Protein AF-0000000066223557 (afdb_homodimer)

Solvent-accessible surface area (backbone atoms only — not comparable to full-atom values): 48244 Å² total; per-residue (Å²): 91,35,34,58,18,50,54,79,67,40,76,38,76,69,71,50,90,43,94,45,40,39,38,33,37,37,67,49,53,67,22,56,49,81,56,30,49,59,57,51,38,38,51,46,48,52,32,31,51,49,30,43,44,36,41,48,43,33,46,68,47,36,38,32,39,35,40,54,70,50,71,64,30,47,52,43,10,62,75,68,74,47,53,43,63,59,44,18,51,53,27,42,52,51,44,53,52,53,42,49,62,59,63,44,76,64,54,34,40,39,33,46,80,73,38,51,69,58,38,53,52,52,52,50,51,30,36,75,71,64,38,29,49,79,43,92,42,17,30,32,38,43,55,87,69,40,86,68,68,36,55,57,57,69,50,54,77,91,65,46,53,82,65,80,77,75,51,88,66,53,93,48,76,53,39,47,55,46,29,38,43,58,52,94,93,53,81,64,44,86,49,99,58,41,49,14,42,74,20,78,41,45,47,58,42,40,55,44,35,72,77,53,40,68,62,31,31,35,39,34,36,47,52,74,38,42,60,60,43,50,39,46,25,50,44,56,47,26,65,68,68,72,44,82,39,60,75,31,37,40,53,25,41,58,44,22,47,89,86,31,72,61,32,76,92,73,64,60,64,52,45,32,68,58,50,38,71,72,62,31,41,41,35,48,46,49,49,54,41,56,36,30,47,72,44,64,45,77,58,47,71,67,57,52,51,50,35,39,52,53,52,48,52,51,52,50,35,50,54,54,34,53,60,34,45,70,74,45,90,36,42,73,74,54,72,71,50,53,53,50,34,52,52,43,53,50,31,45,40,46,24,51,54,28,40,32,52,48,48,23,37,30,62,20,49,52,27,52,51,49,48,36,48,46,35,72,73,41,40,68,74,67,50,46,28,44,43,32,51,54,46,49,50,40,52,50,58,49,32,61,32,61,60,58,50,61,73,81,65,42,65,56,42,56,42,43,43,44,37,48,49,40,50,44,50,48,34,48,50,31,46,73,67,64,37,49,68,62,33,48,50,50,45,49,42,30,40,75,48,33,30,38,71,46,79,50,100,90,44,70,44,76,43,76,103,92,35,36,58,17,49,55,79,68,41,77,38,76,70,71,51,90,43,92,43,42,38,38,33,39,35,68,50,54,67,23,54,50,81,57,29,47,58,55,50,39,39,51,46,48,52,32,30,50,50,32,41,43,37,43,49,44,33,47,70,47,36,38,34,39,34,41,54,70,52,70,64,28,48,54,44,10,61,75,68,73,48,52,42,64,59,44,17,50,53,26,42,52,51,42,53,52,53,42,49,62,59,63,45,77,64,56,33,40,39,33,44,82,73,38,51,68,58,39,53,52,51,52,51,50,31,37,74,71,65,38,28,48,79,43,94,43,20,28,31,37,43,57,87,69,38,86,68,66,35,55,56,57,70,51,56,77,90,64,46,53,84,57,78,78,68,50,89,68,52,93,46,70,52,40,46,55,45,29,38,42,57,52,93,94,55,81,65,42,86,51,102,59,40,48,13,40,73,21,78,42,46,48,58,42,40,55,44,34,71,77,53,40,70,62,30,31,37,38,35,37,46,52,72,39,42,60,60,45,50,41,46,22,50,45,56,46,26,66,67,68,72,44,81,38,59,75,33,36,41,53,24,41,58,47,23,48,88,88,31,71,62,33,76,90,72,64,59,64,52,45,32,70,58,50,39,72,72,60,32,41,41,34,48,46,49,48,53,40,55,36,29,48,72,45,64,44,75,59,48,72,67,58,53,51,50,33,40,52,54,52,48,51,51,52,51,36,50,55,54,32,53,61,34,45,69,73,46,88,35,42,73,76,54,73,70,51,52,53,50,35,52,53,43,53,49,32,46,38,47,25,49,54,27,39,33,51,48,48,23,37,29,62,19,49,51,28,52,52,49,46,36,50,46,36,70,73,41,40,68,75,67,49,43,28,44,43,31,52,54,46,48,51,40,53,50,56,48,31,61,30,62,59,57,51,61,74,80,65,43,68,52,43,55,43,44,44,46,38,46,49,42,50,44,50,52,35,50,50,32,45,72,68,64,36,51,68,61,31,48,50,50,47,50,38,30,41,75,42,35,31,39,73,45,80,50,100,89,44,71,44,74,44,76,104

Secondary structure (DSSP, 8-state):
-EEEETTTTEEEE---SBTTEEEEEE---BTTS--BHHHHHHHHHHHHHHHHHHHTT-EEEEEE-BB--SHHHHHHHHHHTS-HHHHHHHHHHHHHHHHHHTT---SB--BSGGGHHHHHHHHHHHHHTTSEEEETTEEEE-GGG-TTTTTTTT--GGG----S---TT-SSTT-EEEEEE--TTS--B--TT-SEEE-HHHHHHHHHHHHH-S-EEEEEEEGGGIIIIIHHHHHHHHHHHSS--EEEEEEEPPEEETTEE--TTTT---BHHHHHHHH-HHHHHHHHTSS-TTS-EEE-HHHHHHHHHHHHHHHHHHHHHHHHHTT---S---HHHHHHHHHHHHHHHHHHHHHHBT--HHHHHHHHHHHHHHIIIIIHHH--HHHHHHHHHHHHHHHHHH---HHHH-SHHHHHHHHHHHHHHHHHHHHHTT-HHHHHHHHHHHHHTTEEEEEETTEEEEEE-/-EEEETTTTEEEE---SBTTEEEEEE---B-SS--BHHHHHHHHHHHHHHHHHHHTT-EEEEEE-BB--SHHHHHHHHHHTS-HHHHHHHHHHHHHHHHHHTT---SB--BGGGGHHHHHHHHHHHHHTTSEEEETTEEEE-GGG-TTTTTTTT--GGG----S---TT-SSTT-EEEEEE--TTS--B--TT-SEEE-HHHHHHHHHHHHH-S-EEEEEEEGGGIIIIIHHHHHHHHHHHSS--EEEEEEEPPEEETTEE--TTTT---BHHHHHHHH-HHHHHHHHTTS-TTS-EEE-HHHHHHHHHHHHHHHHHHHHHHHHHTT---S---HHHHHHHHHHHHHHHHHHHHHHBT--HHHHHHHHHHHHHHIIIIIHHH--HHHHHHHHHHHHHHHHHH---HHHH-SHHHHHHHHHHHHHHHHHHHHHTT-HHHHHHHHHHHHHTTEEEEEETTEEEEEE-

Organism: Metallosphaera sedula (strain ATCC 51363 / DSM 5348 / JCM 9185 / NBRC 15509 / TH2) (NCBI:txid399549)

Foldseek 3Di:
DWAQFLQVRDIDAADAPDRAEAEEEEEADAQQDFAFLQNVLFLLQVQLLQLVSVVVRHHYAYEYEYEQDDPSLLVSCVVVVHDSNVNSVVSVVNVVVLVVQLVRDHDYYHYQVVCQVLLLVLQVLCVVLPQWDAFPLWIWGNLVVQPCQCSSVVDDPVPLQPDDPPPVGDPDNNIGTQWAADDPPGDWDQHPSGTTGGDDQSRSLRVSCVVPNQAHEEYEEAPVCSPPRVSVSQRSSCSSVVDGRYNGYDHFYAEDEPNHGDDVVVVPTGRSVNVCVVQNSLLSLQQSLLFQRNDYHYDDPVSSVVSVVLVVLLLVLLVLLVVLLVVDDDDDDDPVRVVLLVLLVVLLVVLVVCCSRNHGSNVSVVSLVVLSVSSVPPCSVRSPNSSSVSNNVSVVSVCSSSVNPVCSPPPCVVVVVVVVVVLQVVLQVCVVVVVVVVSVVSQVVCVVVQKHWDQDPVGIDIDGD/DWAQFLQVRDIDAACAPDRAEAEEEEEADAQQDFAFLQNVLFLLQVQLLQLVSVVVRHHYAYEYEYEQDDPSLLVSCVVVVHDSNVNSVVSVVNVVVLVVQLVRDHDYYHYQVVCQVLLLVLQVLCVVLPQWDAFPLWIWGNLVVFPCQCSSVVDDPVPLQPDDCPPVGDPDNNIGTQWAADDPPGDWDQHPSGTTGGDDQSRSLRVSCVVPNQAHEEYEEAPVCSPPRVSVSQRSSCSSVVDGRYNGYDHFYAEDEPNHGDDVVVVPTGRSVVVCVVQNSLLSLQQSLLFQRNDYHYDDPVSSVVSSVLVVLLLVLLVLLVVLLVVDDDDDDDPVRVVLLVLLVVLLVVLVVCCSRNHGSNVSVVSLVVLSVSSVPPCSVRSPNSSSVSNNVSVVSVCSSSVNPVCSPPPCCVVVVVVVVVLQVVLQVCVVVVVVVVSVVSQVVCVVVQKHWDQDPVGIDIDGD

Structure (mmCIF, N/CA/C/O backbone):
data_AF-0000000066223557-model_v1
#
loop_
_entity.id
_entity.type
_entity.pdbx_description
1 polymer 'Cysteine--tRNA ligase'
#
loop_
_atom_site.group_PDB
_atom_site.id
_atom_site.type_symbol
_atom_site.label_atom_id
_atom_site.label_alt_id
_atom_site.label_comp_id
_atom_site.label_asym_id
_atom_site.label_entity_id
_atom_site.label_seq_id
_atom_site.pdbx_PDB_ins_code
_atom_site.Cartn_x
_atom_site.Cartn_y
_atom_site.Cartn_z
_atom_site.occupancy
_atom_site.B_iso_or_equiv
_atom_site.auth_seq_id
_atom_site.auth_comp_id
_atom_site.auth_asym_id
_atom_site.auth_atom_id
_atom_site.pdbx_PDB_model_num
ATOM 1 N N . MET A 1 1 ? 2.645 -3.646 15.719 1 94.81 1 MET A N 1
ATOM 2 C CA . MET A 1 1 ? 3.363 -2.379 15.617 1 94.81 1 MET A CA 1
ATOM 3 C C . MET A 1 1 ? 3.396 -1.662 16.969 1 94.81 1 MET A C 1
ATOM 5 O O . MET A 1 1 ? 2.426 -1.713 17.719 1 94.81 1 MET A O 1
ATOM 9 N N . GLN A 1 2 ? 4.559 -1.045 17.266 1 98.06 2 GLN A N 1
ATOM 10 C CA . GLN A 1 2 ? 4.734 -0.273 18.484 1 98.06 2 GLN A CA 1
ATOM 11 C C . GLN A 1 2 ? 5.203 1.146 18.188 1 98.06 2 GLN A C 1
ATOM 13 O O . GLN A 1 2 ? 5.941 1.367 17.219 1 98.06 2 GLN A O 1
ATOM 18 N N . VAL A 1 3 ? 4.738 2.086 18.984 1 98.44 3 VAL A N 1
ATOM 19 C CA . VAL A 1 3 ? 5.148 3.477 18.828 1 98.44 3 VAL A CA 1
ATOM 20 C C . VAL A 1 3 ? 5.488 4.078 20.188 1 98.44 3 VAL A C 1
ATOM 22 O O . VAL A 1 3 ? 4.855 3.748 21.188 1 98.44 3 VAL A O 1
ATOM 25 N N . PHE A 1 4 ? 6.492 4.859 20.203 1 98.69 4 PHE A N 1
ATOM 26 C CA . PHE A 1 4 ? 6.84 5.582 21.422 1 98.69 4 PHE A CA 1
ATOM 27 C C . PHE A 1 4 ? 5.875 6.734 21.672 1 98.69 4 PHE A C 1
ATOM 29 O O . PHE A 1 4 ? 5.695 7.594 20.797 1 98.69 4 PHE A O 1
ATOM 36 N N . ASN A 1 5 ? 5.234 6.715 22.781 1 98.5 5 ASN A N 1
ATOM 37 C CA . ASN A 1 5 ? 4.32 7.773 23.203 1 98.5 5 ASN A CA 1
ATOM 38 C C . ASN A 1 5 ? 4.992 8.75 24.156 1 98.5 5 ASN A C 1
ATOM 40 O O . ASN A 1 5 ? 5.383 8.367 25.266 1 98.5 5 ASN A O 1
ATOM 44 N N . THR A 1 6 ? 5.113 9.953 23.625 1 98.31 6 THR A N 1
ATOM 45 C CA . THR A 1 6 ? 5.727 10.961 24.484 1 98.31 6 THR A CA 1
ATOM 46 C C . THR A 1 6 ? 5.008 11.023 25.828 1 98.31 6 THR A C 1
ATOM 48 O O . THR A 1 6 ? 5.645 11.227 26.875 1 98.31 6 THR A O 1
ATOM 51 N N . LEU A 1 7 ? 3.65 10.906 25.734 1 97.56 7 LEU A N 1
ATOM 52 C CA . LEU A 1 7 ? 2.881 10.82 26.969 1 97.56 7 LEU A CA 1
ATOM 53 C C . LEU A 1 7 ? 3.152 9.5 27.688 1 97.56 7 LEU A C 1
ATOM 55 O O . LEU A 1 7 ? 2.875 8.422 27.141 1 97.56 7 LEU A O 1
ATOM 59 N N . GLY A 1 8 ? 3.762 9.477 28.797 1 95.19 8 GLY A N 1
ATOM 60 C CA . GLY A 1 8 ? 4.125 8.266 29.516 1 95.19 8 GLY A CA 1
ATOM 61 C C . GLY A 1 8 ? 5.527 7.777 29.203 1 95.19 8 GLY A C 1
ATOM 62 O O . GLY A 1 8 ? 6.074 6.941 29.922 1 95.19 8 GLY A O 1
ATOM 63 N N . LYS A 1 9 ? 6.129 8.258 28.141 1 96.19 9 LYS A N 1
ATOM 64 C CA . LYS A 1 9 ? 7.508 7.973 27.75 1 96.19 9 LYS A CA 1
ATOM 65 C C . LYS A 1 9 ? 7.758 6.473 27.672 1 96.19 9 LYS A C 1
ATOM 67 O O . LYS A 1 9 ? 8.688 5.953 28.281 1 96.19 9 LYS A O 1
ATOM 72 N N . ARG A 1 10 ? 6.945 5.816 26.859 1 96.81 10 ARG A N 1
ATOM 73 C CA . ARG A 1 10 ? 7.082 4.367 26.719 1 96.81 10 ARG A CA 1
ATOM 74 C C . ARG A 1 10 ? 6.586 3.912 25.344 1 96.81 10 ARG A C 1
ATOM 76 O O . ARG A 1 10 ? 5.809 4.609 24.703 1 96.81 10 ARG A O 1
ATOM 83 N N . LEU A 1 11 ? 7.098 2.768 24.953 1 97.81 11 LEU A N 1
ATOM 84 C CA . LEU A 1 11 ? 6.582 2.115 23.75 1 97.81 11 LEU A CA 1
ATOM 85 C C . LEU A 1 11 ? 5.219 1.489 24.016 1 97.81 11 LEU A C 1
ATOM 87 O O . LEU A 1 11 ? 5.008 0.86 25.047 1 97.81 11 LEU A O 1
ATOM 91 N N . GLN A 1 12 ? 4.273 1.713 23.125 1 98.19 12 GLN A N 1
ATOM 92 C CA . GLN A 1 12 ? 2.922 1.172 23.234 1 98.19 12 GLN A CA 1
ATOM 93 C C . GLN A 1 12 ? 2.48 0.528 21.922 1 98.19 12 GLN A C 1
ATOM 95 O O . GLN A 1 12 ? 2.943 0.915 20.859 1 98.19 12 GLN A O 1
ATOM 100 N N . SER A 1 13 ? 1.594 -0.449 22.078 1 97.69 13 SER A N 1
ATOM 101 C CA . SER A 1 13 ? 0.982 -1.021 20.891 1 97.69 13 SER A CA 1
ATOM 102 C C . SER A 1 13 ? 0.153 0.018 20.141 1 97.69 13 SER A C 1
ATOM 104 O O . SER A 1 13 ? -0.575 0.799 20.75 1 97.69 13 SER A O 1
ATOM 106 N N . PHE A 1 14 ? 0.258 0.071 18.906 1 97.94 14 PHE A N 1
ATOM 107 C CA . PHE A 1 14 ? -0.474 1.022 18.078 1 97.94 14 PHE A CA 1
ATOM 108 C C . PHE A 1 14 ? -1.852 0.48 17.719 1 97.94 14 PHE A C 1
ATOM 110 O O . PHE A 1 14 ? -1.969 -0.455 16.922 1 97.94 14 PHE A O 1
ATOM 117 N N . GLU A 1 15 ? -2.848 1.028 18.266 1 96.56 15 GLU A N 1
ATOM 118 C CA . GLU A 1 15 ? -4.246 0.671 18.047 1 96.56 15 GLU A CA 1
ATOM 119 C C . GLU A 1 15 ? -5.109 1.913 17.844 1 96.56 15 GLU A C 1
ATOM 121 O O . GLU A 1 15 ? -5.609 2.49 18.812 1 96.56 15 GLU A O 1
ATOM 126 N N . PRO A 1 16 ? -5.344 2.279 16.578 1 96.62 16 PRO A N 1
ATOM 127 C CA . PRO A 1 16 ? -6.16 3.473 16.328 1 96.62 16 PRO A CA 1
ATOM 128 C C . PRO A 1 16 ? -7.566 3.352 16.906 1 96.62 16 PRO A C 1
ATOM 130 O O . PRO A 1 16 ? -8.008 2.252 17.25 1 96.62 16 PRO A O 1
ATOM 133 N N . HIS A 1 17 ? -8.227 4.469 17.078 1 95.81 17 HIS A N 1
ATOM 134 C CA . HIS A 1 17 ? -9.594 4.488 17.594 1 95.81 17 HIS A CA 1
ATOM 135 C C . HIS A 1 17 ? -10.531 3.719 16.672 1 95.81 17 HIS A C 1
ATOM 137 O O . HIS A 1 17 ? -11.391 2.965 17.141 1 95.81 17 HIS A O 1
ATOM 143 N N . GLU A 1 18 ? -10.328 3.934 15.391 1 92.62 18 GLU A N 1
ATOM 144 C CA . GLU A 1 18 ? -11.062 3.207 14.359 1 92.62 18 GLU A CA 1
ATOM 145 C C . GLU A 1 18 ? -10.164 2.195 13.648 1 92.62 18 GLU A C 1
ATOM 147 O O . GLU A 1 18 ? -9.008 2.492 13.344 1 92.62 18 GLU A O 1
ATOM 152 N N . PRO A 1 19 ? -10.562 1.002 13.453 1 88.69 19 PRO A N 1
ATOM 153 C CA . PRO A 1 19 ? -9.711 -0.094 12.984 1 88.69 19 PRO A CA 1
ATOM 154 C C . PRO A 1 19 ? -8.961 0.254 11.703 1 88.69 19 PRO A C 1
ATOM 156 O O . PRO A 1 19 ? -7.781 -0.086 11.57 1 88.69 19 PRO A O 1
ATOM 159 N N . ASN A 1 20 ? -9.492 0.932 10.734 1 93.31 20 ASN A N 1
ATOM 160 C CA . ASN A 1 20 ? -8.844 1.092 9.438 1 93.31 20 ASN A CA 1
ATOM 161 C C . ASN A 1 20 ? -8.547 2.559 9.141 1 93.31 20 ASN A C 1
ATOM 163 O O . ASN A 1 20 ? -8.148 2.898 8.023 1 93.31 20 ASN A O 1
ATOM 167 N N . THR A 1 21 ? -8.68 3.41 10.133 1 96.62 21 THR A N 1
ATOM 168 C CA . THR A 1 21 ? -8.477 4.84 9.914 1 96.62 21 THR A CA 1
ATOM 169 C C . THR A 1 21 ? -7.527 5.418 10.961 1 96.62 21 THR A C 1
ATOM 171 O O . THR A 1 21 ? -7.637 5.105 12.148 1 96.62 21 THR A O 1
ATOM 174 N N . VAL A 1 22 ? -6.594 6.152 10.547 1 98.38 22 VAL A N 1
ATOM 175 C CA . VAL A 1 22 ? -5.684 6.867 11.438 1 98.38 22 VAL A CA 1
ATOM 176 C C . VAL A 1 22 ? -5.836 8.375 11.234 1 98.38 22 VAL A C 1
ATOM 178 O O . VAL A 1 22 ? -5.617 8.883 10.133 1 98.38 22 VAL A O 1
ATOM 181 N N . LYS A 1 23 ? -6.277 9.062 12.234 1 98.44 23 LYS A N 1
ATOM 182 C CA . LYS A 1 23 ? -6.355 10.516 12.234 1 98.44 23 LYS A CA 1
ATOM 183 C C . LYS A 1 23 ? -5.086 11.133 12.812 1 98.44 23 LYS A C 1
ATOM 185 O O . LYS A 1 23 ? -4.727 10.875 13.969 1 98.44 23 LYS A O 1
ATOM 190 N N . MET A 1 24 ? -4.422 11.945 12.008 1 98.75 24 MET A N 1
ATOM 191 C CA . MET A 1 24 ? -3.115 12.477 12.375 1 98.75 24 MET A CA 1
ATOM 192 C C . MET A 1 24 ? -3.09 14 12.25 1 98.75 24 MET A C 1
ATOM 194 O O . MET A 1 24 ? -3.471 14.547 11.211 1 98.75 24 MET A O 1
ATOM 198 N N . TYR A 1 25 ? -2.693 14.664 13.305 1 98.81 25 TYR A N 1
ATOM 199 C CA . TYR A 1 25 ? -2.469 16.094 13.289 1 98.81 25 TYR A CA 1
ATOM 200 C C . TYR A 1 25 ? -1.008 16.422 13.578 1 98.81 25 TYR A C 1
ATOM 202 O O . TYR A 1 25 ? -0.452 15.984 14.586 1 98.81 25 TYR A O 1
ATOM 210 N N . VAL A 1 26 ? -0.403 17.141 12.703 1 98.75 26 VAL A N 1
ATOM 211 C CA . VAL A 1 26 ? 0.967 17.609 12.867 1 98.75 26 VAL A CA 1
ATOM 212 C C . VAL A 1 26 ? 0.999 19.141 12.805 1 98.75 26 VAL A C 1
ATOM 214 O O . VAL A 1 26 ? 0.438 19.734 11.883 1 98.75 26 VAL A O 1
ATOM 217 N N . CYS A 1 27 ? 1.592 19.75 13.82 1 98.44 27 CYS A N 1
ATOM 218 C CA . CYS A 1 27 ? 1.622 21.203 13.852 1 98.44 27 CYS A CA 1
ATOM 219 C C . CYS A 1 27 ? 2.508 21.766 12.742 1 98.44 27 CYS A C 1
ATOM 221 O O . CYS A 1 27 ? 3.654 21.344 12.586 1 98.44 27 CYS A O 1
ATOM 223 N N . GLY A 1 28 ? 1.978 22.672 11.969 1 97.62 28 GLY A N 1
ATOM 224 C CA . GLY A 1 28 ? 2.709 23.328 10.891 1 97.62 28 GLY A CA 1
ATOM 225 C C . GLY A 1 28 ? 3.453 24.578 11.352 1 97.62 28 GLY A C 1
ATOM 226 O O . GLY A 1 28 ? 3.611 24.797 12.547 1 97.62 28 GLY A O 1
ATOM 227 N N . PRO A 1 29 ? 3.932 25.328 10.422 1 97.56 29 PRO A N 1
ATOM 228 C CA . PRO A 1 29 ? 4.805 26.453 10.766 1 97.56 29 PRO A CA 1
ATOM 229 C C . PRO A 1 29 ? 4.035 27.75 11 1 97.56 29 PRO A C 1
ATOM 231 O O . PRO A 1 29 ? 2.916 27.906 10.508 1 97.56 29 PRO A O 1
ATOM 234 N N . THR A 1 30 ? 4.645 28.609 11.844 1 97.75 30 THR A N 1
ATOM 235 C CA . THR A 1 30 ? 4.309 30.016 11.781 1 97.75 30 THR A CA 1
ATOM 236 C C . THR A 1 30 ? 5.012 30.688 10.602 1 97.75 30 THR A C 1
ATOM 238 O O . THR A 1 30 ? 6.242 30.703 10.539 1 97.75 30 THR A O 1
ATOM 241 N N . VAL A 1 31 ? 4.289 31.25 9.688 1 98 31 VAL A N 1
ATOM 242 C CA . VAL A 1 31 ? 4.84 31.641 8.398 1 98 31 VAL A CA 1
ATOM 243 C C . VAL A 1 31 ? 5.27 33.094 8.438 1 98 31 VAL A C 1
ATOM 245 O O . VAL A 1 31 ? 4.707 33.938 7.727 1 98 31 VAL A O 1
ATOM 248 N N . TYR A 1 32 ? 6.359 33.375 9.172 1 97.31 32 TYR A N 1
ATOM 249 C CA . TYR A 1 32 ? 6.938 34.719 9.266 1 97.31 32 TYR A CA 1
ATOM 250 C C . TYR A 1 32 ? 8.312 34.75 8.602 1 97.31 32 TYR A C 1
ATOM 252 O O . TYR A 1 32 ? 8.891 35.844 8.445 1 97.31 32 TYR A O 1
ATOM 260 N N . ASP A 1 33 ? 8.812 33.594 8.234 1 95.44 33 ASP A N 1
ATOM 261 C CA . ASP A 1 33 ? 10.109 33.438 7.586 1 95.44 33 ASP A CA 1
ATOM 262 C C . ASP A 1 33 ? 10.164 32.125 6.789 1 95.44 33 ASP A C 1
ATOM 264 O O . ASP A 1 33 ? 9.234 31.312 6.852 1 95.44 33 ASP A O 1
ATOM 268 N N . GLU A 1 34 ? 11.258 31.969 6.074 1 96 34 GLU A N 1
ATOM 269 C CA . GLU A 1 34 ? 11.477 30.719 5.355 1 96 34 GLU A CA 1
ATOM 270 C C . GLU A 1 34 ? 11.586 29.531 6.324 1 96 34 GLU A C 1
ATOM 272 O O . GLU A 1 34 ? 12.203 29.656 7.383 1 96 34 GLU A O 1
ATOM 277 N N . VAL A 1 35 ? 10.914 28.469 5.914 1 96.5 35 VAL A N 1
ATOM 278 C CA . VAL A 1 35 ? 11.117 27.25 6.684 1 96.5 35 VAL A CA 1
ATOM 279 C C . VAL A 1 35 ? 12.555 26.75 6.5 1 96.5 35 VAL A C 1
ATOM 281 O O . VAL A 1 35 ? 13.164 26.984 5.449 1 96.5 35 VAL A O 1
ATOM 284 N N . HIS A 1 36 ? 13.133 26.156 7.465 1 96.25 36 HIS A N 1
ATOM 285 C CA . HIS A 1 36 ? 14.5 25.656 7.422 1 96.25 36 HIS A CA 1
ATOM 286 C C . HIS A 1 36 ? 14.539 24.141 7.41 1 96.25 36 HIS A C 1
ATOM 288 O O . HIS A 1 36 ? 13.492 23.484 7.484 1 96.25 36 HIS A O 1
ATOM 294 N N . ILE A 1 37 ? 15.688 23.5 7.391 1 96.88 37 ILE A N 1
ATOM 295 C CA . ILE A 1 37 ? 15.844 22.062 7.211 1 96.88 37 ILE A CA 1
ATOM 296 C C . ILE A 1 37 ? 15.328 21.328 8.438 1 96.88 37 ILE A C 1
ATOM 298 O O . ILE A 1 37 ? 14.914 20.172 8.352 1 96.88 37 ILE A O 1
ATOM 302 N N . GLY A 1 38 ? 15.312 22.031 9.609 1 96.12 38 GLY A N 1
ATOM 303 C CA . GLY A 1 38 ? 14.688 21.422 10.781 1 96.12 38 GLY A CA 1
ATOM 304 C C . GLY A 1 38 ? 13.211 21.156 10.594 1 96.12 38 GLY A C 1
ATOM 305 O O . GLY A 1 38 ? 12.719 20.094 10.977 1 96.12 38 GLY A O 1
ATOM 306 N N . HIS A 1 39 ? 12.477 22.109 10.016 1 96.75 39 HIS A N 1
ATOM 307 C CA . HIS A 1 39 ? 11.078 21.891 9.656 1 96.75 39 HIS A CA 1
ATOM 308 C C . HIS A 1 39 ? 10.938 20.75 8.664 1 96.75 39 HIS A C 1
ATOM 310 O O . HIS A 1 39 ? 10.07 19.891 8.828 1 96.75 39 HIS A O 1
ATOM 316 N N . GLY A 1 40 ? 11.828 20.797 7.664 1 97.69 40 GLY A N 1
ATOM 317 C CA . GLY A 1 40 ? 11.82 19.734 6.668 1 97.69 40 GLY A CA 1
ATOM 318 C C . GLY A 1 40 ? 11.922 18.359 7.27 1 97.69 40 GLY A C 1
ATOM 319 O O . GLY A 1 40 ? 11.18 17.453 6.891 1 97.69 40 GLY A O 1
ATOM 320 N N . ARG A 1 41 ? 12.805 18.234 8.219 1 97.88 41 ARG A N 1
ATOM 321 C CA . ARG A 1 41 ? 13.008 16.938 8.875 1 97.88 41 ARG A CA 1
ATOM 322 C C . ARG A 1 41 ? 11.727 16.484 9.562 1 97.88 41 ARG A C 1
ATOM 324 O O . ARG A 1 41 ? 11.328 15.32 9.422 1 97.88 41 ARG A O 1
ATOM 331 N N . THR A 1 42 ? 11.078 17.359 10.289 1 98.44 42 THR A N 1
ATOM 332 C CA . THR A 1 42 ? 9.859 17.016 11.016 1 98.44 42 THR A CA 1
ATOM 333 C C . THR A 1 42 ? 8.758 16.594 10.055 1 98.44 42 THR A C 1
ATOM 335 O O . THR A 1 42 ? 8.125 15.555 10.25 1 98.44 42 THR A O 1
ATOM 338 N N . PHE A 1 43 ? 8.586 17.375 9.016 1 98.56 43 PHE A N 1
ATOM 339 C CA . PHE A 1 43 ? 7.488 17.109 8.086 1 98.56 43 PHE A CA 1
ATOM 340 C C . PHE A 1 43 ? 7.723 15.82 7.316 1 98.56 43 PHE A C 1
ATOM 342 O O . PHE A 1 43 ? 6.797 15.039 7.113 1 98.56 43 PHE A O 1
ATOM 349 N N . VAL A 1 44 ? 8.938 15.555 6.934 1 98.69 44 VAL A N 1
ATOM 350 C CA . VAL A 1 44 ? 9.266 14.344 6.188 1 98.69 44 VAL A CA 1
ATOM 351 C C . VAL A 1 44 ? 9.141 13.125 7.102 1 98.69 44 VAL A C 1
ATOM 353 O O . VAL A 1 44 ? 8.688 12.062 6.676 1 98.69 44 VAL A O 1
ATOM 356 N N . ALA A 1 45 ? 9.578 13.258 8.328 1 98.75 45 ALA A N 1
ATOM 357 C CA . ALA A 1 45 ? 9.445 12.156 9.273 1 98.75 45 ALA A CA 1
ATOM 358 C C . ALA A 1 45 ? 7.988 11.727 9.414 1 98.75 45 ALA A C 1
ATOM 360 O O . ALA A 1 45 ? 7.668 10.539 9.297 1 98.75 45 ALA A O 1
ATOM 361 N N . PHE A 1 46 ? 7.113 12.648 9.602 1 98.88 46 PHE A N 1
ATOM 362 C CA . PHE A 1 46 ? 5.703 12.312 9.758 1 98.88 46 PHE A CA 1
ATOM 363 C C . PHE A 1 46 ? 5.113 11.812 8.445 1 98.88 46 PHE A C 1
ATOM 365 O O . PHE A 1 46 ? 4.203 10.984 8.445 1 98.88 46 PHE A O 1
ATOM 372 N N . ASP A 1 47 ? 5.652 12.344 7.324 1 98.75 47 ASP A N 1
ATOM 373 C CA . ASP A 1 47 ? 5.215 11.812 6.039 1 98.75 47 ASP A CA 1
ATOM 374 C C . ASP A 1 47 ? 5.586 10.336 5.902 1 98.75 47 ASP A C 1
ATOM 376 O O . ASP A 1 47 ? 4.773 9.523 5.457 1 98.75 47 ASP A O 1
ATOM 380 N N . ALA A 1 48 ? 6.797 10.008 6.266 1 98.75 48 ALA A N 1
ATOM 381 C CA . ALA A 1 48 ? 7.23 8.609 6.215 1 98.75 48 ALA A CA 1
ATOM 382 C C . ALA A 1 48 ? 6.359 7.734 7.109 1 98.75 48 ALA A C 1
ATOM 384 O O . ALA A 1 48 ? 6 6.617 6.734 1 98.75 48 ALA A O 1
ATOM 385 N N . MET A 1 49 ? 6.012 8.273 8.305 1 98.75 49 MET A N 1
ATOM 386 C CA . MET A 1 49 ? 5.137 7.539 9.211 1 98.75 49 MET A CA 1
ATOM 387 C C . MET A 1 49 ? 3.766 7.316 8.578 1 98.75 49 MET A C 1
ATOM 389 O O . MET A 1 49 ? 3.246 6.199 8.594 1 98.75 49 MET A O 1
ATOM 393 N N . SER A 1 50 ? 3.225 8.391 8.039 1 98.5 50 SER A N 1
ATOM 394 C CA . SER A 1 50 ? 1.914 8.297 7.406 1 98.5 50 SER A CA 1
ATOM 395 C C . SER A 1 50 ? 1.942 7.332 6.223 1 98.5 50 SER A C 1
ATOM 397 O O . SER A 1 50 ? 1 6.562 6.02 1 98.5 50 SER A O 1
ATOM 399 N N . ARG A 1 51 ? 2.984 7.371 5.441 1 98.31 51 ARG A N 1
ATOM 400 C CA . ARG A 1 51 ? 3.135 6.488 4.289 1 98.31 51 ARG A CA 1
ATOM 401 C C . ARG A 1 51 ? 3.229 5.031 4.73 1 98.31 51 ARG A C 1
ATOM 403 O O . ARG A 1 51 ? 2.627 4.148 4.109 1 98.31 51 ARG A O 1
ATOM 410 N N . TYR A 1 52 ? 4.008 4.777 5.762 1 98.62 52 TYR A N 1
ATOM 411 C CA . TYR A 1 52 ? 4.113 3.396 6.219 1 98.62 52 TYR A CA 1
ATOM 412 C C . TYR A 1 52 ? 2.781 2.898 6.766 1 98.62 52 TYR A C 1
ATOM 414 O O . TYR A 1 52 ? 2.428 1.732 6.582 1 98.62 52 TYR A O 1
ATOM 422 N N . LEU A 1 53 ? 2.068 3.756 7.496 1 98.5 53 LEU A N 1
ATOM 423 C CA . LEU A 1 53 ? 0.742 3.379 7.965 1 98.5 53 LEU A CA 1
ATOM 424 C C . LEU A 1 53 ? -0.17 3.021 6.797 1 98.5 53 LEU A C 1
ATOM 426 O O . LEU A 1 53 ? -0.95 2.07 6.879 1 98.5 53 LEU A O 1
ATOM 430 N N . ARG A 1 54 ? -0.037 3.736 5.715 1 97.38 54 ARG A N 1
ATOM 431 C CA . ARG A 1 54 ? -0.796 3.395 4.516 1 97.38 54 ARG A CA 1
ATOM 432 C C . ARG A 1 54 ? -0.335 2.062 3.936 1 97.38 54 ARG A C 1
ATOM 434 O O . ARG A 1 54 ? -1.15 1.272 3.455 1 97.38 54 ARG A O 1
ATOM 441 N N . VAL A 1 55 ? 1.003 1.862 3.98 1 96.75 55 VAL A N 1
ATOM 442 C CA . VAL A 1 55 ? 1.553 0.588 3.531 1 96.75 55 VAL A CA 1
ATOM 443 C C . VAL A 1 55 ? 0.95 -0.552 4.348 1 96.75 55 VAL A C 1
ATOM 445 O O . VAL A 1 55 ? 0.76 -1.658 3.838 1 96.75 55 VAL A O 1
ATOM 448 N N . LYS A 1 56 ? 0.608 -0.271 5.551 1 96.56 56 LYS A N 1
ATOM 449 C CA . LYS A 1 56 ? 0.027 -1.279 6.434 1 96.56 56 LYS A CA 1
ATOM 450 C C . LYS A 1 56 ? -1.491 -1.33 6.285 1 96.56 56 LYS A C 1
ATOM 452 O O . LYS A 1 56 ? -2.174 -1.996 7.066 1 96.56 56 LYS A O 1
ATOM 457 N N . GLY A 1 57 ? -1.979 -0.523 5.352 1 94.44 57 GLY A N 1
ATOM 458 C CA . GLY A 1 57 ? -3.375 -0.654 4.969 1 94.44 57 GLY A CA 1
ATOM 459 C C . GLY A 1 57 ? -4.277 0.367 5.637 1 94.44 57 GLY A C 1
ATOM 460 O O . GLY A 1 57 ? -5.488 0.378 5.406 1 94.44 57 GLY A O 1
ATOM 461 N N . TYR A 1 58 ? -3.809 1.272 6.418 1 96.94 58 TYR A N 1
ATOM 462 C CA . TYR A 1 58 ? -4.621 2.291 7.07 1 96.94 58 TYR A CA 1
ATOM 463 C C . TYR A 1 58 ? -4.98 3.41 6.098 1 96.94 58 TYR A C 1
ATOM 465 O O . TYR A 1 58 ? -4.184 3.764 5.23 1 96.94 58 TYR A O 1
ATOM 473 N N . ASN A 1 59 ? -6.133 3.896 6.305 1 96.06 59 ASN A N 1
ATOM 474 C CA . ASN A 1 59 ? -6.504 5.188 5.73 1 96.06 59 ASN A CA 1
ATOM 475 C C . ASN A 1 59 ? -6.059 6.344 6.617 1 96.06 59 ASN A C 1
ATOM 477 O O . ASN A 1 59 ? -6.637 6.574 7.684 1 96.06 59 ASN A O 1
ATOM 481 N N . VAL A 1 60 ? -5.098 7.074 6.199 1 97.75 60 VAL A N 1
ATOM 482 C CA . VAL A 1 60 ? -4.551 8.133 7.047 1 97.75 60 VAL A CA 1
ATOM 483 C C . VAL A 1 60 ? -5.125 9.484 6.621 1 97.75 60 VAL A C 1
ATOM 485 O O . VAL A 1 60 ? -5.043 9.859 5.449 1 97.75 60 VAL A O 1
ATOM 488 N N . VAL A 1 61 ? -5.758 10.148 7.492 1 97.38 61 VAL A N 1
ATOM 489 C CA . VAL A 1 61 ? -6.172 11.539 7.309 1 97.38 61 VAL A CA 1
ATOM 490 C C . VAL A 1 61 ? -5.215 12.469 8.055 1 97.38 61 VAL A C 1
ATOM 492 O O . VAL A 1 61 ? -5.164 12.461 9.289 1 97.38 61 VAL A O 1
ATOM 495 N N . ARG A 1 62 ? -4.516 13.234 7.293 1 97.56 62 ARG A N 1
ATOM 496 C CA . ARG A 1 62 ? -3.477 14.07 7.883 1 97.56 62 ARG A CA 1
ATOM 497 C C . ARG A 1 62 ? -3.811 15.547 7.723 1 97.56 62 ARG A C 1
ATOM 499 O O . ARG A 1 62 ? -3.994 16.031 6.605 1 97.56 62 ARG A O 1
ATOM 506 N N . VAL A 1 63 ? -3.895 16.219 8.852 1 98.12 63 VAL A N 1
ATOM 507 C CA . VAL A 1 63 ? -4.129 17.656 8.906 1 98.12 63 VAL A CA 1
ATOM 508 C C . VAL A 1 63 ? -2.896 18.359 9.469 1 98.12 63 VAL A C 1
ATOM 510 O O . VAL A 1 63 ? -2.289 17.875 10.43 1 98.12 63 VAL A O 1
ATOM 513 N N . GLN A 1 64 ? -2.482 19.391 8.844 1 98.31 64 GLN A N 1
ATOM 514 C CA . GLN A 1 64 ? -1.358 20.203 9.281 1 98.31 64 GLN A CA 1
ATOM 515 C C . GLN A 1 64 ? -1.639 21.688 9.055 1 98.31 64 GLN A C 1
ATOM 517 O O . GLN A 1 64 ? -1.843 22.125 7.914 1 98.31 64 GLN A O 1
ATOM 522 N N . ASN A 1 65 ? -1.585 22.5 10.078 1 98.19 65 ASN A N 1
ATOM 523 C CA . ASN A 1 65 ? -2.037 23.891 10 1 98.19 65 ASN A CA 1
ATOM 524 C C . ASN A 1 65 ? -0.945 24.797 9.461 1 98.19 65 ASN A C 1
ATOM 526 O O . ASN A 1 65 ? 0.208 24.391 9.328 1 98.19 65 ASN A O 1
ATOM 530 N N . ILE A 1 66 ? -1.379 25.969 9.117 1 98 66 ILE A N 1
ATOM 531 C CA . ILE A 1 66 ? -0.523 27.125 8.867 1 98 66 ILE A CA 1
ATOM 532 C C . ILE A 1 66 ? -0.88 28.25 9.836 1 98 66 ILE A C 1
ATOM 534 O O . ILE A 1 66 ? -2.008 28.75 9.82 1 98 66 ILE A O 1
ATOM 538 N N . THR A 1 67 ? 0.027 28.562 10.719 1 98.44 67 THR A N 1
ATOM 539 C CA . THR A 1 67 ? -0.159 29.734 11.57 1 98.44 67 THR A CA 1
ATOM 540 C C . THR A 1 67 ? 0.156 31.016 10.812 1 98.44 67 THR A C 1
ATOM 542 O O . THR A 1 67 ? 1.32 31.406 10.688 1 98.44 67 THR A O 1
ATOM 545 N N . ASP A 1 68 ? -0.892 31.703 10.391 1 98.06 68 ASP A N 1
ATOM 546 C CA . ASP A 1 68 ? -0.712 32.844 9.5 1 98.06 68 ASP A CA 1
ATOM 547 C C . ASP A 1 68 ? -1.022 34.156 10.227 1 98.06 68 ASP A C 1
ATOM 549 O O . ASP A 1 68 ? -1.221 35.188 9.594 1 98.06 68 ASP A O 1
ATOM 553 N N . ILE A 1 69 ? -1.142 34.125 11.547 1 97.56 69 ILE A N 1
ATOM 554 C CA . ILE A 1 69 ? -1.223 35.281 12.406 1 97.56 69 ILE A CA 1
ATOM 555 C C . ILE A 1 69 ? -0.565 35 13.75 1 97.56 69 ILE A C 1
ATOM 557 O O . ILE A 1 69 ? -0.907 34.031 14.414 1 97.56 69 ILE A O 1
ATOM 561 N N . ASP A 1 70 ? 0.326 35.812 14.117 1 95.12 70 ASP A N 1
ATOM 562 C CA . ASP A 1 70 ? 1.105 35.688 15.344 1 95.12 70 ASP A CA 1
ATOM 563 C C . ASP A 1 70 ? 1.963 36.906 15.578 1 95.12 70 ASP A C 1
ATOM 565 O O . ASP A 1 70 ? 2.098 37.781 14.695 1 95.12 70 ASP A O 1
ATOM 569 N N . ASP A 1 71 ? 2.521 37.062 16.766 1 94.88 71 ASP A N 1
ATOM 570 C CA . ASP A 1 71 ? 3.412 38.156 17.094 1 94.88 71 ASP A CA 1
ATOM 571 C C . ASP A 1 71 ? 4.598 38.219 16.141 1 94.88 71 ASP A C 1
ATOM 573 O O . ASP A 1 71 ? 5.004 39.312 15.711 1 94.88 71 ASP A O 1
ATOM 577 N N . LYS A 1 72 ? 5.098 37.094 15.812 1 95.81 72 LYS A N 1
ATOM 578 C CA . LYS A 1 72 ? 6.266 37.031 14.945 1 95.81 72 LYS A CA 1
ATOM 579 C C . LYS A 1 72 ? 5.949 37.594 13.555 1 95.81 72 LYS A C 1
ATOM 581 O O . LYS A 1 72 ? 6.785 38.25 12.93 1 95.81 72 LYS A O 1
ATOM 586 N N . ILE A 1 73 ? 4.836 37.312 13.086 1 97.5 73 ILE A N 1
ATOM 587 C CA . ILE A 1 73 ? 4.406 37.781 11.773 1 97.5 73 ILE A CA 1
ATOM 588 C C . ILE A 1 73 ? 4.215 39.312 11.797 1 97.5 73 ILE A C 1
ATOM 590 O O . ILE A 1 73 ? 4.664 40 10.891 1 97.5 73 ILE A O 1
ATOM 594 N N . ILE A 1 74 ? 3.605 39.812 12.852 1 96.81 74 ILE A N 1
ATOM 595 C CA . ILE A 1 74 ? 3.355 41.25 13.008 1 96.81 74 ILE A CA 1
ATOM 596 C C . ILE A 1 74 ? 4.684 42 13.07 1 96.81 74 ILE A C 1
ATOM 598 O O . ILE A 1 74 ? 4.855 43.031 12.414 1 96.81 74 ILE A O 1
ATOM 602 N N . ASN A 1 75 ? 5.578 41.5 13.883 1 96.31 75 ASN A N 1
ATOM 603 C CA . ASN A 1 75 ? 6.895 42.094 14.008 1 96.31 75 ASN A CA 1
ATOM 604 C C . ASN A 1 75 ? 7.645 42.094 12.68 1 96.31 75 ASN A C 1
ATOM 606 O O . ASN A 1 75 ? 8.266 43.094 12.305 1 96.31 75 ASN A O 1
ATOM 610 N N . LYS A 1 76 ? 7.566 41.031 11.953 1 96.88 76 LYS A N 1
ATOM 611 C CA . LYS A 1 76 ? 8.203 40.906 10.648 1 96.88 76 LYS A CA 1
ATOM 612 C C . LYS A 1 76 ? 7.586 41.906 9.656 1 96.88 76 LYS A C 1
ATOM 614 O O . LYS A 1 76 ? 8.297 42.5 8.852 1 96.88 76 LYS A O 1
ATOM 619 N N . ALA A 1 77 ? 6.332 42 9.719 1 96.94 77 ALA A N 1
ATOM 620 C CA . ALA A 1 77 ? 5.617 42.938 8.867 1 96.94 77 ALA A CA 1
ATOM 621 C C . ALA A 1 77 ? 6.102 44.375 9.102 1 96.94 77 ALA A C 1
ATOM 623 O O . ALA A 1 77 ? 6.332 45.125 8.148 1 96.94 77 ALA A O 1
ATOM 624 N N . ARG A 1 78 ? 6.285 44.75 10.305 1 96.12 78 ARG A N 1
ATOM 625 C CA . ARG A 1 78 ? 6.789 46.062 10.664 1 96.12 78 ARG A CA 1
ATOM 626 C C . ARG A 1 78 ? 8.211 46.281 10.156 1 96.12 78 ARG A C 1
ATOM 628 O O . ARG A 1 78 ? 8.531 47.344 9.602 1 96.12 78 ARG A O 1
ATOM 635 N N . GLU A 1 79 ? 8.977 45.25 10.352 1 96.5 79 GLU A N 1
ATOM 636 C CA . GLU A 1 79 ? 10.367 45.312 9.906 1 96.5 79 GLU A CA 1
ATOM 637 C C . GLU A 1 79 ? 10.461 45.5 8.398 1 96.5 79 GLU A C 1
ATOM 639 O O . GLU A 1 79 ? 11.312 46.25 7.918 1 96.5 79 GLU A O 1
ATOM 644 N N . LEU A 1 80 ? 9.547 44.938 7.68 1 96.69 80 LEU A N 1
ATOM 645 C CA . LEU A 1 80 ? 9.609 44.938 6.223 1 96.69 80 LEU A CA 1
ATOM 646 C C . LEU A 1 80 ? 8.781 46.062 5.645 1 96.69 80 LEU A C 1
ATOM 648 O O . LEU A 1 80 ? 8.852 46.344 4.445 1 96.69 80 LEU A O 1
ATOM 652 N N . GLY A 1 81 ? 8.039 46.719 6.457 1 96.06 81 GLY A N 1
ATOM 653 C CA . GLY A 1 81 ? 7.137 47.75 5.969 1 96.06 81 GLY A CA 1
ATOM 654 C C . GLY A 1 81 ? 6.016 47.219 5.105 1 96.06 81 GLY A C 1
ATOM 655 O O . GLY A 1 81 ? 5.637 47.844 4.109 1 96.06 81 GLY A O 1
ATOM 656 N N . LYS A 1 82 ? 5.621 46 5.371 1 97.12 82 LYS A N 1
ATOM 657 C CA . LYS A 1 82 ? 4.527 45.344 4.664 1 97.12 82 LYS A CA 1
ATOM 658 C C . LYS A 1 82 ? 3.385 45 5.613 1 97.12 82 LYS A C 1
ATOM 660 O O . LYS A 1 82 ? 3.523 45.125 6.832 1 97.12 82 LYS A O 1
ATOM 665 N N . SER A 1 83 ? 2.264 44.688 5.031 1 96.88 83 SER A N 1
ATOM 666 C CA . SER A 1 83 ? 1.157 44.219 5.867 1 96.88 83 SER A CA 1
ATOM 667 C C . SER A 1 83 ? 1.391 42.812 6.375 1 96.88 83 SER A C 1
ATOM 669 O O . SER A 1 83 ? 2.109 42.031 5.746 1 96.88 83 SER A O 1
ATOM 671 N N . TRP A 1 84 ? 0.813 42.5 7.527 1 96.81 84 TRP A N 1
ATOM 672 C CA . TRP A 1 84 ? 0.972 41.156 8.109 1 96.81 84 TRP A CA 1
ATOM 673 C C . TRP A 1 84 ? 0.465 40.094 7.164 1 96.81 84 TRP A C 1
ATOM 675 O O . TRP A 1 84 ? 1.05 39 7.074 1 96.81 84 TRP A O 1
ATOM 685 N N . ASN A 1 85 ? -0.604 40.375 6.465 1 96.88 85 ASN A N 1
ATOM 686 C CA . ASN A 1 85 ? -1.193 39.406 5.539 1 96.88 85 ASN A CA 1
ATOM 687 C C . ASN A 1 85 ? -0.279 39.125 4.348 1 96.88 85 ASN A C 1
ATOM 689 O O . ASN A 1 85 ? -0.181 38 3.871 1 96.88 85 ASN A O 1
ATOM 693 N N . GLU A 1 86 ? 0.363 40.125 3.834 1 97.25 86 GLU A N 1
ATOM 694 C CA . GLU A 1 86 ? 1.319 39.969 2.744 1 97.25 86 GLU A CA 1
ATOM 695 C C . GLU A 1 86 ? 2.488 39.062 3.164 1 97.25 86 GLU A C 1
ATOM 697 O O . GLU A 1 86 ? 2.934 38.219 2.396 1 97.25 86 GLU A O 1
ATOM 702 N N . VAL A 1 87 ? 2.926 39.312 4.379 1 97.81 87 VAL A N 1
ATOM 703 C CA . VAL A 1 87 ? 4.047 38.562 4.91 1 97.81 87 VAL A CA 1
ATOM 704 C C . VAL A 1 87 ? 3.639 37.094 5.055 1 97.81 87 VAL A C 1
ATOM 706 O O . VAL A 1 87 ? 4.332 36.188 4.566 1 97.81 87 VAL A O 1
ATOM 709 N N . SER A 1 88 ? 2.541 36.812 5.688 1 97.88 88 SER A N 1
ATOM 710 C CA . SER A 1 88 ? 2.105 35.438 5.941 1 97.88 88 SER A CA 1
ATOM 711 C C . SER A 1 88 ? 1.782 34.719 4.641 1 97.88 88 SER A C 1
ATOM 713 O O . SER A 1 88 ? 2.062 33.531 4.504 1 97.88 88 SER A O 1
ATOM 715 N N . GLU A 1 89 ? 1.226 35.406 3.678 1 97 89 GLU A N 1
ATOM 716 C CA . GLU A 1 89 ? 0.897 34.781 2.395 1 97 89 GLU A CA 1
ATOM 717 C C . GLU A 1 89 ? 2.16 34.406 1.632 1 97 89 GLU A C 1
ATOM 719 O O . GLU A 1 89 ? 2.219 33.312 1.03 1 97 89 GLU A O 1
ATOM 724 N N . TYR A 1 90 ? 3.088 35.312 1.627 1 97 90 TYR A N 1
ATOM 725 C CA . TYR A 1 90 ? 4.34 35.031 0.921 1 97 90 TYR A CA 1
ATOM 726 C C . TYR A 1 90 ? 5.023 33.781 1.467 1 97 90 TYR A C 1
ATOM 728 O O . TYR A 1 90 ? 5.387 32.906 0.705 1 97 90 TYR A O 1
ATOM 736 N N . TYR A 1 91 ? 5.137 33.75 2.734 1 97.69 91 TYR A N 1
ATOM 737 C CA . TYR A 1 91 ? 5.879 32.625 3.334 1 97.69 91 TYR A CA 1
ATOM 738 C C . TYR A 1 91 ? 5.039 31.359 3.359 1 97.69 91 TYR A C 1
ATOM 740 O O . TYR A 1 91 ? 5.578 30.25 3.375 1 97.69 91 TYR A O 1
ATOM 748 N N . SER A 1 92 ? 3.68 31.5 3.395 1 97.38 92 SER A N 1
ATOM 749 C CA . SER A 1 92 ? 2.824 30.328 3.229 1 97.38 92 SER A CA 1
ATOM 750 C C . SER A 1 92 ? 3.053 29.656 1.874 1 97.38 92 SER A C 1
ATOM 752 O O . SER A 1 92 ? 3.158 28.438 1.787 1 97.38 92 SER A O 1
ATOM 754 N N . LYS A 1 93 ? 3.145 30.453 0.86 1 95.62 93 LYS A N 1
ATOM 755 C CA . LYS A 1 93 ? 3.369 29.938 -0.489 1 95.62 93 LYS A CA 1
ATOM 756 C C . LYS A 1 93 ? 4.719 29.25 -0.593 1 95.62 93 LYS A C 1
ATOM 758 O O . LYS A 1 93 ? 4.82 28.172 -1.185 1 95.62 93 LYS A O 1
ATOM 763 N N . SER A 1 94 ? 5.691 29.906 -0.029 1 96 94 SER A N 1
ATOM 764 C CA . SER A 1 94 ? 7.031 29.312 -0.019 1 96 94 SER A CA 1
ATOM 765 C C . SER A 1 94 ? 7.043 27.984 0.709 1 96 94 SER A C 1
ATOM 767 O O . SER A 1 94 ? 7.602 27 0.211 1 96 94 SER A O 1
ATOM 769 N N . TYR A 1 95 ? 6.391 27.938 1.83 1 97.31 95 TYR A N 1
ATOM 770 C CA . TYR A 1 95 ? 6.27 26.719 2.623 1 97.31 95 TYR A CA 1
ATOM 771 C C . TYR A 1 95 ? 5.609 25.609 1.816 1 97.31 95 TYR A C 1
ATOM 773 O O . TYR A 1 95 ? 6.141 24.5 1.729 1 97.31 95 TYR A O 1
ATOM 781 N N . LEU A 1 96 ? 4.543 25.906 1.224 1 95.31 96 LEU A N 1
ATOM 782 C CA . LEU A 1 96 ? 3.773 24.906 0.484 1 95.31 96 LEU A CA 1
ATOM 783 C C . LEU A 1 96 ? 4.562 24.391 -0.713 1 95.31 96 LEU A C 1
ATOM 785 O O . LEU A 1 96 ? 4.516 23.203 -1.024 1 95.31 96 LEU A O 1
ATOM 789 N N . GLU A 1 97 ? 5.305 25.25 -1.326 1 92.31 97 GLU A N 1
ATOM 790 C CA . GLU A 1 97 ? 6.141 24.844 -2.455 1 92.31 97 GLU A CA 1
ATOM 791 C C . GLU A 1 97 ? 7.227 23.859 -2.021 1 92.31 97 GLU A C 1
ATOM 793 O O . GLU A 1 97 ? 7.434 22.844 -2.67 1 92.31 97 GLU A O 1
ATOM 798 N N . HIS A 1 98 ? 7.816 24.156 -0.938 1 94.94 98 HIS A N 1
ATOM 799 C CA . HIS A 1 98 ? 8.969 23.359 -0.52 1 94.94 98 HIS A CA 1
ATOM 800 C C . HIS A 1 98 ? 8.539 22.031 0.077 1 94.94 98 HIS A C 1
ATOM 802 O O . HIS A 1 98 ? 9.203 21.016 -0.127 1 94.94 98 HIS A O 1
ATOM 808 N N . ILE A 1 99 ? 7.426 22 0.832 1 95.69 99 ILE A N 1
ATOM 809 C CA . ILE A 1 99 ? 6.973 20.719 1.356 1 95.69 99 ILE A CA 1
ATOM 810 C C . ILE A 1 99 ? 6.438 19.859 0.217 1 95.69 99 ILE A C 1
ATOM 812 O O . ILE A 1 99 ? 6.547 18.641 0.255 1 95.69 99 ILE A O 1
ATOM 816 N N . GLY A 1 100 ? 5.895 20.547 -0.816 1 93.38 100 GLY A N 1
ATOM 817 C CA . GLY A 1 100 ? 5.523 19.844 -2.029 1 93.38 100 GLY A CA 1
ATOM 818 C C . GLY A 1 100 ? 6.703 19.203 -2.732 1 93.38 100 GLY A C 1
ATOM 819 O O . GLY A 1 100 ? 6.613 18.062 -3.189 1 93.38 100 GLY A O 1
ATOM 820 N N . ALA A 1 101 ? 7.781 19.938 -2.809 1 92.12 101 ALA A N 1
ATOM 821 C CA . ALA A 1 101 ? 9 19.406 -3.418 1 92.12 101 ALA A CA 1
ATOM 822 C C . ALA A 1 101 ? 9.492 18.172 -2.676 1 92.12 101 ALA A C 1
ATOM 824 O O . ALA A 1 101 ? 10.008 17.234 -3.291 1 92.12 101 ALA A O 1
ATOM 825 N N . LEU A 1 102 ? 9.289 18.172 -1.375 1 97 102 LEU A N 1
ATOM 826 C CA . LEU A 1 102 ? 9.703 17.047 -0.542 1 97 102 LEU A CA 1
ATOM 827 C C . LEU A 1 102 ? 8.664 15.938 -0.571 1 97 102 LEU A C 1
ATOM 829 O O . LEU A 1 102 ? 8.812 14.922 0.117 1 97 102 LEU A O 1
ATOM 833 N N . LYS A 1 103 ? 7.578 16.141 -1.271 1 94.44 103 LYS A N 1
ATOM 834 C CA . LYS A 1 103 ? 6.527 15.156 -1.495 1 94.44 103 LYS A CA 1
ATOM 835 C C . LYS A 1 103 ? 5.777 14.852 -0.202 1 94.44 103 LYS A C 1
ATOM 837 O O . LYS A 1 103 ? 5.332 13.719 0.009 1 94.44 103 LYS A O 1
ATOM 842 N N . VAL A 1 104 ? 5.742 15.805 0.648 1 97.38 104 VAL A N 1
ATOM 843 C CA . VAL A 1 104 ? 4.973 15.633 1.878 1 97.38 104 VAL A CA 1
ATOM 844 C C . VAL A 1 104 ? 3.48 15.719 1.573 1 97.38 104 VAL A C 1
ATOM 846 O O . VAL A 1 104 ? 3.004 16.734 1.049 1 97.38 104 VAL A O 1
ATOM 849 N N . LYS A 1 105 ? 2.807 14.664 1.869 1 93.88 105 LYS A N 1
ATOM 850 C CA . LYS A 1 105 ? 1.372 14.633 1.599 1 93.88 105 LYS A CA 1
ATOM 851 C C . LYS A 1 105 ? 0.572 15.07 2.822 1 93.88 105 LYS A C 1
ATOM 853 O O . LYS A 1 105 ? 0.686 14.469 3.893 1 93.88 105 LYS A O 1
ATOM 858 N N . ILE A 1 106 ? -0.216 16.062 2.684 1 95 106 ILE A N 1
ATOM 859 C CA . ILE A 1 106 ? -1.134 16.594 3.689 1 95 106 ILE A CA 1
ATOM 860 C C . ILE A 1 106 ? -2.518 16.781 3.072 1 95 106 ILE A C 1
ATOM 862 O O . ILE A 1 106 ? -2.645 17.344 1.982 1 95 106 ILE A O 1
ATOM 866 N N . ASP A 1 107 ? -3.52 16.359 3.756 1 93 107 ASP A N 1
ATOM 867 C CA . ASP A 1 107 ? -4.867 16.391 3.191 1 93 107 ASP A CA 1
ATOM 868 C C . ASP A 1 107 ? -5.516 17.766 3.391 1 93 107 ASP A C 1
ATOM 870 O O . ASP A 1 107 ? -6.312 18.203 2.562 1 93 107 ASP A O 1
ATOM 874 N N . MET A 1 108 ? -5.148 18.344 4.512 1 94.56 108 MET A N 1
ATOM 875 C CA . MET A 1 108 ? -5.746 19.641 4.84 1 94.56 108 MET A CA 1
ATOM 876 C C . MET A 1 108 ? -4.73 20.547 5.523 1 94.56 108 MET A C 1
ATOM 878 O O . MET A 1 108 ? -4.004 20.109 6.418 1 94.56 108 MET A O 1
ATOM 882 N N . HIS A 1 109 ? -4.688 21.828 4.996 1 95.56 109 HIS A N 1
ATOM 883 C CA . HIS A 1 109 ? -3.846 22.875 5.574 1 95.56 109 HIS A CA 1
ATOM 884 C C . HIS A 1 109 ? -4.684 24.016 6.125 1 95.56 109 HIS A C 1
ATOM 886 O O . HIS A 1 109 ? -4.672 25.125 5.57 1 95.56 109 HIS A O 1
ATOM 892 N N . PRO A 1 110 ? -5.289 23.828 7.254 1 98.06 110 PRO A N 1
ATOM 893 C CA . PRO A 1 110 ? -6.09 24.938 7.773 1 98.06 110 PRO A CA 1
ATOM 894 C C . PRO A 1 110 ? -5.238 26.141 8.203 1 98.06 110 PRO A C 1
ATOM 896 O O . PRO A 1 110 ? -4.137 25.953 8.734 1 98.06 110 PRO A O 1
ATOM 899 N N . LYS A 1 111 ? -5.773 27.312 7.949 1 98.06 111 LYS A N 1
ATOM 900 C CA . LYS A 1 111 ? -5.145 28.547 8.398 1 98.06 111 LYS A CA 1
ATOM 901 C C . LYS A 1 111 ? -5.863 29.125 9.617 1 98.06 111 LYS A C 1
ATOM 903 O O . LYS A 1 111 ? -7.082 28.984 9.75 1 98.06 111 LYS A O 1
ATOM 908 N N . VAL A 1 112 ? -5.176 29.797 10.43 1 98.38 112 VAL A N 1
ATOM 909 C CA . VAL A 1 112 ? -5.746 30.359 11.648 1 98.38 112 VAL A CA 1
ATOM 910 C C . VAL A 1 112 ? -6.773 31.438 11.297 1 98.38 112 VAL A C 1
ATOM 912 O O . VAL A 1 112 ? -7.891 31.422 11.812 1 98.38 112 VAL A O 1
ATOM 915 N N . THR A 1 113 ? -6.469 32.281 10.375 1 97.88 113 THR A N 1
ATOM 916 C CA . THR A 1 113 ? -7.289 33.438 10.055 1 97.88 113 THR A CA 1
ATOM 917 C C . THR A 1 113 ? -8.617 33.031 9.445 1 97.88 113 THR A C 1
ATOM 919 O O . THR A 1 113 ? -9.594 33.781 9.461 1 97.88 113 THR A O 1
ATOM 922 N N . THR A 1 114 ? -8.641 31.812 8.898 1 97.25 114 THR A N 1
ATOM 923 C CA . THR A 1 114 ? -9.875 31.328 8.305 1 97.25 114 THR A CA 1
ATOM 924 C C . THR A 1 114 ? -10.727 30.609 9.352 1 97.25 114 THR A C 1
ATOM 926 O O . THR A 1 114 ? -11.844 30.172 9.062 1 97.25 114 THR A O 1
ATOM 929 N N . HIS A 1 115 ? -10.273 30.531 10.641 1 98.31 115 HIS A N 1
ATOM 930 C CA . HIS A 1 115 ? -10.977 29.75 11.656 1 98.31 115 HIS A CA 1
ATOM 931 C C . HIS A 1 115 ? -11.219 30.594 12.914 1 98.31 115 HIS A C 1
ATOM 933 O O . HIS A 1 115 ? -11.25 30.047 14.023 1 98.31 115 HIS A O 1
ATOM 939 N N . ILE A 1 116 ? -11.305 31.891 12.766 1 98.44 116 ILE A N 1
ATOM 940 C CA . ILE A 1 116 ? -11.438 32.781 13.906 1 98.44 116 ILE A CA 1
ATOM 941 C C . ILE A 1 116 ? -12.75 32.531 14.633 1 98.44 116 ILE A C 1
ATOM 943 O O . ILE A 1 116 ? -12.789 32.469 15.859 1 98.44 116 ILE A O 1
ATOM 947 N N . LYS A 1 117 ? -13.836 32.312 13.883 1 98.06 117 LYS A N 1
ATOM 948 C CA . LYS A 1 117 ? -15.133 32.031 14.492 1 98.06 117 LYS A CA 1
ATOM 949 C C . LYS A 1 117 ? -15.086 30.766 15.352 1 98.06 117 LYS A C 1
ATOM 951 O O . LYS A 1 117 ? -15.602 30.766 16.469 1 98.06 117 LYS A O 1
ATOM 956 N N . GLU A 1 118 ? -14.492 29.703 14.805 1 98.12 118 GLU A N 1
ATOM 957 C CA . GLU A 1 118 ? -14.367 28.438 15.523 1 98.12 118 GLU A CA 1
ATOM 958 C C . GLU A 1 118 ? -13.516 28.609 16.781 1 98.12 118 GLU A C 1
ATOM 960 O O . GLU A 1 118 ? -13.789 27.984 17.812 1 98.12 118 GLU A O 1
ATOM 965 N N . ILE A 1 119 ? -12.516 29.438 16.719 1 98.75 119 ILE A N 1
ATOM 966 C CA . ILE A 1 119 ? -11.633 29.688 17.844 1 98.75 119 ILE A CA 1
ATOM 967 C C . ILE A 1 119 ? -12.398 30.422 18.953 1 98.75 119 ILE A C 1
ATOM 969 O O . ILE A 1 119 ? -12.344 30.047 20.109 1 98.75 119 ILE A O 1
ATOM 973 N N . ILE A 1 120 ? -13.133 31.469 18.531 1 98.69 120 ILE A N 1
ATOM 974 C CA . ILE A 1 120 ? -13.922 32.219 19.484 1 98.69 120 ILE A CA 1
ATOM 975 C C . ILE A 1 120 ? -14.922 31.312 20.188 1 98.69 120 ILE A C 1
ATOM 977 O O . ILE A 1 120 ? -15.078 31.391 21.406 1 98.69 120 ILE A O 1
ATOM 981 N N . ASP A 1 121 ? -15.531 30.438 19.438 1 98.56 121 ASP A N 1
ATOM 982 C CA . ASP A 1 121 ? -16.484 29.484 20 1 98.56 121 ASP A CA 1
ATOM 983 C C . ASP A 1 121 ? -15.805 28.547 21 1 98.56 121 ASP A C 1
ATOM 985 O O . ASP A 1 121 ? -16.359 28.266 22.062 1 98.56 121 ASP A O 1
ATOM 989 N N . PHE A 1 122 ? -14.664 28.047 20.672 1 98.62 122 PHE A N 1
ATOM 990 C CA . PHE A 1 122 ? -13.898 27.172 21.562 1 98.62 122 PHE A CA 1
ATOM 991 C C . PHE A 1 122 ? -13.562 27.891 22.859 1 98.62 122 PHE A C 1
ATOM 993 O O . PHE A 1 122 ? -13.75 27.328 23.953 1 98.62 122 PHE A O 1
ATOM 1000 N N . VAL A 1 123 ? -13.109 29.109 22.75 1 98.69 123 VAL A N 1
ATOM 1001 C CA . VAL A 1 123 ? -12.734 29.906 23.906 1 98.69 123 VAL A CA 1
ATOM 1002 C C . VAL A 1 123 ? -13.953 30.156 24.781 1 98.69 123 VAL A C 1
ATOM 1004 O O . VAL A 1 123 ? -13.883 30.016 26.016 1 98.69 123 VAL A O 1
ATOM 1007 N N . GLN A 1 124 ? -15.047 30.516 24.172 1 98.69 124 GLN A N 1
ATOM 1008 C CA . GLN A 1 124 ? -16.266 30.75 24.938 1 98.69 124 GLN A CA 1
ATOM 1009 C C . GLN A 1 124 ? -16.688 29.5 25.719 1 98.69 124 GLN A C 1
ATOM 1011 O O . GLN A 1 124 ? -17.094 29.609 26.875 1 98.69 124 GLN A O 1
ATOM 1016 N N . ARG A 1 125 ? -16.562 28.359 25.141 1 98.56 125 ARG A N 1
ATOM 1017 C CA . ARG A 1 125 ? -16.922 27.109 25.797 1 98.56 125 ARG A CA 1
ATOM 1018 C C . ARG A 1 125 ? -16.016 26.828 26.984 1 98.56 125 ARG A C 1
ATOM 1020 O O . ARG A 1 125 ? -16.453 26.281 28 1 98.56 125 ARG A O 1
ATOM 1027 N N . LEU A 1 126 ? -14.773 27.156 26.828 1 98.69 126 LEU A N 1
ATOM 1028 C CA . LEU A 1 126 ? -13.852 27 27.938 1 98.69 126 LEU A CA 1
ATOM 1029 C C . LEU A 1 126 ? -14.227 27.938 29.094 1 98.69 126 LEU A C 1
ATOM 1031 O O . LEU A 1 126 ? -14.125 27.562 30.266 1 98.69 126 LEU A O 1
ATOM 1035 N N . ILE A 1 127 ? -14.664 29.172 28.75 1 98.56 127 ILE A N 1
ATOM 1036 C CA . ILE A 1 127 ? -15.133 30.109 29.766 1 98.56 127 ILE A CA 1
ATOM 1037 C C . ILE A 1 127 ? -16.375 29.547 30.453 1 98.56 127 ILE A C 1
ATOM 1039 O O . ILE A 1 127 ? -16.438 29.5 31.688 1 98.56 127 ILE A O 1
ATOM 1043 N N . ASP A 1 128 ? -17.266 29.062 29.656 1 98.44 128 ASP A N 1
ATOM 1044 C CA . ASP A 1 128 ? -18.547 28.562 30.172 1 98.44 128 ASP A CA 1
ATOM 1045 C C . ASP A 1 128 ? -18.328 27.344 31.078 1 98.44 128 ASP A C 1
ATOM 1047 O O . ASP A 1 128 ? -19.094 27.125 32.031 1 98.44 128 ASP A O 1
ATOM 1051 N N . SER A 1 129 ? -17.344 26.594 30.812 1 97.88 129 SER A N 1
ATOM 1052 C CA . SER A 1 129 ? -17.094 25.375 31.562 1 97.88 129 SER A CA 1
ATOM 1053 C C . SER A 1 129 ? -16.188 25.641 32.75 1 97.88 129 SER A C 1
ATOM 1055 O O . SER A 1 129 ? -15.82 24.703 33.469 1 97.88 129 SER A O 1
ATOM 1057 N N . GLY A 1 130 ? -15.695 26.859 32.906 1 98 130 GLY A N 1
ATOM 1058 C CA . GLY A 1 130 ? -14.969 27.25 34.094 1 98 130 GLY A CA 1
ATOM 1059 C C . GLY A 1 130 ? -13.469 27.062 33.969 1 98 130 GLY A C 1
ATOM 1060 O O . GLY A 1 130 ? -12.742 27.109 34.969 1 98 130 GLY A O 1
ATOM 1061 N N . HIS A 1 131 ? -12.984 26.891 32.75 1 98.62 131 HIS A N 1
ATOM 1062 C CA . HIS A 1 131 ? -11.562 26.609 32.594 1 98.62 131 HIS A CA 1
ATOM 1063 C C . HIS A 1 131 ? -10.82 27.828 32.062 1 98.62 131 HIS A C 1
ATOM 1065 O O . HIS A 1 131 ? -9.602 27.781 31.875 1 98.62 131 HIS A O 1
ATOM 1071 N N . ALA A 1 132 ? -11.5 28.922 31.75 1 98.56 132 ALA A N 1
ATOM 1072 C CA . ALA A 1 132 ? -10.906 30.156 31.25 1 98.56 132 ALA A CA 1
ATOM 1073 C C . ALA A 1 132 ? -11.586 31.375 31.859 1 98.56 132 ALA A C 1
ATOM 1075 O O . ALA A 1 132 ? -12.688 31.281 32.406 1 98.56 132 ALA A O 1
ATOM 1076 N N . TYR A 1 133 ? -10.875 32.5 31.844 1 98.19 133 TYR A N 1
ATOM 1077 C CA . TYR A 1 133 ? -11.438 33.719 32.406 1 98.19 133 TYR A CA 1
ATOM 1078 C C . TYR A 1 133 ? -11 34.938 31.578 1 98.19 133 TYR A C 1
ATOM 1080 O O . TYR A 1 133 ? -9.945 34.938 30.953 1 98.19 133 TYR A O 1
ATOM 1088 N N . VAL A 1 134 ? -11.852 35.969 31.609 1 97.69 134 VAL A N 1
ATOM 1089 C CA . VAL A 1 134 ? -11.602 37.219 30.891 1 97.69 134 VAL A CA 1
ATOM 1090 C C . VAL A 1 134 ? -10.836 38.188 31.797 1 97.69 134 VAL A C 1
ATOM 1092 O O . VAL A 1 134 ? -11.148 38.312 33 1 97.69 134 VAL A O 1
ATOM 1095 N N . ALA A 1 135 ? -9.805 38.812 31.297 1 95.31 135 ALA A N 1
ATOM 1096 C CA . ALA A 1 135 ? -9.055 39.844 32 1 95.31 135 ALA A CA 1
ATOM 1097 C C . ALA A 1 135 ? -8.586 40.938 31.031 1 95.31 135 ALA A C 1
ATOM 1099 O O . ALA A 1 135 ? -7.746 40.688 30.172 1 95.31 135 ALA A O 1
ATOM 1100 N N . ASN A 1 136 ? -9.117 42.219 31.141 1 92.62 136 ASN A N 1
ATOM 1101 C CA . ASN A 1 136 ? -8.711 43.406 30.375 1 92.62 136 ASN A CA 1
ATOM 1102 C C . ASN A 1 136 ? -8.82 43.156 28.875 1 92.62 136 ASN A C 1
ATOM 1104 O O . ASN A 1 136 ? -7.871 43.406 28.125 1 92.62 136 ASN A O 1
ATOM 1108 N N . GLY A 1 137 ? -9.852 42.406 28.469 1 93.44 137 GLY A N 1
ATOM 1109 C CA . GLY A 1 137 ? -10.109 42.188 27.062 1 93.44 137 GLY A CA 1
ATOM 1110 C C . GLY A 1 137 ? -9.453 40.938 26.516 1 93.44 137 GLY A C 1
ATOM 1111 O O . GLY A 1 137 ? -9.742 40.5 25.391 1 93.44 137 GLY A O 1
ATOM 1112 N N . SER A 1 138 ? -8.57 40.406 27.281 1 96.44 138 SER A N 1
ATOM 1113 C CA . SER A 1 138 ? -7.953 39.125 26.953 1 96.44 138 SER A CA 1
ATOM 1114 C C . SER A 1 138 ? -8.656 37.969 27.656 1 96.44 138 SER A C 1
ATOM 1116 O O . SER A 1 138 ? -9.477 38.188 28.547 1 96.44 138 SER A O 1
ATOM 1118 N N . VAL A 1 139 ? -8.438 36.781 27.141 1 98.06 139 VAL A N 1
ATOM 1119 C CA . VAL A 1 139 ? -8.922 35.562 27.781 1 98.06 139 VAL A CA 1
ATOM 1120 C C . VAL A 1 139 ? -7.746 34.625 28.078 1 98.06 139 VAL A C 1
ATOM 1122 O O . VAL A 1 139 ? -6.898 34.406 27.219 1 98.06 139 VAL A O 1
ATOM 1125 N N . TYR A 1 140 ? -7.676 34.156 29.281 1 97.31 140 TYR A N 1
ATOM 1126 C CA . TYR A 1 140 ? -6.594 33.281 29.703 1 97.31 140 TYR A CA 1
ATOM 1127 C C . TYR A 1 140 ? -7.137 31.906 30.125 1 97.31 140 TYR A C 1
ATOM 1129 O O . TYR A 1 140 ? -8.227 31.828 30.703 1 97.31 140 TYR A O 1
ATOM 1137 N N . PHE A 1 141 ? -6.438 30.828 29.828 1 98 141 PHE A N 1
ATOM 1138 C CA . PHE A 1 141 ? -6.723 29.5 30.375 1 98 141 PHE A CA 1
ATOM 1139 C C . PHE A 1 141 ? -6.266 29.406 31.828 1 98 141 PHE A C 1
ATOM 1141 O O . PHE A 1 141 ? -5.148 29.797 32.156 1 98 141 PHE A O 1
ATOM 1148 N N . ASP A 1 142 ? -7.125 28.922 32.656 1 97.31 142 ASP A N 1
ATOM 1149 C CA . ASP A 1 142 ? -6.793 28.703 34.062 1 97.31 142 ASP A CA 1
ATOM 1150 C C . ASP A 1 142 ? -6.176 27.328 34.25 1 97.31 142 ASP A C 1
ATOM 1152 O O . ASP A 1 142 ? -6.895 26.344 34.438 1 97.31 142 ASP A O 1
ATOM 1156 N N . VAL A 1 143 ? -4.879 27.234 34.344 1 97.12 143 VAL A N 1
ATOM 1157 C CA . VAL A 1 143 ? -4.129 25.984 34.312 1 97.12 143 VAL A CA 1
ATOM 1158 C C . VAL A 1 143 ? -4.504 25.125 35.5 1 97.12 143 VAL A C 1
ATOM 1160 O O . VAL A 1 143 ? -4.559 23.891 35.406 1 97.12 143 VAL A O 1
ATOM 1163 N N . ASP A 1 144 ? -4.832 25.719 36.594 1 95.88 144 ASP A N 1
ATOM 1164 C CA . ASP A 1 144 ? -5.105 24.984 37.844 1 95.88 144 ASP A CA 1
ATOM 1165 C C . ASP A 1 144 ? -6.41 24.203 37.75 1 95.88 144 ASP A C 1
ATOM 1167 O O . ASP A 1 144 ? -6.684 23.328 38.562 1 95.88 144 ASP A O 1
ATOM 1171 N N . THR A 1 145 ? -7.117 24.484 36.75 1 97.31 145 THR A N 1
ATOM 1172 C CA . THR A 1 145 ? -8.391 23.781 36.594 1 97.31 145 THR A CA 1
ATOM 1173 C C . THR A 1 145 ? -8.188 22.453 35.844 1 97.31 145 THR A C 1
ATOM 1175 O O . THR A 1 145 ? -9.102 21.641 35.781 1 97.31 145 THR A O 1
ATOM 1178 N N . TYR A 1 146 ? -7.066 22.188 35.312 1 97.19 146 TYR A N 1
ATOM 1179 C CA . TYR A 1 146 ? -6.738 20.953 34.594 1 97.19 146 TYR A CA 1
ATOM 1180 C C . TYR A 1 146 ? -5.707 20.141 35.375 1 97.19 146 TYR A C 1
ATOM 1182 O O . TYR A 1 146 ? -4.504 20.391 35.281 1 97.19 146 TYR A O 1
ATOM 1190 N N . PRO A 1 147 ? -6.148 19.094 36.062 1 95.25 147 PRO A N 1
ATOM 1191 C CA . PRO A 1 147 ? -5.262 18.359 36.969 1 95.25 147 PRO A CA 1
ATOM 1192 C C . PRO A 1 147 ? -4.141 17.641 36.219 1 95.25 147 PRO A C 1
ATOM 1194 O O . PRO A 1 147 ? -3.088 17.359 36.812 1 95.25 147 PRO A O 1
ATOM 1197 N N . GLY A 1 148 ? -4.254 17.359 35 1 95.31 148 GLY A N 1
ATOM 1198 C CA . GLY A 1 148 ? -3.273 16.578 34.25 1 95.31 148 GLY A CA 1
ATOM 1199 C C . GLY A 1 148 ? -2.18 17.422 33.625 1 95.31 148 GLY A C 1
ATOM 1200 O O . GLY A 1 148 ? -1.349 16.906 32.875 1 95.31 148 GLY A O 1
ATOM 1201 N N . TYR A 1 149 ? -2.107 18.719 33.938 1 96.94 149 TYR A N 1
ATOM 1202 C CA . TYR A 1 149 ? -1.126 19.609 33.312 1 96.94 149 TYR A CA 1
ATOM 1203 C C . TYR A 1 149 ? 0.292 19.203 33.719 1 96.94 149 TYR A C 1
ATOM 1205 O O . TYR A 1 149 ? 0.572 18.922 34.875 1 96.94 149 TYR A O 1
ATOM 1213 N N . GLY A 1 150 ? 1.192 19.125 32.719 1 96.25 150 GLY A N 1
ATOM 1214 C CA . GLY A 1 150 ? 2.58 18.75 32.938 1 96.25 150 GLY A CA 1
ATOM 1215 C C . GLY A 1 150 ? 2.855 17.297 32.656 1 96.25 150 GLY A C 1
ATOM 1216 O O . GLY A 1 150 ? 4.012 16.875 32.562 1 96.25 150 GLY A O 1
ATOM 1217 N N . GLU A 1 151 ? 1.826 16.484 32.5 1 96.19 151 GLU A N 1
ATOM 1218 C CA . GLU A 1 151 ? 1.999 15.055 32.312 1 96.19 151 GLU A CA 1
ATOM 1219 C C . GLU A 1 151 ? 2.691 14.75 30.984 1 96.19 151 GLU A C 1
ATOM 1221 O O . GLU A 1 151 ? 3.484 13.805 30.891 1 96.19 151 GLU A O 1
ATOM 1226 N N . LEU A 1 152 ? 2.359 15.477 29.938 1 97.38 152 LEU A N 1
ATOM 1227 C CA . LEU A 1 152 ? 2.965 15.234 28.641 1 97.38 152 LEU A CA 1
ATOM 1228 C C . LEU A 1 152 ? 4.445 15.594 28.656 1 97.38 152 LEU A C 1
ATOM 1230 O O . LEU A 1 152 ? 5.285 14.812 28.203 1 97.38 152 LEU A O 1
ATOM 1234 N N . SER A 1 153 ? 4.762 16.75 29.219 1 94.75 153 SER A N 1
ATOM 1235 C CA . SER A 1 153 ? 6.113 17.297 29.188 1 94.75 153 SER A CA 1
ATOM 1236 C C . SER A 1 153 ? 6.945 16.781 30.359 1 94.75 153 SER A C 1
ATOM 1238 O O . SER A 1 153 ? 8.172 16.906 30.359 1 94.75 153 SER A O 1
ATOM 1240 N N . ASN A 1 154 ? 6.309 16.297 31.344 1 93.31 154 ASN A N 1
ATOM 1241 C CA . ASN A 1 154 ? 6.973 15.859 32.562 1 93.31 154 ASN A CA 1
ATOM 1242 C C . ASN A 1 154 ? 7.688 17.016 33.25 1 93.31 154 ASN A C 1
ATOM 1244 O O . ASN A 1 154 ? 8.812 16.859 33.75 1 93.31 154 ASN A O 1
ATOM 1248 N N . VAL A 1 155 ? 7.078 18.172 33.094 1 90.69 155 VAL A N 1
ATOM 1249 C CA . VAL A 1 155 ? 7.594 19.359 33.781 1 90.69 155 VAL A CA 1
ATOM 1250 C C . VAL A 1 155 ? 6.809 19.578 35.062 1 90.69 155 VAL A C 1
ATOM 1252 O O . VAL A 1 155 ? 5.598 19.344 35.125 1 90.69 155 VAL A O 1
ATOM 1255 N N . LYS A 1 156 ? 7.523 20.062 36.156 1 87.69 156 LYS A N 1
ATOM 1256 C CA . LYS A 1 156 ? 6.91 20.297 37.438 1 87.69 156 LYS A CA 1
ATOM 1257 C C . LYS A 1 156 ? 6.309 21.703 37.531 1 87.69 156 LYS A C 1
ATOM 1259 O O . LYS A 1 156 ? 6.648 22.578 36.719 1 87.69 156 LYS A O 1
ATOM 1264 N N . LYS A 1 157 ? 5.469 21.891 38.344 1 87.5 157 LYS A N 1
ATOM 1265 C CA . LYS A 1 157 ? 4.719 23.141 38.5 1 87.5 157 LYS A CA 1
ATOM 1266 C C . LYS A 1 157 ? 5.66 24.328 38.594 1 87.5 157 LYS A C 1
ATOM 1268 O O . LYS A 1 157 ? 5.375 25.391 38.031 1 87.5 157 LYS A O 1
ATOM 1273 N N . GLU A 1 158 ? 6.734 24.219 39.219 1 83.88 158 GLU A N 1
ATOM 1274 C CA . GLU A 1 158 ? 7.699 25.312 39.406 1 83.88 158 GLU A CA 1
ATOM 1275 C C . GLU A 1 158 ? 8.25 25.766 38.062 1 83.88 158 GLU A C 1
ATOM 1277 O O . GLU A 1 158 ? 8.727 26.906 37.906 1 83.88 158 GLU A O 1
ATOM 1282 N N . GLU A 1 159 ? 8.156 24.906 37.062 1 86.38 159 GLU A N 1
ATOM 1283 C CA . GLU A 1 159 ? 8.719 25.172 35.75 1 86.38 159 GLU A CA 1
ATOM 1284 C C . GLU A 1 159 ? 7.637 25.578 34.75 1 86.38 159 GLU A C 1
ATOM 1286 O O . GLU A 1 159 ? 7.91 25.75 33.562 1 86.38 159 GLU A O 1
ATOM 1291 N N . TRP A 1 160 ? 6.516 25.75 35.281 1 85.19 160 TRP A N 1
ATOM 1292 C CA . TRP A 1 160 ? 5.387 26 34.375 1 85.19 160 TRP A CA 1
ATOM 1293 C C . TRP A 1 160 ? 5.406 27.438 33.844 1 85.19 160 TRP A C 1
ATOM 1295 O O . TRP A 1 160 ? 4.766 27.75 32.844 1 85.19 160 TRP A O 1
ATOM 1305 N N . ASP A 1 161 ? 6.148 28.172 34.594 1 76.94 161 ASP A N 1
ATOM 1306 C CA . ASP A 1 161 ? 6.156 29.578 34.219 1 76.94 161 ASP A CA 1
ATOM 1307 C C . ASP A 1 161 ? 6.773 29.781 32.844 1 76.94 161 ASP A C 1
ATOM 1309 O O . ASP A 1 161 ? 7.906 29.359 32.594 1 76.94 161 ASP A O 1
ATOM 1313 N N . GLN A 1 162 ? 6.164 30.094 31.828 1 64.62 162 GLN A N 1
ATOM 1314 C CA . GLN A 1 162 ? 6.574 30.156 30.422 1 64.62 162 GLN A CA 1
ATOM 1315 C C . GLN A 1 162 ? 7.09 31.562 30.078 1 64.62 162 GLN A C 1
ATOM 1317 O O . GLN A 1 162 ? 7.309 31.875 28.906 1 64.62 162 GLN A O 1
ATOM 1322 N N . GLY A 1 163 ? 7.715 32.219 30.938 1 56.28 163 GLY A N 1
ATOM 1323 C CA . GLY A 1 163 ? 8.422 33.469 30.656 1 56.28 163 GLY A CA 1
ATOM 1324 C C . GLY A 1 163 ? 7.809 34.656 31.344 1 56.28 163 GLY A C 1
ATOM 1325 O O . GLY A 1 163 ? 6.805 34.531 32.031 1 56.28 163 GLY A O 1
ATOM 1326 N N . GLU A 1 164 ? 8.383 35.844 30.797 1 51.22 164 GLU A N 1
ATOM 1327 C CA . GLU A 1 164 ? 8.734 37.125 31.406 1 51.22 164 GLU A CA 1
ATOM 1328 C C . GLU A 1 164 ? 7.492 37.844 31.938 1 51.22 164 GLU A C 1
ATOM 1330 O O . GLU A 1 164 ? 7.555 38.531 32.938 1 51.22 164 GLU A O 1
ATOM 1335 N N . GLU A 1 165 ? 6.598 38.281 30.953 1 47.47 165 GLU A N 1
ATOM 1336 C CA . GLU A 1 165 ? 5.793 39.438 31.297 1 47.47 165 GLU A CA 1
ATOM 1337 C C . GLU A 1 165 ? 4.715 39.094 32.312 1 47.47 165 GLU A C 1
ATOM 1339 O O . GLU A 1 165 ? 3.799 38.312 32 1 47.47 165 GLU A O 1
ATOM 1344 N N . ILE A 1 166 ? 5.246 38.938 33.469 1 52.81 166 ILE A N 1
ATOM 1345 C CA . ILE A 1 166 ? 4.27 38.969 34.562 1 52.81 166 ILE A CA 1
ATOM 1346 C C . ILE A 1 166 ? 3.154 39.969 34.219 1 52.81 166 ILE A C 1
ATOM 1348 O O . ILE A 1 166 ? 3.367 41.156 34.25 1 52.81 166 ILE A O 1
ATOM 1352 N N . VAL A 1 167 ? 2.273 39.469 33.344 1 60.94 167 VAL A N 1
ATOM 1353 C CA . VAL A 1 167 ? 1.141 40.312 33.031 1 60.94 167 VAL A CA 1
ATOM 1354 C C . VAL A 1 167 ? 0.222 40.406 34.25 1 60.94 167 VAL A C 1
ATOM 1356 O O . VAL A 1 167 ? -0.312 39.406 34.719 1 60.94 167 VAL A O 1
ATOM 1359 N N . LYS A 1 168 ? 0.328 41.375 34.969 1 71.62 168 LYS A N 1
ATOM 1360 C CA . LYS A 1 168 ? -0.483 41.719 36.156 1 71.62 168 LYS A CA 1
ATOM 1361 C C . LYS A 1 168 ? -1.936 41.312 35.938 1 71.62 168 LYS A C 1
ATOM 1363 O O . LYS A 1 168 ? -2.678 41.125 36.906 1 71.62 168 LYS A O 1
ATOM 1368 N N . GLU A 1 169 ? -2.195 40.75 34.688 1 84.06 169 GLU A N 1
ATOM 1369 C CA . GLU A 1 169 ? -3.602 40.469 34.438 1 84.06 169 GLU A CA 1
ATOM 1370 C C . GLU A 1 169 ? -3.924 39 34.656 1 84.06 169 GLU A C 1
ATOM 1372 O O . GLU A 1 169 ? -5.09 38.625 34.812 1 84.06 169 GLU A O 1
ATOM 1377 N N . LYS A 1 170 ? -2.904 38.094 34.844 1 89.88 170 LYS A N 1
ATOM 1378 C CA . LYS A 1 170 ? -3.146 36.688 35 1 89.88 170 LYS A CA 1
ATOM 1379 C C . LYS A 1 170 ? -3.408 36.312 36.469 1 89.88 170 LYS A C 1
ATOM 1381 O O . LYS A 1 170 ? -2.838 36.938 37.375 1 89.88 170 LYS A O 1
ATOM 1386 N N . ARG A 1 171 ? -4.207 35.406 36.656 1 91.62 171 ARG A N 1
ATOM 1387 C CA . ARG A 1 171 ? -4.414 34.875 38 1 91.62 171 ARG A CA 1
ATOM 1388 C C . ARG A 1 171 ? -3.178 34.125 38.5 1 91.62 171 ARG A C 1
ATOM 1390 O O . ARG A 1 171 ? -2.811 34.25 39.656 1 91.62 171 ARG A O 1
ATOM 1397 N N . HIS A 1 172 ? -2.611 33.312 37.656 1 91.81 172 HIS A N 1
ATOM 1398 C CA . HIS A 1 172 ? -1.373 32.594 37.938 1 91.81 172 HIS A CA 1
ATOM 1399 C C . HIS A 1 172 ? -0.343 32.844 36.844 1 91.81 172 HIS A C 1
ATOM 1401 O O . HIS A 1 172 ? -0.702 33.031 35.656 1 91.81 172 HIS A O 1
ATOM 1407 N N . PRO A 1 173 ? 0.908 32.812 37.156 1 90.31 173 PRO A N 1
ATOM 1408 C CA . PRO A 1 173 ? 1.954 33.125 36.188 1 90.31 173 PRO A CA 1
ATOM 1409 C C . PRO A 1 173 ? 2.006 32.125 35.031 1 90.31 173 PRO A C 1
ATOM 1411 O O . PRO A 1 173 ? 2.473 32.469 33.938 1 90.31 173 PRO A O 1
ATOM 1414 N N . TYR A 1 174 ? 1.505 30.906 35.281 1 92.75 174 TYR A N 1
ATOM 1415 C CA . TYR A 1 174 ? 1.595 29.859 34.281 1 92.75 174 TYR A CA 1
ATOM 1416 C C . TYR A 1 174 ? 0.317 29.781 33.438 1 92.75 174 TYR A C 1
ATOM 1418 O O . TYR A 1 174 ? 0.195 28.938 32.562 1 92.75 174 TYR A O 1
ATOM 1426 N N . ASP A 1 175 ? -0.632 30.688 33.75 1 95.62 175 ASP A N 1
ATOM 1427 C CA . ASP A 1 175 ? -1.786 30.797 32.875 1 95.62 175 ASP A CA 1
ATOM 1428 C C . ASP A 1 175 ? -1.379 31.328 31.484 1 95.62 175 ASP A C 1
ATOM 1430 O O . ASP A 1 175 ? -0.422 32.094 31.375 1 95.62 175 ASP A O 1
ATOM 1434 N N . PHE A 1 176 ? -2.037 30.859 30.453 1 95.69 176 PHE A N 1
ATOM 1435 C CA . PHE A 1 176 ? -1.622 31.266 29.109 1 95.69 176 PHE A CA 1
ATOM 1436 C C . PHE A 1 176 ? -2.803 31.812 28.328 1 95.69 176 PHE A C 1
ATOM 1438 O O . PHE A 1 176 ? -3.957 31.484 28.609 1 95.69 176 PHE A O 1
ATOM 1445 N N . ALA A 1 177 ? -2.514 32.688 27.359 1 96.06 177 ALA A N 1
ATOM 1446 C CA . ALA A 1 177 ? -3.529 33.438 26.625 1 96.06 177 ALA A CA 1
ATOM 1447 C C . ALA A 1 177 ? -4.234 32.531 25.609 1 96.06 177 ALA A C 1
ATOM 1449 O O . ALA A 1 177 ? -3.584 31.812 24.859 1 96.06 177 ALA A O 1
ATOM 1450 N N . LEU A 1 178 ? -5.535 32.531 25.656 1 98.12 178 LEU A N 1
ATOM 1451 C CA . LEU A 1 178 ? -6.383 31.953 24.625 1 98.12 178 LEU A CA 1
ATOM 1452 C C . LEU A 1 178 ? -6.762 33 23.578 1 98.12 178 LEU A C 1
ATOM 1454 O O . LEU A 1 178 ? -6.922 32.656 22.406 1 98.12 178 LEU A O 1
ATOM 1458 N N . TRP A 1 179 ? -6.941 34.156 24 1 97.94 179 TRP A N 1
ATOM 1459 C CA . TRP A 1 179 ? -7.289 35.344 23.219 1 97.94 179 TRP A CA 1
ATOM 1460 C C . TRP A 1 179 ? -6.52 36.562 23.703 1 97.94 179 TRP A C 1
ATOM 1462 O O . TRP A 1 179 ? -6.488 36.844 24.891 1 97.94 179 TRP A O 1
ATOM 1472 N N . LYS A 1 180 ? -5.887 37.281 22.812 1 96.75 180 LYS A N 1
ATOM 1473 C CA . LYS A 1 180 ? -5.082 38.469 23.141 1 96.75 180 LYS A CA 1
ATOM 1474 C C . LYS A 1 180 ? -5.793 39.75 22.75 1 96.75 180 LYS A C 1
ATOM 1476 O O . LYS A 1 180 ? -6.129 39.938 21.578 1 96.75 180 LYS A O 1
ATOM 1481 N N . ALA A 1 181 ? -5.906 40.625 23.641 1 96.25 181 ALA A N 1
ATOM 1482 C CA . ALA A 1 181 ? -6.555 41.906 23.406 1 96.25 181 ALA A CA 1
ATOM 1483 C C . ALA A 1 181 ? -5.789 42.719 22.359 1 96.25 181 ALA A C 1
ATOM 1485 O O . ALA A 1 181 ? -4.559 42.656 22.297 1 96.25 181 ALA A O 1
ATOM 1486 N N . TYR A 1 182 ? -6.516 43.469 21.641 1 95.19 182 TYR A N 1
ATOM 1487 C CA . TYR A 1 182 ? -6 44.312 20.562 1 95.19 182 TYR A CA 1
ATOM 1488 C C . TYR A 1 182 ? -5.031 45.344 21.078 1 95.19 182 TYR A C 1
ATOM 1490 O O . TYR A 1 182 ? -5.27 45.969 22.125 1 95.19 182 TYR A O 1
ATOM 1498 N N . LYS A 1 183 ? -3.916 45.531 20.438 1 92.44 183 LYS A N 1
ATOM 1499 C CA . LYS A 1 183 ? -2.998 46.625 20.609 1 92.44 183 LYS A CA 1
ATOM 1500 C C . LYS A 1 183 ? -2.975 47.531 19.359 1 92.44 183 LYS A C 1
ATOM 1502 O O . LYS A 1 183 ? -3.113 47.031 18.25 1 92.44 183 LYS A O 1
ATOM 1507 N N . PRO A 1 184 ? -2.727 48.812 19.594 1 91.94 184 PRO A N 1
ATOM 1508 C CA . PRO A 1 184 ? -2.734 49.719 18.438 1 91.94 184 PRO A CA 1
ATOM 1509 C C . PRO A 1 184 ? -1.762 49.281 17.344 1 91.94 184 PRO A C 1
ATOM 1511 O O . PRO A 1 184 ? -0.606 48.969 17.625 1 91.94 184 PRO A O 1
ATOM 1514 N N . GLY A 1 185 ? -2.264 49.25 16.125 1 89.81 185 GLY A N 1
ATOM 1515 C CA . GLY A 1 185 ? -1.427 48.938 14.984 1 89.81 185 GLY A CA 1
ATOM 1516 C C . GLY A 1 185 ? -1.426 47.469 14.641 1 89.81 185 GLY A C 1
ATOM 1517 O O . GLY A 1 185 ? -0.855 47.031 13.625 1 89.81 185 GLY A O 1
ATOM 1518 N N . GLU A 1 186 ? -2.074 46.688 15.445 1 94.19 186 GLU A N 1
ATOM 1519 C CA . GLU A 1 186 ? -2.119 45.25 15.195 1 94.19 186 GLU A CA 1
ATOM 1520 C C . GLU A 1 186 ? -3.443 44.844 14.555 1 94.19 186 GLU A C 1
ATOM 1522 O O . GLU A 1 186 ? -4.441 45.531 14.672 1 94.19 186 GLU A O 1
ATOM 1527 N N . PRO A 1 187 ? -3.361 43.75 13.797 1 95.88 187 PRO A N 1
ATOM 1528 C CA . PRO A 1 187 ? -4.641 43.219 13.312 1 95.88 187 PRO A CA 1
ATOM 1529 C C . PRO A 1 187 ? -5.523 42.688 14.438 1 95.88 187 PRO A C 1
ATOM 1531 O O . PRO A 1 187 ? -5.012 42.281 15.492 1 95.88 187 PRO A O 1
ATOM 1534 N N . TYR A 1 188 ? -6.859 42.719 14.211 1 97.12 188 TYR A N 1
ATOM 1535 C CA . TYR A 1 188 ? -7.773 42.188 15.227 1 97.12 188 TYR A CA 1
ATOM 1536 C C . TYR A 1 188 ? -9.062 41.688 14.594 1 97.12 188 TYR A C 1
ATOM 1538 O O . TYR A 1 188 ? -9.336 41.938 13.422 1 97.12 188 TYR A O 1
ATOM 1546 N N . TRP A 1 189 ? -9.781 40.875 15.328 1 98 189 TRP A N 1
ATOM 1547 C CA . TRP A 1 189 ? -11.141 40.438 15.055 1 98 189 TRP A CA 1
ATOM 1548 C C . TRP A 1 189 ? -12.07 40.781 16.219 1 98 189 TRP A C 1
ATOM 1550 O O . TRP A 1 189 ? -11.625 40.969 17.344 1 98 189 TRP A O 1
ATOM 1560 N N . GLU A 1 190 ? -13.328 40.906 15.867 1 97.81 190 GLU A N 1
ATOM 1561 C CA . GLU A 1 190 ? -14.32 41.156 16.922 1 97.81 190 GLU A CA 1
ATOM 1562 C C . GLU A 1 190 ? -14.617 39.844 17.688 1 97.81 190 GLU A C 1
ATOM 1564 O O . GLU A 1 190 ? -14.656 38.781 17.094 1 97.81 190 GLU A O 1
ATOM 1569 N N . SER A 1 191 ? -14.781 40 19.031 1 97.81 191 SER A N 1
ATOM 1570 C CA . SER A 1 191 ? -15.133 38.875 19.891 1 97.81 191 SER A CA 1
ATOM 1571 C C . SER A 1 191 ? -16.047 39.312 21.031 1 97.81 191 SER A C 1
ATOM 1573 O O . SER A 1 191 ? -16.234 40.5 21.25 1 97.81 191 SER A O 1
ATOM 1575 N N . PRO A 1 192 ? -16.688 38.375 21.734 1 97.88 192 PRO A N 1
ATOM 1576 C CA . PRO A 1 192 ? -17.516 38.75 22.891 1 97.88 192 PRO A CA 1
ATOM 1577 C C . PRO A 1 192 ? -16.734 39.469 23.969 1 97.88 192 PRO A C 1
ATOM 1579 O O . PRO A 1 192 ? -17.344 40.125 24.828 1 97.88 192 PRO A O 1
ATOM 1582 N N . TRP A 1 193 ? -15.461 39.438 23.969 1 97.5 193 TRP A N 1
ATOM 1583 C CA . TRP A 1 193 ? -14.641 40 25.047 1 97.5 193 TRP A CA 1
ATOM 1584 C C . TRP A 1 193 ? -13.914 41.25 24.578 1 97.5 193 TRP A C 1
ATOM 1586 O O . TRP A 1 193 ? -13.086 41.812 25.312 1 97.5 193 TRP A O 1
ATOM 1596 N N . GLY A 1 194 ? -14.211 41.656 23.297 1 96.44 194 GLY A N 1
ATOM 1597 C CA . GLY A 1 194 ? -13.555 42.812 22.703 1 96.44 194 GLY A CA 1
ATOM 1598 C C . GLY A 1 194 ? -12.703 42.469 21.5 1 96.44 194 GLY A C 1
ATOM 1599 O O . GLY A 1 194 ? -12.609 41.281 21.125 1 96.44 194 GLY A O 1
ATOM 1600 N N . LYS A 1 195 ? -12.078 43.5 20.922 1 97.69 195 LYS A N 1
ATOM 1601 C CA . LYS A 1 195 ? -11.18 43.312 19.797 1 97.69 195 LYS A CA 1
ATOM 1602 C C . LYS A 1 195 ? -9.914 42.562 20.219 1 97.69 195 LYS A C 1
ATOM 1604 O O . LYS A 1 195 ? -9.367 42.812 21.297 1 97.69 195 LYS A O 1
ATOM 1609 N N . GLY A 1 196 ? -9.539 41.625 19.406 1 97.88 196 GLY A N 1
ATOM 1610 C CA . GLY A 1 196 ? -8.32 40.875 19.703 1 97.88 196 GLY A CA 1
ATOM 1611 C C . GLY A 1 196 ? -7.98 39.844 18.672 1 97.88 196 GLY A C 1
ATOM 1612 O O . GLY A 1 196 ? -8.43 39.938 17.516 1 97.88 196 GLY A O 1
ATOM 1613 N N . ARG A 1 197 ? -7.125 38.906 19.016 1 97.88 197 ARG A N 1
ATOM 1614 C CA . ARG A 1 197 ? -6.676 37.812 18.156 1 97.88 197 ARG A CA 1
ATOM 1615 C C . ARG A 1 197 ? -6.355 36.562 18.969 1 97.88 197 ARG A C 1
ATOM 1617 O O . ARG A 1 197 ? -6.156 36.656 20.188 1 97.88 197 ARG A O 1
ATOM 1624 N N . PRO A 1 198 ? -6.297 35.469 18.328 1 97.75 198 PRO A N 1
ATOM 1625 C CA . PRO A 1 198 ? -6.078 34.219 19.062 1 97.75 198 PRO A CA 1
ATOM 1626 C C . PRO A 1 198 ? -4.68 34.125 19.672 1 97.75 198 PRO A C 1
ATOM 1628 O O . PRO A 1 198 ? -3.713 34.625 19.078 1 97.75 198 PRO A O 1
ATOM 1631 N N . GLY A 1 199 ? -4.652 33.5 20.844 1 96.5 199 GLY A N 1
ATOM 1632 C CA . GLY A 1 199 ? -3.365 33 21.328 1 96.5 199 GLY A CA 1
ATOM 1633 C C . GLY A 1 199 ? -2.852 31.812 20.531 1 96.5 199 GLY A C 1
ATOM 1634 O O . GLY A 1 199 ? -3.635 31.094 19.906 1 96.5 199 GLY A O 1
ATOM 1635 N N . TRP A 1 200 ? -1.648 31.516 20.594 1 94.62 200 TRP A N 1
ATOM 1636 C CA . TRP A 1 200 ? -0.971 30.562 19.719 1 94.62 200 TRP A CA 1
ATOM 1637 C C . TRP A 1 200 ? -1.502 29.156 19.922 1 94.62 200 TRP A C 1
ATOM 1639 O O . TRP A 1 200 ? -1.796 28.438 18.953 1 94.62 200 TRP A O 1
ATOM 1649 N N . HIS A 1 201 ? -1.76 28.656 21.125 1 96.56 201 HIS A N 1
ATOM 1650 C CA . HIS A 1 201 ? -2.035 27.25 21.453 1 96.56 201 HIS A CA 1
ATOM 1651 C C . HIS A 1 201 ? -3.463 26.875 21.078 1 96.56 201 HIS A C 1
ATOM 1653 O O . HIS A 1 201 ? -3.734 25.719 20.734 1 96.56 201 HIS A O 1
ATOM 1659 N N . ILE A 1 202 ? -4.414 27.797 21.109 1 98.38 202 ILE A N 1
ATOM 1660 C CA . ILE A 1 202 ? -5.832 27.5 20.922 1 98.38 202 ILE A CA 1
ATOM 1661 C C . ILE A 1 202 ? -6.102 27.156 19.469 1 98.38 202 ILE A C 1
ATOM 1663 O O . ILE A 1 202 ? -7.078 26.484 19.141 1 98.38 202 ILE A O 1
ATOM 1667 N N . GLU A 1 203 ? -5.215 27.641 18.609 1 98.25 203 GLU A N 1
ATOM 1668 C CA . GLU A 1 203 ? -5.379 27.469 17.172 1 98.25 203 GLU A CA 1
ATOM 1669 C C . GLU A 1 203 ? -5.41 26 16.781 1 98.25 203 GLU A C 1
ATOM 1671 O O . GLU A 1 203 ? -6.367 25.531 16.156 1 98.25 203 GLU A O 1
ATOM 1676 N N . CYS A 1 204 ? -4.406 25.234 17.172 1 98.19 204 CYS A N 1
ATOM 1677 C CA . CYS A 1 204 ? -4.273 23.828 16.812 1 98.19 204 CYS A CA 1
ATOM 1678 C C . CYS A 1 204 ? -5.348 23 17.5 1 98.19 204 CYS A C 1
ATOM 1680 O O . CYS A 1 204 ? -5.848 22.031 16.922 1 98.19 204 CYS A O 1
ATOM 1682 N N . SER A 1 205 ? -5.711 23.359 18.766 1 98.56 205 SER A N 1
ATOM 1683 C CA . SER A 1 205 ? -6.809 22.656 19.438 1 98.56 205 SER A CA 1
ATOM 1684 C C . SER A 1 205 ? -8.094 22.75 18.609 1 98.56 205 SER A C 1
ATOM 1686 O O . SER A 1 205 ? -8.773 21.734 18.422 1 98.56 205 SER A O 1
ATOM 1688 N N . THR A 1 206 ? -8.359 23.953 18.125 1 98.56 206 THR A N 1
ATOM 1689 C CA . THR A 1 206 ? -9.594 24.219 17.391 1 98.56 206 THR A CA 1
ATOM 1690 C C . THR A 1 206 ? -9.578 23.531 16.031 1 98.56 206 THR A C 1
ATOM 1692 O O . THR A 1 206 ? -10.516 22.797 15.695 1 98.56 206 THR A O 1
ATOM 1695 N N . MET A 1 207 ? -8.516 23.688 15.305 1 98.31 207 MET A N 1
ATOM 1696 C CA . MET A 1 207 ? -8.453 23.188 13.93 1 98.31 207 MET A CA 1
ATOM 1697 C C . MET A 1 207 ? -8.344 21.672 13.906 1 98.31 207 MET A C 1
ATOM 1699 O O . MET A 1 207 ? -8.945 21.016 13.055 1 98.31 207 MET A O 1
ATOM 1703 N N . SER A 1 208 ? -7.582 21.062 14.852 1 98.12 208 SER A N 1
ATOM 1704 C CA . SER A 1 208 ? -7.484 19.609 14.914 1 98.12 208 SER A CA 1
ATOM 1705 C C . SER A 1 208 ? -8.828 18.984 15.242 1 98.12 208 SER A C 1
ATOM 1707 O O . SER A 1 208 ? -9.25 18.031 14.586 1 98.12 208 SER A O 1
ATOM 1709 N N . THR A 1 209 ? -9.562 19.531 16.219 1 97.88 209 THR A N 1
ATOM 1710 C CA . THR A 1 209 ? -10.844 18.953 16.641 1 97.88 209 THR A CA 1
ATOM 1711 C C . THR A 1 209 ? -11.898 19.156 15.555 1 97.88 209 THR A C 1
ATOM 1713 O O . THR A 1 209 ? -12.789 18.312 15.383 1 97.88 209 THR A O 1
ATOM 1716 N N . ARG A 1 210 ? -11.805 20.25 14.867 1 97.06 210 ARG A N 1
ATOM 1717 C CA . ARG A 1 210 ? -12.781 20.531 13.82 1 97.06 210 ARG A CA 1
ATOM 1718 C C . ARG A 1 210 ? -12.727 19.484 12.711 1 97.06 210 ARG A C 1
ATOM 1720 O O . ARG A 1 210 ? -13.758 19.016 12.242 1 97.06 210 ARG A O 1
ATOM 1727 N N . TYR A 1 211 ? -11.547 19.078 12.328 1 96.94 211 TYR A N 1
ATOM 1728 C CA . TYR A 1 211 ? -11.398 18.281 11.117 1 96.94 211 TYR A CA 1
ATOM 1729 C C . TYR A 1 211 ? -11.203 16.812 11.461 1 96.94 211 TYR A C 1
ATOM 1731 O O . TYR A 1 211 ? -11.484 15.93 10.641 1 96.94 211 TYR A O 1
ATOM 1739 N N . LEU A 1 212 ? -10.703 16.516 12.703 1 97.31 212 LEU A N 1
ATOM 1740 C CA . LEU A 1 212 ? -10.367 15.141 13.031 1 97.31 212 LEU A CA 1
ATOM 1741 C C . LEU A 1 212 ? -11.227 14.633 14.18 1 97.31 212 LEU A C 1
ATOM 1743 O O . LEU A 1 212 ? -11.156 13.453 14.539 1 97.31 212 LEU A O 1
ATOM 1747 N N . GLY A 1 213 ? -12.008 15.508 14.805 1 95.31 213 GLY A N 1
ATOM 1748 C CA . GLY A 1 213 ? -12.828 15.109 15.938 1 95.31 213 GLY A CA 1
ATOM 1749 C C . GLY A 1 213 ? -12.109 15.219 17.266 1 95.31 213 GLY A C 1
ATOM 1750 O O . GLY A 1 213 ? -11.016 15.773 17.344 1 95.31 213 GLY A O 1
ATOM 1751 N N . THR A 1 214 ? -12.75 14.695 18.297 1 96.12 214 THR A N 1
ATOM 1752 C CA . THR A 1 214 ? -12.234 14.859 19.656 1 96.12 214 THR A CA 1
ATOM 1753 C C . THR A 1 214 ? -11.438 13.641 20.078 1 96.12 214 THR A C 1
ATOM 1755 O O . THR A 1 214 ? -10.984 13.562 21.219 1 96.12 214 THR A O 1
ATOM 1758 N N . LYS A 1 215 ? -11.344 12.68 19.25 1 96.06 215 LYS A N 1
ATOM 1759 C CA . LYS A 1 215 ? -10.492 11.508 19.453 1 96.06 215 LYS A CA 1
ATOM 1760 C C . LYS A 1 215 ? -9.539 11.32 18.266 1 96.06 215 LYS A C 1
ATOM 1762 O O . LYS A 1 215 ? -9.93 10.797 17.234 1 96.06 215 LYS A O 1
ATOM 1767 N N . ILE A 1 216 ? -8.336 11.703 18.484 1 97.25 216 ILE A N 1
ATOM 1768 C CA . ILE A 1 216 ? -7.309 11.688 17.453 1 97.25 216 ILE A CA 1
ATOM 1769 C C . ILE A 1 216 ? -6.273 10.609 17.781 1 97.25 216 ILE A C 1
ATOM 1771 O O . ILE A 1 216 ? -5.992 10.344 18.953 1 97.25 216 ILE A O 1
ATOM 1775 N N . ASP A 1 217 ? -5.738 9.992 16.797 1 98.62 217 ASP A N 1
ATOM 1776 C CA . ASP A 1 217 ? -4.789 8.898 17.016 1 98.62 217 ASP A CA 1
ATOM 1777 C C . ASP A 1 217 ? -3.381 9.438 17.25 1 98.62 217 ASP A C 1
ATOM 1779 O O . ASP A 1 217 ? -2.766 9.141 18.281 1 98.62 217 ASP A O 1
ATOM 1783 N N . ILE A 1 218 ? -2.898 10.281 16.344 1 98.81 218 ILE A N 1
ATOM 1784 C CA . ILE A 1 218 ? -1.527 10.766 16.438 1 98.81 218 ILE A CA 1
ATOM 1785 C C . ILE A 1 218 ? -1.519 12.297 16.391 1 98.81 218 ILE A C 1
ATOM 1787 O O . ILE A 1 218 ? -2.145 12.906 15.531 1 98.81 218 ILE A O 1
ATOM 1791 N N . HIS A 1 219 ? -0.966 12.922 17.312 1 98.81 219 HIS A N 1
ATOM 1792 C CA . HIS A 1 219 ? -0.622 14.336 17.328 1 98.81 219 HIS A CA 1
ATOM 1793 C C . HIS A 1 219 ? 0.882 14.539 17.469 1 98.81 219 HIS A C 1
ATOM 1795 O O . HIS A 1 219 ? 1.506 13.945 18.359 1 98.81 219 HIS A O 1
ATOM 1801 N N . GLY A 1 220 ? 1.456 15.297 16.562 1 98.25 220 GLY A N 1
ATOM 1802 C CA . GLY A 1 220 ? 2.906 15.359 16.656 1 98.25 220 GLY A CA 1
ATOM 1803 C C . GLY A 1 220 ? 3.482 16.656 16.109 1 98.25 220 GLY A C 1
ATOM 1804 O O . GLY A 1 220 ? 2.738 17.578 15.781 1 98.25 220 GLY A O 1
ATOM 1805 N N . GLY A 1 221 ? 4.809 16.844 16.219 1 98.38 221 GLY A N 1
ATOM 1806 C CA . GLY A 1 221 ? 5.637 17.953 15.805 1 98.38 221 GLY A CA 1
ATOM 1807 C C . GLY A 1 221 ? 7.082 17.828 16.25 1 98.38 221 GLY A C 1
ATOM 1808 O O . GLY A 1 221 ? 7.551 16.719 16.531 1 98.38 221 GLY A O 1
ATOM 1809 N N . GLY A 1 222 ? 7.77 18.938 16.156 1 97.44 222 GLY A N 1
ATOM 1810 C CA . GLY A 1 222 ? 9.125 18.953 16.688 1 97.44 222 GLY A CA 1
ATOM 1811 C C . GLY A 1 222 ? 9.172 18.844 18.203 1 97.44 222 GLY A C 1
ATOM 1812 O O . GLY A 1 222 ? 8.203 19.188 18.875 1 97.44 222 GLY A O 1
ATOM 1813 N N . MET A 1 223 ? 10.289 18.469 18.641 1 95.94 223 MET A N 1
ATOM 1814 C CA . MET A 1 223 ? 10.477 18.234 20.078 1 95.94 223 MET A CA 1
ATOM 1815 C C . MET A 1 223 ? 10.266 19.531 20.859 1 95.94 223 MET A C 1
ATOM 1817 O O . MET A 1 223 ? 9.875 19.484 22.031 1 95.94 223 MET A O 1
ATOM 1821 N N . ASP A 1 224 ? 10.508 20.625 20.312 1 93.69 224 ASP A N 1
ATOM 1822 C CA . ASP A 1 224 ? 10.367 21.922 20.969 1 93.69 224 ASP A CA 1
ATOM 1823 C C . ASP A 1 224 ? 8.898 22.234 21.266 1 93.69 224 ASP A C 1
ATOM 1825 O O . ASP A 1 224 ? 8.602 23.109 22.078 1 93.69 224 ASP A O 1
ATOM 1829 N N . LEU A 1 225 ? 7.996 21.469 20.672 1 97.5 225 LEU A N 1
ATOM 1830 C CA . LEU A 1 225 ? 6.578 21.766 20.812 1 97.5 225 LEU A CA 1
ATOM 1831 C C . LEU A 1 225 ? 5.98 21.016 22 1 97.5 225 LEU A C 1
ATOM 1833 O O . LEU A 1 225 ? 4.848 21.281 22.391 1 97.5 225 LEU A O 1
ATOM 1837 N N . VAL A 1 226 ? 6.727 20.125 22.562 1 97.69 226 VAL A N 1
ATOM 1838 C CA . VAL A 1 226 ? 6.203 19.344 23.672 1 97.69 226 VAL A CA 1
ATOM 1839 C C . VAL A 1 226 ? 5.711 20.281 24.781 1 97.69 226 VAL A C 1
ATOM 1841 O O . VAL A 1 226 ? 4.582 20.141 25.266 1 97.69 226 VAL A O 1
ATOM 1844 N N . PHE A 1 227 ? 6.586 21.25 25.125 1 96.31 227 PHE A N 1
ATOM 1845 C CA . PHE A 1 227 ? 6.238 22.266 26.125 1 96.31 227 PHE A CA 1
ATOM 1846 C C . PHE A 1 227 ? 6.629 23.656 25.656 1 96.31 227 PHE A C 1
ATOM 1848 O O . PHE A 1 227 ? 7.758 23.875 25.203 1 96.31 227 PHE A O 1
ATOM 1855 N N . PRO A 1 228 ? 5.73 24.469 25.688 1 96.25 228 PRO A N 1
ATOM 1856 C CA . PRO A 1 228 ? 4.418 24.391 26.344 1 96.25 228 PRO A CA 1
ATOM 1857 C C . PRO A 1 228 ? 3.289 24.094 25.359 1 96.25 228 PRO A C 1
ATOM 1859 O O . PRO A 1 228 ? 2.16 23.812 25.766 1 96.25 228 PRO A O 1
ATOM 1862 N N . HIS A 1 229 ? 3.588 24.109 24.094 1 97.38 229 HIS A N 1
ATOM 1863 C CA . HIS A 1 229 ? 2.543 24.188 23.078 1 97.38 229 HIS A CA 1
ATOM 1864 C C . HIS A 1 229 ? 1.62 22.969 23.141 1 97.38 229 HIS A C 1
ATOM 1866 O O . HIS A 1 229 ? 0.415 23.109 23.359 1 97.38 229 HIS A O 1
ATOM 1872 N N . HIS A 1 230 ? 2.146 21.734 23.062 1 98.5 230 HIS A N 1
ATOM 1873 C CA . HIS A 1 230 ? 1.319 20.531 23.031 1 98.5 230 HIS A CA 1
ATOM 1874 C C . HIS A 1 230 ? 0.719 20.25 24.406 1 98.5 230 HIS A C 1
ATOM 1876 O O . HIS A 1 230 ? -0.397 19.75 24.5 1 98.5 230 HIS A O 1
ATOM 1882 N N . GLU A 1 231 ? 1.438 20.641 25.453 1 97.81 231 GLU A N 1
ATOM 1883 C CA . GLU A 1 231 ? 0.87 20.578 26.797 1 97.81 231 GLU A CA 1
ATOM 1884 C C . GLU A 1 231 ? -0.383 21.438 26.922 1 97.81 231 GLU A C 1
ATOM 1886 O O . GLU A 1 231 ? -1.397 21 27.469 1 97.81 231 GLU A O 1
ATOM 1891 N N . ASN A 1 232 ? -0.266 22.625 26.406 1 97.94 232 ASN A N 1
ATOM 1892 C CA . ASN A 1 232 ? -1.374 23.578 26.453 1 97.94 232 ASN A CA 1
ATOM 1893 C C . ASN A 1 232 ? -2.547 23.109 25.594 1 97.94 232 ASN A C 1
ATOM 1895 O O . ASN A 1 232 ? -3.705 23.281 25.984 1 97.94 232 ASN A O 1
ATOM 1899 N N . GLU A 1 233 ? -2.262 22.547 24.438 1 98.56 233 GLU A N 1
ATOM 1900 C CA . GLU A 1 233 ? -3.324 22.016 23.578 1 98.56 233 GLU A CA 1
ATOM 1901 C C . GLU A 1 233 ? -4.09 20.906 24.281 1 98.56 233 GLU A C 1
ATOM 1903 O O . GLU A 1 233 ? -5.32 20.844 24.219 1 98.56 233 GLU A O 1
ATOM 1908 N N . ARG A 1 234 ? -3.32 20 24.875 1 98.31 234 ARG A N 1
ATOM 1909 C CA . ARG A 1 234 ? -3.922 18.891 25.609 1 98.31 234 ARG A CA 1
ATOM 1910 C C . ARG A 1 234 ? -4.824 19.406 26.734 1 98.31 234 ARG A C 1
ATOM 1912 O O . ARG A 1 234 ? -5.961 18.953 26.875 1 98.31 234 ARG A O 1
ATOM 1919 N N . ALA A 1 235 ? -4.348 20.406 27.484 1 98.19 235 ALA A N 1
ATOM 1920 C CA . ALA A 1 235 ? -5.109 20.984 28.578 1 98.19 235 ALA A CA 1
ATOM 1921 C C . ALA A 1 235 ? -6.41 21.609 28.078 1 98.19 235 ALA A C 1
ATOM 1923 O O . ALA A 1 235 ? -7.48 21.375 28.641 1 98.19 235 ALA A O 1
ATOM 1924 N N . GLN A 1 236 ? -6.281 22.391 27.047 1 98.56 236 GLN A N 1
ATOM 1925 C CA . GLN A 1 236 ? -7.441 23.062 26.484 1 98.56 236 GLN A CA 1
ATOM 1926 C C . GLN A 1 236 ? -8.508 22.062 26.047 1 98.56 236 GLN A C 1
ATOM 1928 O O . GLN A 1 236 ? -9.664 22.172 26.438 1 98.56 236 GLN A O 1
ATOM 1933 N N . THR A 1 237 ? -8.125 21.109 25.25 1 98.62 237 THR A N 1
ATOM 1934 C CA . THR A 1 237 ? -9.062 20.219 24.578 1 98.62 237 THR A CA 1
ATOM 1935 C C . THR A 1 237 ? -9.656 19.219 25.547 1 98.62 237 THR A C 1
ATOM 1937 O O . THR A 1 237 ? -10.867 18.969 25.547 1 98.62 237 THR A O 1
ATOM 1940 N N . GLU A 1 238 ? -8.852 18.625 26.406 1 98.38 238 GLU A N 1
ATOM 1941 C CA . GLU A 1 238 ? -9.352 17.625 27.344 1 98.38 238 GLU A CA 1
ATOM 1942 C C . GLU A 1 238 ? -10.219 18.25 28.422 1 98.38 238 GLU A C 1
ATOM 1944 O O . GLU A 1 238 ? -11.141 17.609 28.938 1 98.38 238 GLU A O 1
ATOM 1949 N N . SER A 1 239 ? -9.93 19.531 28.766 1 98.12 239 SER A N 1
ATOM 1950 C CA . SER A 1 239 ? -10.812 20.234 29.688 1 98.12 239 SER A CA 1
ATOM 1951 C C . SER A 1 239 ? -12.203 20.406 29.094 1 98.12 239 SER A C 1
ATOM 1953 O O . SER A 1 239 ? -13.211 20.312 29.797 1 98.12 239 SER A O 1
ATOM 1955 N N . LEU A 1 240 ? -12.172 20.688 27.875 1 96.56 240 LEU A N 1
ATOM 1956 C CA . LEU A 1 240 ? -13.445 20.938 27.203 1 96.56 240 LEU A CA 1
ATOM 1957 C C . LEU A 1 240 ? -14.203 19.641 26.969 1 96.56 240 LEU A C 1
ATOM 1959 O O . LEU A 1 240 ? -15.422 19.594 27.141 1 96.56 240 LEU A O 1
ATOM 1963 N N . THR A 1 241 ? -13.531 18.562 26.578 1 95.38 241 THR A N 1
ATOM 1964 C CA . THR A 1 241 ? -14.188 17.328 26.156 1 95.38 241 THR A CA 1
ATOM 1965 C C . THR A 1 241 ? -14.391 16.391 27.328 1 95.38 241 THR A C 1
ATOM 1967 O O . THR A 1 241 ? -15.266 15.516 27.297 1 95.38 241 THR A O 1
ATOM 1970 N N . GLY A 1 242 ? -13.57 16.438 28.328 1 95.06 242 GLY A N 1
ATOM 1971 C CA . GLY A 1 242 ? -13.664 15.578 29.5 1 95.06 242 GLY A CA 1
ATOM 1972 C C . GLY A 1 242 ? -13.125 14.18 29.25 1 95.06 242 GLY A C 1
ATOM 1973 O O . GLY A 1 242 ? -13.438 13.25 30 1 95.06 242 GLY A O 1
ATOM 1974 N N . SER A 1 243 ? -12.422 14.008 28.188 1 94.94 243 SER A N 1
ATOM 1975 C CA . SER A 1 243 ? -11.883 12.695 27.828 1 94.94 243 SER A CA 1
ATOM 1976 C C . SER A 1 243 ? -10.523 12.828 27.141 1 94.94 243 SER A C 1
ATOM 1978 O O . SER A 1 243 ? -10.109 13.93 26.781 1 94.94 243 SER A O 1
ATOM 1980 N N . THR A 1 244 ? -9.836 11.641 27.078 1 95.88 244 THR A N 1
ATOM 1981 C CA . THR A 1 244 ? -8.555 11.625 26.375 1 95.88 244 THR A CA 1
ATOM 1982 C C . THR A 1 244 ? -8.727 12.062 24.922 1 95.88 244 THR A C 1
ATOM 1984 O O . THR A 1 244 ? -9.586 11.539 24.203 1 95.88 244 THR A O 1
ATOM 1987 N N . TRP A 1 245 ? -7.895 13 24.531 1 97.75 245 TRP A N 1
ATOM 1988 C CA . TRP A 1 245 ? -7.988 13.633 23.219 1 97.75 245 TRP A CA 1
ATOM 1989 C C . TRP A 1 245 ? -7.105 12.922 22.203 1 97.75 245 TRP A C 1
ATOM 1991 O O . TRP A 1 245 ? -7.59 12.461 21.172 1 97.75 245 TRP A O 1
ATOM 2001 N N . VAL A 1 246 ? -5.879 12.711 22.516 1 98.44 246 VAL A N 1
ATOM 2002 C CA . VAL A 1 246 ? -4.879 12.141 21.609 1 98.44 246 VAL A CA 1
ATOM 2003 C C . VAL A 1 246 ? -4.34 10.836 22.203 1 98.44 246 VAL A C 1
ATOM 2005 O O . VAL A 1 246 ? -3.961 10.797 23.375 1 98.44 246 VAL A O 1
ATOM 2008 N N . LYS A 1 247 ? -4.312 9.828 21.469 1 97.56 247 LYS A N 1
ATOM 2009 C CA . LYS A 1 247 ? -3.83 8.539 21.938 1 97.56 247 LYS A CA 1
ATOM 2010 C C . LYS A 1 247 ? -2.305 8.492 21.953 1 97.56 247 LYS A C 1
ATOM 2012 O O . LYS A 1 247 ? -1.7 8.008 22.906 1 97.56 247 LYS A O 1
ATOM 2017 N N . TYR A 1 248 ? -1.632 8.984 20.828 1 98.75 248 TYR A N 1
ATOM 2018 C CA . TYR A 1 248 ? -0.18 8.906 20.719 1 98.75 248 TYR A CA 1
ATOM 2019 C C . TYR A 1 248 ? 0.418 10.266 20.406 1 98.75 248 TYR A C 1
ATOM 2021 O O . TYR A 1 248 ? 0.209 10.805 19.312 1 98.75 248 TYR A O 1
ATOM 2029 N N . TRP A 1 249 ? 1.139 10.805 21.344 1 98.81 249 TRP A N 1
ATOM 2030 C CA . TRP A 1 249 ? 1.941 12.008 21.125 1 98.81 249 TRP A CA 1
ATOM 2031 C C . TRP A 1 249 ? 3.336 11.641 20.625 1 98.81 249 TRP A C 1
ATOM 2033 O O . TRP A 1 249 ? 4.059 10.891 21.281 1 98.81 249 TRP A O 1
ATOM 2043 N N . MET A 1 250 ? 3.682 12.133 19.469 1 98.81 250 MET A N 1
ATOM 2044 C CA . MET A 1 250 ? 4.969 11.797 18.875 1 98.81 250 MET A CA 1
ATOM 2045 C C . MET A 1 250 ? 5.738 13.055 18.484 1 98.81 250 MET A C 1
ATOM 2047 O O . MET A 1 250 ? 5.156 14.023 18 1 98.81 250 MET A O 1
ATOM 2051 N N . HIS A 1 251 ? 7.078 13.047 18.688 1 98.81 251 HIS A N 1
ATOM 2052 C CA . HIS A 1 251 ? 7.879 14.25 18.469 1 98.81 251 HIS A CA 1
ATOM 2053 C C . HIS A 1 251 ? 9.211 13.906 17.812 1 98.81 251 HIS A C 1
ATOM 2055 O O . HIS A 1 251 ? 9.852 12.914 18.188 1 98.81 251 HIS A O 1
ATOM 2061 N N . VAL A 1 252 ? 9.656 14.672 16.875 1 98.56 252 VAL A N 1
ATOM 2062 C CA . VAL A 1 252 ? 10.875 14.469 16.109 1 98.56 252 VAL A CA 1
ATOM 2063 C C . VAL A 1 252 ? 12.031 15.234 16.75 1 98.56 252 VAL A C 1
ATOM 2065 O O . VAL A 1 252 ? 11.883 16.406 17.125 1 98.56 252 VAL A O 1
ATOM 2068 N N . ALA A 1 253 ? 13.156 14.617 16.891 1 97.5 253 ALA A N 1
ATOM 2069 C CA . ALA A 1 253 ? 14.344 15.203 17.516 1 97.5 253 ALA A CA 1
ATOM 2070 C C . ALA A 1 253 ? 14.938 16.297 16.625 1 97.5 253 ALA A C 1
ATOM 2072 O O . ALA A 1 253 ? 14.633 16.375 15.43 1 97.5 253 ALA A O 1
ATOM 2073 N N . PHE A 1 254 ? 15.82 17.031 17.172 1 93.25 254 PHE A N 1
ATOM 2074 C CA . PHE A 1 254 ? 16.406 18.203 16.516 1 93.25 254 PHE A CA 1
ATOM 2075 C C . PHE A 1 254 ? 17.453 17.797 15.5 1 93.25 254 PHE A C 1
ATOM 2077 O O . PHE A 1 254 ? 18.031 16.703 15.602 1 93.25 254 PHE A O 1
ATOM 2084 N N . LEU A 1 255 ? 17.578 18.672 14.555 1 94.31 255 LEU A N 1
ATOM 2085 C CA . LEU A 1 255 ? 18.719 18.641 13.648 1 94.31 255 LEU A CA 1
ATOM 2086 C C . LEU A 1 255 ? 19.859 19.5 14.188 1 94.31 255 LEU A C 1
ATOM 2088 O O . LEU A 1 255 ? 19.625 20.578 14.734 1 94.31 255 LEU A O 1
ATOM 2092 N N . THR A 1 256 ? 21.156 19 14.039 1 92.31 256 THR A N 1
ATOM 2093 C CA . THR A 1 256 ? 22.297 19.734 14.547 1 92.31 256 THR A CA 1
ATOM 2094 C C . THR A 1 256 ? 23.25 20.125 13.406 1 92.31 256 THR A C 1
ATOM 2096 O O . THR A 1 256 ? 23.281 19.453 12.375 1 92.31 256 THR A O 1
ATOM 2099 N N . ILE A 1 257 ? 23.859 21.203 13.555 1 90.75 257 ILE A N 1
ATOM 2100 C CA . ILE A 1 257 ? 24.922 21.672 12.688 1 90.75 257 ILE A CA 1
ATOM 2101 C C . ILE A 1 257 ? 26.188 21.938 13.508 1 90.75 257 ILE A C 1
ATOM 2103 O O . ILE A 1 257 ? 26.156 22.734 14.445 1 90.75 257 ILE A O 1
ATOM 2107 N N . ARG A 1 258 ? 27.25 21.25 13.18 1 88.5 258 ARG A N 1
ATOM 2108 C CA . ARG A 1 258 ? 28.484 21.328 13.969 1 88.5 258 ARG A CA 1
ATOM 2109 C C . ARG A 1 258 ? 28.219 21.031 15.438 1 88.5 258 ARG A C 1
ATOM 2111 O O . ARG A 1 258 ? 28.625 21.781 16.312 1 88.5 258 ARG A O 1
ATOM 2118 N N . LYS A 1 259 ? 27.312 20.094 15.586 1 83.5 259 LYS A N 1
ATOM 2119 C CA . LYS A 1 259 ? 27 19.516 16.891 1 83.5 259 LYS A CA 1
ATOM 2120 C C . LYS A 1 259 ? 26.219 20.5 17.75 1 83.5 259 LYS A C 1
ATOM 2122 O O . LYS A 1 259 ? 26.141 20.344 18.969 1 83.5 259 LYS A O 1
ATOM 2127 N N . GLU A 1 260 ? 25.656 21.516 17.125 1 86.69 260 GLU A N 1
ATOM 2128 C CA . GLU A 1 260 ? 24.797 22.484 17.812 1 86.69 260 GLU A CA 1
ATOM 2129 C C . GLU A 1 260 ? 23.422 22.547 17.172 1 86.69 260 GLU A C 1
ATOM 2131 O O . GLU A 1 260 ? 23.297 22.422 15.953 1 86.69 260 GLU A O 1
ATOM 2136 N N . LYS A 1 261 ? 22.531 22.812 18.047 1 84.94 261 LYS A N 1
ATOM 2137 C CA . LYS A 1 261 ? 21.172 23.016 17.531 1 84.94 261 LYS A CA 1
ATOM 2138 C C . LYS A 1 261 ? 21.109 24.266 16.641 1 84.94 261 LYS A C 1
ATOM 2140 O O . LYS A 1 261 ? 21.797 25.25 16.906 1 84.94 261 LYS A O 1
ATOM 2145 N N . MET A 1 262 ? 20.297 24.25 15.68 1 80.44 262 MET A N 1
ATOM 2146 C CA . MET A 1 262 ? 20.094 25.406 14.812 1 80.44 262 MET A CA 1
ATOM 2147 C C . MET A 1 262 ? 19.312 26.5 15.531 1 80.44 262 MET A C 1
ATOM 2149 O O . MET A 1 262 ? 18.375 26.219 16.266 1 80.44 262 MET A O 1
ATOM 2153 N N . SER A 1 263 ? 19.844 27.766 15.422 1 76.94 263 SER A N 1
ATOM 2154 C CA . SER A 1 263 ? 19.125 28.891 15.977 1 76.94 263 SER A CA 1
ATOM 2155 C C . SER A 1 263 ? 19.391 30.172 15.195 1 76.94 263 SER A C 1
ATOM 2157 O O . SER A 1 263 ? 20.453 30.328 14.594 1 76.94 263 SER A O 1
ATOM 2159 N N . LYS A 1 264 ? 18.375 30.891 15.164 1 74.44 264 LYS A N 1
ATOM 2160 C CA . LYS A 1 264 ? 18.531 32.188 14.5 1 74.44 264 LYS A CA 1
ATOM 2161 C C . LYS A 1 264 ? 19.625 33 15.156 1 74.44 264 LYS A C 1
ATOM 2163 O O . LYS A 1 264 ? 20.406 33.688 14.469 1 74.44 264 LYS A O 1
ATOM 2168 N N . SER A 1 265 ? 19.656 32.938 16.5 1 70.38 265 SER A N 1
ATOM 2169 C CA . SER A 1 265 ? 20.625 33.719 17.266 1 70.38 265 SER A CA 1
ATOM 2170 C C . SER A 1 265 ? 22.047 33.312 16.906 1 70.38 265 SER A C 1
ATOM 2172 O O . SER A 1 265 ? 22.953 34.156 16.875 1 70.38 265 SER A O 1
ATOM 2174 N N . LYS A 1 266 ? 22.234 32.125 16.547 1 80.88 266 LYS A N 1
ATOM 2175 C CA . LYS A 1 266 ? 23.562 31.625 16.219 1 80.88 266 LYS A CA 1
ATOM 2176 C C . LYS A 1 266 ? 23.891 31.828 14.734 1 80.88 266 LYS A C 1
ATOM 2178 O O . LYS A 1 266 ? 25.031 31.656 14.305 1 80.88 266 LYS A O 1
ATOM 2183 N N . GLY A 1 267 ? 22.922 32.125 14.039 1 79.44 267 GLY A N 1
ATOM 2184 C CA . GLY A 1 267 ? 23.094 32.375 12.617 1 79.44 267 GLY A CA 1
ATOM 2185 C C . GLY A 1 267 ? 23.391 31.141 11.805 1 79.44 267 GLY A C 1
ATOM 2186 O O . GLY A 1 267 ? 23.969 31.219 10.719 1 79.44 267 GLY A O 1
ATOM 2187 N N . ASN A 1 268 ? 23.109 30 12.305 1 84.31 268 ASN A N 1
ATOM 2188 C CA . ASN A 1 268 ? 23.453 28.766 11.625 1 84.31 268 ASN A CA 1
ATOM 2189 C C . ASN A 1 268 ? 22.219 28.078 11.039 1 84.31 268 ASN A C 1
ATOM 2191 O O . ASN A 1 268 ? 22.172 26.859 10.945 1 84.31 268 ASN A O 1
ATOM 2195 N N . ILE A 1 269 ? 21.312 28.875 10.68 1 90.06 269 ILE A N 1
ATOM 2196 C CA . ILE A 1 269 ? 20.078 28.328 10.117 1 90.06 269 ILE A CA 1
ATOM 2197 C C . ILE A 1 269 ? 20.25 28.094 8.625 1 90.06 269 ILE A C 1
ATOM 2199 O O . ILE A 1 269 ? 20.766 28.953 7.898 1 90.06 269 ILE A O 1
ATOM 2203 N N . VAL A 1 270 ? 19.938 26.922 8.156 1 94.06 270 VAL A N 1
ATOM 2204 C CA . VAL A 1 270 ? 19.953 26.578 6.738 1 94.06 270 VAL A CA 1
ATOM 2205 C C . VAL A 1 270 ? 18.531 26.547 6.191 1 94.06 270 VAL A C 1
ATOM 2207 O O . VAL A 1 270 ? 17.75 25.641 6.504 1 94.06 270 VAL A O 1
ATOM 2210 N N . PRO A 1 271 ? 18.188 27.516 5.375 1 96.06 271 PRO A N 1
ATOM 2211 C CA . PRO A 1 271 ? 16.844 27.5 4.781 1 96.06 271 PRO A CA 1
ATOM 2212 C C . PRO A 1 271 ? 16.609 26.266 3.914 1 96.06 271 PRO A C 1
ATOM 2214 O O . PRO A 1 271 ? 17.5 25.812 3.207 1 96.06 271 PRO A O 1
ATOM 2217 N N . LEU A 1 272 ? 15.461 25.766 3.979 1 97.31 272 LEU A N 1
ATOM 2218 C CA . LEU A 1 272 ? 15.102 24.578 3.23 1 97.31 272 LEU A CA 1
ATOM 2219 C C . LEU A 1 272 ? 15.234 24.812 1.729 1 97.31 272 LEU A C 1
ATOM 2221 O O . LEU A 1 272 ? 15.703 23.938 0.999 1 97.31 272 LEU A O 1
ATOM 2225 N N . LYS A 1 273 ? 14.828 26 1.293 1 96 273 LYS A N 1
ATOM 2226 C CA . LYS A 1 273 ? 14.922 26.391 -0.113 1 96 273 LYS A CA 1
ATOM 2227 C C . LYS A 1 273 ? 16.344 26.219 -0.637 1 96 273 LYS A C 1
ATOM 2229 O O . LYS A 1 273 ? 16.547 25.719 -1.74 1 96 273 LYS A O 1
ATOM 2234 N N . GLU A 1 274 ? 17.312 26.578 0.119 1 95 274 GLU A N 1
ATOM 2235 C CA . GLU A 1 274 ? 18.719 26.5 -0.269 1 95 274 GLU A CA 1
ATOM 2236 C C . GLU A 1 274 ? 19.172 25.047 -0.332 1 95 274 GLU A C 1
ATOM 2238 O O . GLU A 1 274 ? 19.875 24.641 -1.271 1 95 274 GLU A O 1
ATOM 2243 N N . ALA A 1 275 ? 18.797 24.328 0.694 1 96.81 275 ALA A N 1
ATOM 2244 C CA . ALA A 1 275 ? 19.172 22.906 0.723 1 96.81 275 ALA A CA 1
ATOM 2245 C C . ALA A 1 275 ? 18.547 22.156 -0.443 1 96.81 275 ALA A C 1
ATOM 2247 O O . ALA A 1 275 ? 19.203 21.312 -1.066 1 96.81 275 ALA A O 1
ATOM 2248 N N . LEU A 1 276 ? 17.297 22.453 -0.745 1 96.12 276 LEU A N 1
ATOM 2249 C CA . LEU A 1 276 ? 16.594 21.828 -1.86 1 96.12 276 LEU A CA 1
ATOM 2250 C C . LEU A 1 276 ? 17.297 22.125 -3.182 1 96.12 276 LEU A C 1
ATOM 2252 O O . LEU A 1 276 ? 17.453 21.234 -4.023 1 96.12 276 LEU A O 1
ATOM 2256 N N . SER A 1 277 ? 17.688 23.328 -3.361 1 92.44 277 SER A N 1
ATOM 2257 C CA . SER A 1 277 ? 18.375 23.75 -4.582 1 92.44 277 SER A CA 1
ATOM 2258 C C . SER A 1 277 ? 19.719 23.062 -4.73 1 92.44 277 SER A C 1
ATOM 2260 O O . SER A 1 277 ? 20.109 22.672 -5.832 1 92.44 277 SER A O 1
ATOM 2262 N N . LYS A 1 278 ? 20.344 22.906 -3.643 1 93.31 278 LYS A N 1
ATOM 2263 C CA . LYS A 1 278 ? 21.719 22.406 -3.674 1 93.31 278 LYS A CA 1
ATOM 2264 C C . LYS A 1 278 ? 21.734 20.891 -3.803 1 93.31 278 LYS A C 1
ATOM 2266 O O . LYS A 1 278 ? 22.531 20.328 -4.566 1 93.31 278 LYS A O 1
ATOM 2271 N N . TYR A 1 279 ? 20.875 20.172 -3.055 1 95.31 279 TYR A N 1
ATOM 2272 C CA . TYR A 1 279 ? 21.031 18.734 -2.936 1 95.31 279 TYR A CA 1
ATOM 2273 C C . TYR A 1 279 ? 19.875 18 -3.604 1 95.31 279 TYR A C 1
ATOM 2275 O O . TYR A 1 279 ? 19.969 16.797 -3.887 1 95.31 279 TYR A O 1
ATOM 2283 N N . GLY A 1 280 ? 18.766 18.672 -3.852 1 94.12 280 GLY A N 1
ATOM 2284 C CA . GLY A 1 280 ? 17.578 18.047 -4.414 1 94.12 280 GLY A CA 1
ATOM 2285 C C . GLY A 1 280 ? 16.688 17.391 -3.369 1 94.12 280 GLY A C 1
ATOM 2286 O O . GLY A 1 280 ? 17.156 17.078 -2.271 1 94.12 280 GLY A O 1
ATOM 2287 N N . PRO A 1 281 ? 15.453 17.234 -3.656 1 96.31 281 PRO A N 1
ATOM 2288 C CA . PRO A 1 281 ? 14.469 16.734 -2.684 1 96.31 281 PRO A CA 1
ATOM 2289 C C . PRO A 1 281 ? 14.727 15.281 -2.279 1 96.31 281 PRO A C 1
ATOM 2291 O O . PRO A 1 281 ? 14.578 14.938 -1.104 1 96.31 281 PRO A O 1
ATOM 2294 N N . SER A 1 282 ? 15.141 14.383 -3.236 1 95.88 282 SER A N 1
ATOM 2295 C CA . SER A 1 282 ? 15.312 12.961 -2.941 1 95.88 282 SER A CA 1
ATOM 2296 C C . SER A 1 282 ? 16.484 12.734 -1.984 1 95.88 282 SER A C 1
ATOM 2298 O O . SER A 1 282 ? 16.359 11.953 -1.033 1 95.88 282 SER A O 1
ATOM 2300 N N . THR A 1 283 ? 17.562 13.422 -2.266 1 97.06 283 THR A N 1
ATOM 2301 C CA . THR A 1 283 ? 18.719 13.297 -1.386 1 97.06 283 THR A CA 1
ATOM 2302 C C . THR A 1 283 ? 18.391 13.797 0.018 1 97.06 283 THR A C 1
ATOM 2304 O O . THR A 1 283 ? 18.75 13.156 1.01 1 97.06 283 THR A O 1
ATOM 2307 N N . LEU A 1 284 ? 17.688 14.922 0.119 1 98 284 LEU A N 1
ATOM 2308 C CA . LEU A 1 284 ? 17.312 15.477 1.418 1 98 284 LEU A CA 1
ATOM 2309 C C . LEU A 1 284 ? 16.391 14.523 2.166 1 98 284 LEU A C 1
ATOM 2311 O O . LEU A 1 284 ? 16.578 14.266 3.357 1 98 284 LEU A O 1
ATOM 2315 N N . ARG A 1 285 ? 15.406 14.055 1.471 1 98.19 285 ARG A N 1
ATOM 2316 C CA . ARG A 1 285 ? 14.469 13.125 2.086 1 98.19 285 ARG A CA 1
ATOM 2317 C C . ARG A 1 285 ? 15.188 11.875 2.596 1 98.19 285 ARG A C 1
ATOM 2319 O O . ARG A 1 285 ? 14.938 11.43 3.715 1 98.19 285 ARG A O 1
ATOM 2326 N N . TYR A 1 286 ? 16.062 11.312 1.724 1 98.62 286 TYR A N 1
ATOM 2327 C CA . TYR A 1 286 ? 16.844 10.156 2.127 1 98.62 286 TYR A CA 1
ATOM 2328 C C . TYR A 1 286 ? 17.641 10.453 3.396 1 98.62 286 TYR A C 1
ATOM 2330 O O . TYR A 1 286 ? 17.625 9.672 4.344 1 98.62 286 TYR A O 1
ATOM 2338 N N . TRP A 1 287 ? 18.266 11.594 3.412 1 98.62 287 TRP A N 1
ATOM 2339 C CA . TRP A 1 287 ? 19.094 12 4.551 1 98.62 287 TRP A CA 1
ATOM 2340 C C . TRP A 1 287 ? 18.234 12.195 5.797 1 98.62 287 TRP A C 1
ATOM 2342 O O . TRP A 1 287 ? 18.562 11.68 6.871 1 98.62 287 TRP A O 1
ATOM 2352 N N . PHE A 1 288 ? 17.078 12.875 5.707 1 98.62 288 PHE A N 1
ATOM 2353 C CA . PHE A 1 288 ? 16.188 13.086 6.836 1 98.62 288 PHE A CA 1
ATOM 2354 C C . PHE A 1 288 ? 15.789 11.766 7.477 1 98.62 288 PHE A C 1
ATOM 2356 O O . PHE A 1 288 ? 15.633 11.68 8.695 1 98.62 288 PHE A O 1
ATOM 2363 N N . LEU A 1 289 ? 15.656 10.742 6.645 1 98.69 289 LEU A N 1
ATOM 2364 C CA . LEU A 1 289 ? 15.102 9.469 7.105 1 98.69 289 LEU A CA 1
ATOM 2365 C C . LEU A 1 289 ? 16.219 8.469 7.402 1 98.69 289 LEU A C 1
ATOM 2367 O O . LEU A 1 289 ? 15.953 7.324 7.77 1 98.69 289 LEU A O 1
ATOM 2371 N N . SER A 1 290 ? 17.469 8.883 7.227 1 98.31 290 SER A N 1
ATOM 2372 C CA . SER A 1 290 ? 18.594 7.992 7.5 1 98.31 290 SER A CA 1
ATOM 2373 C C . SER A 1 290 ? 18.797 7.816 9 1 98.31 290 SER A C 1
ATOM 2375 O O . SER A 1 290 ? 19.516 6.914 9.43 1 98.31 290 SER A O 1
ATOM 2377 N N . SER A 1 291 ? 18.125 8.617 9.781 1 97.81 291 SER A N 1
ATOM 2378 C CA . SER A 1 291 ? 18.094 8.484 11.234 1 97.81 291 SER A CA 1
ATOM 2379 C C . SER A 1 291 ? 16.656 8.305 11.734 1 97.81 291 SER A C 1
ATOM 2381 O O . SER A 1 291 ? 15.719 8.844 11.156 1 97.81 291 SER A O 1
ATOM 2383 N N . GLN A 1 292 ? 16.562 7.48 12.781 1 97.88 292 GLN A N 1
ATOM 2384 C CA . GLN A 1 292 ? 15.234 7.359 13.383 1 97.88 292 GLN A CA 1
ATOM 2385 C C . GLN A 1 292 ? 14.758 8.695 13.938 1 97.88 292 GLN A C 1
ATOM 2387 O O . GLN A 1 292 ? 15.555 9.477 14.461 1 97.88 292 GLN A O 1
ATOM 2392 N N . TYR A 1 293 ? 13.453 8.961 13.906 1 98.56 293 TYR A N 1
ATOM 2393 C CA . TYR A 1 293 ? 12.891 10.289 14.094 1 98.56 293 TYR A CA 1
ATOM 2394 C C . TYR A 1 293 ? 13.188 10.812 15.5 1 98.56 293 TYR A C 1
ATOM 2396 O O . TYR A 1 293 ? 13.234 12.023 15.727 1 98.56 293 TYR A O 1
ATOM 2404 N N . ARG A 1 294 ? 13.398 9.938 16.484 1 98.19 294 ARG A N 1
ATOM 2405 C CA . ARG A 1 294 ? 13.617 10.367 17.859 1 98.19 294 ARG A CA 1
ATOM 2406 C C . ARG A 1 294 ? 15.102 10.625 18.125 1 98.19 294 ARG A C 1
ATOM 2408 O O . ARG A 1 294 ? 15.477 11.086 19.203 1 98.19 294 ARG A O 1
ATOM 2415 N N . ASN A 1 295 ? 15.938 10.352 17.188 1 97.44 295 ASN A N 1
ATOM 2416 C CA . ASN A 1 295 ? 17.375 10.609 17.281 1 97.44 295 ASN A CA 1
ATOM 2417 C C . ASN A 1 295 ? 17.766 11.859 16.5 1 97.44 295 ASN A C 1
ATOM 2419 O O . ASN A 1 295 ? 17.234 12.109 15.406 1 97.44 295 ASN A O 1
ATOM 2423 N N . PRO A 1 296 ? 18.703 12.594 17.062 1 95.69 296 PRO A N 1
ATOM 2424 C CA . PRO A 1 296 ? 19.172 13.758 16.312 1 95.69 296 PRO A CA 1
ATOM 2425 C C . PRO A 1 296 ? 19.906 13.375 15.023 1 95.69 296 PRO A C 1
ATOM 2427 O O . PRO A 1 296 ? 20.391 12.242 14.898 1 95.69 296 PRO A O 1
ATOM 2430 N N . ILE A 1 297 ? 19.938 14.289 14.102 1 95.62 297 ILE A N 1
ATOM 2431 C CA . ILE A 1 297 ? 20.672 14.078 12.867 1 95.62 297 ILE A CA 1
ATOM 2432 C C . ILE A 1 297 ? 21.594 15.273 12.609 1 95.62 297 ILE A C 1
ATOM 2434 O O . ILE A 1 297 ? 21.25 16.406 12.945 1 95.62 297 ILE A O 1
ATOM 2438 N N . GLU A 1 298 ? 22.766 15.008 12.078 1 95.19 298 GLU A N 1
ATOM 2439 C CA . GLU A 1 298 ? 23.781 16.031 11.836 1 95.19 298 GLU A CA 1
ATOM 2440 C C . GLU A 1 298 ? 23.75 16.484 10.375 1 95.19 298 GLU A C 1
ATOM 2442 O O . GLU A 1 298 ? 23.625 15.672 9.469 1 95.19 298 GLU A O 1
ATOM 2447 N N . TYR A 1 299 ? 23.859 17.781 10.195 1 95.75 299 TYR A N 1
ATOM 2448 C CA . TYR A 1 299 ? 23.984 18.344 8.859 1 95.75 299 TYR A CA 1
ATOM 2449 C C . TYR A 1 299 ? 25.453 18.656 8.539 1 95.75 299 TYR A C 1
ATOM 2451 O O . TYR A 1 299 ? 26.125 19.359 9.289 1 95.75 299 TYR A O 1
ATOM 2459 N N . SER A 1 300 ? 25.922 18.156 7.434 1 95 300 SER A N 1
ATOM 2460 C CA . SER A 1 300 ? 27.188 18.516 6.816 1 95 300 SER A CA 1
ATOM 2461 C C . SER A 1 300 ? 27.188 18.188 5.328 1 95 300 SER A C 1
ATOM 2463 O O . SER A 1 300 ? 26.422 17.344 4.871 1 95 300 SER A O 1
ATOM 2465 N N . GLU A 1 301 ? 28 18.891 4.66 1 94.19 301 GLU A N 1
ATOM 2466 C CA . GLU A 1 301 ? 28.125 18.625 3.23 1 94.19 301 GLU A CA 1
ATOM 2467 C C . GLU A 1 301 ? 28.578 17.203 2.961 1 94.19 301 GLU A C 1
ATOM 2469 O O . GLU A 1 301 ? 28.078 16.547 2.031 1 94.19 301 GLU A O 1
ATOM 2474 N N . GLU A 1 302 ? 29.438 16.75 3.736 1 96.25 302 GLU A N 1
ATOM 2475 C CA . GLU A 1 302 ? 29.969 15.391 3.588 1 96.25 302 GLU A CA 1
ATOM 2476 C C . GLU A 1 302 ? 28.859 14.352 3.764 1 96.25 302 GLU A C 1
ATOM 2478 O O . GLU A 1 302 ? 28.781 13.391 2.994 1 96.25 302 GLU A O 1
ATOM 2483 N N . ILE A 1 303 ? 28.047 14.539 4.754 1 97.06 303 ILE A N 1
ATOM 2484 C CA . ILE A 1 303 ? 26.969 13.609 5.062 1 97.06 303 ILE A CA 1
ATOM 2485 C C . ILE A 1 303 ? 25.953 13.594 3.918 1 97.06 303 ILE A C 1
ATOM 2487 O O . ILE A 1 303 ? 25.484 12.531 3.512 1 97.06 303 ILE A O 1
ATOM 2491 N N . LEU A 1 304 ? 25.625 14.711 3.398 1 97.38 304 LEU A N 1
ATOM 2492 C CA . LEU A 1 304 ? 24.656 14.812 2.309 1 97.38 304 LEU A CA 1
ATOM 2493 C C . LEU A 1 304 ? 25.219 14.195 1.029 1 97.38 304 LEU A C 1
ATOM 2495 O O . LEU A 1 304 ? 24.484 13.57 0.264 1 97.38 304 LEU A O 1
ATOM 2499 N N . GLU A 1 305 ? 26.5 14.383 0.78 1 95.5 305 GLU A N 1
ATOM 2500 C CA . GLU A 1 305 ? 27.141 13.75 -0.369 1 95.5 305 GLU A CA 1
ATOM 2501 C C . GLU A 1 305 ? 27.094 12.227 -0.245 1 95.5 305 GLU A C 1
ATOM 2503 O O . GLU A 1 305 ? 26.828 11.523 -1.223 1 95.5 305 GLU A O 1
ATOM 2508 N N . GLN A 1 306 ? 27.391 11.797 0.898 1 97.38 306 GLN A N 1
ATOM 2509 C CA . GLN A 1 306 ? 27.328 10.359 1.151 1 97.38 306 GLN A CA 1
ATOM 2510 C C . GLN A 1 306 ? 25.906 9.836 0.943 1 97.38 306 GLN A C 1
ATOM 2512 O O . GLN A 1 306 ? 25.719 8.75 0.398 1 97.38 306 GLN A O 1
ATOM 2517 N N . SER A 1 307 ? 24.906 10.57 1.421 1 97.88 307 SER A N 1
ATOM 2518 C CA . SER A 1 307 ? 23.516 10.211 1.229 1 97.88 307 SER A CA 1
ATOM 2519 C C . SER A 1 307 ? 23.172 10.102 -0.254 1 97.88 307 SER A C 1
ATOM 2521 O O . SER A 1 307 ? 22.469 9.172 -0.668 1 97.88 307 SER A O 1
ATOM 2523 N N . SER A 1 308 ? 23.641 11.07 -0.981 1 95.94 308 SER A N 1
ATOM 2524 C CA . SER A 1 308 ? 23.422 11.062 -2.422 1 95.94 308 SER A CA 1
ATOM 2525 C C . SER A 1 308 ? 24 9.812 -3.072 1 95.94 308 SER A C 1
ATOM 2527 O O . SER A 1 308 ? 23.359 9.18 -3.906 1 95.94 308 SER A O 1
ATOM 2529 N N . ARG A 1 309 ? 25.172 9.453 -2.711 1 95.31 309 ARG A N 1
ATOM 2530 C CA . ARG A 1 309 ? 25.844 8.273 -3.254 1 95.31 309 ARG A CA 1
ATOM 2531 C C . ARG A 1 309 ? 25.094 7 -2.861 1 95.31 309 ARG A C 1
ATOM 2533 O O . ARG A 1 309 ? 24.938 6.098 -3.68 1 95.31 309 ARG A O 1
ATOM 2540 N N . SER A 1 310 ? 24.719 6.969 -1.609 1 97.75 310 SER A N 1
ATOM 2541 C CA . SER A 1 310 ? 23.969 5.809 -1.121 1 97.75 310 SER A CA 1
ATOM 2542 C C . SER A 1 310 ? 22.656 5.637 -1.875 1 97.75 310 SER A C 1
ATOM 2544 O O . SER A 1 310 ? 22.281 4.516 -2.236 1 97.75 310 SER A O 1
ATOM 2546 N N . LEU A 1 311 ? 21.969 6.703 -2.064 1 97.1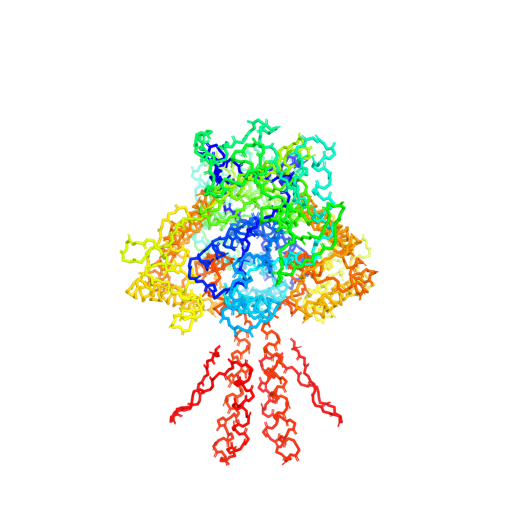9 311 LEU A N 1
ATOM 2547 C CA . LEU A 1 311 ? 20.719 6.668 -2.818 1 97.19 311 LEU A CA 1
ATOM 2548 C C . LEU A 1 311 ? 20.969 6.215 -4.254 1 97.19 311 LEU A C 1
ATOM 2550 O O . LEU A 1 311 ? 20.203 5.41 -4.797 1 97.19 311 LEU A O 1
ATOM 2554 N N . GLN A 1 312 ? 22.016 6.699 -4.84 1 93.12 312 GLN A N 1
ATOM 2555 C CA . GLN A 1 312 ? 22.344 6.309 -6.207 1 93.12 312 GLN A CA 1
ATOM 2556 C C . GLN A 1 312 ? 22.594 4.809 -6.305 1 93.12 312 GLN A C 1
ATOM 2558 O O . GLN A 1 312 ? 22.203 4.172 -7.285 1 93.12 312 GLN A O 1
ATOM 2563 N N . ARG A 1 313 ? 23.234 4.258 -5.375 1 94.94 313 ARG A N 1
ATOM 2564 C CA . ARG A 1 313 ? 23.484 2.82 -5.355 1 94.94 313 ARG A CA 1
ATOM 2565 C C . ARG A 1 313 ? 22.188 2.031 -5.375 1 94.94 313 ARG A C 1
ATOM 2567 O O . ARG A 1 313 ? 22.078 1.019 -6.07 1 94.94 313 ARG A O 1
ATOM 2574 N N . LEU A 1 314 ? 21.219 2.453 -4.59 1 97.69 314 LEU A N 1
ATOM 2575 C CA . LEU A 1 314 ? 19.906 1.804 -4.59 1 97.69 314 LEU A CA 1
ATOM 2576 C C . LEU A 1 314 ? 19.25 1.9 -5.965 1 97.69 314 LEU A C 1
ATOM 2578 O O . LEU A 1 314 ? 18.688 0.924 -6.453 1 97.69 314 LEU A O 1
ATOM 2582 N N . LYS A 1 315 ? 19.375 3.102 -6.574 1 91.88 315 LYS A N 1
ATOM 2583 C CA . LYS A 1 315 ? 18.828 3.297 -7.914 1 91.88 315 LYS A CA 1
ATOM 2584 C C . LYS A 1 315 ? 19.516 2.375 -8.922 1 91.88 315 LYS A C 1
ATOM 2586 O O . LYS A 1 315 ? 18.844 1.792 -9.781 1 91.88 315 LYS A O 1
ATOM 2591 N N . ASP A 1 316 ? 20.781 2.244 -8.797 1 92.12 316 ASP A N 1
ATOM 2592 C CA . ASP A 1 316 ? 21.531 1.349 -9.664 1 92.12 316 ASP A CA 1
ATOM 2593 C C . ASP A 1 316 ? 21.078 -0.099 -9.492 1 92.12 316 ASP A C 1
ATOM 2595 O O . ASP A 1 316 ? 21.016 -0.855 -10.469 1 92.12 316 ASP A O 1
ATOM 2599 N N . ALA A 1 317 ? 20.781 -0.511 -8.289 1 96.31 317 ALA A N 1
ATOM 2600 C CA . ALA A 1 317 ? 20.281 -1.86 -8.031 1 96.31 317 ALA A CA 1
ATOM 2601 C C . ALA A 1 317 ? 18.984 -2.115 -8.781 1 96.31 317 ALA A C 1
ATOM 2603 O O . ALA A 1 317 ? 18.797 -3.182 -9.367 1 96.31 317 ALA A O 1
ATOM 2604 N N . ILE A 1 318 ? 18.109 -1.145 -8.758 1 93.62 318 ILE A N 1
ATOM 2605 C CA . ILE A 1 318 ? 16.844 -1.274 -9.453 1 93.62 318 ILE A CA 1
ATOM 2606 C C . ILE A 1 318 ? 17.078 -1.452 -10.953 1 93.62 318 ILE A C 1
ATOM 2608 O O . ILE A 1 318 ? 16.422 -2.264 -11.602 1 93.62 318 ILE A O 1
ATOM 2612 N N . SER A 1 319 ? 18.031 -0.706 -11.461 1 86.94 319 SER A N 1
ATOM 2613 C CA . SER A 1 319 ? 18.375 -0.826 -12.875 1 86.94 319 SER A CA 1
ATOM 2614 C C . SER A 1 319 ? 18.828 -2.244 -13.219 1 86.94 319 SER A C 1
ATOM 2616 O O . SER A 1 319 ? 18.422 -2.799 -14.242 1 86.94 319 SER A O 1
ATOM 2618 N N . VAL A 1 320 ? 19.594 -2.816 -12.375 1 91.38 320 VAL A N 1
ATOM 2619 C CA . VAL A 1 320 ? 20.047 -4.191 -12.562 1 91.38 320 VAL A CA 1
ATOM 2620 C C . VAL A 1 320 ? 18.844 -5.137 -12.562 1 91.38 320 VAL A C 1
ATOM 2622 O O . VAL A 1 320 ? 18.734 -6 -13.43 1 91.38 320 VAL A O 1
ATOM 2625 N N . LEU A 1 321 ? 18 -4.969 -11.617 1 93.56 321 LEU A N 1
ATOM 2626 C CA . LEU A 1 321 ? 16.828 -5.828 -11.484 1 93.56 321 LEU A CA 1
ATOM 2627 C C . LEU A 1 321 ? 15.945 -5.746 -12.727 1 93.56 321 LEU A C 1
ATOM 2629 O O . LEU A 1 321 ? 15.461 -6.77 -13.227 1 93.56 321 LEU A O 1
ATOM 2633 N N . ARG A 1 322 ? 15.742 -4.543 -13.203 1 86.19 322 ARG A N 1
ATOM 2634 C CA . ARG A 1 322 ? 14.898 -4.344 -14.383 1 86.19 322 ARG A CA 1
ATOM 2635 C C . ARG A 1 322 ? 15.469 -5.07 -15.594 1 86.19 322 ARG A C 1
ATOM 2637 O O . ARG A 1 322 ? 14.727 -5.648 -16.391 1 86.19 322 ARG A O 1
ATOM 2644 N N . LYS A 1 323 ? 16.734 -5.039 -15.742 1 83.31 323 LYS A N 1
ATOM 2645 C CA . LYS A 1 323 ? 17.391 -5.754 -16.828 1 83.31 323 LYS A CA 1
ATOM 2646 C C . LYS A 1 323 ? 17.156 -7.258 -16.719 1 83.31 323 LYS A C 1
ATOM 2648 O O . LYS A 1 323 ? 16.875 -7.918 -17.719 1 83.31 323 LYS A O 1
ATOM 2653 N N . ILE A 1 324 ? 17.203 -7.797 -15.531 1 90.56 324 ILE A N 1
ATOM 2654 C CA . ILE A 1 324 ? 17 -9.227 -15.305 1 90.56 324 ILE A CA 1
ATOM 2655 C C . ILE A 1 324 ? 15.555 -9.594 -15.625 1 90.56 324 ILE A C 1
ATOM 2657 O O . ILE A 1 324 ? 15.305 -10.594 -16.297 1 90.56 324 ILE A O 1
ATOM 2661 N N . ILE A 1 325 ? 14.641 -8.82 -15.195 1 88.56 325 ILE A N 1
ATOM 2662 C CA . ILE A 1 325 ? 13.219 -9.109 -15.297 1 88.56 325 ILE A CA 1
ATOM 2663 C C . ILE A 1 325 ? 12.781 -9.086 -16.766 1 88.56 325 ILE A C 1
ATOM 2665 O O . ILE A 1 325 ? 11.883 -9.82 -17.172 1 88.56 325 ILE A O 1
ATOM 2669 N N . GLN A 1 326 ? 13.469 -8.344 -17.609 1 78.56 326 GLN A N 1
ATOM 2670 C CA . GLN A 1 326 ? 13.148 -8.234 -19.031 1 78.56 326 GLN A CA 1
ATOM 2671 C C . GLN A 1 326 ? 13.336 -9.57 -19.734 1 78.56 326 GLN A C 1
ATOM 2673 O O . GLN A 1 326 ? 12.82 -9.773 -20.828 1 78.56 326 GLN A O 1
ATOM 2678 N N . LYS A 1 327 ? 13.977 -10.477 -19.094 1 82.19 327 LYS A N 1
ATOM 2679 C CA . LYS A 1 327 ? 14.227 -11.789 -19.703 1 82.19 327 LYS A CA 1
ATOM 2680 C C . LYS A 1 327 ? 12.953 -12.625 -19.734 1 82.19 327 LYS A C 1
ATOM 2682 O O . LYS A 1 327 ? 12.883 -13.625 -20.453 1 82.19 327 LYS A O 1
ATOM 2687 N N . GLY A 1 328 ? 11.969 -12.242 -19 1 79.94 328 GLY A N 1
ATOM 2688 C CA . GLY A 1 328 ? 10.695 -12.938 -19.031 1 79.94 328 GLY A CA 1
ATOM 2689 C C . GLY A 1 328 ? 10.492 -13.883 -17.859 1 79.94 328 GLY A C 1
ATOM 2690 O O . GLY A 1 328 ? 11.352 -13.977 -16.984 1 79.94 328 GLY A O 1
ATOM 2691 N N . PRO A 1 329 ? 9.367 -14.578 -17.938 1 79.69 329 PRO A N 1
ATOM 2692 C CA . PRO A 1 329 ? 9.008 -15.398 -16.781 1 79.69 329 PRO A CA 1
ATOM 2693 C C . PRO A 1 329 ? 9.969 -16.562 -16.547 1 79.69 329 PRO A C 1
ATOM 2695 O O . PRO A 1 329 ? 10.484 -17.141 -17.516 1 79.69 329 PRO A O 1
ATOM 2698 N N . ALA A 1 330 ? 10.156 -16.859 -15.258 1 83.12 330 ALA A N 1
ATOM 2699 C CA . ALA A 1 330 ? 11.031 -17.953 -14.859 1 83.12 330 ALA A CA 1
ATOM 2700 C C . ALA A 1 330 ? 10.242 -19.25 -14.711 1 83.12 330 ALA A C 1
ATOM 2702 O O . ALA A 1 330 ? 9.102 -19.25 -14.234 1 83.12 330 ALA A O 1
ATOM 2703 N N . HIS A 1 331 ? 10.914 -20.281 -15.156 1 93.06 331 HIS A N 1
ATOM 2704 C CA . HIS A 1 331 ? 10.234 -21.562 -15.062 1 93.06 331 HIS A CA 1
ATOM 2705 C C . HIS A 1 331 ? 11.031 -22.547 -14.211 1 93.06 331 HIS A C 1
ATOM 2707 O O . HIS A 1 331 ? 10.609 -23.688 -14.016 1 93.06 331 HIS A O 1
ATOM 2713 N N . TYR A 1 332 ? 12.141 -22.062 -13.734 1 94.44 332 TYR A N 1
ATOM 2714 C CA . TYR A 1 332 ? 12.992 -22.875 -12.875 1 94.44 332 TYR A CA 1
ATOM 2715 C C . TYR A 1 332 ? 14.023 -22 -12.164 1 94.44 332 TYR A C 1
ATOM 2717 O O . TYR A 1 332 ? 14.5 -21.016 -12.711 1 94.44 332 TYR A O 1
ATOM 2725 N N . ALA A 1 333 ? 14.352 -22.359 -10.922 1 94.19 333 ALA A N 1
ATOM 2726 C CA . ALA A 1 333 ? 15.422 -21.719 -10.164 1 94.19 333 ALA A CA 1
ATOM 2727 C C . ALA A 1 333 ? 16.375 -22.75 -9.57 1 94.19 333 ALA A C 1
ATOM 2729 O O . ALA A 1 333 ? 15.93 -23.766 -9.016 1 94.19 333 ALA A O 1
ATOM 2730 N N . LYS A 1 334 ? 17.656 -22.516 -9.719 1 95.12 334 LYS A N 1
ATOM 2731 C CA . LYS A 1 334 ? 18.641 -23.391 -9.094 1 95.12 334 LYS A CA 1
ATOM 2732 C C . LYS A 1 334 ? 18.578 -23.297 -7.574 1 95.12 334 LYS A C 1
ATOM 2734 O O . LYS A 1 334 ? 18.031 -22.344 -7.023 1 95.12 334 LYS A O 1
ATOM 2739 N N . GLU A 1 335 ? 19.094 -24.328 -6.984 1 94.44 335 GLU A N 1
ATOM 2740 C CA . GLU A 1 335 ? 19.047 -24.406 -5.527 1 94.44 335 GLU A CA 1
ATOM 2741 C C . GLU A 1 335 ? 19.656 -23.156 -4.891 1 94.44 335 GLU A C 1
ATOM 2743 O O . GLU A 1 335 ? 19.094 -22.625 -3.934 1 94.44 335 GLU A O 1
ATOM 2748 N N . GLU A 1 336 ? 20.781 -22.734 -5.375 1 96.06 336 GLU A N 1
ATOM 2749 C CA . GLU A 1 336 ? 21.438 -21.547 -4.848 1 96.06 336 GLU A CA 1
ATOM 2750 C C . GLU A 1 336 ? 20.547 -20.312 -5 1 96.06 336 GLU A C 1
ATOM 2752 O O . GLU A 1 336 ? 20.531 -19.438 -4.129 1 96.06 336 GLU A O 1
ATOM 2757 N N . ASP A 1 337 ? 19.828 -20.266 -6.117 1 96.25 337 ASP A N 1
ATOM 2758 C CA . ASP A 1 337 ? 18.938 -19.141 -6.375 1 96.25 337 ASP A CA 1
ATOM 2759 C C . ASP A 1 337 ? 17.766 -19.125 -5.379 1 96.25 337 ASP A C 1
ATOM 2761 O O . ASP A 1 337 ? 17.375 -18.062 -4.898 1 96.25 337 ASP A O 1
ATOM 2765 N N . VAL A 1 338 ? 17.234 -20.266 -5.082 1 95.88 338 VAL A N 1
ATOM 2766 C CA . VAL A 1 338 ? 16.141 -20.391 -4.125 1 95.88 338 VAL A CA 1
ATOM 2767 C C . VAL A 1 338 ? 16.578 -19.859 -2.762 1 95.88 338 VAL A C 1
ATOM 2769 O O . VAL A 1 338 ? 15.836 -19.156 -2.088 1 95.88 338 VAL A O 1
ATOM 2772 N N . LYS A 1 339 ? 17.797 -20.188 -2.381 1 96.69 339 LYS A N 1
ATOM 2773 C CA . LYS A 1 339 ? 18.344 -19.703 -1.116 1 96.69 339 LYS A CA 1
ATOM 2774 C C . LYS A 1 339 ? 18.453 -18.188 -1.107 1 96.69 339 LYS A C 1
ATOM 2776 O O . LYS A 1 339 ? 18.172 -17.547 -0.1 1 96.69 339 LYS A O 1
ATOM 2781 N N . VAL A 1 340 ? 18.953 -17.672 -2.232 1 97.88 340 VAL A N 1
ATOM 2782 C CA . VAL A 1 340 ? 19.094 -16.234 -2.369 1 97.88 340 VAL A CA 1
ATOM 2783 C C . VAL A 1 340 ? 17.719 -15.562 -2.273 1 97.88 340 VAL A C 1
ATOM 2785 O O . VAL A 1 340 ? 17.562 -14.523 -1.637 1 97.88 340 VAL A O 1
ATOM 2788 N N . GLN A 1 341 ? 16.688 -16.156 -2.91 1 96.56 341 GLN A N 1
ATOM 2789 C CA . GLN A 1 341 ? 15.312 -15.656 -2.836 1 96.56 341 GLN A CA 1
ATOM 2790 C C . GLN A 1 341 ? 14.836 -15.578 -1.39 1 96.56 341 GLN A C 1
ATOM 2792 O O . GLN A 1 341 ? 14.258 -14.57 -0.977 1 96.56 341 GLN A O 1
ATOM 2797 N N . GLU A 1 342 ? 15.141 -16.562 -0.625 1 95.75 342 GLU A N 1
ATOM 2798 C CA . GLU A 1 342 ? 14.766 -16.594 0.786 1 95.75 342 GLU A CA 1
ATOM 2799 C C . GLU A 1 342 ? 15.453 -15.477 1.566 1 95.75 342 GLU A C 1
ATOM 2801 O O . GLU A 1 342 ? 14.859 -14.883 2.465 1 95.75 342 GLU A O 1
ATOM 2806 N N . GLU A 1 343 ? 16.734 -15.281 1.229 1 97.62 343 GLU A N 1
ATOM 2807 C CA . GLU A 1 343 ? 17.484 -14.211 1.872 1 97.62 343 GLU A CA 1
ATOM 2808 C C . GLU A 1 343 ? 16.844 -12.852 1.604 1 97.62 343 GLU A C 1
ATOM 2810 O O . GLU A 1 343 ? 16.75 -12.016 2.504 1 97.62 343 GLU A O 1
ATOM 2815 N N . ILE A 1 344 ? 16.406 -12.648 0.387 1 98.19 344 ILE A N 1
ATOM 2816 C CA . ILE A 1 344 ? 15.789 -11.391 0.003 1 98.19 344 ILE A CA 1
ATOM 2817 C C . ILE A 1 344 ? 14.469 -11.219 0.748 1 98.19 344 ILE A C 1
ATOM 2819 O O . ILE A 1 344 ? 14.188 -10.148 1.295 1 98.19 344 ILE A O 1
ATOM 2823 N N . VAL A 1 345 ? 13.672 -12.266 0.847 1 96.56 345 VAL A N 1
ATOM 2824 C CA . VAL A 1 345 ? 12.398 -12.234 1.552 1 96.56 345 VAL A CA 1
ATOM 2825 C C . VAL A 1 345 ? 12.625 -11.867 3.018 1 96.56 345 VAL A C 1
ATOM 2827 O O . VAL A 1 345 ? 11.883 -11.055 3.582 1 96.56 345 VAL A O 1
ATOM 2830 N N . ARG A 1 346 ? 13.648 -12.398 3.609 1 96.88 346 ARG A N 1
ATOM 2831 C CA . ARG A 1 346 ? 13.961 -12.117 5.004 1 96.88 346 ARG A CA 1
ATOM 2832 C C . ARG A 1 346 ? 14.359 -10.656 5.191 1 96.88 346 ARG A C 1
ATOM 2834 O O . ARG A 1 346 ? 13.984 -10.031 6.188 1 96.88 346 ARG A O 1
ATOM 2841 N N . ALA A 1 347 ? 15.133 -10.172 4.285 1 98.12 347 ALA A N 1
ATOM 2842 C CA . ALA A 1 347 ? 15.547 -8.773 4.359 1 98.12 347 ALA A CA 1
ATOM 2843 C C . ALA A 1 347 ? 14.336 -7.844 4.27 1 98.12 347 ALA A C 1
ATOM 2845 O O . ALA A 1 347 ? 14.258 -6.848 4.992 1 98.12 347 ALA A O 1
ATOM 2846 N N . ILE A 1 348 ? 13.398 -8.156 3.379 1 98.12 348 ILE A N 1
ATOM 2847 C CA . ILE A 1 348 ? 12.18 -7.363 3.246 1 98.12 348 ILE A CA 1
ATOM 2848 C C . ILE A 1 348 ? 11.383 -7.422 4.547 1 98.12 348 ILE A C 1
ATOM 2850 O O . ILE A 1 348 ? 10.867 -6.406 5.016 1 98.12 348 ILE A O 1
ATOM 2854 N N . SER A 1 349 ? 11.312 -8.57 5.148 1 97.31 349 SER A N 1
ATOM 2855 C CA . SER A 1 349 ? 10.609 -8.742 6.418 1 97.31 349 SER A CA 1
ATOM 2856 C C . SER A 1 349 ? 11.25 -7.91 7.52 1 97.31 349 SER A C 1
ATOM 2858 O O . SER A 1 349 ? 10.547 -7.348 8.367 1 97.31 349 SER A O 1
ATOM 2860 N N . ARG A 1 350 ? 12.516 -7.875 7.504 1 98 350 ARG A N 1
ATOM 2861 C CA . ARG A 1 350 ? 13.227 -7.09 8.508 1 98 350 ARG A CA 1
ATOM 2862 C C . ARG A 1 350 ? 12.938 -5.602 8.352 1 98 350 ARG A C 1
ATOM 2864 O O . ARG A 1 350 ? 12.859 -4.871 9.336 1 98 350 ARG A O 1
ATOM 2871 N N . PHE A 1 351 ? 12.844 -5.141 7.094 1 98.44 351 PHE A N 1
ATOM 2872 C CA . PHE A 1 351 ? 12.414 -3.77 6.863 1 98.44 351 PHE A CA 1
ATOM 2873 C C . PHE A 1 351 ? 11.125 -3.475 7.633 1 98.44 351 PHE A C 1
ATOM 2875 O O . PHE A 1 351 ? 11.047 -2.479 8.352 1 98.44 351 PHE A O 1
ATOM 2882 N N . ASP A 1 352 ? 10.148 -4.355 7.539 1 98.06 352 ASP A N 1
ATOM 2883 C CA . ASP A 1 352 ? 8.859 -4.18 8.203 1 98.06 352 ASP A CA 1
ATOM 2884 C C . ASP A 1 352 ? 9.008 -4.254 9.719 1 98.06 352 ASP A C 1
ATOM 2886 O O . ASP A 1 352 ? 8.391 -3.477 10.453 1 98.06 352 ASP A O 1
ATOM 2890 N N . GLU A 1 353 ? 9.82 -5.199 10.156 1 97.81 353 GLU A N 1
ATOM 2891 C CA . GLU A 1 353 ? 10.039 -5.348 11.586 1 97.81 353 GLU A CA 1
ATOM 2892 C C . GLU A 1 353 ? 10.586 -4.059 12.203 1 97.81 353 GLU A C 1
ATOM 2894 O O . GLU A 1 353 ? 10.141 -3.637 13.273 1 97.81 353 GLU A O 1
ATOM 2899 N N . HIS A 1 354 ? 11.469 -3.477 11.492 1 98.5 354 HIS A N 1
ATOM 2900 C CA . HIS A 1 354 ? 12.062 -2.232 11.977 1 98.5 354 HIS A CA 1
ATOM 2901 C C . HIS A 1 354 ? 11.055 -1.09 11.93 1 98.5 354 HIS A C 1
ATOM 2903 O O . HIS A 1 354 ? 10.914 -0.34 12.898 1 98.5 354 HIS A O 1
ATOM 2909 N N . MET A 1 355 ? 10.328 -0.972 10.852 1 98.62 355 MET A N 1
ATOM 2910 C CA . MET A 1 355 ? 9.336 0.095 10.75 1 98.62 355 MET A CA 1
ATOM 2911 C C . MET A 1 355 ? 8.234 -0.078 11.789 1 98.62 355 MET A C 1
ATOM 2913 O O . MET A 1 355 ? 7.723 0.906 12.328 1 98.62 355 MET A O 1
ATOM 2917 N N . GLU A 1 356 ? 7.898 -1.343 12.109 1 98.06 356 GLU A N 1
ATOM 2918 C CA . GLU A 1 356 ? 6.848 -1.63 13.086 1 98.06 356 GLU A CA 1
ATOM 2919 C C . GLU A 1 356 ? 7.332 -1.36 14.508 1 98.06 356 GLU A C 1
ATOM 2921 O O . GLU A 1 356 ? 6.523 -1.292 15.438 1 98.06 356 GLU A O 1
ATOM 2926 N N . ASN A 1 357 ? 8.641 -1.291 14.609 1 98.25 357 ASN A N 1
ATOM 2927 C CA . ASN A 1 357 ? 9.234 -0.924 15.891 1 98.25 357 ASN A CA 1
ATOM 2928 C C . ASN A 1 357 ? 9.531 0.57 15.961 1 98.25 357 ASN A C 1
ATOM 2930 O O . ASN A 1 357 ? 10.688 0.98 15.883 1 98.25 357 ASN A O 1
ATOM 2934 N N . ASP A 1 358 ? 8.539 1.334 16.109 1 98.69 358 ASP A N 1
ATOM 2935 C CA . ASP A 1 358 ? 8.617 2.773 16.344 1 98.69 358 ASP A CA 1
ATOM 2936 C C . ASP A 1 358 ? 9.195 3.494 15.133 1 98.69 358 ASP A C 1
ATOM 2938 O O . ASP A 1 358 ? 10.039 4.383 15.273 1 98.69 358 ASP A O 1
ATOM 2942 N N . PHE A 1 359 ? 8.828 3.068 13.961 1 98.69 359 PHE A N 1
ATOM 2943 C CA . PHE A 1 359 ? 9.219 3.715 12.719 1 98.69 359 PHE A CA 1
ATOM 2944 C C . PHE A 1 359 ? 10.734 3.898 12.656 1 98.69 359 PHE A C 1
ATOM 2946 O O . PHE A 1 359 ? 11.219 4.996 12.383 1 98.69 359 PHE A O 1
ATOM 2953 N N . ASP A 1 360 ? 11.461 2.877 12.906 1 98.62 360 ASP A N 1
ATOM 2954 C CA . ASP A 1 360 ? 12.914 2.889 12.875 1 98.62 360 ASP A CA 1
ATOM 2955 C C . ASP A 1 360 ? 13.438 2.9 11.438 1 98.62 360 ASP A C 1
ATOM 2957 O O . ASP A 1 360 ? 13.938 1.888 10.945 1 98.62 360 ASP A O 1
ATOM 2961 N N . THR A 1 361 ? 13.453 4.059 10.836 1 98.75 361 THR A N 1
ATOM 2962 C CA . THR A 1 361 ? 13.82 4.215 9.43 1 98.75 361 THR A CA 1
ATOM 2963 C C . THR A 1 361 ? 15.297 3.887 9.219 1 98.75 361 THR A C 1
ATOM 2965 O O . THR A 1 361 ? 15.68 3.404 8.156 1 98.75 361 THR A O 1
ATOM 2968 N N . SER A 1 362 ? 16.141 4.156 10.188 1 98.38 362 SER A N 1
ATOM 2969 C CA . SER A 1 362 ? 17.578 3.91 10.07 1 98.38 362 SER A CA 1
ATOM 2970 C C . SER A 1 362 ? 17.875 2.43 9.852 1 98.38 362 SER A C 1
ATOM 2972 O O . SER A 1 362 ? 18.516 2.061 8.867 1 98.38 362 SER A O 1
ATOM 2974 N N . ASN A 1 363 ? 17.328 1.616 10.711 1 98.5 363 ASN A N 1
ATOM 2975 C CA . ASN A 1 363 ? 17.562 0.181 10.578 1 98.5 363 ASN A CA 1
ATOM 2976 C C . ASN A 1 363 ? 16.797 -0.396 9.391 1 98.5 363 ASN A C 1
ATOM 2978 O O . ASN A 1 363 ? 17.266 -1.336 8.742 1 98.5 363 ASN A O 1
ATOM 2982 N N . ALA A 1 364 ? 15.617 0.115 9.133 1 98.75 364 ALA A N 1
ATOM 2983 C CA . ALA A 1 364 ? 14.898 -0.286 7.926 1 98.75 364 ALA A CA 1
ATOM 2984 C C . ALA A 1 364 ? 15.75 -0.057 6.68 1 98.75 364 ALA A C 1
ATOM 2986 O O . ALA A 1 364 ? 15.805 -0.912 5.793 1 98.75 364 ALA A O 1
ATOM 2987 N N . LEU A 1 365 ? 16.391 1.089 6.648 1 98.5 365 LEU A N 1
ATOM 2988 C CA . LEU A 1 365 ? 17.266 1.433 5.527 1 98.5 365 LEU A CA 1
ATOM 2989 C C . LEU A 1 365 ? 18.406 0.43 5.398 1 98.5 365 LEU A C 1
ATOM 2991 O O . LEU A 1 365 ? 18.797 0.068 4.285 1 98.5 365 LEU A O 1
ATOM 2995 N N . THR A 1 366 ? 18.938 -0.036 6.484 1 98.38 366 THR A N 1
ATOM 2996 C CA . THR A 1 366 ? 19.984 -1.044 6.484 1 98.38 366 THR A CA 1
ATOM 2997 C C . THR A 1 366 ? 19.516 -2.314 5.781 1 98.38 366 THR A C 1
ATOM 2999 O O . THR A 1 366 ? 20.266 -2.91 5.004 1 98.38 366 THR A O 1
ATOM 3002 N N . SER A 1 367 ? 18.297 -2.75 6.082 1 98.44 367 SER A N 1
ATOM 3003 C CA . SER A 1 367 ? 17.734 -3.928 5.434 1 98.44 367 SER A CA 1
ATOM 3004 C C . SER A 1 367 ? 17.641 -3.738 3.924 1 98.44 367 SER A C 1
ATOM 3006 O O . SER A 1 367 ? 17.891 -4.676 3.158 1 98.44 367 SER A O 1
ATOM 3008 N N . ILE A 1 368 ? 17.344 -2.537 3.451 1 98.75 368 ILE A N 1
ATOM 3009 C CA . ILE A 1 368 ? 17.203 -2.232 2.031 1 98.75 368 ILE A CA 1
ATOM 3010 C C . ILE A 1 368 ? 18.578 -2.27 1.366 1 98.75 368 ILE A C 1
ATOM 3012 O O . ILE A 1 368 ? 18.734 -2.791 0.258 1 98.75 368 ILE A O 1
ATOM 3016 N N . HIS A 1 369 ? 19.578 -1.753 2.031 1 98.69 369 HIS A N 1
ATOM 3017 C CA . HIS A 1 369 ? 20.922 -1.804 1.492 1 98.69 369 HIS A CA 1
ATOM 3018 C C . HIS A 1 369 ? 21.438 -3.238 1.427 1 98.69 369 HIS A C 1
ATOM 3020 O O . HIS A 1 369 ? 22.25 -3.572 0.562 1 98.69 369 HIS A O 1
ATOM 3026 N N . GLU A 1 370 ? 20.969 -4.066 2.35 1 98.75 370 GLU A N 1
ATOM 3027 C CA . GLU A 1 370 ? 21.281 -5.488 2.262 1 98.75 370 GLU A CA 1
ATOM 3028 C C . GLU A 1 370 ? 20.734 -6.094 0.971 1 98.75 370 GLU A C 1
ATOM 3030 O O . GLU A 1 370 ? 21.422 -6.875 0.309 1 98.75 370 GLU A O 1
ATOM 3035 N N . ILE A 1 371 ? 19.516 -5.777 0.616 1 98.81 371 ILE A N 1
ATOM 3036 C CA . ILE A 1 371 ? 18.953 -6.25 -0.639 1 98.81 371 ILE A CA 1
ATOM 3037 C C . ILE A 1 371 ? 19.812 -5.789 -1.81 1 98.81 371 ILE A C 1
ATOM 3039 O O . ILE A 1 371 ? 20.125 -6.578 -2.709 1 98.81 371 ILE A O 1
ATOM 3043 N N . ALA A 1 372 ? 20.234 -4.484 -1.787 1 98.62 372 ALA A N 1
ATOM 3044 C CA . ALA A 1 372 ? 21.094 -3.969 -2.844 1 98.62 372 ALA A CA 1
ATOM 3045 C C . ALA A 1 372 ? 22.391 -4.773 -2.938 1 98.62 372 ALA A C 1
ATOM 3047 O O . ALA A 1 372 ? 22.859 -5.09 -4.035 1 98.62 372 ALA A O 1
ATOM 3048 N N . SER A 1 373 ? 22.922 -5.086 -1.826 1 98.75 373 SER A N 1
ATOM 3049 C CA . SER A 1 373 ? 24.141 -5.887 -1.803 1 98.75 373 SER A CA 1
ATOM 3050 C C . SER A 1 373 ? 23.922 -7.246 -2.457 1 98.75 373 SER A C 1
ATOM 3052 O O . SER A 1 373 ? 24.766 -7.719 -3.215 1 98.75 373 SER A O 1
ATOM 3054 N N . ILE A 1 374 ? 22.781 -7.91 -2.148 1 98.69 374 ILE A N 1
ATOM 3055 C CA . ILE A 1 374 ? 22.438 -9.195 -2.742 1 98.69 374 ILE A CA 1
ATOM 3056 C C . ILE A 1 374 ? 22.297 -9.047 -4.254 1 98.69 374 ILE A C 1
ATOM 3058 O O . ILE A 1 374 ? 22.75 -9.906 -5.016 1 98.69 374 ILE A O 1
ATOM 3062 N N . VAL A 1 375 ? 21.719 -7.934 -4.723 1 98.31 375 VAL A N 1
ATOM 3063 C CA . VAL A 1 375 ? 21.547 -7.668 -6.145 1 98.31 375 VAL A CA 1
ATOM 3064 C C . VAL A 1 375 ? 22.891 -7.629 -6.84 1 98.31 375 VAL A C 1
ATOM 3066 O O . VAL A 1 375 ? 23.109 -8.328 -7.836 1 98.31 375 VAL A O 1
ATOM 3069 N N . PHE A 1 376 ? 23.859 -6.887 -6.273 1 97.12 376 PHE A N 1
ATOM 3070 C CA . PHE A 1 376 ? 25.141 -6.652 -6.93 1 97.12 376 PHE A CA 1
ATOM 3071 C C . PHE A 1 376 ? 26.047 -7.867 -6.797 1 97.12 376 PHE A C 1
ATOM 3073 O O . PHE A 1 376 ? 26.844 -8.156 -7.695 1 97.12 376 PHE A O 1
ATOM 3080 N N . SER A 1 377 ? 25.906 -8.641 -5.773 1 98.19 377 SER A N 1
ATOM 3081 C CA . SER A 1 377 ? 26.844 -9.719 -5.52 1 98.19 377 SER A CA 1
ATOM 3082 C C . SER A 1 377 ? 26.312 -11.047 -6.055 1 98.19 377 SER A C 1
ATOM 3084 O O . SER A 1 377 ? 27.094 -11.969 -6.312 1 98.19 377 SER A O 1
ATOM 3086 N N . LYS A 1 378 ? 25.016 -11.203 -6.207 1 98.06 378 LYS A N 1
ATOM 3087 C CA . LYS A 1 378 ? 24.469 -12.508 -6.555 1 98.06 378 LYS A CA 1
ATOM 3088 C C . LYS A 1 378 ? 23.547 -12.414 -7.77 1 98.06 378 LYS A C 1
ATOM 3090 O O . LYS A 1 378 ? 23.859 -12.945 -8.836 1 98.06 378 LYS A O 1
ATOM 3095 N N . LEU A 1 379 ? 22.484 -11.617 -7.703 1 97.44 379 LEU A N 1
ATOM 3096 C CA . LEU A 1 379 ? 21.453 -11.594 -8.727 1 97.44 379 LEU A CA 1
ATOM 3097 C C . LEU A 1 379 ? 22.016 -11.125 -10.062 1 97.44 379 LEU A C 1
ATOM 3099 O O . LEU A 1 379 ? 21.609 -11.609 -11.125 1 97.44 379 LEU A O 1
ATOM 3103 N N . GLN A 1 380 ? 22.938 -10.133 -9.953 1 94 380 GLN A N 1
ATOM 3104 C CA . GLN A 1 380 ? 23.531 -9.602 -11.172 1 94 380 GLN A CA 1
ATOM 3105 C C . GLN A 1 380 ? 24.219 -10.711 -11.977 1 94 380 GLN A C 1
ATOM 3107 O O . GLN A 1 380 ? 24.266 -10.656 -13.203 1 94 380 GLN A O 1
ATOM 3112 N N . TYR A 1 381 ? 24.656 -11.711 -11.328 1 95.38 381 TYR A N 1
ATOM 3113 C CA . TYR A 1 381 ? 25.391 -12.781 -11.977 1 95.38 381 TYR A CA 1
ATOM 3114 C C . TYR A 1 381 ? 24.484 -13.969 -12.273 1 95.38 381 TYR A C 1
ATOM 3116 O O . TYR A 1 381 ? 24.562 -14.555 -13.359 1 95.38 381 TYR A O 1
ATOM 3124 N N . SER A 1 382 ? 23.609 -14.32 -11.359 1 95.62 382 SER A N 1
ATOM 3125 C CA . SER A 1 382 ? 22.719 -15.461 -11.562 1 95.62 382 SER A CA 1
ATOM 3126 C C . SER A 1 382 ? 21.594 -15.133 -12.539 1 95.62 382 SER A C 1
ATOM 3128 O O . SER A 1 382 ? 21.016 -16.031 -13.148 1 95.62 382 SER A O 1
ATOM 3130 N N . GLU A 1 383 ? 21.219 -13.898 -12.547 1 94.69 383 GLU A N 1
ATOM 3131 C CA . GLU A 1 383 ? 20.141 -13.398 -13.375 1 94.69 383 GLU A CA 1
ATOM 3132 C C . GLU A 1 383 ? 18.828 -14.148 -13.094 1 94.69 383 GLU A C 1
ATOM 3134 O O . GLU A 1 383 ? 18.062 -14.438 -14.016 1 94.69 383 GLU A O 1
ATOM 3139 N N . ASP A 1 384 ? 18.672 -14.531 -11.883 1 95.75 384 ASP A N 1
ATOM 3140 C CA . ASP A 1 384 ? 17.453 -15.188 -11.422 1 95.75 384 ASP A CA 1
ATOM 3141 C C . ASP A 1 384 ? 16.266 -14.227 -11.438 1 95.75 384 ASP A C 1
ATOM 3143 O O . ASP A 1 384 ? 16.141 -13.367 -10.562 1 95.75 384 ASP A O 1
ATOM 3147 N N . VAL A 1 385 ? 15.336 -14.445 -12.328 1 93.06 385 VAL A N 1
ATOM 3148 C CA . VAL A 1 385 ? 14.211 -13.547 -12.555 1 93.06 385 VAL A CA 1
ATOM 3149 C C . VAL A 1 385 ? 13.297 -13.547 -11.328 1 93.06 385 VAL A C 1
ATOM 3151 O O . VAL A 1 385 ? 12.789 -12.5 -10.93 1 93.06 385 VAL A O 1
ATOM 3154 N N . PHE A 1 386 ? 13.117 -14.703 -10.734 1 94.06 386 PHE A N 1
ATOM 3155 C CA . PHE A 1 386 ? 12.25 -14.812 -9.562 1 94.06 386 PHE A CA 1
ATOM 3156 C C . PHE A 1 386 ? 12.812 -14 -8.406 1 94.06 386 PHE A C 1
ATOM 3158 O O . PHE A 1 386 ? 12.102 -13.188 -7.801 1 94.06 386 PHE A O 1
ATOM 3165 N N . GLY A 1 387 ? 14.07 -14.156 -8.172 1 96.31 387 GLY A N 1
ATOM 3166 C CA . GLY A 1 387 ? 14.734 -13.359 -7.148 1 96.31 387 GLY A CA 1
ATOM 3167 C C . GLY A 1 387 ? 14.688 -11.867 -7.43 1 96.31 387 GLY A C 1
ATOM 3168 O O . GLY A 1 387 ? 14.492 -11.07 -6.516 1 96.31 387 GLY A O 1
ATOM 3169 N N . ALA A 1 388 ? 14.836 -11.523 -8.688 1 95.94 388 ALA A N 1
ATOM 3170 C CA . ALA A 1 388 ? 14.797 -10.125 -9.094 1 95.94 388 ALA A CA 1
ATOM 3171 C C . ALA A 1 388 ? 13.422 -9.516 -8.836 1 95.94 388 ALA A C 1
ATOM 3173 O O . ALA A 1 388 ? 13.312 -8.367 -8.391 1 95.94 388 ALA A O 1
ATOM 3174 N N . LEU A 1 389 ? 12.406 -10.297 -9.117 1 93.94 389 LEU A N 1
ATOM 3175 C CA . LEU A 1 389 ? 11.047 -9.82 -8.906 1 93.94 389 LEU A CA 1
ATOM 3176 C C . LEU A 1 389 ? 10.773 -9.594 -7.422 1 93.94 389 LEU A C 1
ATOM 3178 O O . LEU A 1 389 ? 10.188 -8.578 -7.043 1 93.94 389 LEU A O 1
ATOM 3182 N N . ILE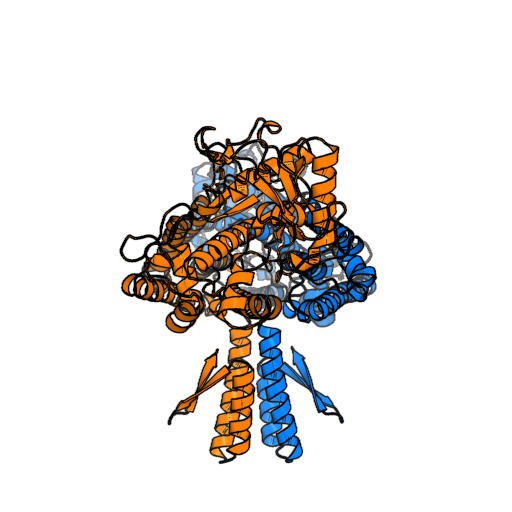 A 1 390 ? 11.211 -10.477 -6.555 1 95.38 390 ILE A N 1
ATOM 3183 C CA . ILE A 1 390 ? 11.031 -10.336 -5.113 1 95.38 390 ILE A CA 1
ATOM 3184 C C . ILE A 1 390 ? 11.789 -9.102 -4.617 1 95.38 390 ILE A C 1
ATOM 3186 O O . ILE A 1 390 ? 11.258 -8.312 -3.84 1 95.38 390 ILE A O 1
ATOM 3190 N N . ALA A 1 391 ? 13.008 -8.984 -5.098 1 97.62 391 ALA A N 1
ATOM 3191 C CA . ALA A 1 391 ? 13.828 -7.852 -4.691 1 97.62 391 ALA A CA 1
ATOM 3192 C C . ALA A 1 391 ? 13.18 -6.531 -5.098 1 97.62 391 ALA A C 1
ATOM 3194 O O . ALA A 1 391 ? 13.164 -5.574 -4.324 1 97.62 391 ALA A O 1
ATOM 3195 N N . LEU A 1 392 ? 12.68 -6.492 -6.336 1 95.38 392 LEU A N 1
ATOM 3196 C CA . LEU A 1 392 ? 12.023 -5.281 -6.824 1 95.38 392 LEU A CA 1
ATOM 3197 C C . LEU A 1 392 ? 10.828 -4.914 -5.949 1 95.38 392 LEU A C 1
ATOM 3199 O O . LEU A 1 392 ? 10.594 -3.736 -5.68 1 95.38 392 LEU A O 1
ATOM 3203 N N . ASP A 1 393 ? 10.102 -5.879 -5.5 1 94.06 393 ASP A N 1
ATOM 3204 C CA . ASP A 1 393 ? 8.984 -5.637 -4.602 1 94.06 393 ASP A CA 1
ATOM 3205 C C . ASP A 1 393 ? 9.453 -5.027 -3.283 1 94.06 393 ASP A C 1
ATOM 3207 O O . ASP A 1 393 ? 8.766 -4.18 -2.703 1 94.06 393 ASP A O 1
ATOM 3211 N N . GLY A 1 394 ? 10.586 -5.52 -2.824 1 97.12 394 GLY A N 1
ATOM 3212 C CA . GLY A 1 394 ? 11.172 -4.922 -1.634 1 97.12 394 GLY A CA 1
ATOM 3213 C C . GLY A 1 394 ? 11.5 -3.451 -1.805 1 97.12 394 GLY A C 1
ATOM 3214 O O . GLY A 1 394 ? 11.18 -2.633 -0.941 1 97.12 394 GLY A O 1
ATOM 3215 N N . PHE A 1 395 ? 12.086 -3.123 -2.953 1 97.5 395 PHE A N 1
ATOM 3216 C CA . PHE A 1 395 ? 12.422 -1.733 -3.24 1 97.5 395 PHE A CA 1
ATOM 3217 C C . PHE A 1 395 ? 11.156 -0.899 -3.424 1 97.5 395 PHE A C 1
ATOM 3219 O O . PHE A 1 395 ? 11.133 0.281 -3.07 1 97.5 395 PHE A O 1
ATOM 3226 N N . ARG A 1 396 ? 10.156 -1.503 -4.027 1 94.94 396 ARG A N 1
ATOM 3227 C CA . ARG A 1 396 ? 8.883 -0.801 -4.176 1 94.94 396 ARG A CA 1
ATOM 3228 C C . ARG A 1 396 ? 8.297 -0.434 -2.818 1 94.94 396 ARG A C 1
ATOM 3230 O O . ARG A 1 396 ? 7.855 0.7 -2.611 1 94.94 396 ARG A O 1
ATOM 3237 N N . LYS A 1 397 ? 8.273 -1.358 -1.892 1 96.44 397 LYS A N 1
ATOM 3238 C CA . LYS A 1 397 ? 7.773 -1.114 -0.541 1 96.44 397 LYS A CA 1
ATOM 3239 C C . LYS A 1 397 ? 8.586 -0.022 0.154 1 96.44 397 LYS A C 1
ATOM 3241 O O . LYS A 1 397 ? 8.016 0.862 0.799 1 96.44 397 LYS A O 1
ATOM 3246 N N . PHE A 1 398 ? 9.898 -0.154 -0.04 1 98.31 398 PHE A N 1
ATOM 3247 C CA . PHE A 1 398 ? 10.789 0.877 0.481 1 98.31 398 PHE A CA 1
ATOM 3248 C C . PHE A 1 398 ? 10.398 2.248 -0.06 1 98.31 398 PHE A C 1
ATOM 3250 O O . PHE A 1 398 ? 10.266 3.207 0.703 1 98.31 398 PHE A O 1
ATOM 3257 N N . ASN A 1 399 ? 10.148 2.363 -1.314 1 97.56 399 ASN A N 1
ATOM 3258 C CA . ASN A 1 399 ? 9.891 3.654 -1.942 1 97.56 399 ASN A CA 1
ATOM 3259 C C . ASN A 1 399 ? 8.516 4.195 -1.562 1 97.56 399 ASN A C 1
ATOM 3261 O O . ASN A 1 399 ? 8.305 5.41 -1.541 1 97.56 399 ASN A O 1
ATOM 3265 N N . GLU A 1 400 ? 7.59 3.344 -1.294 1 96.38 400 GLU A N 1
ATOM 3266 C CA . GLU A 1 400 ? 6.281 3.797 -0.826 1 96.38 400 GLU A CA 1
ATOM 3267 C C . GLU A 1 400 ? 6.406 4.602 0.465 1 96.38 400 GLU A C 1
ATOM 3269 O O . GLU A 1 400 ? 5.602 5.496 0.724 1 96.38 400 GLU A O 1
ATOM 3274 N N . VAL A 1 401 ? 7.469 4.312 1.209 1 98.38 401 VAL A N 1
ATOM 3275 C CA . VAL A 1 401 ? 7.641 4.941 2.514 1 98.38 401 VAL A CA 1
ATOM 3276 C C . VAL A 1 401 ? 8.602 6.117 2.396 1 98.38 401 VAL A C 1
ATOM 3278 O O . VAL A 1 401 ? 8.289 7.23 2.832 1 98.38 401 VAL A O 1
ATOM 3281 N N . PHE A 1 402 ? 9.742 5.855 1.711 1 98.5 402 PHE A N 1
ATOM 3282 C CA . PHE A 1 402 ? 10.812 6.844 1.672 1 98.5 402 PHE A CA 1
ATOM 3283 C C . PHE A 1 402 ? 10.602 7.828 0.527 1 98.5 402 PHE A C 1
ATOM 3285 O O . PHE A 1 402 ? 11.047 8.977 0.593 1 98.5 402 PHE A O 1
ATOM 3292 N N . ALA A 1 403 ? 9.969 7.418 -0.569 1 97.19 403 ALA A N 1
ATOM 3293 C CA . ALA A 1 403 ? 9.594 8.258 -1.703 1 97.19 403 ALA A CA 1
ATOM 3294 C C . ALA A 1 403 ? 10.82 8.961 -2.291 1 97.19 403 ALA A C 1
ATOM 3296 O O . ALA A 1 403 ? 10.805 10.18 -2.492 1 97.19 403 ALA A O 1
ATOM 3297 N N . VAL A 1 404 ? 11.828 8.227 -2.594 1 96.94 404 VAL A N 1
ATOM 3298 C CA . VAL A 1 404 ? 13.07 8.836 -3.059 1 96.94 404 VAL A CA 1
ATOM 3299 C C . VAL A 1 404 ? 13.422 8.305 -4.445 1 96.94 404 VAL A C 1
ATOM 3301 O O . VAL A 1 404 ? 14.391 8.75 -5.062 1 96.94 404 VAL A O 1
ATOM 3304 N N . MET A 1 405 ? 12.633 7.328 -4.957 1 93.12 405 MET A N 1
ATOM 3305 C CA . MET A 1 405 ? 12.945 6.691 -6.23 1 93.12 405 MET A CA 1
ATOM 3306 C C . MET A 1 405 ? 11.703 6.574 -7.105 1 93.12 405 MET A C 1
ATOM 3308 O O . MET A 1 405 ? 11.492 5.555 -7.758 1 93.12 405 MET A O 1
ATOM 3312 N N . ASP A 1 406 ? 10.828 7.504 -7.047 1 86.88 406 ASP A N 1
ATOM 3313 C CA . ASP A 1 406 ? 9.57 7.465 -7.789 1 86.88 406 ASP A CA 1
ATOM 3314 C C . ASP A 1 406 ? 9.82 7.285 -9.281 1 86.88 406 ASP A C 1
ATOM 3316 O O . ASP A 1 406 ? 9.07 6.578 -9.969 1 86.88 406 ASP A O 1
ATOM 3320 N N . GLU A 1 407 ? 10.836 7.887 -9.805 1 77.75 407 GLU A N 1
ATOM 3321 C CA . GLU A 1 407 ? 11.141 7.82 -11.227 1 77.75 407 GLU A CA 1
ATOM 3322 C C . GLU A 1 407 ? 11.477 6.395 -11.656 1 77.75 407 GLU A C 1
ATOM 3324 O O . GLU A 1 407 ? 11.125 5.969 -12.75 1 77.75 407 GLU A O 1
ATOM 3329 N N . GLU A 1 408 ? 12.117 5.707 -10.797 1 78.88 408 GLU A N 1
ATOM 3330 C CA . GLU A 1 408 ? 12.531 4.34 -11.086 1 78.88 408 GLU A CA 1
ATOM 3331 C C . GLU A 1 408 ? 11.328 3.402 -11.156 1 78.88 408 GLU A C 1
ATOM 3333 O O . GLU A 1 408 ? 11.398 2.332 -11.766 1 78.88 408 GLU A O 1
ATOM 3338 N N . PHE A 1 409 ? 10.211 3.725 -10.562 1 79.19 409 PHE A N 1
ATOM 3339 C CA . PHE A 1 409 ? 9.039 2.854 -10.547 1 79.19 409 PHE A CA 1
ATOM 3340 C C . PHE A 1 409 ? 7.945 3.391 -11.461 1 79.19 409 PHE A C 1
ATOM 3342 O O . PHE A 1 409 ? 6.863 2.809 -11.555 1 79.19 409 PHE A O 1
ATOM 3349 N N . SER A 1 410 ? 8.078 4.402 -11.961 1 63.81 410 SER A N 1
ATOM 3350 C CA . SER A 1 410 ? 7.082 4.969 -12.852 1 63.81 410 SER A CA 1
ATOM 3351 C C . SER A 1 410 ? 6.992 4.18 -14.156 1 63.81 410 SER A C 1
ATOM 3353 O O . SER A 1 410 ? 8.016 3.848 -14.758 1 63.81 410 SER A O 1
ATOM 3355 N N . ALA A 1 411 ? 6.105 3.033 -14.227 1 52.59 411 ALA A N 1
ATOM 3356 C CA . ALA A 1 411 ? 5.883 2.246 -15.438 1 52.59 411 ALA A CA 1
ATOM 3357 C C . ALA A 1 411 ? 5.969 3.119 -16.688 1 52.59 411 ALA A C 1
ATOM 3359 O O . ALA A 1 411 ? 6.496 2.693 -17.719 1 52.59 411 ALA A O 1
ATOM 3360 N N . GLU A 1 412 ? 5.164 4.113 -16.641 1 49 412 GLU A N 1
ATOM 3361 C CA . GLU A 1 412 ? 4.977 5.02 -17.781 1 49 412 GLU A CA 1
ATOM 3362 C C . GLU A 1 412 ? 6.305 5.621 -18.219 1 49 412 GLU A C 1
ATOM 3364 O O . GLU A 1 412 ? 6.43 6.094 -19.359 1 49 412 GLU A O 1
ATOM 3369 N N . LEU A 1 413 ? 7.18 5.402 -17.328 1 48.69 413 LEU A N 1
ATOM 3370 C CA . LEU A 1 413 ? 8.492 5.902 -17.734 1 48.69 413 LEU A CA 1
ATOM 3371 C C . LEU A 1 413 ? 9.031 5.117 -18.922 1 48.69 413 LEU A C 1
ATOM 3373 O O . LEU A 1 413 ? 9.617 5.695 -19.844 1 48.69 413 LEU A O 1
ATOM 3377 N N . ASP A 1 414 ? 8.727 3.83 -18.812 1 47.81 414 ASP A N 1
ATOM 3378 C CA . ASP A 1 414 ? 9.195 3.061 -19.953 1 47.81 414 ASP A CA 1
ATOM 3379 C C . ASP A 1 414 ? 8.469 3.49 -21.234 1 47.81 414 ASP A C 1
ATOM 3381 O O . ASP A 1 414 ? 9.102 3.656 -22.281 1 47.81 414 ASP A O 1
ATOM 3385 N N . ARG A 1 415 ? 7.109 3.59 -21.125 1 49.72 415 ARG A N 1
ATOM 3386 C CA . ARG A 1 415 ? 6.367 4.086 -22.281 1 49.72 415 ARG A CA 1
ATOM 3387 C C . ARG A 1 415 ? 6.777 5.516 -22.625 1 49.72 415 ARG A C 1
ATOM 3389 O O . ARG A 1 415 ? 6.922 5.859 -23.797 1 49.72 415 ARG A O 1
ATOM 3396 N N . LEU A 1 416 ? 6.918 6.207 -21.516 1 52 416 LEU A N 1
ATOM 3397 C CA . LEU A 1 416 ? 7.379 7.582 -21.688 1 52 416 LEU A CA 1
ATOM 3398 C C . LEU A 1 416 ? 8.758 7.617 -22.328 1 52 416 LEU A C 1
ATOM 3400 O O . LEU A 1 416 ? 9 8.422 -23.234 1 52 416 LEU A O 1
ATOM 3404 N N . THR A 1 417 ? 9.469 6.691 -21.891 1 53.41 417 THR A N 1
ATOM 3405 C CA . THR A 1 417 ? 10.812 6.613 -22.438 1 53.41 417 THR A CA 1
ATOM 3406 C C . THR A 1 417 ? 10.773 6.203 -23.906 1 53.41 417 THR A C 1
ATOM 3408 O O . THR A 1 417 ? 11.469 6.785 -24.75 1 53.41 417 THR A O 1
ATOM 3411 N N . LYS A 1 418 ? 9.852 5.27 -24.156 1 57.5 418 LYS A N 1
ATOM 3412 C CA . LYS A 1 418 ? 9.734 4.84 -25.547 1 57.5 418 LYS A CA 1
ATOM 3413 C C . LYS A 1 418 ? 9.188 5.965 -26.422 1 57.5 418 LYS A C 1
ATOM 3415 O O . LYS A 1 418 ? 9.656 6.16 -27.547 1 57.5 418 LYS A O 1
ATOM 3420 N N . VAL A 1 419 ? 8.297 6.691 -25.891 1 59.16 419 VAL A N 1
ATOM 3421 C CA . VAL A 1 419 ? 7.711 7.812 -26.609 1 59.16 419 VAL A CA 1
ATOM 3422 C C . VAL A 1 419 ? 8.734 8.938 -26.75 1 59.16 419 VAL A C 1
ATOM 3424 O O . VAL A 1 419 ? 8.891 9.516 -27.828 1 59.16 419 VAL A O 1
ATOM 3427 N N . ILE A 1 420 ? 9.445 9.109 -25.641 1 62.47 420 ILE A N 1
ATOM 3428 C CA . ILE A 1 420 ? 10.445 10.164 -25.672 1 62.47 420 ILE A CA 1
ATOM 3429 C C . ILE A 1 420 ? 11.578 9.781 -26.609 1 62.47 420 ILE A C 1
ATOM 3431 O O . ILE A 1 420 ? 12.031 10.594 -27.422 1 62.47 420 ILE A O 1
ATOM 3435 N N . ASP A 1 421 ? 11.867 8.531 -26.531 1 63.81 421 ASP A N 1
ATOM 3436 C CA . ASP A 1 421 ? 12.898 8.047 -27.453 1 63.81 421 ASP A CA 1
ATOM 3437 C C . ASP A 1 421 ? 12.445 8.164 -28.906 1 63.81 421 ASP A C 1
ATOM 3439 O O . ASP A 1 421 ? 13.242 8.523 -29.781 1 63.81 421 ASP A O 1
ATOM 3443 N N . ALA A 1 422 ? 11.234 7.926 -29.125 1 63.41 422 ALA A N 1
ATOM 3444 C CA . ALA A 1 422 ? 10.68 8.047 -30.469 1 63.41 422 ALA A CA 1
ATOM 3445 C C . ALA A 1 422 ? 10.672 9.508 -30.938 1 63.41 422 ALA A C 1
ATOM 3447 O O . ALA A 1 422 ? 10.992 9.797 -32.094 1 63.41 422 ALA A O 1
ATOM 3448 N N . VAL A 1 423 ? 10.391 10.375 -30 1 66.88 423 VAL A N 1
ATOM 3449 C CA . VAL A 1 423 ? 10.391 11.805 -30.312 1 66.88 423 VAL A CA 1
ATOM 3450 C C . VAL A 1 423 ? 11.828 12.273 -30.547 1 66.88 423 VAL A C 1
ATOM 3452 O O . VAL A 1 423 ? 12.078 13.078 -31.453 1 66.88 423 VAL A O 1
ATOM 3455 N N . ILE A 1 424 ? 12.656 11.695 -29.844 1 70.12 424 ILE A N 1
ATOM 3456 C CA . ILE A 1 424 ? 14.062 12.047 -29.984 1 70.12 424 ILE A CA 1
ATOM 3457 C C . ILE A 1 424 ? 14.586 11.516 -31.328 1 70.12 424 ILE A C 1
ATOM 3459 O O . ILE A 1 424 ? 15.367 12.195 -32 1 70.12 424 ILE A O 1
ATOM 3463 N N . GLU A 1 425 ? 14.117 10.422 -31.672 1 70.5 425 GLU A N 1
ATOM 3464 C CA . GLU A 1 425 ? 14.477 9.891 -33 1 70.5 425 GLU A CA 1
ATOM 3465 C C . GLU A 1 425 ? 13.961 10.797 -34.125 1 70.5 425 GLU A C 1
ATOM 3467 O O . GLU A 1 425 ? 14.68 11.055 -35.094 1 70.5 425 GLU A O 1
ATOM 3472 N N . VAL A 1 426 ? 12.828 11.266 -34.031 1 68.06 426 VAL A N 1
ATOM 3473 C CA . VAL A 1 426 ? 12.25 12.195 -34.969 1 68.06 426 VAL A CA 1
ATOM 3474 C C . VAL A 1 426 ? 13.039 13.5 -35 1 68.06 426 VAL A C 1
ATOM 3476 O O . VAL A 1 426 ? 13.328 14.062 -36.031 1 68.06 426 VAL A O 1
ATOM 3479 N N . ARG A 1 427 ? 13.281 13.883 -33.781 1 73.12 427 ARG A N 1
ATOM 3480 C CA . ARG A 1 427 ? 14.078 15.102 -33.656 1 73.12 427 ARG A CA 1
ATOM 3481 C C . ARG A 1 427 ? 15.438 14.938 -34.344 1 73.12 427 ARG A C 1
ATOM 3483 O O . ARG A 1 427 ? 15.898 15.836 -35.031 1 73.12 427 ARG A O 1
ATOM 3490 N N . ASN A 1 428 ? 16 13.891 -34.156 1 74.5 428 ASN A N 1
ATOM 3491 C CA . ASN A 1 428 ? 17.281 13.602 -34.812 1 74.5 428 ASN A CA 1
ATOM 3492 C C . ASN A 1 428 ? 17.141 13.562 -36.312 1 74.5 428 ASN A C 1
ATOM 3494 O O . ASN A 1 428 ? 18.016 14.055 -37.031 1 74.5 428 ASN A O 1
ATOM 3498 N N . TYR A 1 429 ? 16.156 13.023 -36.719 1 72.06 429 TYR A N 1
ATOM 3499 C CA . TYR A 1 429 ? 15.859 13.008 -38.125 1 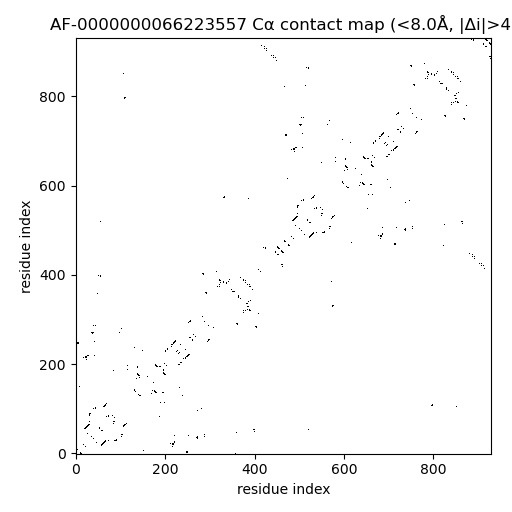72.06 429 TYR A CA 1
ATOM 3500 C C . TYR A 1 429 ? 15.688 14.422 -38.688 1 72.06 429 TYR A C 1
ATOM 3502 O O . TYR A 1 429 ? 16.219 14.766 -39.719 1 72.06 429 TYR A O 1
ATOM 3510 N N . LEU A 1 430 ? 14.961 15.211 -37.969 1 71.88 430 LEU A N 1
ATOM 3511 C CA . LEU A 1 430 ? 14.758 16.609 -38.344 1 71.88 430 LEU A CA 1
ATOM 3512 C C . LEU A 1 430 ? 16.078 17.359 -38.375 1 71.88 430 LEU A C 1
ATOM 3514 O O . LEU A 1 430 ? 16.328 18.156 -39.281 1 71.88 430 LEU A O 1
ATOM 3518 N N . ARG A 1 431 ? 16.844 17.094 -37.5 1 78.69 431 ARG A N 1
ATOM 3519 C CA . ARG A 1 431 ? 18.156 17.734 -37.438 1 78.69 431 ARG A CA 1
ATOM 3520 C C . ARG A 1 431 ? 19.016 17.312 -38.625 1 78.69 431 ARG A C 1
ATOM 3522 O O . ARG A 1 431 ? 19.719 18.141 -39.188 1 78.69 431 ARG A O 1
ATOM 3529 N N . LYS A 1 432 ? 18.859 16.188 -38.875 1 77.12 432 LYS A N 1
ATOM 3530 C CA . LYS A 1 432 ? 19.594 15.688 -40.062 1 77.12 432 LYS A CA 1
ATOM 3531 C C . LYS A 1 432 ? 19.109 16.359 -41.344 1 77.12 432 LYS A C 1
ATOM 3533 O O . LYS A 1 432 ? 19.891 16.562 -42.25 1 77.12 432 LYS A O 1
ATOM 3538 N N . LYS A 1 433 ? 17.984 16.672 -41.25 1 74.12 433 LYS A N 1
ATOM 3539 C CA . LYS A 1 433 ? 17.406 17.344 -42.406 1 74.12 433 LYS A CA 1
ATOM 3540 C C . LYS A 1 433 ? 17.531 18.859 -42.281 1 74.12 433 LYS A C 1
ATOM 3542 O O . LYS A 1 433 ? 16.953 19.594 -43.094 1 74.12 433 LYS A O 1
ATOM 3547 N N . GLN A 1 434 ? 18.234 19.203 -41.25 1 75.12 434 GLN A N 1
ATOM 3548 C CA . GLN A 1 434 ? 18.562 20.594 -41.031 1 75.12 434 GLN A CA 1
ATOM 3549 C C . GLN A 1 434 ? 17.312 21.438 -40.781 1 75.12 434 GLN A C 1
ATOM 3551 O O . GLN A 1 434 ? 17.25 22.609 -41.156 1 75.12 434 GLN A O 1
ATOM 3556 N N . MET A 1 435 ? 16.359 20.812 -40.375 1 75.06 435 MET A N 1
ATOM 3557 C CA . MET A 1 435 ? 15.156 21.516 -39.938 1 75.06 435 MET A CA 1
ATOM 3558 C C . MET A 1 435 ? 15.25 21.875 -38.469 1 75.06 435 MET A C 1
ATOM 3560 O O . MET A 1 435 ? 14.469 21.375 -37.656 1 75.06 435 MET A O 1
ATOM 3564 N N . TYR A 1 436 ? 16 22.781 -38.125 1 77.81 436 TYR A N 1
ATOM 3565 C CA . TYR A 1 436 ? 16.406 23.078 -36.75 1 77.81 436 TYR A CA 1
ATOM 3566 C C . TYR A 1 436 ? 15.289 23.797 -35.969 1 77.81 436 TYR A C 1
ATOM 3568 O O . TYR A 1 436 ? 15.141 23.609 -34.781 1 77.81 436 TYR A O 1
ATOM 3576 N N . ASP A 1 437 ? 14.602 24.5 -36.656 1 75.75 437 ASP A N 1
ATOM 3577 C CA . ASP A 1 437 ? 13.508 25.219 -36 1 75.75 437 ASP A CA 1
ATOM 3578 C C . ASP A 1 437 ? 12.5 24.234 -35.406 1 75.75 437 ASP A C 1
ATOM 3580 O O . ASP A 1 437 ? 12.07 24.422 -34.25 1 75.75 437 ASP A O 1
ATOM 3584 N N . LEU A 1 438 ? 12.25 23.359 -36.219 1 71.44 438 LEU A N 1
ATOM 3585 C CA . LEU A 1 438 ? 11.297 22.344 -35.75 1 71.44 438 LEU A CA 1
ATOM 3586 C C . LEU A 1 438 ? 11.898 21.5 -34.625 1 71.44 438 LEU A C 1
ATOM 3588 O O . LEU A 1 438 ? 11.211 21.156 -33.656 1 71.44 438 LEU A O 1
ATOM 3592 N N . SER A 1 439 ? 13.07 21.172 -34.781 1 75.5 439 SER A N 1
ATOM 3593 C CA . SER A 1 439 ? 13.789 20.422 -33.75 1 75.5 439 SER A CA 1
ATOM 3594 C C . SER A 1 439 ? 13.844 21.203 -32.438 1 75.5 439 SER A C 1
ATOM 3596 O O . SER A 1 439 ? 13.633 20.625 -31.375 1 75.5 439 SER A O 1
ATOM 3598 N N . ASP A 1 440 ? 14.031 22.406 -32.531 1 77.81 440 ASP A N 1
ATOM 3599 C CA . ASP A 1 440 ? 14.086 23.266 -31.344 1 77.81 440 ASP A CA 1
ATOM 3600 C C . ASP A 1 440 ? 12.719 23.391 -30.688 1 77.81 440 ASP A C 1
ATOM 3602 O O . ASP A 1 440 ? 12.609 23.422 -29.469 1 77.81 440 ASP A O 1
ATOM 3606 N N . GLN A 1 441 ? 11.852 23.484 -31.422 1 72.25 441 GLN A N 1
ATOM 3607 C CA . GLN A 1 441 ? 10.5 23.531 -30.891 1 72.25 441 GLN A CA 1
ATOM 3608 C C . GLN A 1 441 ? 10.148 22.266 -30.125 1 72.25 441 GLN A C 1
ATOM 3610 O O . GLN A 1 441 ? 9.516 22.312 -29.078 1 72.25 441 GLN A O 1
ATOM 3615 N N . ILE A 1 442 ? 10.547 21.188 -30.641 1 70.69 442 ILE A N 1
ATOM 3616 C CA . ILE A 1 442 ? 10.352 19.906 -29.969 1 70.69 442 ILE A CA 1
ATOM 3617 C C . ILE A 1 442 ? 11.102 19.906 -28.641 1 70.69 442 ILE A C 1
ATOM 3619 O O . ILE A 1 442 ? 10.562 19.469 -27.625 1 70.69 442 ILE A O 1
ATOM 3623 N N . ARG A 1 443 ? 12.219 20.359 -28.703 1 74.69 443 ARG A N 1
ATOM 3624 C CA . ARG A 1 443 ? 13.031 20.453 -27.484 1 74.69 443 ARG A CA 1
ATOM 3625 C C . ARG A 1 443 ? 12.352 21.328 -26.438 1 74.69 443 ARG A C 1
ATOM 3627 O O . ARG A 1 443 ? 12.297 20.969 -25.266 1 74.69 443 ARG A O 1
ATOM 3634 N N . ASP A 1 444 ? 11.844 22.344 -26.859 1 73 444 ASP A N 1
ATOM 3635 C CA . ASP A 1 444 ? 11.172 23.281 -25.953 1 73 444 ASP A CA 1
ATOM 3636 C C . ASP A 1 444 ? 9.922 22.641 -25.344 1 73 444 ASP A C 1
ATOM 3638 O O . ASP A 1 444 ? 9.664 22.781 -24.156 1 73 444 ASP A O 1
ATOM 3642 N N . ILE A 1 445 ? 9.32 22.016 -26.188 1 67.06 445 ILE A N 1
ATOM 3643 C CA . ILE A 1 445 ? 8.086 21.375 -25.734 1 67.06 445 ILE A CA 1
ATOM 3644 C C . ILE A 1 445 ? 8.414 20.281 -24.719 1 67.06 445 ILE A C 1
ATOM 3646 O O . ILE A 1 445 ? 7.773 20.188 -23.672 1 67.06 445 ILE A O 1
ATOM 3650 N N . LEU A 1 446 ? 9.391 19.547 -25.031 1 69.19 446 LEU A N 1
ATOM 3651 C CA . LEU A 1 446 ? 9.82 18.484 -24.125 1 69.19 446 LEU A CA 1
ATOM 3652 C C . LEU A 1 446 ? 10.367 19.062 -22.828 1 69.19 446 LEU A C 1
ATOM 3654 O O . LEU A 1 446 ? 10.102 18.531 -21.75 1 69.19 446 LEU A O 1
ATOM 3658 N N . SER A 1 447 ? 10.969 20.094 -22.953 1 70.38 447 SER A N 1
ATOM 3659 C CA . SER A 1 447 ? 11.516 20.766 -21.781 1 70.38 447 SER A CA 1
ATOM 3660 C C . SER A 1 447 ? 10.406 21.266 -20.859 1 70.38 447 SER A C 1
ATOM 3662 O O . SER A 1 447 ? 10.5 21.141 -19.641 1 70.38 447 SER A O 1
ATOM 3664 N N . ARG A 1 448 ? 9.484 21.75 -21.5 1 63.16 448 ARG A N 1
ATOM 3665 C CA . ARG A 1 448 ? 8.352 22.25 -20.734 1 63.16 448 ARG A CA 1
ATOM 3666 C C . ARG A 1 448 ? 7.625 21.125 -20.016 1 63.16 448 ARG A C 1
ATOM 3668 O O . ARG A 1 448 ? 6.949 21.344 -19.016 1 63.16 448 ARG A O 1
ATOM 3675 N N . SER A 1 449 ? 7.852 20.047 -20.625 1 58.44 449 SER A N 1
ATOM 3676 C CA . SER A 1 449 ? 7.199 18.875 -20.047 1 58.44 449 SER A CA 1
ATOM 3677 C C . SER A 1 449 ? 8.148 18.125 -19.109 1 58.44 449 SER A C 1
ATOM 3679 O O . SER A 1 449 ? 7.887 16.969 -18.766 1 58.44 449 SER A O 1
ATOM 3681 N N . GLY A 1 450 ? 9.227 18.734 -18.969 1 57.97 450 GLY A N 1
ATOM 3682 C CA . GLY A 1 450 ? 10.156 18.219 -17.984 1 57.97 450 GLY A CA 1
ATOM 3683 C C . GLY A 1 450 ? 11.164 17.25 -18.562 1 57.97 450 GLY A C 1
ATOM 3684 O O . GLY A 1 450 ? 11.75 16.453 -17.828 1 57.97 450 GLY A O 1
ATOM 3685 N N . VAL A 1 451 ? 11.188 17.219 -19.891 1 63.53 451 VAL A N 1
ATOM 3686 C CA . VAL A 1 451 ? 12.18 16.375 -20.547 1 63.53 451 VAL A CA 1
ATOM 3687 C C . VAL A 1 451 ? 13.328 17.234 -21.078 1 63.53 451 VAL A C 1
ATOM 3689 O O . VAL A 1 451 ? 13.109 18.125 -21.891 1 63.53 451 VAL A O 1
ATOM 3692 N N . LYS A 1 452 ? 14.406 17.016 -20.5 1 68.19 452 LYS A N 1
ATOM 3693 C CA . LYS A 1 452 ? 15.594 17.734 -20.969 1 68.19 452 LYS A CA 1
ATOM 3694 C C . LYS A 1 452 ? 16.344 16.906 -22 1 68.19 452 LYS A C 1
ATOM 3696 O O . LYS A 1 452 ? 16.719 15.758 -21.75 1 68.19 452 LYS A O 1
ATOM 3701 N N . ILE A 1 453 ? 16.484 17.516 -23.156 1 71.38 453 ILE A N 1
ATOM 3702 C CA . ILE A 1 453 ? 17.219 16.859 -24.234 1 71.38 453 ILE A CA 1
ATOM 3703 C C . ILE A 1 453 ? 18.688 17.25 -24.156 1 71.38 453 ILE A C 1
ATOM 3705 O O . ILE A 1 453 ? 19.031 18.422 -24 1 71.38 453 ILE A O 1
ATOM 3709 N N . LEU A 1 454 ? 19.469 16.219 -24.062 1 70.19 454 LEU A N 1
ATOM 3710 C CA . LEU A 1 454 ? 20.922 16.391 -24.078 1 70.19 454 LEU A CA 1
ATOM 3711 C C . LEU A 1 454 ? 21.484 16.078 -25.469 1 70.19 454 LEU A C 1
ATOM 3713 O O . LEU A 1 454 ? 21.516 14.922 -25.875 1 70.19 454 LEU A O 1
ATOM 3717 N N . ASP A 1 455 ? 21.875 17.156 -26.141 1 71.62 455 ASP A N 1
ATOM 3718 C CA . ASP A 1 455 ? 22.391 17 -27.5 1 71.62 455 ASP A CA 1
ATOM 3719 C C . ASP A 1 455 ? 23.891 16.703 -27.5 1 71.62 455 ASP A C 1
ATOM 3721 O O . ASP A 1 455 ? 24.641 17.297 -26.734 1 71.62 455 ASP A O 1
ATOM 3725 N N . SER A 1 456 ? 24.25 15.578 -28.094 1 65.94 456 SER A N 1
ATOM 3726 C CA . SER A 1 456 ? 25.656 15.258 -28.328 1 65.94 456 SER A CA 1
ATOM 3727 C C . SER A 1 456 ? 25.938 15.031 -29.797 1 65.94 456 SER A C 1
ATOM 3729 O O . SER A 1 456 ? 25.016 15.016 -30.625 1 65.94 456 SER A O 1
ATOM 3731 N N . LYS A 1 457 ? 27.375 14.914 -30.219 1 68.44 457 LYS A N 1
ATOM 3732 C CA . LYS A 1 457 ? 27.781 14.641 -31.594 1 68.44 457 LYS A CA 1
ATOM 3733 C C . LYS A 1 457 ? 27.203 13.312 -32.094 1 68.44 457 LYS A C 1
ATOM 3735 O O . LYS A 1 457 ? 26.969 13.141 -33.281 1 68.44 457 LYS A O 1
ATOM 3740 N N . GLU A 1 458 ? 26.891 12.422 -31.188 1 60.75 458 GLU A N 1
ATOM 3741 C CA . GLU A 1 458 ? 26.484 11.062 -31.516 1 60.75 458 GLU A CA 1
ATOM 3742 C C . GLU A 1 458 ? 24.953 10.93 -31.5 1 60.75 458 GLU A C 1
ATOM 3744 O O . GLU A 1 458 ? 24.422 9.891 -31.891 1 60.75 458 GLU A O 1
ATOM 3749 N N . GLY A 1 459 ? 24.375 11.992 -31.078 1 65.06 459 GLY A N 1
ATOM 3750 C CA . GLY A 1 459 ? 22.922 11.953 -31.047 1 65.06 459 GLY A CA 1
ATOM 3751 C C . GLY A 1 459 ? 22.328 12.57 -29.781 1 65.06 459 GLY A C 1
ATOM 3752 O O . GLY A 1 459 ? 23.062 13.031 -28.906 1 65.06 459 GLY A O 1
AT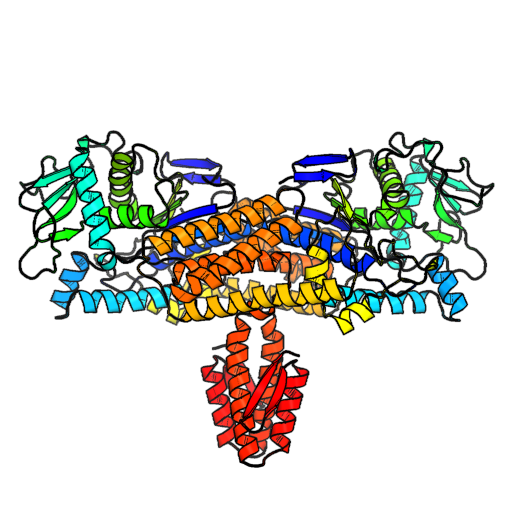OM 3753 N N . SER A 1 460 ? 20.969 12.75 -29.812 1 67.56 460 SER A N 1
ATOM 3754 C CA . SER A 1 460 ? 20.312 13.375 -28.672 1 67.56 460 SER A CA 1
ATOM 3755 C C . SER A 1 460 ? 19.891 12.328 -27.641 1 67.56 460 SER A C 1
ATOM 3757 O O . SER A 1 460 ? 19.438 11.234 -28 1 67.56 460 SER A O 1
ATOM 3759 N N . THR A 1 461 ? 20.219 12.531 -26.422 1 67.19 461 THR A N 1
ATOM 3760 C CA . THR A 1 461 ? 19.719 11.766 -25.281 1 67.19 461 THR A CA 1
ATOM 3761 C C . THR A 1 461 ? 18.812 12.633 -24.406 1 67.19 461 THR A C 1
ATOM 3763 O O . THR A 1 461 ? 18.609 13.812 -24.703 1 67.19 461 THR A O 1
ATOM 3766 N N . TRP A 1 462 ? 17.984 11.852 -23.625 1 64 462 TRP A N 1
ATOM 3767 C CA . TRP A 1 462 ? 17.078 12.664 -22.828 1 64 462 TRP A CA 1
ATOM 3768 C C . TRP A 1 462 ? 17.062 12.211 -21.375 1 64 462 TRP A C 1
ATOM 3770 O O . TRP A 1 462 ? 17.547 11.125 -21.062 1 64 462 TRP A O 1
ATOM 3780 N N . ARG A 1 463 ? 16.797 13.203 -20.578 1 60.56 463 ARG A N 1
ATOM 3781 C CA . ARG A 1 463 ? 16.531 12.914 -19.172 1 60.56 463 ARG A CA 1
ATOM 3782 C C . ARG A 1 463 ? 15.391 13.773 -18.641 1 60.56 463 ARG A C 1
ATOM 3784 O O . ARG A 1 463 ? 15.047 14.797 -19.234 1 60.56 463 ARG A O 1
ATOM 3791 N N . PHE A 1 464 ? 14.812 13.32 -17.703 1 54.72 464 PHE A N 1
ATOM 3792 C CA . PHE A 1 464 ? 13.797 14.156 -17.078 1 54.72 464 PHE A CA 1
ATOM 3793 C C . PHE A 1 464 ? 14.43 15.312 -16.328 1 54.72 464 PHE A C 1
ATOM 3795 O O . PHE A 1 464 ? 15.516 15.172 -15.766 1 54.72 464 PHE A O 1
ATOM 3802 N N . GLN A 1 465 ? 13.734 16.531 -16.375 1 53.56 465 GLN A N 1
ATOM 3803 C CA . GLN A 1 465 ? 14.219 17.703 -15.648 1 53.56 465 GLN A CA 1
ATOM 3804 C C . GLN A 1 465 ? 13.977 17.562 -14.148 1 53.56 465 GLN A C 1
ATOM 3806 O O . GLN A 1 465 ? 12.938 17.047 -13.734 1 53.56 465 GLN A O 1
ATOM 3811 N N . MET B 1 1 ? -8.594 -9.703 10.164 1 94.88 1 MET B N 1
ATOM 3812 C CA . MET B 1 1 ? -8.984 -10.305 8.891 1 94.88 1 MET B CA 1
ATOM 3813 C C . MET B 1 1 ? -9.375 -11.766 9.078 1 94.88 1 MET B C 1
ATOM 3815 O O . MET B 1 1 ? -8.766 -12.477 9.883 1 94.88 1 MET B O 1
ATOM 3819 N N . GLN B 1 2 ? -10.438 -12.172 8.359 1 98.06 2 GLN B N 1
ATOM 3820 C CA . GLN B 1 2 ? -10.898 -13.555 8.383 1 98.06 2 GLN B CA 1
ATOM 3821 C C . GLN B 1 2 ? -10.969 -14.141 6.977 1 98.06 2 GLN B C 1
ATOM 3823 O O . GLN B 1 2 ? -11.25 -13.422 6.012 1 98.06 2 GLN B O 1
ATOM 3828 N N . VAL B 1 3 ? -10.672 -15.43 6.875 1 98.44 3 VAL B N 1
ATOM 3829 C CA . VAL B 1 3 ? -10.742 -16.109 5.59 1 98.44 3 VAL B CA 1
ATOM 3830 C C . VAL B 1 3 ? -11.445 -17.469 5.766 1 98.44 3 VAL B C 1
ATOM 3832 O O . VAL B 1 3 ? -11.297 -18.125 6.797 1 98.44 3 VAL B O 1
ATOM 3835 N N . PHE B 1 4 ? -12.234 -17.797 4.82 1 98.69 4 PHE B N 1
ATOM 3836 C CA . PHE B 1 4 ? -12.859 -19.109 4.82 1 98.69 4 PHE B CA 1
ATOM 3837 C C . PHE B 1 4 ? -11.859 -20.188 4.441 1 98.69 4 PHE B C 1
ATOM 3839 O O . PHE B 1 4 ? -11.227 -20.125 3.385 1 98.69 4 PHE B O 1
ATOM 3846 N N . ASN B 1 5 ? -11.688 -21.141 5.309 1 98.56 5 ASN B N 1
ATOM 3847 C CA . ASN B 1 5 ? -10.812 -22.281 5.066 1 98.56 5 ASN B CA 1
ATOM 3848 C C . ASN B 1 5 ? -11.602 -23.5 4.621 1 98.56 5 ASN B C 1
ATOM 3850 O O . ASN B 1 5 ? -12.43 -24.031 5.375 1 98.56 5 ASN B O 1
ATOM 3854 N N . THR B 1 6 ? -11.297 -23.844 3.385 1 98.31 6 THR B N 1
ATOM 3855 C CA . THR B 1 6 ? -12 -25.031 2.883 1 98.31 6 THR B CA 1
ATOM 3856 C C . THR B 1 6 ? -11.812 -26.203 3.832 1 98.31 6 THR B C 1
ATOM 3858 O O . THR B 1 6 ? -12.734 -27 4.023 1 98.31 6 THR B O 1
ATOM 3861 N N . LEU B 1 7 ? -10.562 -26.297 4.359 1 97.62 7 LEU B N 1
ATOM 3862 C CA . LEU B 1 7 ? -10.312 -27.312 5.383 1 97.62 7 LEU B CA 1
ATOM 3863 C C . LEU B 1 7 ? -11.047 -26.969 6.676 1 97.62 7 LEU B C 1
ATOM 3865 O O . LEU B 1 7 ? -10.766 -25.938 7.297 1 97.62 7 LEU B O 1
ATOM 3869 N N . GLY B 1 8 ? -12.008 -27.672 7.078 1 95.31 8 GLY B N 1
ATOM 3870 C CA . GLY B 1 8 ? -12.812 -27.375 8.258 1 95.31 8 GLY B CA 1
ATOM 3871 C C . GLY B 1 8 ? -14.062 -26.594 7.941 1 95.31 8 GLY B C 1
ATOM 3872 O O . GLY B 1 8 ? -14.969 -26.5 8.773 1 95.31 8 GLY B O 1
ATOM 3873 N N . LYS B 1 9 ? -14.164 -25.984 6.773 1 96.25 9 LYS B N 1
ATOM 3874 C CA . LYS B 1 9 ? -15.344 -25.281 6.273 1 96.25 9 LYS B CA 1
ATOM 3875 C C . LYS B 1 9 ? -15.805 -24.219 7.266 1 96.25 9 LYS B C 1
ATOM 3877 O O . LYS B 1 9 ? -16.969 -24.188 7.656 1 96.25 9 LYS B O 1
ATOM 3882 N N . ARG B 1 10 ? -14.891 -23.328 7.613 1 96.88 10 ARG B N 1
ATOM 3883 C CA . ARG B 1 10 ? -15.211 -22.266 8.57 1 96.88 10 ARG B CA 1
ATOM 3884 C C . ARG B 1 10 ? -14.344 -21.047 8.336 1 96.88 10 ARG B C 1
ATOM 3886 O O . ARG B 1 10 ? -13.273 -21.141 7.738 1 96.88 10 ARG B O 1
ATOM 3893 N N . LEU B 1 11 ? -14.875 -19.938 8.781 1 97.88 11 LEU B N 1
ATOM 3894 C CA . LEU B 1 11 ? -14.086 -18.703 8.805 1 97.88 11 LEU B CA 1
ATOM 3895 C C . LEU B 1 11 ? -13.039 -18.75 9.914 1 97.88 11 LEU B C 1
ATOM 3897 O O . LEU B 1 11 ? -13.336 -19.156 11.031 1 97.88 11 LEU B O 1
ATOM 3901 N N . GLN B 1 12 ? -11.812 -18.391 9.602 1 98.19 12 GLN B N 1
ATOM 3902 C CA . GLN B 1 12 ? -10.711 -18.359 10.562 1 98.19 12 GLN B CA 1
ATOM 3903 C C . GLN B 1 12 ? -9.945 -17.047 10.484 1 98.19 12 GLN B C 1
ATOM 3905 O O . GLN B 1 12 ? -9.906 -16.406 9.438 1 98.19 12 GLN B O 1
ATOM 3910 N N . SER B 1 13 ? -9.367 -16.703 11.625 1 97.75 13 SER B N 1
ATOM 3911 C CA . SER B 1 13 ? -8.477 -15.547 11.625 1 97.75 13 SER B CA 1
ATOM 3912 C C . SER B 1 13 ? -7.266 -15.789 10.727 1 97.75 13 SER B C 1
ATOM 3914 O O . SER B 1 13 ? -6.684 -16.875 10.742 1 97.75 13 SER B O 1
ATOM 3916 N N . PHE B 1 14 ? -6.91 -14.875 9.977 1 97.94 14 PHE B N 1
ATOM 3917 C CA . PHE B 1 14 ? -5.773 -14.984 9.07 1 97.94 14 PHE B CA 1
ATOM 3918 C C . PHE B 1 14 ? -4.48 -14.602 9.781 1 97.94 14 PHE B C 1
ATOM 3920 O O . PHE B 1 14 ? -4.25 -13.43 10.086 1 97.94 14 PHE B O 1
ATOM 3927 N N . GLU B 1 15 ? -3.658 -15.539 10.031 1 96.56 15 GLU B N 1
ATOM 3928 C CA . GLU B 1 15 ? -2.363 -15.383 10.688 1 96.56 15 GLU B CA 1
ATOM 3929 C C . GLU B 1 15 ? -1.28 -16.172 9.961 1 96.56 15 GLU B C 1
ATOM 3931 O O . GLU B 1 15 ? -1.066 -17.359 10.25 1 96.56 15 GLU B O 1
ATOM 3936 N N . PRO B 1 16 ? -0.535 -15.5 9.07 1 96.62 16 PRO B N 1
ATOM 3937 C CA . PRO B 1 16 ? 0.506 -16.219 8.336 1 96.62 16 PRO B CA 1
ATOM 3938 C C . PRO B 1 16 ? 1.565 -16.828 9.25 1 96.62 16 PRO B C 1
ATOM 3940 O O . PRO B 1 16 ? 1.652 -16.469 10.422 1 96.62 16 PRO B O 1
ATOM 3943 N N . HIS B 1 17 ? 2.303 -17.781 8.742 1 95.81 17 HIS B N 1
ATOM 3944 C CA . HIS B 1 17 ? 3.373 -18.422 9.5 1 95.81 17 HIS B CA 1
ATOM 3945 C C . HIS B 1 17 ? 4.438 -17.406 9.914 1 95.81 17 HIS B C 1
ATOM 3947 O O . HIS B 1 17 ? 4.922 -17.438 11.047 1 95.81 17 HIS B O 1
ATOM 3953 N N . GLU B 1 18 ? 4.746 -16.547 8.969 1 92.69 18 GLU B N 1
ATOM 3954 C CA . GLU B 1 18 ? 5.672 -15.438 9.219 1 92.69 18 GLU B CA 1
ATOM 3955 C C . GLU B 1 18 ? 4.934 -14.102 9.266 1 92.69 18 GLU B C 1
ATOM 3957 O O . GLU B 1 18 ? 4.031 -13.852 8.469 1 92.69 18 GLU B O 1
ATOM 3962 N N . PRO B 1 19 ? 5.168 -13.273 10.203 1 88.69 19 PRO B N 1
ATOM 3963 C CA . PRO B 1 19 ? 4.371 -12.07 10.469 1 88.69 19 PRO B CA 1
ATOM 3964 C C . PRO B 1 19 ? 4.199 -11.195 9.227 1 88.69 19 PRO B C 1
ATOM 3966 O O . PRO B 1 19 ? 3.107 -10.672 8.984 1 88.69 19 PRO B O 1
ATOM 3969 N N . ASN B 1 20 ? 5.137 -10.984 8.375 1 93.31 20 ASN B N 1
ATOM 3970 C CA . ASN B 1 20 ? 5.039 -10 7.309 1 93.31 20 ASN B CA 1
ATOM 3971 C C . ASN B 1 20 ? 5.121 -10.648 5.93 1 93.31 20 ASN B C 1
ATOM 3973 O O . ASN B 1 20 ? 5.195 -9.953 4.914 1 93.31 20 ASN B O 1
ATOM 3977 N N . THR B 1 21 ? 5.035 -11.961 5.887 1 96.62 21 THR B N 1
ATOM 3978 C CA . THR B 1 21 ? 5.18 -12.664 4.613 1 96.62 21 THR B CA 1
ATOM 3979 C C . THR B 1 21 ? 4.039 -13.648 4.41 1 96.62 21 THR B C 1
ATOM 3981 O O . THR B 1 21 ? 3.652 -14.367 5.336 1 96.62 21 THR B O 1
ATOM 3984 N N . VAL B 1 22 ? 3.465 -13.641 3.285 1 98.38 22 VAL B N 1
ATOM 3985 C CA . VAL B 1 22 ? 2.436 -14.602 2.908 1 98.38 22 VAL B CA 1
ATOM 3986 C C . VAL B 1 22 ? 2.914 -15.43 1.717 1 98.38 22 VAL B C 1
ATOM 3988 O O . VAL B 1 22 ? 3.213 -14.883 0.652 1 98.38 22 VAL B O 1
ATOM 3991 N N . LYS B 1 23 ? 3.072 -16.703 1.909 1 98.5 23 LYS B N 1
ATOM 3992 C CA . LYS B 1 23 ? 3.396 -17.641 0.842 1 98.5 23 LYS B CA 1
ATOM 3993 C C . LYS B 1 23 ? 2.131 -18.234 0.236 1 98.5 23 LYS B C 1
ATOM 3995 O O . LYS B 1 23 ? 1.343 -18.875 0.937 1 98.5 23 LYS B O 1
ATOM 4000 N N . MET B 1 24 ? 1.967 -18.031 -1.062 1 98.75 24 MET B N 1
ATOM 4001 C CA . MET B 1 24 ? 0.729 -18.422 -1.733 1 98.75 24 MET B CA 1
ATOM 4002 C C . MET B 1 24 ? 1.022 -19.281 -2.957 1 98.75 24 MET B C 1
ATOM 4004 O O . MET B 1 24 ? 1.844 -18.922 -3.799 1 98.75 24 MET B O 1
ATOM 4008 N N . TYR B 1 25 ? 0.39 -20.422 -3.018 1 98.81 25 TYR B N 1
ATOM 4009 C CA . TYR B 1 25 ? 0.444 -21.281 -4.195 1 98.81 25 TYR B CA 1
ATOM 4010 C C . TYR B 1 25 ? -0.94 -21.453 -4.809 1 98.81 25 TYR B C 1
ATOM 4012 O O . TYR B 1 25 ? -1.891 -21.828 -4.121 1 98.81 25 TYR B O 1
ATOM 4020 N N . VAL B 1 26 ? -1.045 -21.141 -6.039 1 98.75 26 VAL B N 1
ATOM 4021 C CA . VAL B 1 26 ? -2.277 -21.328 -6.801 1 98.75 26 VAL B CA 1
ATOM 4022 C C . VAL B 1 26 ? -2.014 -22.25 -7.992 1 98.75 26 VAL B C 1
ATOM 4024 O O . VAL B 1 26 ? -1.06 -22.031 -8.75 1 98.75 26 VAL B O 1
ATOM 4027 N N . CYS B 1 27 ? -2.828 -23.281 -8.125 1 98.5 27 CYS B N 1
ATOM 4028 C CA . CYS B 1 27 ? -2.615 -24.234 -9.219 1 98.5 27 CYS B CA 1
ATOM 4029 C C . CYS B 1 27 ? -2.926 -23.594 -10.562 1 98.5 27 CYS B C 1
ATOM 4031 O O . CYS B 1 27 ? -3.994 -23 -10.742 1 98.5 27 CYS B O 1
ATOM 4033 N N . GLY B 1 28 ? -1.99 -23.688 -11.477 1 97.69 28 GLY B N 1
ATOM 4034 C CA . GLY B 1 28 ? -2.158 -23.172 -12.828 1 97.69 28 GLY B CA 1
ATOM 4035 C C . GLY B 1 28 ? -2.785 -24.172 -13.781 1 97.69 28 GLY B C 1
ATOM 4036 O O . GLY B 1 28 ? -3.326 -25.188 -13.352 1 97.69 28 GLY B O 1
ATOM 4037 N N . PRO B 1 29 ? -2.758 -23.859 -15.031 1 97.56 29 PRO B N 1
ATOM 4038 C CA . PRO B 1 29 ? -3.484 -24.688 -16.016 1 97.56 29 PRO B CA 1
ATOM 4039 C C . PRO B 1 29 ? -2.637 -25.812 -16.578 1 97.56 29 PRO B C 1
ATOM 4041 O O . PRO B 1 29 ? -1.405 -25.75 -16.562 1 97.56 29 PRO B O 1
ATOM 4044 N N . THR B 1 30 ? -3.35 -26.891 -16.984 1 97.75 30 THR B N 1
ATOM 4045 C CA . THR B 1 30 ? -2.766 -27.797 -17.953 1 97.75 30 THR B CA 1
ATOM 4046 C C . THR B 1 30 ? -2.867 -27.219 -19.359 1 97.75 30 THR B C 1
ATOM 4048 O O . THR B 1 30 ? -3.967 -26.969 -19.859 1 97.75 30 THR B O 1
ATOM 4051 N N . VAL B 1 31 ? -1.782 -27.016 -20.031 1 98 31 VAL B N 1
ATOM 4052 C CA . VAL B 1 31 ? -1.748 -26.188 -21.234 1 98 31 VAL B CA 1
ATOM 4053 C C . VAL B 1 31 ? -1.896 -27.062 -22.469 1 98 31 VAL B C 1
ATOM 4055 O O . VAL B 1 31 ? -0.974 -27.172 -23.281 1 98 31 VAL B O 1
ATOM 4058 N N . TYR B 1 32 ? -3.105 -27.594 -22.656 1 97.25 32 TYR B N 1
ATOM 4059 C CA . TYR B 1 32 ? -3.438 -28.406 -23.812 1 97.25 32 TYR B CA 1
ATOM 4060 C C . TYR B 1 32 ? -4.441 -27.703 -24.719 1 97.25 32 TYR B C 1
ATOM 4062 O O . TYR B 1 32 ? -4.73 -28.172 -25.812 1 97.25 32 TYR B O 1
ATOM 4070 N N . ASP B 1 33 ? -4.973 -26.594 -24.219 1 95.5 33 ASP B N 1
ATOM 4071 C CA . ASP B 1 33 ? -5.957 -25.781 -24.922 1 95.5 33 ASP B CA 1
ATOM 4072 C C . ASP B 1 33 ? -5.953 -24.344 -24.391 1 95.5 33 ASP B C 1
ATOM 4074 O O . ASP B 1 33 ? -5.262 -24.047 -23.422 1 95.5 33 ASP B O 1
ATOM 4078 N N . GLU B 1 34 ? -6.723 -23.516 -25.062 1 96 34 GLU B N 1
ATOM 4079 C CA . GLU B 1 34 ? -6.891 -22.141 -24.594 1 96 34 GLU B CA 1
ATOM 4080 C C . GLU B 1 34 ? -7.543 -22.109 -23.219 1 96 34 GLU B C 1
ATOM 4082 O O . GLU B 1 34 ? -8.477 -22.875 -22.953 1 96 34 GLU B O 1
ATOM 4087 N N . VAL B 1 35 ? -6.973 -21.234 -22.391 1 96.5 35 VAL B N 1
ATOM 4088 C CA . VAL B 1 35 ? -7.66 -21.016 -21.125 1 96.5 35 VAL B CA 1
ATOM 4089 C C . VAL B 1 35 ? -8.992 -20.312 -21.375 1 96.5 35 VAL B C 1
ATOM 4091 O O . VAL B 1 35 ? -9.133 -19.562 -22.344 1 96.5 35 VAL B O 1
ATOM 4094 N N . HIS B 1 36 ? -9.969 -20.562 -20.609 1 96.25 36 HIS B N 1
ATOM 4095 C CA . HIS B 1 36 ? -11.297 -19.969 -20.75 1 96.25 36 HIS B CA 1
ATOM 4096 C C . HIS B 1 36 ? -11.594 -18.984 -19.625 1 96.25 36 HIS B C 1
ATOM 4098 O O . HIS B 1 36 ? -10.773 -18.812 -18.719 1 96.25 36 HIS B O 1
ATOM 4104 N N . ILE B 1 37 ? -12.742 -18.375 -19.562 1 96.88 37 ILE B N 1
ATOM 4105 C CA . ILE B 1 37 ? -13.078 -17.297 -18.641 1 96.88 37 ILE B CA 1
ATOM 4106 C C . ILE B 1 37 ? -13.172 -17.844 -17.219 1 96.88 37 ILE B C 1
ATOM 4108 O O . ILE B 1 37 ? -12.969 -17.109 -16.25 1 96.88 37 ILE B O 1
ATOM 4112 N N . GLY B 1 38 ? -13.461 -19.156 -17.094 1 96.12 38 GLY B N 1
ATOM 4113 C CA . GLY B 1 38 ? -13.422 -19.781 -15.781 1 96.12 38 GLY B CA 1
ATOM 4114 C C . GLY B 1 38 ? -12.047 -19.719 -15.141 1 96.12 38 GLY B C 1
ATOM 4115 O O . GLY B 1 38 ? -11.922 -19.422 -13.953 1 96.12 38 GLY B O 1
ATOM 4116 N N . HIS B 1 39 ? -11 -20.016 -15.914 1 96.75 39 HIS B N 1
ATOM 4117 C CA . HIS B 1 39 ? -9.633 -19.859 -15.445 1 96.75 39 HIS B CA 1
ATOM 4118 C C . HIS B 1 39 ? -9.352 -18.406 -15.078 1 96.75 39 HIS B C 1
ATOM 4120 O O . HIS B 1 39 ? -8.766 -18.125 -14.023 1 96.75 39 HIS B O 1
ATOM 4126 N N . GLY B 1 40 ? -9.797 -17.531 -15.992 1 97.69 40 GLY B N 1
ATOM 4127 C CA . GLY B 1 40 ? -9.609 -16.109 -15.742 1 97.69 40 GLY B CA 1
ATOM 4128 C C . GLY B 1 40 ? -10.164 -15.664 -14.398 1 97.69 40 GLY B C 1
ATOM 4129 O O . GLY B 1 40 ? -9.508 -14.93 -13.664 1 97.69 40 GLY B O 1
ATOM 4130 N N . ARG B 1 41 ? -11.336 -16.141 -14.102 1 97.94 41 ARG B N 1
ATOM 4131 C CA . ARG B 1 41 ? -11.984 -15.797 -12.844 1 97.94 41 ARG B CA 1
ATOM 4132 C C . ARG B 1 41 ? -11.141 -16.234 -11.656 1 97.94 41 ARG B C 1
ATOM 4134 O O . ARG B 1 41 ? -10.922 -15.469 -10.719 1 97.94 41 ARG B O 1
ATOM 4141 N N . THR B 1 42 ? -10.656 -17.453 -11.695 1 98.44 42 THR B N 1
ATOM 4142 C CA . THR B 1 42 ? -9.859 -18 -10.602 1 98.44 42 THR B CA 1
ATOM 4143 C C . THR B 1 42 ? -8.578 -17.203 -10.406 1 98.44 42 THR B C 1
ATOM 4145 O O . THR B 1 42 ? -8.25 -16.797 -9.289 1 98.44 42 THR B O 1
ATOM 4148 N N . PHE B 1 43 ? -7.906 -16.938 -11.492 1 98.56 43 PHE B N 1
ATOM 4149 C CA . PHE B 1 43 ? -6.613 -16.266 -11.414 1 98.56 43 PHE B CA 1
ATOM 4150 C C . PHE B 1 43 ? -6.777 -14.82 -10.953 1 98.56 43 PHE B C 1
ATOM 4152 O O . PHE B 1 43 ? -5.992 -14.328 -10.133 1 98.56 43 PHE B O 1
ATOM 4159 N N . VAL B 1 44 ? -7.805 -14.148 -11.406 1 98.75 44 VAL B N 1
ATOM 4160 C CA . VAL B 1 44 ? -8.047 -12.758 -11.023 1 98.75 44 VAL B CA 1
ATOM 4161 C C . VAL B 1 44 ? -8.477 -12.695 -9.555 1 98.75 44 VAL B C 1
ATOM 4163 O O . VAL B 1 44 ? -8.086 -11.781 -8.828 1 98.75 44 VAL B O 1
ATOM 4166 N N . ALA B 1 45 ? -9.289 -13.625 -9.141 1 98.75 45 ALA B N 1
ATOM 4167 C CA . ALA B 1 45 ? -9.703 -13.664 -7.738 1 98.75 45 ALA B CA 1
ATOM 4168 C C . ALA B 1 45 ? -8.492 -13.758 -6.812 1 98.75 45 ALA B C 1
ATOM 4170 O O . ALA B 1 45 ? -8.367 -12.977 -5.867 1 98.75 45 ALA B O 1
ATOM 4171 N N . PHE B 1 46 ? -7.602 -14.633 -7.094 1 98.88 46 PHE B N 1
ATOM 4172 C CA . PHE B 1 46 ? -6.426 -14.789 -6.246 1 98.88 46 PHE B CA 1
ATOM 4173 C C . PHE B 1 46 ? -5.5 -13.586 -6.379 1 98.88 46 PHE B C 1
ATOM 4175 O O . PHE B 1 46 ? -4.809 -13.219 -5.426 1 98.88 46 PHE B O 1
ATOM 4182 N N . ASP B 1 47 ? -5.5 -12.992 -7.59 1 98.75 47 ASP B N 1
ATOM 4183 C CA . ASP B 1 47 ? -4.723 -11.758 -7.734 1 98.75 47 ASP B CA 1
ATOM 4184 C C . ASP B 1 47 ? -5.273 -10.656 -6.84 1 98.75 47 ASP B C 1
ATOM 4186 O O . ASP B 1 47 ? -4.512 -9.945 -6.176 1 98.75 47 ASP B O 1
ATOM 4190 N N . ALA B 1 48 ? -6.566 -10.508 -6.824 1 98.75 48 ALA B N 1
ATOM 4191 C CA . ALA B 1 48 ? -7.188 -9.508 -5.961 1 98.75 48 ALA B CA 1
ATOM 4192 C C . ALA B 1 48 ? -6.875 -9.781 -4.492 1 98.75 48 ALA B C 1
ATOM 4194 O O . ALA B 1 48 ? -6.605 -8.852 -3.729 1 98.75 48 ALA B O 1
ATOM 4195 N N . MET B 1 49 ? -6.891 -11.07 -4.125 1 98.75 49 MET B N 1
ATOM 4196 C CA . MET B 1 49 ? -6.551 -11.445 -2.754 1 98.75 49 MET B CA 1
ATOM 4197 C C . MET B 1 49 ? -5.105 -11.07 -2.434 1 98.75 49 MET B C 1
ATOM 4199 O O . MET B 1 49 ? -4.836 -10.469 -1.396 1 98.75 49 MET B O 1
ATOM 4203 N N . SER B 1 50 ? -4.227 -11.445 -3.338 1 98.5 50 SER B N 1
ATOM 4204 C CA . SER B 1 50 ? -2.814 -11.141 -3.141 1 98.5 50 SER B CA 1
ATOM 4205 C C . SER B 1 50 ? -2.58 -9.633 -3.074 1 98.5 50 SER B C 1
ATOM 4207 O O . SER B 1 50 ? -1.782 -9.156 -2.264 1 98.5 50 SER B O 1
ATOM 4209 N N . ARG B 1 51 ? -3.24 -8.883 -3.916 1 98.31 51 ARG B N 1
ATOM 4210 C CA . ARG B 1 51 ? -3.119 -7.434 -3.938 1 98.31 51 ARG B CA 1
ATOM 4211 C C . ARG B 1 51 ? -3.623 -6.82 -2.635 1 98.31 51 ARG B C 1
ATOM 4213 O O . ARG B 1 51 ? -3.006 -5.898 -2.096 1 98.31 51 ARG B O 1
ATOM 4220 N N . TYR B 1 52 ? -4.746 -7.301 -2.158 1 98.62 52 TYR B N 1
ATOM 4221 C CA . TYR B 1 52 ? -5.254 -6.75 -0.906 1 98.62 52 TYR B CA 1
ATOM 4222 C C . TYR B 1 52 ? -4.324 -7.078 0.253 1 98.62 52 TYR B C 1
ATOM 4224 O O . TYR B 1 52 ? -4.141 -6.262 1.16 1 98.62 52 TYR B O 1
ATOM 4232 N N . LEU B 1 53 ? -3.783 -8.297 0.264 1 98.56 53 LEU B N 1
ATOM 4233 C CA . LEU B 1 53 ? -2.809 -8.641 1.29 1 98.56 53 LEU B CA 1
ATOM 4234 C C . LEU B 1 53 ? -1.611 -7.699 1.248 1 98.56 53 LEU B C 1
ATOM 4236 O O . LEU B 1 53 ? -1.097 -7.297 2.293 1 98.56 53 LEU B O 1
ATOM 4240 N N . ARG B 1 54 ? -1.217 -7.312 0.071 1 97.44 54 ARG B N 1
ATOM 4241 C CA . ARG B 1 54 ? -0.146 -6.332 -0.057 1 97.44 54 ARG B CA 1
ATOM 4242 C C . ARG B 1 54 ? -0.59 -4.965 0.46 1 97.44 54 ARG B C 1
ATOM 4244 O O . ARG B 1 54 ? 0.191 -4.25 1.09 1 97.44 54 ARG B O 1
ATOM 4251 N N . VAL B 1 55 ? -1.866 -4.633 0.145 1 96.81 55 VAL B N 1
ATOM 4252 C CA . VAL B 1 55 ? -2.436 -3.391 0.659 1 96.81 55 VAL B CA 1
ATOM 4253 C C . VAL B 1 55 ? -2.385 -3.393 2.186 1 96.81 55 VAL B C 1
ATOM 4255 O O . VAL B 1 55 ? -2.223 -2.34 2.807 1 96.81 55 VAL B O 1
ATOM 4258 N N . LYS B 1 56 ? -2.451 -4.535 2.76 1 96.62 56 LYS B N 1
ATOM 4259 C CA . LYS B 1 56 ? -2.42 -4.664 4.215 1 96.62 56 LYS B CA 1
ATOM 4260 C C . LYS B 1 56 ? -0.986 -4.793 4.723 1 96.62 56 LYS B C 1
ATOM 4262 O O . LYS B 1 56 ? -0.764 -5.09 5.898 1 96.62 56 LYS B O 1
ATOM 4267 N N . GLY B 1 57 ? -0.059 -4.68 3.779 1 94.5 57 GLY B N 1
ATOM 4268 C CA . GLY B 1 57 ? 1.335 -4.555 4.176 1 94.5 57 GLY B CA 1
ATOM 4269 C C . GLY B 1 57 ? 2.096 -5.863 4.102 1 94.5 57 GLY B C 1
ATOM 4270 O O . GLY B 1 57 ? 3.287 -5.914 4.41 1 94.5 57 GLY B O 1
ATOM 4271 N N . TYR B 1 58 ? 1.534 -6.945 3.682 1 97 58 TYR B N 1
ATOM 4272 C CA . TYR B 1 58 ? 2.221 -8.227 3.57 1 97 58 TYR B CA 1
ATOM 4273 C C . TYR B 1 58 ? 3.098 -8.273 2.324 1 97 58 TYR B C 1
ATOM 4275 O O . TYR B 1 58 ? 2.742 -7.699 1.289 1 97 58 TYR B O 1
ATOM 4283 N N . ASN B 1 59 ? 4.168 -8.938 2.488 1 96.12 59 ASN B N 1
ATOM 4284 C CA . ASN B 1 59 ? 4.949 -9.383 1.338 1 96.12 59 ASN B CA 1
ATOM 4285 C C . ASN B 1 59 ? 4.43 -10.711 0.791 1 96.12 59 ASN B C 1
ATOM 4287 O O . ASN B 1 59 ? 4.617 -11.758 1.411 1 96.12 59 ASN B O 1
ATOM 4291 N N . VAL B 1 60 ? 3.828 -10.688 -0.339 1 97.75 60 VAL B N 1
ATOM 4292 C CA . VAL B 1 60 ? 3.211 -11.898 -0.868 1 97.75 60 VAL B CA 1
ATOM 4293 C C . VAL B 1 60 ? 4.129 -12.539 -1.907 1 97.75 60 VAL B C 1
ATOM 4295 O O . VAL B 1 60 ? 4.551 -11.883 -2.861 1 97.75 60 VAL B O 1
ATOM 4298 N N . VAL B 1 61 ? 4.512 -13.734 -1.704 1 97.38 61 VAL B N 1
ATOM 4299 C CA . VAL B 1 61 ? 5.203 -14.547 -2.697 1 97.38 61 VAL B CA 1
ATOM 4300 C C . VAL B 1 61 ? 4.219 -15.531 -3.336 1 97.38 61 VAL B C 1
ATOM 4302 O O . VAL B 1 61 ? 3.719 -16.438 -2.67 1 97.38 61 VAL B O 1
ATOM 4305 N N . ARG B 1 62 ? 3.994 -15.32 -4.578 1 97.56 62 ARG B N 1
ATOM 4306 C CA . ARG B 1 62 ? 2.975 -16.109 -5.262 1 97.56 62 ARG B CA 1
ATOM 4307 C C . ARG B 1 62 ? 3.594 -16.984 -6.344 1 97.56 62 ARG B C 1
ATOM 4309 O O . ARG B 1 62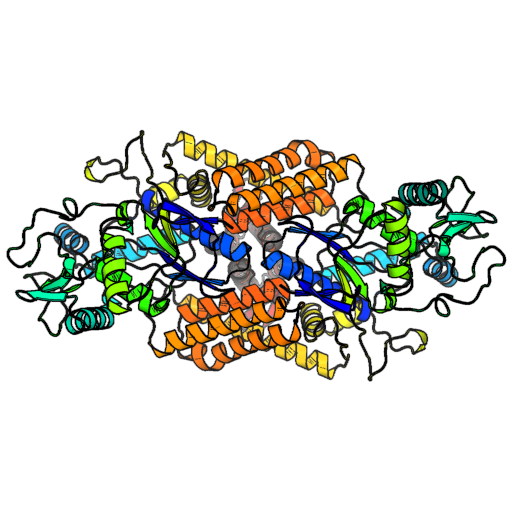 ? 4.254 -16.484 -7.258 1 97.56 62 ARG B O 1
ATOM 4316 N N . VAL B 1 63 ? 3.373 -18.266 -6.199 1 98.19 63 VAL B N 1
ATOM 4317 C CA . VAL B 1 63 ? 3.82 -19.266 -7.172 1 98.19 63 VAL B CA 1
ATOM 4318 C C . VAL B 1 63 ? 2.609 -19.922 -7.836 1 98.19 63 VAL B C 1
ATOM 4320 O O . VAL B 1 63 ? 1.624 -20.234 -7.168 1 98.19 63 VAL B O 1
ATOM 4323 N N . GLN B 1 64 ? 2.643 -20.031 -9.102 1 98.31 64 GLN B N 1
ATOM 4324 C CA . GLN B 1 64 ? 1.6 -20.688 -9.891 1 98.31 64 GLN B CA 1
ATOM 4325 C C . GLN B 1 64 ? 2.199 -21.5 -11.023 1 98.31 64 GLN B C 1
ATOM 4327 O O . GLN B 1 64 ? 2.873 -20.953 -11.906 1 98.31 64 GLN B O 1
ATOM 4332 N N . ASN B 1 65 ? 1.916 -22.781 -11.102 1 98.25 65 ASN B N 1
ATOM 4333 C CA . ASN B 1 65 ? 2.6 -23.688 -12.016 1 98.25 65 ASN B CA 1
ATOM 4334 C C . ASN B 1 65 ? 1.961 -23.656 -13.406 1 98.25 65 ASN B C 1
ATOM 4336 O O . ASN B 1 65 ? 0.88 -23.094 -13.586 1 98.25 65 ASN B O 1
ATOM 4340 N N . ILE B 1 66 ? 2.695 -24.219 -14.305 1 98.06 66 ILE B N 1
ATOM 4341 C CA . ILE B 1 66 ? 2.207 -24.625 -15.625 1 98.06 66 ILE B CA 1
ATOM 4342 C C . ILE B 1 66 ? 2.381 -26.125 -15.812 1 98.06 66 ILE B C 1
ATOM 4344 O O . ILE B 1 66 ? 3.504 -26.641 -15.781 1 98.06 66 ILE B O 1
ATOM 4348 N N . THR B 1 67 ? 1.281 -26.828 -15.883 1 98.44 67 THR B N 1
ATOM 4349 C CA . THR B 1 67 ? 1.346 -28.234 -16.219 1 98.44 67 THR B CA 1
ATOM 4350 C C . THR B 1 67 ? 1.56 -28.422 -17.719 1 98.44 67 THR B C 1
ATOM 4352 O O . THR B 1 67 ? 0.607 -28.359 -18.5 1 98.44 67 THR B O 1
ATOM 4355 N N . ASP B 1 68 ? 2.793 -28.734 -18.094 1 98.12 68 ASP B N 1
ATOM 4356 C CA . ASP B 1 68 ? 3.15 -28.766 -19.516 1 98.12 68 ASP B CA 1
ATOM 4357 C C . ASP B 1 68 ? 3.402 -30.188 -19.984 1 98.12 68 ASP B C 1
ATOM 4359 O O . ASP B 1 68 ? 3.992 -30.406 -21.047 1 98.12 68 ASP B O 1
ATOM 4363 N N . ILE B 1 69 ? 3.025 -31.172 -19.188 1 97.56 69 ILE B N 1
ATOM 4364 C CA . ILE B 1 69 ? 2.998 -32.594 -19.578 1 97.56 69 ILE B CA 1
ATOM 4365 C C . ILE B 1 69 ? 1.858 -33.281 -18.844 1 97.56 69 ILE B C 1
ATOM 4367 O O . ILE B 1 69 ? 1.753 -33.219 -17.625 1 97.56 69 ILE B O 1
ATOM 4371 N N . ASP B 1 70 ? 1.064 -33.938 -19.578 1 95.19 70 ASP B N 1
ATOM 4372 C CA . ASP B 1 70 ? -0.115 -34.625 -19.094 1 95.19 70 ASP B CA 1
ATOM 4373 C C . ASP B 1 70 ? -0.768 -35.469 -20.203 1 95.19 70 ASP B C 1
ATOM 4375 O O . ASP B 1 70 ? -0.419 -35.312 -21.375 1 95.19 70 ASP B O 1
ATOM 4379 N N . ASP B 1 71 ? -1.689 -36.344 -19.859 1 94.94 71 ASP B N 1
ATOM 4380 C CA . ASP B 1 71 ? -2.432 -37.125 -20.828 1 94.94 71 ASP B CA 1
ATOM 4381 C C . ASP B 1 71 ? -3.154 -36.25 -21.828 1 94.94 71 ASP B C 1
ATOM 4383 O O . ASP B 1 71 ? -3.178 -36.531 -23.031 1 94.94 71 ASP B O 1
ATOM 4387 N N . LYS B 1 72 ? -3.705 -35.188 -21.344 1 95.81 72 LYS B N 1
ATOM 4388 C CA . LYS B 1 72 ? -4.473 -34.312 -22.203 1 95.81 72 LYS B CA 1
ATOM 4389 C C . LYS B 1 72 ? -3.58 -33.656 -23.266 1 95.81 72 LYS B C 1
ATOM 4391 O O . LYS B 1 72 ? -4.004 -33.469 -24.406 1 95.81 72 LYS B O 1
ATOM 4396 N N . ILE B 1 73 ? -2.436 -33.344 -22.906 1 97.5 73 ILE B N 1
ATOM 4397 C CA . ILE B 1 73 ? -1.485 -32.719 -23.828 1 97.5 73 ILE B CA 1
ATOM 4398 C C . ILE B 1 73 ? -1.053 -33.719 -24.891 1 97.5 73 ILE B C 1
ATOM 4400 O O . ILE B 1 73 ? -1.014 -33.406 -26.078 1 97.5 73 ILE B O 1
ATOM 4404 N N . ILE B 1 74 ? -0.784 -34.969 -24.469 1 96.81 74 ILE B N 1
ATOM 4405 C CA . ILE B 1 74 ? -0.363 -36.031 -25.375 1 96.81 74 ILE B CA 1
ATOM 4406 C C . ILE B 1 74 ? -1.47 -36.312 -26.391 1 96.81 74 ILE B C 1
ATOM 4408 O O . ILE B 1 74 ? -1.208 -36.438 -27.578 1 96.81 74 ILE B O 1
ATOM 4412 N N . ASN B 1 75 ? -2.668 -36.438 -25.875 1 96.31 75 ASN B N 1
ATOM 4413 C CA . ASN B 1 75 ? -3.812 -36.688 -26.75 1 96.31 75 ASN B CA 1
ATOM 4414 C C . ASN B 1 75 ? -4.02 -35.562 -27.75 1 96.31 75 ASN B C 1
ATOM 4416 O O . ASN B 1 75 ? -4.277 -35.812 -28.922 1 96.31 75 ASN B O 1
ATOM 4420 N N . LYS B 1 76 ? -3.887 -34.344 -27.297 1 96.88 76 LYS B N 1
ATOM 4421 C CA . LYS B 1 76 ? -4.02 -33.188 -28.188 1 96.88 76 LYS B CA 1
ATOM 4422 C C . LYS B 1 76 ? -2.92 -33.188 -29.25 1 96.88 76 LYS B C 1
ATOM 4424 O O . LYS B 1 76 ? -3.172 -32.844 -30.406 1 96.88 76 LYS B O 1
ATOM 4429 N N . ALA B 1 77 ? -1.767 -33.5 -28.844 1 96.94 77 ALA B N 1
ATOM 4430 C CA . ALA B 1 77 ? -0.637 -33.594 -29.766 1 96.94 77 ALA B CA 1
ATOM 4431 C C . ALA B 1 77 ? -0.917 -34.594 -30.875 1 96.94 77 ALA B C 1
ATOM 4433 O O . ALA B 1 77 ? -0.664 -34.312 -32.062 1 96.94 77 ALA B O 1
ATOM 4434 N N . ARG B 1 78 ? -1.454 -35.688 -30.547 1 96.06 78 ARG B N 1
ATOM 4435 C CA . ARG B 1 78 ? -1.812 -36.719 -31.531 1 96.06 78 ARG B CA 1
ATOM 4436 C C . ARG B 1 78 ? -2.891 -36.219 -32.469 1 96.06 78 ARG B C 1
ATOM 4438 O O . ARG B 1 78 ? -2.799 -36.406 -33.688 1 96.06 78 ARG B O 1
ATOM 4445 N N . GLU B 1 79 ? -3.848 -35.594 -31.875 1 96.5 79 GLU B N 1
ATOM 4446 C CA . GLU B 1 79 ? -4.953 -35.031 -32.656 1 96.5 79 GLU B CA 1
ATOM 4447 C C . GLU B 1 79 ? -4.457 -34.031 -33.688 1 96.5 79 GLU B C 1
ATOM 4449 O O . GLU B 1 79 ? -4.934 -34 -34.812 1 96.5 79 GLU B O 1
ATOM 4454 N N . LEU B 1 80 ? -3.457 -33.25 -33.312 1 96.69 80 LEU B N 1
ATOM 4455 C CA . LEU B 1 80 ? -2.99 -32.156 -34.156 1 96.69 80 LEU B CA 1
ATOM 4456 C C . LEU B 1 80 ? -1.824 -32.594 -35.031 1 96.69 80 LEU B C 1
ATOM 4458 O O . LEU B 1 80 ? -1.405 -31.844 -35.906 1 96.69 80 LEU B O 1
ATOM 4462 N N . GLY B 1 81 ? -1.311 -33.75 -34.781 1 96.12 81 GLY B N 1
ATOM 4463 C CA . GLY B 1 81 ? -0.127 -34.188 -35.531 1 96.12 81 GLY B CA 1
ATOM 4464 C C . GLY B 1 81 ? 1.116 -33.406 -35.188 1 96.12 81 GLY B C 1
ATOM 4465 O O . GLY B 1 81 ? 1.934 -33.125 -36.031 1 96.12 81 GLY B O 1
ATOM 4466 N N . LYS B 1 82 ? 1.172 -32.906 -33.969 1 97.12 82 LYS B N 1
ATOM 4467 C CA . LYS B 1 82 ? 2.307 -32.125 -33.469 1 97.12 82 LYS B CA 1
ATOM 4468 C C . LYS B 1 82 ? 2.951 -32.844 -32.281 1 97.12 82 LYS B C 1
ATOM 4470 O O . LYS B 1 82 ? 2.408 -33.812 -31.75 1 97.12 82 LYS B O 1
ATOM 4475 N N . SER B 1 83 ? 4.133 -32.375 -31.953 1 96.94 83 SER B N 1
ATOM 4476 C CA . SER B 1 83 ? 4.766 -32.906 -30.75 1 96.94 83 SER B CA 1
ATOM 4477 C C . SER B 1 83 ? 4.117 -32.375 -29.484 1 96.94 83 SER B C 1
ATOM 4479 O O . SER B 1 83 ? 3.543 -31.266 -29.5 1 96.94 83 SER B O 1
ATOM 4481 N N . TRP B 1 84 ? 4.172 -33.125 -28.406 1 96.88 84 TRP B N 1
ATOM 4482 C CA . TRP B 1 84 ? 3.582 -32.688 -27.141 1 96.88 84 TRP B CA 1
ATOM 4483 C C . TRP B 1 84 ? 4.199 -31.375 -26.672 1 96.88 84 TRP B C 1
ATOM 4485 O O . TRP B 1 84 ? 3.508 -30.516 -26.109 1 96.88 84 TRP B O 1
ATOM 4495 N N . ASN B 1 85 ? 5.48 -31.219 -26.875 1 96.94 85 ASN B N 1
ATOM 4496 C CA . ASN B 1 85 ? 6.188 -30.016 -26.453 1 96.94 85 ASN B CA 1
ATOM 4497 C C . ASN B 1 85 ? 5.73 -28.781 -27.234 1 96.94 85 ASN B C 1
ATOM 4499 O O . ASN B 1 85 ? 5.613 -27.688 -26.688 1 96.94 85 ASN B O 1
ATOM 4503 N N . GLU B 1 86 ? 5.5 -28.906 -28.5 1 97.31 86 GLU B N 1
ATOM 4504 C CA . GLU B 1 86 ? 4.984 -27.828 -29.328 1 97.31 86 GLU B CA 1
ATOM 4505 C C . GLU B 1 86 ? 3.607 -27.375 -28.844 1 97.31 86 GLU B C 1
ATOM 4507 O O . GLU B 1 86 ? 3.326 -26.172 -28.781 1 97.31 86 GLU B O 1
ATOM 4512 N N . VAL B 1 87 ? 2.814 -28.375 -28.516 1 97.81 87 VAL B N 1
ATOM 4513 C CA . VAL B 1 87 ? 1.462 -28.094 -28.031 1 97.81 87 VAL B CA 1
ATOM 4514 C C . VAL B 1 87 ? 1.524 -27.344 -26.703 1 97.81 87 VAL B C 1
ATOM 4516 O O . VAL B 1 87 ? 0.909 -26.281 -26.562 1 97.81 87 VAL B O 1
ATOM 4519 N N . SER B 1 88 ? 2.256 -27.828 -25.766 1 97.88 88 SER B N 1
ATOM 4520 C CA . SER B 1 88 ? 2.32 -27.234 -24.438 1 97.88 88 SER B CA 1
ATOM 4521 C C . SER B 1 88 ? 2.959 -25.844 -24.484 1 97.88 88 SER B C 1
ATOM 4523 O O . SER B 1 88 ? 2.541 -24.938 -23.766 1 97.88 88 SER B O 1
ATOM 4525 N N . GLU B 1 89 ? 3.941 -25.656 -25.344 1 97.06 89 GLU B N 1
ATOM 4526 C CA . GLU B 1 89 ? 4.598 -24.359 -25.469 1 97.06 89 GLU B CA 1
ATOM 4527 C C . GLU B 1 89 ? 3.648 -23.312 -26.047 1 97.06 89 GLU B C 1
ATOM 4529 O O . GLU B 1 89 ? 3.621 -22.172 -25.594 1 97.06 89 GLU B O 1
ATOM 4534 N N . TYR B 1 90 ? 2.953 -23.719 -27.062 1 97.06 90 TYR B N 1
ATOM 4535 C CA . TYR B 1 90 ? 2.018 -22.797 -27.703 1 97.06 90 TYR B CA 1
ATOM 4536 C C . TYR B 1 90 ? 0.972 -22.297 -26.719 1 97.06 90 TYR B C 1
ATOM 4538 O O . TYR B 1 90 ? 0.753 -21.094 -26.594 1 97.06 90 TYR B O 1
ATOM 4546 N N . TYR B 1 91 ? 0.397 -23.203 -26.016 1 97.75 91 TYR B N 1
ATOM 4547 C CA . TYR B 1 91 ? -0.693 -22.828 -25.125 1 97.75 91 TYR B CA 1
ATOM 4548 C C . TYR B 1 91 ? -0.158 -22.188 -23.859 1 97.75 91 TYR B C 1
ATOM 4550 O O . TYR B 1 91 ? -0.855 -21.391 -23.203 1 97.75 91 TYR B O 1
ATOM 4558 N N . SER B 1 92 ? 1.1 -22.531 -23.438 1 97.38 92 SER B N 1
ATOM 4559 C CA . SER B 1 92 ? 1.736 -21.812 -22.344 1 97.38 92 SER B CA 1
ATOM 4560 C C . SER B 1 92 ? 1.9 -20.328 -22.672 1 97.38 92 SER B C 1
ATOM 4562 O O . SER B 1 92 ? 1.615 -19.469 -21.828 1 97.38 92 SER B O 1
ATOM 4564 N N . LYS B 1 93 ? 2.322 -20.047 -23.859 1 95.62 93 LYS B N 1
ATOM 4565 C CA . LYS B 1 93 ? 2.514 -18.672 -24.297 1 95.62 93 LYS B CA 1
ATOM 4566 C C . LYS B 1 93 ? 1.191 -17.906 -24.312 1 95.62 93 LYS B C 1
ATOM 4568 O O . LYS B 1 93 ? 1.121 -16.766 -23.859 1 95.62 93 LYS B O 1
ATOM 4573 N N . SER B 1 94 ? 0.214 -18.594 -24.859 1 95.94 94 SER B N 1
ATOM 4574 C CA . SER B 1 94 ? -1.116 -18 -24.891 1 95.94 94 SER B CA 1
ATOM 4575 C C . SER B 1 94 ? -1.627 -17.688 -23.484 1 95.94 94 SER B C 1
ATOM 4577 O O . SER B 1 94 ? -2.133 -16.594 -23.234 1 95.94 94 SER B O 1
ATOM 4579 N N . TYR B 1 95 ? -1.439 -18.625 -22.609 1 97.31 95 TYR B N 1
ATOM 4580 C CA . TYR B 1 95 ? -1.829 -18.469 -21.203 1 97.31 95 TYR B CA 1
ATOM 4581 C C . TYR B 1 95 ? -1.132 -17.266 -20.578 1 97.31 95 TYR B C 1
ATOM 4583 O O . TYR B 1 95 ? -1.783 -16.406 -19.984 1 97.31 95 TYR B O 1
ATOM 4591 N N . LEU B 1 96 ? 0.112 -17.188 -20.75 1 95.06 96 LEU B N 1
ATOM 4592 C CA . LEU B 1 96 ? 0.909 -16.141 -20.125 1 95.06 96 LEU B CA 1
ATOM 4593 C C . LEU B 1 96 ? 0.524 -14.766 -20.672 1 95.06 96 LEU B C 1
ATOM 4595 O O . LEU B 1 96 ? 0.468 -13.789 -19.938 1 95.06 96 LEU B O 1
ATOM 4599 N N . GLU B 1 97 ? 0.217 -14.727 -21.922 1 91.81 97 GLU B N 1
ATOM 4600 C CA . GLU B 1 97 ? -0.212 -13.477 -22.547 1 91.81 97 GLU B CA 1
ATOM 4601 C C . GLU B 1 97 ? -1.535 -12.992 -21.969 1 91.81 97 GLU B C 1
ATOM 4603 O O . GLU B 1 97 ? -1.675 -11.812 -21.625 1 91.81 97 GLU B O 1
ATOM 4608 N N . HIS B 1 98 ? -2.418 -13.891 -21.797 1 94.88 98 HIS B N 1
ATOM 4609 C CA . HIS B 1 98 ? -3.766 -13.508 -21.391 1 94.88 98 HIS B CA 1
ATOM 4610 C C . HIS B 1 98 ? -3.818 -13.18 -19.906 1 94.88 98 HIS B C 1
ATOM 4612 O O . HIS B 1 98 ? -4.527 -12.258 -19.484 1 94.88 98 HIS B O 1
ATOM 4618 N N . ILE B 1 99 ? -3.076 -13.93 -19.062 1 95.69 99 ILE B N 1
ATOM 4619 C CA . ILE B 1 99 ? -3.072 -13.586 -17.641 1 95.69 99 ILE B CA 1
ATOM 4620 C C . ILE B 1 99 ? -2.322 -12.273 -17.438 1 95.69 99 ILE B C 1
ATOM 4622 O O . ILE B 1 99 ? -2.654 -11.508 -16.531 1 95.69 99 ILE B O 1
ATOM 4626 N N . GLY B 1 100 ? -1.332 -12.023 -18.312 1 93.12 100 GLY B N 1
ATOM 4627 C CA . GLY B 1 100 ? -0.675 -10.727 -18.312 1 93.12 100 GLY B CA 1
ATOM 4628 C C . GLY B 1 100 ? -1.613 -9.586 -18.656 1 93.12 100 GLY B C 1
ATOM 4629 O O . GLY B 1 100 ? -1.568 -8.531 -18.016 1 93.12 100 GLY B O 1
ATOM 4630 N N . ALA B 1 101 ? -2.455 -9.812 -19.641 1 91.88 101 ALA B N 1
ATOM 4631 C CA . ALA B 1 101 ? -3.441 -8.805 -20.016 1 91.88 101 ALA B CA 1
ATOM 4632 C C . ALA B 1 101 ? -4.379 -8.492 -18.859 1 91.88 101 ALA B C 1
ATOM 4634 O O . ALA B 1 101 ? -4.789 -7.344 -18.672 1 91.88 101 ALA B O 1
ATOM 4635 N N . LEU B 1 102 ? -4.652 -9.508 -18.062 1 97 102 LEU B N 1
ATOM 4636 C CA . LEU B 1 102 ? -5.531 -9.352 -16.922 1 97 102 LEU B CA 1
ATOM 4637 C C . LEU B 1 102 ? -4.766 -8.805 -15.719 1 97 102 LEU B C 1
ATOM 4639 O O . LEU B 1 102 ? -5.328 -8.656 -14.625 1 97 102 LEU B O 1
ATOM 4643 N N . LYS B 1 103 ? -3.477 -8.602 -15.867 1 94.25 103 LYS B N 1
ATOM 4644 C CA . LYS B 1 103 ? -2.607 -7.988 -14.867 1 94.25 103 LYS B CA 1
ATOM 4645 C C . LYS B 1 103 ? -2.439 -8.898 -13.656 1 94.25 103 LYS B C 1
ATOM 4647 O O . LYS B 1 103 ? -2.297 -8.414 -12.531 1 94.25 103 LYS B O 1
ATOM 4652 N N . VAL B 1 104 ? -2.543 -10.156 -13.891 1 97.38 104 VAL B N 1
ATOM 4653 C CA . VAL B 1 104 ? -2.314 -11.102 -12.805 1 97.38 104 VAL B CA 1
ATOM 4654 C C . VAL B 1 104 ? -0.821 -11.188 -12.5 1 97.38 104 VAL B C 1
ATOM 4656 O O . VAL B 1 104 ? -0.016 -11.508 -13.375 1 97.38 104 VAL B O 1
ATOM 4659 N N . LYS B 1 105 ? -0.504 -10.859 -11.289 1 93.88 105 LYS B N 1
ATOM 4660 C CA . LYS B 1 105 ? 0.9 -10.883 -10.891 1 93.88 105 LYS B CA 1
ATOM 4661 C C . LYS B 1 105 ? 1.269 -12.219 -10.258 1 93.88 105 LYS B C 1
ATOM 4663 O O . LYS B 1 105 ? 0.674 -12.625 -9.258 1 93.88 105 LYS B O 1
ATOM 4668 N N . ILE B 1 106 ? 2.215 -12.891 -10.805 1 95.06 106 ILE B N 1
ATOM 4669 C CA . ILE B 1 106 ? 2.785 -14.141 -10.312 1 95.06 106 ILE B CA 1
ATOM 4670 C C . ILE B 1 106 ? 4.309 -14.039 -10.297 1 95.06 106 ILE B C 1
ATOM 4672 O O . ILE B 1 106 ? 4.918 -13.594 -11.273 1 95.06 106 ILE B O 1
ATOM 4676 N N . ASP B 1 107 ? 4.902 -14.461 -9.242 1 93.12 107 ASP B N 1
ATOM 4677 C CA . ASP B 1 107 ? 6.344 -14.289 -9.094 1 93.12 107 ASP B CA 1
ATOM 4678 C C . ASP B 1 107 ? 7.102 -15.422 -9.781 1 93.12 107 ASP B C 1
ATOM 4680 O O . ASP B 1 107 ? 8.211 -15.219 -10.281 1 93.12 107 ASP B O 1
ATOM 4684 N N . MET B 1 108 ? 6.473 -16.578 -9.734 1 94.56 108 MET B N 1
ATOM 4685 C CA . MET B 1 108 ? 7.125 -17.734 -10.312 1 94.56 108 MET B CA 1
ATOM 4686 C C . MET B 1 108 ? 6.109 -18.656 -10.992 1 94.56 108 MET B C 1
ATOM 4688 O O . MET B 1 108 ? 5.043 -18.922 -10.43 1 94.56 108 MET B O 1
ATOM 4692 N N . HIS B 1 109 ? 6.484 -19.078 -12.258 1 95.62 109 HIS B N 1
ATOM 4693 C CA . HIS B 1 109 ? 5.684 -20.016 -13.023 1 95.62 109 HIS B CA 1
ATOM 4694 C C . HIS B 1 109 ? 6.453 -21.312 -13.289 1 95.62 109 HIS B C 1
ATOM 4696 O O . HIS B 1 109 ? 6.824 -21.594 -14.43 1 95.62 109 HIS B O 1
ATOM 4702 N N . PRO B 1 110 ? 6.566 -22.141 -12.312 1 98.06 110 PRO B N 1
ATOM 4703 C CA . PRO B 1 110 ? 7.305 -23.375 -12.57 1 98.06 110 PRO B CA 1
ATOM 4704 C C . PRO B 1 110 ? 6.582 -24.312 -13.539 1 98.06 110 PRO B C 1
ATOM 4706 O O . PRO B 1 110 ? 5.352 -24.406 -13.508 1 98.06 110 PRO B O 1
ATOM 4709 N N . LYS B 1 111 ? 7.375 -24.969 -14.375 1 98.06 111 LYS B N 1
ATOM 4710 C CA . LYS B 1 111 ? 6.852 -25.984 -15.281 1 98.06 111 LYS B CA 1
ATOM 4711 C C . LYS B 1 111 ? 7.172 -27.391 -14.781 1 98.06 111 LYS B C 1
ATOM 4713 O O . LYS B 1 111 ? 8.219 -27.609 -14.164 1 98.06 111 LYS B O 1
ATOM 4718 N N . VAL B 1 112 ? 6.367 -28.297 -15.102 1 98.38 112 VAL B N 1
ATOM 4719 C CA . VAL B 1 112 ? 6.547 -29.672 -14.648 1 98.38 112 VAL B CA 1
ATOM 4720 C C . VAL B 1 112 ? 7.801 -30.266 -15.273 1 98.38 112 VAL B C 1
ATOM 4722 O O . VAL B 1 112 ? 8.641 -30.844 -14.578 1 98.38 112 VAL B O 1
ATOM 4725 N N . THR B 1 113 ? 8.016 -30.062 -16.547 1 97.88 113 THR B N 1
ATOM 4726 C CA . THR B 1 113 ? 9.086 -30.703 -17.297 1 97.88 113 THR B CA 1
ATOM 4727 C C . THR B 1 113 ? 10.445 -30.219 -16.828 1 97.88 113 THR B C 1
ATOM 4729 O O . THR B 1 113 ? 11.469 -30.875 -17.047 1 97.88 113 THR B O 1
ATOM 4732 N N . THR B 1 114 ? 10.445 -29.047 -16.203 1 97.25 114 THR B N 1
ATOM 4733 C CA . THR B 1 114 ? 11.703 -28.5 -15.711 1 97.25 114 THR B CA 1
ATOM 4734 C C . THR B 1 114 ? 11.984 -28.984 -14.289 1 97.25 114 THR B C 1
ATOM 4736 O O . THR B 1 114 ? 13.031 -28.688 -13.727 1 97.25 114 THR B O 1
ATOM 4739 N N . HIS B 1 115 ? 11.094 -29.828 -13.688 1 98.31 115 HIS B N 1
ATOM 4740 C CA . HIS B 1 115 ? 11.227 -30.219 -12.289 1 98.31 115 HIS B CA 1
ATOM 4741 C C . HIS B 1 115 ? 11.141 -31.734 -12.133 1 98.31 115 HIS B C 1
ATOM 4743 O O . HIS B 1 115 ? 10.672 -32.25 -11.109 1 98.31 115 HIS B O 1
ATOM 4749 N N . ILE B 1 116 ? 11.508 -32.469 -13.164 1 98.44 116 ILE B N 1
ATOM 4750 C CA . ILE B 1 116 ? 11.375 -33.906 -13.172 1 98.44 116 ILE B CA 1
ATOM 4751 C C . ILE B 1 116 ? 12.273 -34.531 -12.094 1 98.44 116 ILE B C 1
ATOM 4753 O O . ILE B 1 116 ? 11.852 -35.438 -11.375 1 98.44 116 ILE B O 1
ATOM 4757 N N . LYS B 1 117 ? 13.492 -34 -11.945 1 98.06 117 LYS B N 1
ATOM 4758 C CA . LYS B 1 117 ? 14.414 -34.531 -10.938 1 98.06 117 LYS B CA 1
ATOM 4759 C C . LYS B 1 117 ? 13.836 -34.375 -9.531 1 98.06 117 LYS B C 1
ATOM 4761 O O . LYS B 1 117 ? 13.891 -35.281 -8.727 1 98.06 117 LYS B O 1
ATOM 4766 N N . GLU B 1 118 ? 13.305 -33.188 -9.242 1 98.19 118 GLU B N 1
ATOM 4767 C CA . GLU B 1 118 ? 12.703 -32.906 -7.945 1 98.19 118 GLU B CA 1
ATOM 4768 C C . GLU B 1 118 ? 11.5 -33.781 -7.688 1 98.19 118 GLU B C 1
ATOM 4770 O O . GLU B 1 118 ? 11.266 -34.219 -6.555 1 98.19 118 GLU B O 1
ATOM 4775 N N . ILE B 1 119 ? 10.758 -34.094 -8.711 1 98.75 119 ILE B N 1
ATOM 4776 C CA . ILE B 1 119 ? 9.586 -34.938 -8.602 1 98.75 119 ILE B CA 1
ATOM 4777 C C . ILE B 1 119 ? 10.016 -36.375 -8.273 1 98.75 119 ILE B C 1
ATOM 4779 O O . ILE B 1 119 ? 9.469 -37 -7.367 1 98.75 119 ILE B O 1
ATOM 4783 N N . ILE B 1 120 ? 11.016 -36.875 -9.023 1 98.69 120 ILE B N 1
ATOM 4784 C CA . ILE B 1 120 ? 11.531 -38.219 -8.797 1 98.69 120 ILE B CA 1
ATOM 4785 C C . ILE B 1 120 ? 12.023 -38.344 -7.355 1 98.69 120 ILE B C 1
ATOM 4787 O O . ILE B 1 120 ? 11.742 -39.312 -6.68 1 98.69 120 ILE B O 1
ATOM 4791 N N . ASP B 1 121 ? 12.703 -37.312 -6.879 1 98.56 121 ASP B N 1
ATOM 4792 C CA . ASP B 1 121 ? 13.195 -37.281 -5.508 1 98.56 121 ASP B CA 1
ATOM 4793 C C . ASP B 1 121 ? 12.047 -37.344 -4.508 1 98.56 121 ASP B C 1
ATOM 4795 O O . ASP B 1 121 ? 12.117 -38.062 -3.508 1 98.56 121 ASP B O 1
ATOM 4799 N N . PHE B 1 122 ? 11.039 -36.562 -4.715 1 98.62 122 PHE B N 1
ATOM 4800 C CA . PHE B 1 122 ? 9.867 -36.562 -3.848 1 98.62 122 PHE B CA 1
ATOM 4801 C C . PHE B 1 122 ? 9.211 -37.938 -3.787 1 98.62 122 PHE B C 1
ATOM 4803 O O . PHE B 1 122 ? 8.906 -38.438 -2.701 1 98.62 122 PHE B O 1
ATOM 4810 N N . VAL B 1 123 ? 9.062 -38.531 -4.938 1 98.75 123 VAL B N 1
ATOM 4811 C CA . VAL B 1 123 ? 8.438 -39.844 -5.039 1 98.75 123 VAL B CA 1
ATOM 4812 C C . VAL B 1 123 ? 9.273 -40.875 -4.297 1 98.75 123 VAL B C 1
ATOM 4814 O O . VAL B 1 123 ? 8.742 -41.688 -3.547 1 98.75 123 VAL B O 1
ATOM 4817 N N . GLN B 1 124 ? 10.562 -40.844 -4.504 1 98.69 124 GLN B N 1
ATOM 4818 C CA . GLN B 1 124 ? 11.445 -41.781 -3.822 1 98.69 124 GLN B CA 1
ATOM 4819 C C . GLN B 1 124 ? 11.32 -41.656 -2.307 1 98.69 124 GLN B C 1
ATOM 4821 O O . GLN B 1 124 ? 11.297 -42.656 -1.595 1 98.69 124 GLN B O 1
ATOM 4826 N N . ARG B 1 125 ? 11.219 -40.469 -1.806 1 98.56 125 ARG B N 1
ATOM 4827 C CA . ARG B 1 125 ? 11.094 -40.219 -0.37 1 98.56 125 ARG B CA 1
ATOM 4828 C C . ARG B 1 125 ? 9.773 -40.781 0.161 1 98.56 125 ARG B C 1
ATOM 4830 O O . ARG B 1 125 ? 9.711 -41.281 1.291 1 98.56 125 ARG B O 1
ATOM 4837 N N . LEU B 1 126 ? 8.758 -40.656 -0.62 1 98.69 126 LEU B N 1
ATOM 4838 C CA . LEU B 1 126 ? 7.477 -41.25 -0.231 1 98.69 126 LEU B CA 1
ATOM 4839 C C . LEU B 1 126 ? 7.574 -42.75 -0.165 1 98.69 126 LEU B C 1
ATOM 4841 O O . LEU B 1 126 ? 6.992 -43.375 0.722 1 98.69 126 LEU B O 1
ATOM 4845 N N . ILE B 1 127 ? 8.328 -43.375 -1.129 1 98.56 127 ILE B N 1
ATOM 4846 C CA . ILE B 1 127 ? 8.547 -44.812 -1.108 1 98.56 127 ILE B CA 1
ATOM 4847 C C . ILE B 1 127 ? 9.336 -45.188 0.144 1 98.56 127 ILE B C 1
ATOM 4849 O O . ILE B 1 127 ? 8.938 -46.094 0.883 1 98.56 127 ILE B O 1
ATOM 4853 N N . ASP B 1 128 ? 10.359 -44.438 0.408 1 98.44 128 ASP B N 1
ATOM 4854 C CA . ASP B 1 128 ? 11.25 -44.719 1.528 1 98.44 128 ASP B CA 1
ATOM 4855 C C . ASP B 1 128 ? 10.516 -44.594 2.859 1 98.44 128 ASP B C 1
ATOM 4857 O O . ASP B 1 128 ? 10.836 -45.312 3.82 1 98.44 128 ASP B O 1
ATOM 4861 N N . SER B 1 129 ? 9.57 -43.75 2.91 1 97.94 129 SER B N 1
ATOM 4862 C CA . SER B 1 129 ? 8.852 -43.5 4.156 1 97.94 129 SER B CA 1
ATOM 4863 C C . SER B 1 129 ? 7.633 -44.406 4.285 1 97.94 129 SER B C 1
ATOM 4865 O O . SER B 1 129 ? 6.867 -44.312 5.246 1 97.94 129 SER B O 1
ATOM 4867 N N . GLY B 1 130 ? 7.352 -45.219 3.273 1 98 130 GLY B N 1
ATOM 4868 C CA . GLY B 1 130 ? 6.32 -46.219 3.371 1 98 130 GLY B CA 1
ATOM 4869 C C . GLY B 1 130 ? 4.965 -45.75 2.887 1 98 130 GLY B C 1
ATOM 4870 O O . GLY B 1 130 ? 3.949 -46.406 3.135 1 98 130 GLY B O 1
ATOM 4871 N N . HIS B 1 131 ? 4.926 -44.656 2.186 1 98.62 131 HIS B N 1
ATOM 4872 C CA . HIS B 1 131 ? 3.643 -44.094 1.782 1 98.62 131 HIS B CA 1
ATOM 4873 C C . HIS B 1 131 ? 3.369 -44.344 0.304 1 98.62 131 HIS B C 1
ATOM 4875 O O . HIS B 1 131 ? 2.316 -43.938 -0.212 1 98.62 131 HIS B O 1
ATOM 4881 N N . ALA B 1 132 ? 4.301 -44.906 -0.44 1 98.56 132 ALA B N 1
ATOM 4882 C CA . ALA B 1 132 ? 4.156 -45.219 -1.861 1 98.56 132 ALA B CA 1
ATOM 4883 C C . ALA B 1 132 ? 4.777 -46.562 -2.199 1 98.56 132 ALA B C 1
ATOM 4885 O O . ALA B 1 132 ? 5.578 -47.094 -1.427 1 98.56 132 ALA B O 1
ATOM 4886 N N . TYR B 1 133 ? 4.34 -47.125 -3.307 1 98.19 133 TYR B N 1
ATOM 4887 C CA . TYR B 1 133 ? 4.867 -48.438 -3.725 1 98.19 133 TYR B CA 1
ATOM 4888 C C . TYR B 1 133 ? 4.98 -48.5 -5.242 1 98.19 133 TYR B C 1
ATOM 4890 O O . TYR B 1 133 ? 4.238 -47.844 -5.961 1 98.19 133 TYR B O 1
ATOM 4898 N N . VAL B 1 134 ? 5.926 -49.344 -5.707 1 97.69 134 VAL B N 1
ATOM 4899 C CA . VAL B 1 134 ? 6.172 -49.562 -7.129 1 97.69 134 VAL B CA 1
ATOM 4900 C C . VAL B 1 134 ? 5.316 -50.719 -7.637 1 97.69 134 VAL B C 1
ATOM 4902 O O . VAL B 1 134 ? 5.199 -51.75 -6.969 1 97.69 134 VAL B O 1
ATOM 4905 N N . ALA B 1 135 ? 4.66 -50.531 -8.75 1 95.25 135 ALA B N 1
ATOM 4906 C CA . ALA B 1 135 ? 3.902 -51.594 -9.422 1 95.25 135 ALA B CA 1
ATOM 4907 C C . ALA B 1 135 ? 4.02 -51.469 -10.938 1 95.25 135 ALA B C 1
ATOM 4909 O O . ALA B 1 135 ? 3.516 -50.531 -11.531 1 95.25 135 ALA B O 1
ATOM 4910 N N . ASN B 1 136 ? 4.688 -52.5 -11.656 1 92.44 136 ASN B N 1
ATOM 4911 C CA . ASN B 1 136 ? 4.809 -52.594 -13.102 1 92.44 136 ASN B CA 1
ATOM 4912 C C . ASN B 1 136 ? 5.398 -51.312 -13.703 1 92.44 136 ASN B C 1
ATOM 4914 O O . ASN B 1 136 ? 4.844 -50.75 -14.648 1 92.44 136 ASN B O 1
ATOM 4918 N N . GLY B 1 137 ? 6.359 -50.719 -12.977 1 93.31 137 GLY B N 1
ATOM 4919 C CA . GLY B 1 137 ? 7.062 -49.531 -13.508 1 93.31 137 GLY B CA 1
ATOM 4920 C C . GLY B 1 137 ? 6.434 -48.219 -13.094 1 93.31 137 GLY B C 1
ATOM 4921 O O . GLY B 1 137 ? 7.023 -47.156 -13.289 1 93.31 137 GLY B O 1
ATOM 4922 N N . SER B 1 138 ? 5.25 -48.312 -12.586 1 96.44 138 SER B N 1
ATOM 4923 C CA . SER B 1 138 ? 4.578 -47.156 -12.039 1 96.44 138 SER B CA 1
ATOM 4924 C C . SER B 1 138 ? 4.766 -47.062 -10.523 1 96.44 138 SER B C 1
ATOM 4926 O O . SER B 1 138 ? 5.23 -48.031 -9.898 1 96.44 138 SER B O 1
ATOM 4928 N N . VAL B 1 139 ? 4.559 -45.875 -9.992 1 98 139 VAL B N 1
ATOM 4929 C CA . VAL B 1 139 ? 4.551 -45.688 -8.547 1 98 139 VAL B CA 1
ATOM 4930 C C . VAL B 1 139 ? 3.205 -45.125 -8.102 1 98 139 VAL B C 1
ATOM 4932 O O . VAL B 1 139 ? 2.699 -44.156 -8.719 1 98 139 VAL B O 1
ATOM 4935 N N . TYR B 1 140 ? 2.617 -45.719 -7.109 1 97.38 140 TYR B N 1
ATOM 4936 C CA . TYR B 1 140 ? 1.318 -45.281 -6.605 1 97.38 140 TYR B CA 1
ATOM 4937 C C . TYR B 1 140 ? 1.42 -44.812 -5.152 1 97.38 140 TYR B C 1
ATOM 4939 O O . TYR B 1 140 ? 2.197 -45.375 -4.375 1 97.38 140 TYR B O 1
ATOM 4947 N N . PHE B 1 141 ? 0.696 -43.781 -4.75 1 97.94 141 PHE B N 1
ATOM 4948 C CA . PHE B 1 141 ? 0.525 -43.406 -3.354 1 97.94 141 PHE B CA 1
ATOM 4949 C C . PHE B 1 141 ? -0.435 -44.375 -2.648 1 97.94 141 PHE B C 1
ATOM 4951 O O . PHE B 1 141 ? -1.508 -44.688 -3.172 1 97.94 141 PHE B O 1
ATOM 4958 N N . ASP B 1 142 ? -0.02 -44.812 -1.529 1 97.38 142 ASP B N 1
ATOM 4959 C CA . ASP B 1 142 ? -0.871 -45.688 -0.706 1 97.38 142 ASP B CA 1
ATOM 4960 C C . ASP B 1 142 ? -1.753 -44.844 0.221 1 97.38 142 ASP B C 1
ATOM 4962 O O . ASP B 1 142 ? -1.329 -44.469 1.315 1 97.38 142 ASP B O 1
ATOM 4966 N N . VAL B 1 143 ? -2.99 -44.656 -0.13 1 97 143 VAL B N 1
ATOM 4967 C CA . VAL B 1 143 ? -3.883 -43.688 0.513 1 97 143 VAL B CA 1
ATOM 4968 C C . VAL B 1 143 ? -4.133 -44.094 1.961 1 97 143 VAL B C 1
ATOM 4970 O O . VAL B 1 143 ? -4.262 -43.25 2.844 1 97 143 VAL B O 1
ATOM 4973 N N . ASP B 1 144 ? -4.117 -45.344 2.25 1 95.81 144 ASP B N 1
ATOM 4974 C CA . ASP B 1 144 ? -4.438 -45.875 3.576 1 95.81 144 ASP B CA 1
ATOM 4975 C C . ASP B 1 144 ? -3.344 -45.531 4.582 1 95.81 144 ASP B C 1
ATOM 4977 O O . ASP B 1 144 ? -3.549 -45.625 5.793 1 95.81 144 ASP B O 1
ATOM 4981 N N . THR B 1 145 ? -2.287 -45.094 4.074 1 97.38 145 THR B N 1
ATOM 4982 C CA . THR B 1 145 ? -1.19 -44.75 4.973 1 97.38 145 THR B CA 1
ATOM 4983 C C . THR B 1 145 ? -1.338 -43.312 5.484 1 97.38 145 THR B C 1
ATOM 4985 O O . THR B 1 145 ? -0.611 -42.875 6.391 1 97.38 145 THR B O 1
ATOM 4988 N N . TYR B 1 146 ? -2.234 -42.531 4.984 1 97.25 146 TYR B N 1
ATOM 4989 C CA . TYR B 1 146 ? -2.496 -41.188 5.402 1 97.25 146 TYR B CA 1
ATOM 4990 C C . TYR B 1 146 ? -3.861 -41.062 6.07 1 97.25 146 TYR B C 1
ATOM 4992 O O . TYR B 1 146 ? -4.883 -40.938 5.391 1 97.25 146 TYR B O 1
ATOM 5000 N N . PRO B 1 147 ? -3.881 -40.969 7.383 1 95.25 147 PRO B N 1
ATOM 5001 C CA . PRO B 1 147 ? -5.145 -41.031 8.125 1 95.25 147 PRO B CA 1
ATOM 5002 C C . PRO B 1 147 ? -6.035 -39.812 7.848 1 95.25 147 PRO B C 1
ATOM 5004 O O . PRO B 1 147 ? -7.258 -39.906 7.996 1 95.25 147 PRO B O 1
ATOM 5007 N N . GLY B 1 148 ? -5.539 -38.75 7.43 1 95.38 148 GLY B N 1
ATOM 5008 C CA . GLY B 1 148 ? -6.309 -37.531 7.258 1 95.38 148 GLY B CA 1
ATOM 5009 C C . GLY B 1 148 ? -6.938 -37.406 5.883 1 95.38 148 GLY B C 1
ATOM 5010 O O . GLY B 1 148 ? -7.504 -36.344 5.547 1 95.38 148 GLY B O 1
ATOM 5011 N N . TYR B 1 149 ? -6.871 -38.438 5.066 1 96.81 149 TYR B N 1
ATOM 5012 C CA . TYR B 1 149 ? -7.395 -38.375 3.707 1 96.81 149 TYR B CA 1
ATOM 5013 C C . TYR B 1 149 ? -8.898 -38.125 3.713 1 96.81 149 TYR B C 1
ATOM 5015 O O . TYR B 1 149 ? -9.633 -38.781 4.477 1 96.81 149 TYR B O 1
ATOM 5023 N N . GLY B 1 150 ? -9.391 -37.188 2.893 1 96.19 150 GLY B N 1
ATOM 5024 C CA . GLY B 1 150 ? -10.805 -36.875 2.793 1 96.19 150 GLY B CA 1
ATOM 5025 C C . GLY B 1 150 ? -11.211 -35.688 3.643 1 96.19 150 GLY B C 1
ATOM 5026 O O . GLY B 1 150 ? -12.305 -35.156 3.479 1 96.19 150 GLY B O 1
ATOM 5027 N N . GLU B 1 151 ? -10.352 -35.25 4.527 1 96.38 151 GLU B N 1
ATOM 5028 C CA . GLU B 1 151 ? -10.695 -34.156 5.445 1 96.38 151 GLU B CA 1
ATOM 5029 C C . GLU B 1 151 ? -10.898 -32.844 4.699 1 96.38 151 GLU B C 1
ATOM 5031 O O . GLU B 1 151 ? -11.758 -32.031 5.074 1 96.38 151 GLU B O 1
ATOM 5036 N N . LEU B 1 152 ? -10.094 -32.594 3.688 1 97.5 152 LEU B N 1
ATOM 5037 C CA . LEU B 1 152 ? -10.211 -31.344 2.941 1 97.5 152 LEU B CA 1
ATOM 5038 C C . LEU B 1 152 ? -11.516 -31.297 2.15 1 97.5 152 LEU B C 1
ATOM 5040 O O . LEU B 1 152 ? -12.242 -30.312 2.197 1 97.5 152 LEU B O 1
ATOM 5044 N N . SER B 1 153 ? -11.82 -32.406 1.477 1 95.06 153 SER B N 1
ATOM 5045 C CA . SER B 1 153 ? -12.961 -32.469 0.569 1 95.06 153 SER B CA 1
ATOM 5046 C C . SER B 1 153 ? -14.234 -32.875 1.313 1 95.06 153 SER B C 1
ATOM 5048 O O . SER B 1 153 ? -15.336 -32.75 0.779 1 95.06 153 SER B O 1
ATOM 5050 N N . ASN B 1 154 ? -14.086 -33.438 2.443 1 93.56 154 ASN B N 1
ATOM 5051 C CA . ASN B 1 154 ? -15.203 -33.969 3.199 1 93.56 154 ASN B CA 1
ATOM 5052 C C . ASN B 1 154 ? -15.891 -35.125 2.443 1 93.56 154 ASN B C 1
ATOM 5054 O O . ASN B 1 154 ? -17.125 -35.188 2.426 1 93.56 154 ASN B O 1
ATOM 5058 N N . VAL B 1 155 ? -15.055 -35.812 1.706 1 91 155 VAL B N 1
ATOM 5059 C CA . VAL B 1 155 ? -15.539 -37 1.007 1 91 155 VAL B CA 1
ATOM 5060 C C . VAL B 1 155 ? -15.258 -38.25 1.842 1 91 155 VAL B C 1
ATOM 5062 O O . VAL B 1 155 ? -14.227 -38.344 2.508 1 91 155 VAL B O 1
ATOM 5065 N N . LYS B 1 156 ? -16.25 -39.25 1.834 1 87.5 156 LYS B N 1
ATOM 5066 C CA . LYS B 1 156 ? -16.109 -40.5 2.598 1 87.5 156 LYS B CA 1
ATOM 5067 C C . LYS B 1 156 ? -15.336 -41.531 1.812 1 87.5 156 LYS B C 1
ATOM 5069 O O . LYS B 1 156 ? -15.227 -41.469 0.588 1 87.5 156 LYS B O 1
ATOM 5074 N N . LYS B 1 157 ? -14.82 -42.438 2.428 1 87.62 157 LYS B N 1
ATOM 5075 C CA . LYS B 1 157 ? -13.961 -43.469 1.845 1 87.62 157 LYS B CA 1
ATOM 5076 C C . LYS B 1 157 ? -14.641 -44.125 0.662 1 87.62 157 LYS B C 1
ATOM 5078 O O . LYS B 1 157 ? -13.992 -44.438 -0.34 1 87.62 157 LYS B O 1
ATOM 5083 N N . GLU B 1 158 ? -15.883 -44.375 0.743 1 84.19 158 GLU B N 1
ATOM 5084 C CA . GLU B 1 158 ? -16.641 -45.062 -0.312 1 84.19 158 GLU B CA 1
ATOM 5085 C C . GLU B 1 158 ? -16.594 -44.281 -1.614 1 84.19 158 GLU B C 1
ATOM 5087 O O . GLU B 1 158 ? -16.75 -44.844 -2.697 1 84.19 158 GLU B O 1
ATOM 5092 N N . GLU B 1 159 ? -16.266 -42.969 -1.477 1 86.19 159 GLU B N 1
ATOM 5093 C CA . GLU B 1 159 ? -16.281 -42.094 -2.631 1 86.19 159 GLU B CA 1
ATOM 5094 C C . GLU B 1 159 ? -14.875 -41.781 -3.123 1 86.19 159 GLU B C 1
ATOM 5096 O O . GLU B 1 159 ? -14.688 -41 -4.047 1 86.19 159 GLU B O 1
ATOM 5101 N N . TRP B 1 160 ? -13.953 -42.438 -2.566 1 87.69 160 TRP B N 1
ATOM 5102 C CA . TRP B 1 160 ? -12.555 -42.125 -2.865 1 87.69 160 TRP B CA 1
ATOM 5103 C C . TRP B 1 160 ? -12.156 -42.688 -4.23 1 87.69 160 TRP B C 1
ATOM 5105 O O . TRP B 1 160 ? -11.148 -42.25 -4.805 1 87.69 160 TRP B O 1
ATOM 5115 N N . ASP B 1 161 ? -12.961 -43.562 -4.672 1 78.19 161 ASP B N 1
ATOM 5116 C CA . ASP B 1 161 ? -12.625 -44.156 -5.953 1 78.19 161 ASP B CA 1
ATOM 5117 C C . ASP B 1 161 ? -12.766 -43.156 -7.094 1 78.19 161 ASP B C 1
ATOM 5119 O O . ASP B 1 161 ? -13.844 -42.625 -7.324 1 78.19 161 ASP B O 1
ATOM 5123 N N . GLN B 1 162 ? -11.773 -42.656 -7.684 1 65.31 162 GLN B N 1
ATOM 5124 C CA . GLN B 1 162 ? -11.734 -41.594 -8.672 1 65.31 162 GLN B CA 1
ATOM 5125 C C . GLN B 1 162 ? -11.82 -42.125 -10.094 1 65.31 162 GLN B C 1
ATOM 5127 O O . GLN B 1 162 ? -11.578 -41.406 -11.062 1 65.31 162 GLN B O 1
ATOM 5132 N N . GLY B 1 163 ? -12.367 -43.25 -10.312 1 58.38 163 GLY B N 1
ATOM 5133 C CA . GLY B 1 163 ? -12.641 -43.781 -11.633 1 58.38 163 GLY B CA 1
ATOM 5134 C C . GLY B 1 163 ? -12.156 -45.219 -11.812 1 58.38 163 GLY B C 1
ATOM 5135 O O . GLY B 1 163 ? -11.414 -45.719 -10.977 1 58.38 163 GLY B O 1
ATOM 5136 N N . GLU B 1 164 ? -12.812 -45.812 -12.758 1 50.78 164 GLU B N 1
ATOM 5137 C CA . GLU B 1 164 ? -12.945 -47.219 -13.133 1 50.78 164 GLU B CA 1
ATOM 5138 C C . GLU B 1 164 ? -11.578 -47.844 -13.438 1 50.78 164 GLU B C 1
ATOM 5140 O O . GLU B 1 164 ? -11.461 -49.062 -13.586 1 50.78 164 GLU B O 1
ATOM 5145 N N . GLU B 1 165 ? -10.586 -47 -13.812 1 48.62 165 GLU B N 1
ATOM 5146 C CA . GLU B 1 165 ? -9.523 -47.875 -14.289 1 48.62 165 GLU B CA 1
ATOM 5147 C C . GLU B 1 165 ? -8.898 -48.656 -13.141 1 48.62 165 GLU B C 1
ATOM 5149 O O . GLU B 1 165 ? -8.094 -48.125 -12.383 1 48.62 165 GLU B O 1
ATOM 5154 N N . ILE B 1 166 ? -9.766 -49.469 -12.719 1 52.59 166 ILE B N 1
ATOM 5155 C CA . ILE B 1 166 ? -9.227 -50.5 -11.852 1 52.59 166 ILE B CA 1
ATOM 5156 C C . ILE B 1 166 ? -7.98 -51.094 -12.492 1 52.59 166 ILE B C 1
ATOM 5158 O O . ILE B 1 166 ? -8.078 -51.844 -13.477 1 52.59 166 ILE B O 1
ATOM 5162 N N . VAL B 1 167 ? -6.945 -50.281 -12.367 1 61.16 167 VAL B N 1
ATOM 5163 C CA . VAL B 1 167 ? -5.707 -50.875 -12.859 1 61.16 167 VAL B CA 1
ATOM 5164 C C . VAL B 1 167 ? -5.289 -52.031 -11.938 1 61.16 167 VAL B C 1
ATOM 5166 O O . VAL B 1 167 ? -5.098 -51.844 -10.734 1 61.16 167 VAL B O 1
ATOM 5169 N N . LYS B 1 168 ? -5.465 -53.188 -12.312 1 71.56 168 LYS B N 1
ATOM 5170 C CA . LYS B 1 168 ? -5.074 -54.406 -11.648 1 71.56 168 LYS B CA 1
ATOM 5171 C C . LYS B 1 168 ? -3.75 -54.25 -10.906 1 71.56 168 LYS B C 1
ATOM 5173 O O . LYS B 1 168 ? -3.455 -55 -9.969 1 71.56 168 LYS B O 1
ATOM 5178 N N . GLU B 1 169 ? -3.178 -53.031 -11.086 1 83.75 169 GLU B N 1
ATOM 5179 C CA . GLU B 1 169 ? -1.845 -52.906 -10.5 1 83.75 169 GLU B CA 1
ATOM 5180 C C . GLU B 1 169 ? -1.896 -52.188 -9.156 1 83.75 169 GLU B C 1
ATOM 5182 O O . GLU B 1 169 ? -0.957 -52.281 -8.367 1 83.75 169 GLU B O 1
ATOM 5187 N N . LYS B 1 170 ? -3.047 -51.562 -8.773 1 89.62 170 LYS B N 1
ATOM 5188 C CA . LYS B 1 170 ? -3.141 -50.844 -7.523 1 89.62 170 LYS B CA 1
ATOM 5189 C C . LYS B 1 170 ? -3.486 -51.75 -6.359 1 89.62 170 LYS B C 1
ATOM 5191 O O . LYS B 1 170 ? -4.23 -52.719 -6.527 1 89.62 170 LYS B O 1
ATOM 5196 N N . ARG B 1 171 ? -2.963 -51.438 -5.273 1 91.5 171 ARG B N 1
ATOM 5197 C CA . ARG B 1 171 ? -3.348 -52.156 -4.066 1 91.5 171 ARG B CA 1
ATOM 5198 C C . ARG B 1 171 ? -4.789 -51.844 -3.676 1 91.5 171 ARG B C 1
ATOM 5200 O O . ARG B 1 171 ? -5.531 -52.75 -3.256 1 91.5 171 ARG B O 1
ATOM 5207 N N . HIS B 1 172 ? -5.156 -50.625 -3.717 1 91.62 172 HIS B N 1
ATOM 5208 C CA . HIS B 1 172 ? -6.516 -50.156 -3.471 1 91.62 172 HIS B CA 1
ATOM 5209 C C . HIS B 1 172 ? -7.023 -49.312 -4.633 1 91.62 172 HIS B C 1
ATOM 5211 O O . HIS B 1 172 ? -6.25 -48.594 -5.277 1 91.62 172 HIS B O 1
ATOM 5217 N N . PRO B 1 173 ? -8.297 -49.344 -4.887 1 90.06 173 PRO B N 1
ATOM 5218 C CA . PRO B 1 173 ? -8.852 -48.625 -6.043 1 90.06 173 PRO B CA 1
ATOM 5219 C C . PRO B 1 173 ? -8.664 -47.125 -5.945 1 90.06 173 PRO B C 1
ATOM 5221 O O . PRO B 1 173 ? -8.641 -46.438 -6.965 1 90.06 173 PRO B O 1
ATOM 5224 N N . TYR B 1 174 ? -8.508 -46.594 -4.699 1 92.44 174 TYR B N 1
ATOM 5225 C CA . TYR B 1 174 ? -8.422 -45.156 -4.496 1 92.44 174 TYR B CA 1
ATOM 5226 C C . TYR B 1 174 ? -6.973 -44.719 -4.445 1 92.44 174 TYR B C 1
ATOM 5228 O O . TYR B 1 174 ? -6.695 -43.531 -4.262 1 92.44 174 TYR B O 1
ATOM 5236 N N . ASP B 1 175 ? -6.051 -45.656 -4.605 1 95.56 175 ASP B N 1
ATOM 5237 C CA . ASP B 1 175 ? -4.66 -45.25 -4.75 1 95.56 175 ASP B CA 1
ATOM 5238 C C . ASP B 1 175 ? -4.445 -44.469 -6.051 1 95.56 175 ASP B C 1
ATOM 5240 O O . ASP B 1 175 ? -5.156 -44.719 -7.035 1 95.56 175 ASP B O 1
ATOM 5244 N N . PHE B 1 176 ? -3.541 -43.531 -6.035 1 95.5 176 PHE B N 1
ATOM 5245 C CA . PHE B 1 176 ? -3.367 -42.688 -7.223 1 95.5 176 PHE B CA 1
ATOM 5246 C C . PHE B 1 176 ? -1.904 -42.656 -7.648 1 95.5 176 PHE B C 1
ATOM 5248 O O . PHE B 1 176 ? -1.009 -42.875 -6.828 1 95.5 176 PHE B O 1
ATOM 5255 N N . ALA B 1 177 ? -1.672 -42.438 -8.93 1 96 177 ALA B N 1
ATOM 5256 C CA . ALA B 1 177 ? -0.343 -42.531 -9.531 1 96 177 ALA B CA 1
ATOM 5257 C C . ALA B 1 177 ? 0.508 -41.312 -9.156 1 96 177 ALA B C 1
ATOM 5259 O O . ALA B 1 177 ? 0.056 -40.156 -9.258 1 96 177 ALA B O 1
ATOM 5260 N N . LEU B 1 178 ? 1.686 -41.594 -8.672 1 98.06 178 LEU B N 1
ATOM 5261 C CA . LEU B 1 178 ? 2.729 -40.562 -8.484 1 98.06 178 LEU B CA 1
ATOM 5262 C C . LEU B 1 178 ? 3.639 -40.5 -9.703 1 98.06 178 LEU B C 1
ATOM 5264 O O . LEU B 1 178 ? 4.145 -39.438 -10.039 1 98.06 178 LEU B O 1
ATOM 5268 N N . TRP B 1 179 ? 3.859 -41.594 -10.289 1 97.94 179 TRP B N 1
ATOM 5269 C CA . TRP B 1 179 ? 4.668 -41.812 -11.484 1 97.94 179 TRP B CA 1
ATOM 5270 C C . TRP B 1 179 ? 4.004 -42.812 -12.422 1 97.94 179 TRP B C 1
ATOM 5272 O O . TRP B 1 179 ? 3.596 -43.906 -11.984 1 97.94 179 TRP B O 1
ATOM 5282 N N . LYS B 1 180 ? 3.869 -42.5 -13.688 1 96.75 180 LYS B N 1
ATOM 5283 C CA . LYS B 1 180 ? 3.215 -43.344 -14.672 1 96.75 180 LYS B CA 1
ATOM 5284 C C . LYS B 1 180 ? 4.238 -44 -15.602 1 96.75 180 LYS B C 1
ATOM 5286 O O . LYS B 1 180 ? 5.008 -43.312 -16.266 1 96.75 180 LYS B O 1
ATOM 5291 N N . ALA B 1 181 ? 4.172 -45.25 -15.727 1 96.19 181 ALA B N 1
ATOM 5292 C CA . ALA B 1 181 ? 5.086 -46 -16.594 1 96.19 181 ALA B CA 1
ATOM 5293 C C . ALA B 1 181 ? 4.906 -45.594 -18.062 1 96.19 181 ALA B C 1
ATOM 5295 O O . ALA B 1 181 ? 3.791 -45.312 -18.484 1 96.19 181 ALA B O 1
ATOM 5296 N N . TYR B 1 182 ? 5.965 -45.656 -18.734 1 95.31 182 TYR B N 1
ATOM 5297 C CA . TYR B 1 182 ? 6.031 -45.281 -20.141 1 95.31 182 TYR B CA 1
ATOM 5298 C C . TYR B 1 182 ? 5.133 -46.156 -21 1 95.31 182 TYR B C 1
ATOM 5300 O O . TYR B 1 182 ? 5.078 -47.375 -20.797 1 95.31 182 TYR B O 1
ATOM 5308 N N . LYS B 1 183 ? 4.375 -45.594 -21.875 1 92.5 183 LYS B N 1
ATOM 5309 C CA . LYS B 1 183 ? 3.664 -46.281 -22.953 1 92.5 183 LYS B CA 1
ATOM 5310 C C . LYS B 1 183 ? 4.242 -45.875 -24.312 1 92.5 183 LYS B C 1
ATOM 5312 O O . LYS B 1 183 ? 4.688 -44.75 -24.516 1 92.5 183 LYS B O 1
ATOM 5317 N N . PRO B 1 184 ? 4.172 -46.844 -25.266 1 91.94 184 PRO B N 1
ATOM 5318 C CA . PRO B 1 184 ? 4.75 -46.531 -26.578 1 91.94 184 PRO B CA 1
ATOM 5319 C C . PRO B 1 184 ? 4.176 -45.281 -27.203 1 91.94 184 PRO B C 1
ATOM 5321 O O . PRO B 1 184 ? 2.955 -45.094 -27.219 1 91.94 184 PRO B O 1
ATOM 5324 N N . GLY B 1 185 ? 5.066 -44.438 -27.656 1 89.88 185 GLY B N 1
ATOM 5325 C CA . GLY B 1 185 ? 4.652 -43.219 -28.344 1 89.88 185 GLY B CA 1
ATOM 5326 C C . GLY B 1 185 ? 4.516 -42.031 -27.422 1 89.88 185 GLY B C 1
ATOM 5327 O O . GLY B 1 185 ? 4.285 -40.906 -27.891 1 89.88 185 GLY B O 1
ATOM 5328 N N . GLU B 1 186 ? 4.68 -42.25 -26.156 1 94.19 186 GLU B N 1
ATOM 5329 C CA . GLU B 1 186 ? 4.562 -41.156 -25.203 1 94.19 186 GLU B CA 1
ATOM 5330 C C . GLU B 1 186 ? 5.938 -40.656 -24.766 1 94.19 186 GLU B C 1
ATOM 5332 O O . GLU B 1 186 ? 6.93 -41.375 -24.891 1 94.19 186 GLU B O 1
ATOM 5337 N N . PRO B 1 187 ? 5.938 -39.375 -24.391 1 95.88 187 PRO B N 1
ATOM 5338 C CA . PRO B 1 187 ? 7.195 -38.906 -23.812 1 95.88 187 PRO B CA 1
ATOM 5339 C C . PRO B 1 187 ? 7.504 -39.562 -22.469 1 95.88 187 PRO B C 1
ATOM 5341 O O . PRO B 1 187 ? 6.59 -40.031 -21.781 1 95.88 187 PRO B O 1
ATOM 5344 N N . TYR B 1 188 ? 8.812 -39.656 -22.141 1 97.12 188 TYR B N 1
ATOM 5345 C CA . TYR B 1 188 ? 9.195 -40.25 -20.859 1 97.12 188 TYR B CA 1
ATOM 5346 C C . TYR B 1 188 ? 10.516 -39.656 -20.359 1 97.12 188 TYR B C 1
ATOM 5348 O O . TYR B 1 188 ? 11.234 -39 -21.109 1 97.12 188 TYR B O 1
ATOM 5356 N N . TRP B 1 189 ? 10.766 -39.844 -19.078 1 98 189 TRP B N 1
ATOM 5357 C CA . TRP B 1 189 ? 12.031 -39.594 -18.406 1 98 189 TRP B CA 1
ATOM 5358 C C . TRP B 1 189 ? 12.531 -40.844 -17.688 1 98 189 TRP B C 1
ATOM 5360 O O . TRP B 1 189 ? 11.742 -41.719 -17.375 1 98 189 TRP B O 1
ATOM 5370 N N . GLU B 1 190 ? 13.828 -40.875 -17.547 1 97.88 190 GLU B N 1
ATOM 5371 C CA . GLU B 1 190 ? 14.398 -41.969 -16.781 1 97.88 190 GLU B CA 1
ATOM 5372 C C . GLU B 1 190 ? 14.172 -41.781 -15.281 1 97.88 190 GLU B C 1
ATOM 5374 O O . GLU B 1 190 ? 14.227 -40.688 -14.773 1 97.88 190 GLU B O 1
ATOM 5379 N N . SER B 1 191 ? 13.867 -42.938 -14.586 1 97.88 191 SER B N 1
ATOM 5380 C CA . SER B 1 191 ? 13.68 -42.906 -13.133 1 97.88 191 SER B CA 1
ATOM 5381 C C . SER B 1 191 ? 14.172 -44.219 -12.508 1 97.88 191 SER B C 1
ATOM 5383 O O . SER B 1 191 ? 14.477 -45.188 -13.211 1 97.88 191 SER B O 1
ATOM 5385 N N . PRO B 1 192 ? 14.344 -44.25 -11.188 1 97.94 192 PRO B N 1
ATOM 5386 C CA . PRO B 1 192 ? 14.75 -45.5 -10.523 1 97.94 192 PRO B CA 1
ATOM 5387 C C . PRO B 1 192 ? 13.773 -46.656 -10.758 1 97.94 192 PRO B C 1
ATOM 5389 O O . PRO B 1 192 ? 14.133 -47.812 -10.562 1 97.94 192 PRO B O 1
ATOM 5392 N N . TRP B 1 193 ? 12.594 -46.406 -11.211 1 97.5 193 TRP B N 1
ATOM 5393 C CA . TRP B 1 193 ? 11.547 -47.406 -11.336 1 97.5 193 TRP B CA 1
ATOM 5394 C C . TRP B 1 193 ? 11.273 -47.75 -12.797 1 97.5 193 TRP B C 1
ATOM 5396 O O . TRP B 1 193 ? 10.352 -48.5 -13.109 1 97.5 193 TRP B O 1
ATOM 5406 N N . GLY B 1 194 ? 12.086 -47.094 -13.703 1 96.5 194 GLY B N 1
ATOM 5407 C CA . GLY B 1 194 ? 11.906 -47.25 -15.133 1 96.5 194 GLY B CA 1
ATOM 5408 C C . GLY B 1 194 ? 11.492 -45.969 -15.836 1 96.5 194 GLY B C 1
ATOM 5409 O O . GLY B 1 194 ? 11.336 -44.938 -15.203 1 96.5 194 GLY B O 1
ATOM 5410 N N . LYS B 1 195 ? 11.32 -46.125 -17.156 1 97.75 195 LYS B N 1
ATOM 5411 C CA . LYS B 1 195 ? 10.867 -45 -17.969 1 97.75 195 LYS B CA 1
ATOM 5412 C C . LYS B 1 195 ? 9.43 -44.594 -17.625 1 97.75 195 LYS B C 1
ATOM 5414 O O . LYS B 1 195 ? 8.586 -45.469 -17.422 1 97.75 195 LYS B O 1
ATOM 5419 N N . GLY B 1 196 ? 9.203 -43.312 -17.5 1 97.94 196 GLY B N 1
ATOM 5420 C CA . GLY B 1 196 ? 7.852 -42.875 -17.203 1 97.94 196 GLY B CA 1
ATOM 5421 C C . GLY B 1 196 ? 7.734 -41.375 -17.109 1 97.94 196 GLY B C 1
ATOM 5422 O O . GLY B 1 196 ? 8.578 -40.625 -17.641 1 97.94 196 GLY B O 1
ATOM 5423 N N . ARG B 1 197 ? 6.656 -40.875 -16.547 1 97.94 197 ARG B N 1
ATOM 5424 C CA . ARG B 1 197 ? 6.363 -39.469 -16.359 1 97.94 197 ARG B CA 1
ATOM 5425 C C . ARG B 1 197 ? 5.555 -39.25 -15.086 1 97.94 197 ARG B C 1
ATOM 5427 O O . ARG B 1 197 ? 4.945 -40.156 -14.555 1 97.94 197 ARG B O 1
ATOM 5434 N N . PRO B 1 198 ? 5.539 -38.031 -14.617 1 97.75 198 PRO B N 1
ATOM 5435 C CA . PRO B 1 198 ? 4.852 -37.75 -13.359 1 97.75 198 PRO B CA 1
ATOM 5436 C C . PRO B 1 198 ? 3.338 -37.938 -13.461 1 97.75 198 PRO B C 1
ATOM 5438 O O . PRO B 1 198 ? 2.75 -37.625 -14.508 1 97.75 198 PRO B O 1
ATOM 5441 N N . GLY B 1 199 ? 2.771 -38.406 -12.344 1 96.69 199 GLY B N 1
ATOM 5442 C CA . GLY B 1 199 ? 1.337 -38.219 -12.18 1 96.69 199 GLY B CA 1
ATOM 5443 C C . GLY B 1 199 ? 0.939 -36.781 -11.906 1 96.69 199 GLY B C 1
ATOM 5444 O O . GLY B 1 199 ? 1.747 -36 -11.414 1 96.69 199 GLY B O 1
ATOM 5445 N N . TRP B 1 200 ? -0.234 -36.438 -12.086 1 94.88 200 TRP B N 1
ATOM 5446 C CA . TRP B 1 200 ? -0.709 -35.062 -12.102 1 94.88 200 TRP B CA 1
ATOM 5447 C C . TRP B 1 200 ? -0.553 -34.406 -10.727 1 94.88 200 TRP B C 1
ATOM 5449 O O . TRP B 1 200 ? -0.063 -33.281 -10.617 1 94.88 200 TRP B O 1
ATOM 5459 N N . HIS B 1 201 ? -0.837 -35.062 -9.602 1 96.75 201 HIS B N 1
ATOM 5460 C CA . HIS B 1 201 ? -0.953 -34.469 -8.273 1 96.75 201 HIS B CA 1
ATOM 5461 C C . HIS B 1 201 ? 0.421 -34.188 -7.668 1 96.75 201 HIS B C 1
ATOM 5463 O O . HIS B 1 201 ? 0.584 -33.25 -6.883 1 96.75 201 HIS B O 1
ATOM 5469 N N . ILE B 1 202 ? 1.448 -34.938 -7.992 1 98.38 202 ILE B N 1
ATOM 5470 C CA . ILE B 1 202 ? 2.76 -34.875 -7.359 1 98.38 202 ILE B CA 1
ATOM 5471 C C . ILE B 1 202 ? 3.475 -33.594 -7.812 1 98.38 202 ILE B C 1
ATOM 5473 O O . ILE B 1 202 ? 4.363 -33.094 -7.121 1 98.38 202 ILE B O 1
ATOM 5477 N N . GLU B 1 203 ? 3.051 -33.094 -8.961 1 98.31 203 GLU B N 1
ATOM 5478 C CA . GLU B 1 203 ? 3.695 -31.938 -9.57 1 98.31 203 GLU B CA 1
ATOM 5479 C C . GLU B 1 203 ? 3.609 -30.719 -8.664 1 98.31 203 GLU B C 1
ATOM 5481 O O . GLU B 1 203 ? 4.629 -30.125 -8.312 1 98.31 203 GLU B O 1
ATOM 5486 N N . CYS B 1 204 ? 2.42 -30.359 -8.234 1 98.25 204 CYS B N 1
ATOM 5487 C CA . CYS B 1 204 ? 2.184 -29.172 -7.418 1 98.25 204 CYS B CA 1
ATOM 5488 C C . CYS B 1 204 ? 2.773 -29.344 -6.023 1 98.25 204 CYS B C 1
ATOM 5490 O O . CYS B 1 204 ? 3.279 -28.391 -5.438 1 98.25 204 CYS B O 1
ATOM 5492 N N . SER B 1 205 ? 2.713 -30.578 -5.469 1 98.62 205 SER B N 1
ATOM 5493 C CA . SER B 1 205 ? 3.357 -30.844 -4.184 1 98.62 205 SER B CA 1
ATOM 5494 C C . SER B 1 205 ? 4.844 -30.5 -4.234 1 98.62 205 SER B C 1
ATOM 5496 O O . SER B 1 205 ? 5.363 -29.828 -3.338 1 98.62 205 SER B O 1
ATOM 5498 N N . THR B 1 206 ? 5.473 -30.953 -5.32 1 98.56 206 THR B N 1
ATOM 5499 C CA . THR B 1 206 ? 6.914 -30.781 -5.477 1 98.56 206 THR B CA 1
ATOM 5500 C C . THR B 1 206 ? 7.27 -29.312 -5.703 1 98.56 206 THR B C 1
ATOM 5502 O O . THR B 1 206 ? 8.117 -28.766 -5 1 98.56 206 THR B O 1
ATOM 5505 N N . MET B 1 207 ? 6.59 -28.688 -6.613 1 98.31 207 MET B N 1
ATOM 5506 C CA . MET B 1 207 ? 6.945 -27.328 -7.012 1 98.31 207 MET B CA 1
ATOM 5507 C C . MET B 1 207 ? 6.586 -26.328 -5.918 1 98.31 207 MET B C 1
ATOM 5509 O O . MET B 1 207 ? 7.328 -25.375 -5.672 1 98.31 207 MET B O 1
ATOM 5513 N N . SER B 1 208 ? 5.441 -26.516 -5.227 1 98.12 208 SER B N 1
ATOM 5514 C CA . SER B 1 208 ? 5.07 -25.625 -4.133 1 98.12 208 SER B CA 1
ATOM 5515 C C . SER B 1 208 ? 6.074 -25.719 -2.984 1 98.12 208 SER B C 1
ATOM 5517 O O . SER B 1 208 ? 6.531 -24.688 -2.475 1 98.12 208 SER B O 1
ATOM 5519 N N . THR B 1 209 ? 6.492 -26.922 -2.594 1 97.88 209 THR B N 1
ATOM 5520 C CA . THR B 1 209 ? 7.41 -27.094 -1.474 1 97.88 209 THR B CA 1
ATOM 5521 C C . THR B 1 209 ? 8.805 -26.594 -1.838 1 97.88 209 THR B C 1
ATOM 5523 O O . THR B 1 209 ? 9.531 -26.078 -0.982 1 97.88 209 THR B O 1
ATOM 5526 N N . ARG B 1 210 ? 9.156 -26.75 -3.074 1 97.06 210 ARG B N 1
ATOM 5527 C CA . ARG B 1 210 ? 10.477 -26.312 -3.506 1 97.06 210 ARG B CA 1
ATOM 5528 C C . ARG B 1 210 ? 10.641 -24.812 -3.348 1 97.06 210 ARG B C 1
ATOM 5530 O O . ARG B 1 210 ? 11.68 -24.328 -2.879 1 97.06 210 ARG B O 1
ATOM 5537 N N . TYR B 1 211 ? 9.633 -24.047 -3.668 1 97 211 TYR B N 1
ATOM 5538 C CA . TYR B 1 211 ? 9.789 -22.609 -3.785 1 97 211 TYR B CA 1
ATOM 5539 C C . TYR B 1 211 ? 9.227 -21.891 -2.561 1 97 211 TYR B C 1
ATOM 5541 O O . TYR B 1 211 ? 9.625 -20.766 -2.25 1 97 211 TYR B O 1
ATOM 5549 N N . LEU B 1 212 ? 8.273 -22.578 -1.853 1 97.38 212 LEU B N 1
ATOM 5550 C CA . LEU B 1 212 ? 7.602 -21.891 -0.755 1 97.38 212 LEU B CA 1
ATOM 5551 C C . LEU B 1 212 ? 7.879 -22.578 0.574 1 97.38 212 LEU B C 1
ATOM 5553 O O . LEU B 1 212 ? 7.477 -22.094 1.631 1 97.38 212 LEU B O 1
ATOM 5557 N N . GLY B 1 213 ? 8.523 -23.734 0.541 1 95.38 213 GLY B N 1
ATOM 5558 C CA . GLY B 1 213 ? 8.797 -24.469 1.763 1 95.38 213 GLY B CA 1
ATOM 5559 C C . GLY B 1 213 ? 7.676 -25.422 2.146 1 95.38 213 GLY B C 1
ATOM 5560 O O . GLY B 1 213 ? 6.746 -25.641 1.369 1 95.38 213 GLY B O 1
ATOM 5561 N N . THR B 1 214 ? 7.801 -25.984 3.334 1 96.12 214 THR B N 1
ATOM 5562 C CA . THR B 1 214 ? 6.871 -27.016 3.76 1 96.12 214 THR B CA 1
ATOM 5563 C C . THR B 1 214 ? 5.766 -26.438 4.629 1 96.12 214 THR B C 1
ATOM 5565 O O . THR B 1 214 ? 4.918 -27.172 5.141 1 96.12 214 THR B O 1
ATOM 5568 N N . LYS B 1 215 ? 5.809 -25.188 4.859 1 96.06 215 LYS B N 1
ATOM 5569 C CA . LYS B 1 215 ? 4.75 -24.438 5.539 1 96.06 215 LYS B CA 1
ATOM 5570 C C . LYS B 1 215 ? 4.27 -23.266 4.695 1 96.06 215 LYS B C 1
ATOM 5572 O O . LYS B 1 215 ? 4.926 -22.219 4.645 1 96.06 215 LYS B O 1
ATOM 5577 N N . ILE B 1 216 ? 3.154 -23.453 4.098 1 97.25 216 ILE B N 1
ATOM 5578 C CA . ILE B 1 216 ? 2.584 -22.484 3.174 1 97.25 216 ILE B CA 1
ATOM 5579 C C . ILE B 1 216 ? 1.334 -21.859 3.791 1 97.25 216 ILE B C 1
ATOM 5581 O O . ILE B 1 216 ? 0.604 -22.516 4.535 1 97.25 216 ILE B O 1
ATOM 5585 N N . ASP B 1 217 ? 1.087 -20.625 3.508 1 98.62 217 ASP B N 1
ATOM 5586 C CA . ASP B 1 217 ? -0.05 -19.938 4.105 1 98.62 217 ASP B CA 1
ATOM 5587 C C . ASP B 1 217 ? -1.333 -20.203 3.326 1 98.62 217 ASP B C 1
ATOM 5589 O O . ASP B 1 217 ? -2.32 -20.688 3.893 1 98.62 217 ASP B O 1
ATOM 5593 N N . ILE B 1 218 ? -1.291 -19.969 2.023 1 98.81 218 ILE B N 1
ATOM 5594 C CA . ILE B 1 218 ? -2.494 -20.109 1.209 1 98.81 218 ILE B CA 1
ATOM 5595 C C . ILE B 1 218 ? -2.223 -21.047 0.038 1 98.81 218 ILE B C 1
ATOM 5597 O O . ILE B 1 218 ? -1.228 -20.891 -0.673 1 98.81 218 ILE B O 1
ATOM 5601 N N . HIS B 1 219 ? -2.943 -22.031 -0.134 1 98.81 219 HIS B N 1
ATOM 5602 C CA . HIS B 1 219 ? -3.016 -22.875 -1.319 1 98.81 219 HIS B CA 1
ATOM 5603 C C . HIS B 1 219 ? -4.41 -22.844 -1.933 1 98.81 219 HIS B C 1
ATOM 5605 O O . HIS B 1 219 ? -5.41 -23.016 -1.228 1 98.81 219 HIS B O 1
ATOM 5611 N N . GLY B 1 220 ? -4.469 -22.547 -3.223 1 98.25 220 GLY B N 1
ATOM 5612 C CA . GLY B 1 220 ? -5.816 -22.391 -3.742 1 98.25 220 GLY B CA 1
ATOM 5613 C C . GLY B 1 220 ? -5.926 -22.719 -5.223 1 98.25 220 GLY B C 1
ATOM 5614 O O . GLY B 1 220 ? -4.961 -23.172 -5.836 1 98.25 220 GLY B O 1
ATOM 5615 N N . GLY B 1 221 ? -7.156 -22.672 -5.77 1 98.38 221 GLY B N 1
ATOM 5616 C CA . GLY B 1 221 ? -7.57 -22.938 -7.141 1 98.38 221 GLY B CA 1
ATOM 5617 C C . GLY B 1 221 ? -9.078 -22.938 -7.316 1 98.38 221 GLY B C 1
ATOM 5618 O O . GLY B 1 221 ? -9.805 -22.375 -6.5 1 98.38 221 GLY B O 1
ATOM 5619 N N . GLY B 1 222 ? -9.469 -23.453 -8.453 1 97.5 222 GLY B N 1
ATOM 5620 C CA . GLY B 1 222 ? -10.898 -23.641 -8.664 1 97.5 222 GLY B CA 1
ATOM 5621 C C . GLY B 1 222 ? -11.508 -24.688 -7.77 1 97.5 222 GLY B C 1
ATOM 5622 O O . GLY B 1 222 ? -10.805 -25.594 -7.293 1 97.5 222 GLY B O 1
ATOM 5623 N N . MET B 1 223 ? -12.766 -24.594 -7.637 1 96.12 223 MET B N 1
ATOM 5624 C CA . MET B 1 223 ? -13.492 -25.484 -6.742 1 96.12 223 MET B CA 1
ATOM 5625 C C . MET B 1 223 ? -13.359 -26.938 -7.203 1 96.12 223 MET B C 1
ATOM 5627 O O . MET B 1 223 ? -13.422 -27.859 -6.391 1 96.12 223 MET B O 1
ATOM 5631 N N . ASP B 1 224 ? -13.18 -27.172 -8.43 1 93.81 224 ASP B N 1
ATOM 5632 C CA . ASP B 1 224 ? -13.055 -28.516 -8.992 1 93.81 224 ASP B CA 1
ATOM 5633 C C . ASP B 1 224 ? -11.766 -29.188 -8.531 1 93.81 224 ASP B C 1
ATOM 5635 O O . ASP B 1 224 ? -11.625 -30.406 -8.641 1 93.81 224 ASP B O 1
ATOM 5639 N N . LEU B 1 225 ? -10.859 -28.406 -7.957 1 97.56 225 LEU B N 1
ATOM 5640 C CA . LEU B 1 225 ? -9.562 -28.969 -7.594 1 97.56 225 LEU B CA 1
ATOM 5641 C C . LEU B 1 225 ? -9.57 -29.484 -6.156 1 97.56 225 LEU B C 1
ATOM 5643 O O . LEU B 1 225 ? -8.633 -30.156 -5.727 1 97.56 225 LEU B O 1
ATOM 5647 N N . VAL B 1 226 ? -10.617 -29.203 -5.441 1 97.69 226 VAL B N 1
ATOM 5648 C C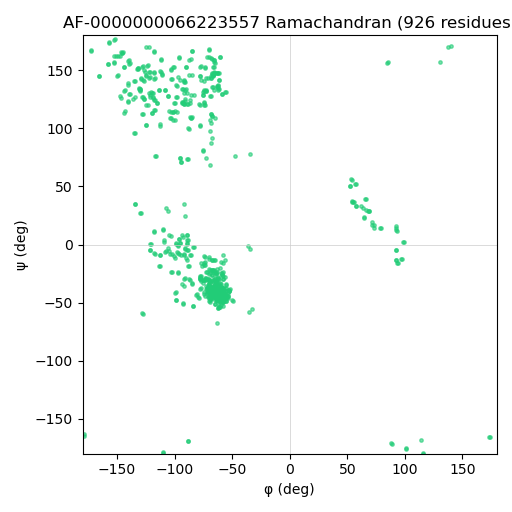A . VAL B 1 226 ? -10.68 -29.641 -4.051 1 97.69 226 VAL B CA 1
ATOM 5649 C C . VAL B 1 226 ? -10.461 -31.156 -3.971 1 97.69 226 VAL B C 1
ATOM 5651 O O . VAL B 1 226 ? -9.625 -31.625 -3.197 1 97.69 226 VAL B O 1
ATOM 5654 N N . PHE B 1 227 ? -11.211 -31.875 -4.844 1 96.25 227 PHE B N 1
ATOM 5655 C CA . PHE B 1 227 ? -11.086 -33.312 -4.922 1 96.25 227 PHE B CA 1
ATOM 5656 C C . PHE B 1 227 ? -11.047 -33.781 -6.375 1 96.25 227 PHE B C 1
ATOM 5658 O O . PHE B 1 227 ? -11.883 -33.375 -7.184 1 96.25 227 PHE B O 1
ATOM 5665 N N . PRO B 1 228 ? -10.078 -34.469 -6.645 1 96.12 228 PRO B N 1
ATOM 5666 C CA . PRO B 1 228 ? -9.125 -35.156 -5.754 1 96.12 228 PRO B CA 1
ATOM 5667 C C . PRO B 1 228 ? -7.785 -34.438 -5.664 1 96.12 228 PRO B C 1
ATOM 5669 O O . PRO B 1 228 ? -6.949 -34.781 -4.824 1 96.12 228 PRO B O 1
ATOM 5672 N N . HIS B 1 229 ? -7.602 -33.438 -6.48 1 97.38 229 HIS B N 1
ATOM 5673 C CA . HIS B 1 229 ? -6.262 -32.906 -6.719 1 97.38 229 HIS B CA 1
ATOM 5674 C C . HIS B 1 229 ? -5.656 -32.344 -5.43 1 97.38 229 HIS B C 1
ATOM 5676 O O . HIS B 1 229 ? -4.605 -32.812 -4.984 1 97.38 229 HIS B O 1
ATOM 5682 N N . HIS B 1 230 ? -6.32 -31.422 -4.742 1 98.44 230 HIS B N 1
ATOM 5683 C CA . HIS B 1 230 ? -5.766 -30.781 -3.551 1 98.44 230 HIS B CA 1
ATOM 5684 C C . HIS B 1 230 ? -5.766 -31.75 -2.367 1 98.44 230 HIS B C 1
ATOM 5686 O O . HIS B 1 230 ? -4.871 -31.688 -1.52 1 98.44 230 HIS B O 1
ATOM 5692 N N . GLU B 1 231 ? -6.738 -32.656 -2.344 1 97.75 231 GLU B N 1
ATOM 5693 C CA . GLU B 1 231 ? -6.715 -33.719 -1.35 1 97.75 231 GLU B CA 1
ATOM 5694 C C . GLU B 1 231 ? -5.457 -34.562 -1.481 1 97.75 231 GLU B C 1
ATOM 5696 O O . GLU B 1 231 ? -4.805 -34.875 -0.484 1 97.75 231 GLU B O 1
ATOM 5701 N N . ASN B 1 232 ? -5.164 -34.906 -2.689 1 97.94 232 ASN B N 1
ATOM 5702 C CA . ASN B 1 232 ? -4 -35.75 -2.969 1 97.94 232 ASN B CA 1
ATOM 5703 C C . ASN B 1 232 ? -2.697 -35.031 -2.68 1 97.94 232 ASN B C 1
ATOM 5705 O O . ASN B 1 232 ? -1.747 -35.625 -2.162 1 97.94 232 ASN B O 1
ATOM 5709 N N . GLU B 1 233 ? -2.637 -33.75 -2.994 1 98.62 233 GLU B N 1
ATOM 5710 C CA . GLU B 1 233 ? -1.451 -32.938 -2.682 1 98.62 233 GLU B CA 1
ATOM 5711 C C . GLU B 1 233 ? -1.199 -32.906 -1.177 1 98.62 233 GLU B C 1
ATOM 5713 O O . GLU B 1 233 ? -0.058 -33.031 -0.729 1 98.62 233 GLU B O 1
ATOM 5718 N N . ARG B 1 234 ? -2.275 -32.625 -0.456 1 98.38 234 ARG B N 1
ATOM 5719 C CA . ARG B 1 234 ? -2.186 -32.594 1 1 98.38 234 ARG B CA 1
ATOM 5720 C C . ARG B 1 234 ? -1.672 -33.938 1.551 1 98.38 234 ARG B C 1
ATOM 5722 O O . ARG B 1 234 ? -0.758 -33.938 2.379 1 98.38 234 ARG B O 1
ATOM 5729 N N . ALA B 1 235 ? -2.197 -35.031 1.038 1 98.25 235 ALA B N 1
ATOM 5730 C CA . ALA B 1 235 ? -1.795 -36.375 1.484 1 98.25 235 ALA B CA 1
ATOM 5731 C C . ALA B 1 235 ? -0.316 -36.625 1.205 1 98.25 235 ALA B C 1
ATOM 5733 O O . ALA B 1 235 ? 0.421 -37.062 2.086 1 98.25 235 ALA B O 1
ATOM 5734 N N . GLN B 1 236 ? 0.07 -36.312 0.009 1 98.56 236 GLN B N 1
ATOM 5735 C CA . GLN B 1 236 ? 1.457 -36.531 -0.395 1 98.56 236 GLN B CA 1
ATOM 5736 C C . GLN B 1 236 ? 2.412 -35.75 0.503 1 98.56 236 GLN B C 1
ATOM 5738 O O . GLN B 1 236 ? 3.346 -36.312 1.069 1 98.56 236 GLN B O 1
ATOM 5743 N N . THR B 1 237 ? 2.184 -34.469 0.655 1 98.62 237 THR B N 1
ATOM 5744 C CA . THR B 1 237 ? 3.129 -33.562 1.291 1 98.62 237 THR B CA 1
ATOM 5745 C C . THR B 1 237 ? 3.141 -33.75 2.805 1 98.62 237 THR B C 1
ATOM 5747 O O . THR B 1 237 ? 4.207 -33.812 3.42 1 98.62 237 THR B O 1
ATOM 5750 N N . GLU B 1 238 ? 1.99 -33.906 3.422 1 98.38 238 GLU B N 1
ATOM 5751 C CA . GLU B 1 238 ? 1.928 -34.031 4.871 1 98.38 238 GLU B CA 1
ATOM 5752 C C . GLU B 1 238 ? 2.443 -35.406 5.312 1 98.38 238 GLU B C 1
ATOM 5754 O O . GLU B 1 238 ? 2.977 -35.562 6.414 1 98.38 238 GLU B O 1
ATOM 5759 N N . SER B 1 239 ? 2.287 -36.438 4.434 1 98.19 239 SER B N 1
ATOM 5760 C CA . SER B 1 239 ? 2.889 -37.719 4.73 1 98.19 239 SER B CA 1
ATOM 5761 C C . SER B 1 239 ? 4.41 -37.625 4.773 1 98.19 239 SER B C 1
ATOM 5763 O O . SER B 1 239 ? 5.055 -38.281 5.605 1 98.19 239 SER B O 1
ATOM 5765 N N . LEU B 1 240 ? 4.859 -36.906 3.881 1 96.62 240 LEU B N 1
ATOM 5766 C CA . LEU B 1 240 ? 6.312 -36.75 3.779 1 96.62 240 LEU B CA 1
ATOM 5767 C C . LEU B 1 240 ? 6.863 -35.906 4.906 1 96.62 240 LEU B C 1
ATOM 5769 O O . LEU B 1 240 ? 7.91 -36.219 5.477 1 96.62 240 LEU B O 1
ATOM 5773 N N . THR B 1 241 ? 6.191 -34.812 5.273 1 95.44 241 THR B N 1
ATOM 5774 C CA . THR B 1 241 ? 6.73 -33.812 6.207 1 95.44 241 THR B CA 1
ATOM 5775 C C . THR B 1 241 ? 6.316 -34.156 7.637 1 95.44 241 THR B C 1
ATOM 5777 O O . THR B 1 241 ? 6.969 -33.719 8.594 1 95.44 241 THR B O 1
ATOM 5780 N N . GLY B 1 242 ? 5.215 -34.781 7.836 1 95.12 242 GLY B N 1
ATOM 5781 C CA . GLY B 1 242 ? 4.723 -35.125 9.156 1 95.12 242 GLY B CA 1
ATOM 5782 C C . GLY B 1 242 ? 4.07 -33.969 9.875 1 95.12 242 GLY B C 1
ATOM 5783 O O . GLY B 1 242 ? 3.918 -34 11.102 1 95.12 242 GLY B O 1
ATOM 5784 N N . SER B 1 243 ? 3.783 -32.938 9.148 1 95 243 SER B N 1
ATOM 5785 C CA . SER B 1 243 ? 3.195 -31.734 9.742 1 95 243 SER B CA 1
ATOM 5786 C C . SER B 1 243 ? 2.219 -31.062 8.781 1 95 243 SER B C 1
ATOM 5788 O O . SER B 1 243 ? 2.156 -31.422 7.605 1 95 243 SER B O 1
ATOM 5790 N N . THR B 1 244 ? 1.407 -30.141 9.391 1 95.94 244 THR B N 1
ATOM 5791 C CA . THR B 1 244 ? 0.485 -29.375 8.555 1 95.94 244 THR B CA 1
ATOM 5792 C C . THR B 1 244 ? 1.242 -28.594 7.488 1 95.94 244 THR B C 1
ATOM 5794 O O . THR B 1 244 ? 2.195 -27.875 7.797 1 95.94 244 THR B O 1
ATOM 5797 N N . TRP B 1 245 ? 0.795 -28.75 6.27 1 97.75 245 TRP B N 1
ATOM 5798 C CA . TRP B 1 245 ? 1.469 -28.172 5.105 1 97.75 245 TRP B CA 1
ATOM 5799 C C . TRP B 1 245 ? 0.901 -26.812 4.758 1 97.75 245 TRP B C 1
ATOM 5801 O O . TRP B 1 245 ? 1.637 -25.812 4.715 1 97.75 245 TRP B O 1
ATOM 5811 N N . VAL B 1 246 ? -0.366 -26.688 4.648 1 98.44 246 VAL B N 1
ATOM 5812 C CA . VAL B 1 246 ? -1.06 -25.484 4.23 1 98.44 246 VAL B CA 1
ATOM 5813 C C . VAL B 1 246 ? -1.993 -25 5.34 1 98.44 246 VAL B C 1
ATOM 5815 O O . VAL B 1 246 ? -2.773 -25.797 5.883 1 98.44 246 VAL B O 1
ATOM 5818 N N . LYS B 1 247 ? -1.931 -23.797 5.676 1 97.62 247 LYS B N 1
ATOM 5819 C CA . LYS B 1 247 ? -2.77 -23.25 6.742 1 97.62 247 LYS B CA 1
ATOM 5820 C C . LYS B 1 247 ? -4.18 -22.953 6.234 1 97.62 247 LYS B C 1
ATOM 5822 O O . LYS B 1 247 ? -5.164 -23.266 6.91 1 97.62 247 LYS B O 1
ATOM 5827 N N . TYR B 1 248 ? -4.301 -22.312 5.016 1 98.75 248 TYR B N 1
ATOM 5828 C CA . TYR B 1 248 ? -5.609 -21.922 4.492 1 98.75 248 TYR B CA 1
ATOM 5829 C C . TYR B 1 248 ? -5.797 -22.438 3.068 1 98.75 248 TYR B C 1
ATOM 5831 O O . TYR B 1 248 ? -5.117 -22 2.143 1 98.75 248 TYR B O 1
ATOM 5839 N N . TRP B 1 249 ? -6.703 -23.359 2.908 1 98.81 249 TRP B N 1
ATOM 5840 C CA . TRP B 1 249 ? -7.148 -23.812 1.593 1 98.81 249 TRP B CA 1
ATOM 5841 C C . TRP B 1 249 ? -8.312 -22.969 1.091 1 98.81 249 TRP B C 1
ATOM 5843 O O . TRP B 1 249 ? -9.344 -22.859 1.758 1 98.81 249 TRP B O 1
ATOM 5853 N N . MET B 1 250 ? -8.125 -22.344 -0.031 1 98.81 250 MET B N 1
ATOM 5854 C CA . MET B 1 250 ? -9.141 -21.453 -0.573 1 98.81 250 MET B CA 1
ATOM 5855 C C . MET B 1 250 ? -9.492 -21.828 -2.008 1 98.81 250 MET B C 1
ATOM 5857 O O . MET B 1 250 ? -8.609 -22.172 -2.797 1 98.81 250 MET B O 1
ATOM 5861 N N . HIS B 1 251 ? -10.797 -21.75 -2.377 1 98.81 251 HIS B N 1
ATOM 5862 C CA . HIS B 1 251 ? -11.242 -22.203 -3.689 1 98.81 251 HIS B CA 1
ATOM 5863 C C . HIS B 1 251 ? -12.289 -21.266 -4.273 1 98.81 251 HIS B C 1
ATOM 5865 O O . HIS B 1 251 ? -13.188 -20.797 -3.561 1 98.81 251 HIS B O 1
ATOM 5871 N N . VAL B 1 252 ? -12.211 -20.953 -5.523 1 98.56 252 VAL B N 1
ATOM 5872 C CA . VAL B 1 252 ? -13.086 -20.031 -6.238 1 98.56 252 VAL B CA 1
ATOM 5873 C C . VAL B 1 252 ? -14.242 -20.797 -6.875 1 98.56 252 VAL B C 1
ATOM 5875 O O . VAL B 1 252 ? -14.031 -21.844 -7.496 1 98.56 252 VAL B O 1
ATOM 5878 N N . ALA B 1 253 ? -15.438 -20.312 -6.738 1 97.56 253 ALA B N 1
ATOM 5879 C CA . ALA B 1 253 ? -16.641 -20.953 -7.273 1 97.56 253 ALA B CA 1
ATOM 5880 C C . ALA B 1 253 ? -16.672 -20.859 -8.797 1 97.56 253 ALA B C 1
ATOM 5882 O O . ALA B 1 253 ? -15.961 -20.062 -9.398 1 97.56 253 ALA B O 1
ATOM 5883 N N . PHE B 1 254 ? -17.547 -21.594 -9.375 1 93.5 254 PHE B N 1
ATOM 5884 C CA . PHE B 1 254 ? -17.641 -21.75 -10.82 1 93.5 254 PHE B CA 1
ATOM 5885 C C . PHE B 1 254 ? -18.297 -20.531 -11.453 1 93.5 254 PHE B C 1
ATOM 5887 O O . PHE B 1 254 ? -19.062 -19.812 -10.789 1 93.5 254 PHE B O 1
ATOM 5894 N N . LEU B 1 255 ? -17.922 -20.359 -12.68 1 94.44 255 LEU B N 1
ATOM 5895 C CA . LEU B 1 255 ? -18.641 -19.453 -13.562 1 94.44 255 LEU B CA 1
ATOM 5896 C C . LEU B 1 255 ? -19.719 -20.203 -14.328 1 94.44 255 LEU B C 1
ATOM 5898 O O . LEU B 1 255 ? -19.516 -21.344 -14.758 1 94.44 255 LEU B O 1
ATOM 5902 N N . THR B 1 256 ? -20.953 -19.547 -14.5 1 92.25 256 THR B N 1
ATOM 5903 C CA . THR B 1 256 ? -22.062 -20.188 -15.195 1 92.25 256 THR B CA 1
ATOM 5904 C C . THR B 1 256 ? -22.438 -19.406 -16.453 1 92.25 256 THR B C 1
ATOM 5906 O O . THR B 1 256 ? -22.219 -18.203 -16.531 1 92.25 256 THR B O 1
ATOM 5909 N N . ILE B 1 257 ? -22.875 -20.094 -17.406 1 90.69 257 ILE B N 1
ATOM 5910 C CA . ILE B 1 257 ? -23.453 -19.547 -18.625 1 90.69 257 ILE B CA 1
ATOM 5911 C C . ILE B 1 257 ? -24.844 -20.125 -18.828 1 90.69 257 ILE B C 1
ATOM 5913 O O . ILE B 1 257 ? -25.031 -21.344 -18.922 1 90.69 257 ILE B O 1
ATOM 5917 N N . ARG B 1 258 ? -25.844 -19.25 -18.859 1 89 258 ARG B N 1
ATOM 5918 C CA . ARG B 1 258 ? -27.234 -19.672 -18.938 1 89 258 ARG B CA 1
ATOM 5919 C C . ARG B 1 258 ? -27.578 -20.625 -17.812 1 89 258 ARG B C 1
ATOM 5921 O O . ARG B 1 258 ? -28.141 -21.703 -18.047 1 89 258 ARG B O 1
ATOM 5928 N N . LYS B 1 259 ? -26.953 -20.297 -16.672 1 84.44 259 LYS B N 1
ATOM 5929 C CA . LYS B 1 259 ? -27.25 -20.969 -15.414 1 84.44 259 LYS B CA 1
ATOM 5930 C C . LYS B 1 259 ? -26.672 -22.375 -15.398 1 84.44 259 LYS B C 1
ATOM 5932 O O . LYS B 1 259 ? -27.062 -23.203 -14.57 1 84.44 259 LYS B O 1
ATOM 5937 N N . GLU B 1 260 ? -25.766 -22.656 -16.344 1 87.31 260 GLU B N 1
ATOM 5938 C CA . GLU B 1 260 ? -25.062 -23.938 -16.375 1 87.31 260 GLU B CA 1
ATOM 5939 C C . GLU B 1 260 ? -23.547 -23.75 -16.281 1 87.31 260 GLU B C 1
ATOM 5941 O O . GLU B 1 260 ? -23.016 -22.766 -16.797 1 87.31 260 GLU B O 1
ATOM 5946 N N . LYS B 1 261 ? -23.016 -24.734 -15.68 1 84.75 261 LYS B N 1
ATOM 5947 C CA . LYS B 1 261 ? -21.562 -24.703 -15.625 1 84.75 261 LYS B CA 1
ATOM 5948 C C . LYS B 1 261 ? -20.953 -24.844 -17.031 1 84.75 261 LYS B C 1
ATOM 5950 O O . LYS B 1 261 ? -21.516 -25.547 -17.875 1 84.75 261 LYS B O 1
ATOM 5955 N N . MET B 1 262 ? -19.859 -24.266 -17.266 1 80.62 262 MET B N 1
ATOM 5956 C CA . MET B 1 262 ? -19.156 -24.375 -18.531 1 80.62 262 MET B CA 1
ATOM 5957 C C . MET B 1 262 ? -18.516 -25.75 -18.688 1 80.62 262 MET B C 1
ATOM 5959 O O . MET B 1 262 ? -17.969 -26.297 -17.734 1 80.62 262 MET B O 1
ATOM 5963 N N . SER B 1 263 ? -18.734 -26.375 -19.875 1 77.19 263 SER B N 1
ATOM 5964 C CA . SER B 1 263 ? -18.078 -27.641 -20.156 1 77.19 263 SER B CA 1
ATOM 5965 C C . SER B 1 263 ? -17.812 -27.812 -21.656 1 77.19 263 SER B C 1
ATOM 5967 O O . SER B 1 263 ? -18.547 -27.266 -22.484 1 77.19 263 SER B O 1
ATOM 5969 N N . LYS B 1 264 ? -16.734 -28.438 -21.844 1 74.31 264 LYS B N 1
ATOM 5970 C CA . LYS B 1 264 ? -16.422 -28.734 -23.234 1 74.31 264 LYS B CA 1
ATOM 5971 C C . LYS B 1 264 ? -17.516 -29.547 -23.891 1 74.31 264 LYS B C 1
ATOM 5973 O O . LYS B 1 264 ? -17.859 -29.312 -25.047 1 74.31 264 LYS B O 1
ATOM 5978 N N . SER B 1 265 ? -18.047 -30.5 -23.109 1 70.56 265 SER B N 1
ATOM 5979 C CA . SER B 1 265 ? -19.078 -31.391 -23.625 1 70.56 265 SER B CA 1
ATOM 5980 C C . SER B 1 265 ? -20.328 -30.609 -24.031 1 70.56 265 SER B C 1
ATOM 5982 O O . SER B 1 265 ? -20.984 -30.969 -25 1 70.56 265 SER B O 1
ATOM 5984 N N . LYS B 1 266 ? -20.562 -29.547 -23.391 1 80.56 266 LYS B N 1
ATOM 5985 C CA . LYS B 1 266 ? -21.75 -28.75 -23.672 1 80.56 266 LYS B CA 1
ATOM 5986 C C . LYS B 1 266 ? -21.469 -27.703 -24.75 1 80.56 266 LYS B C 1
ATOM 5988 O O . LYS B 1 266 ? -22.391 -27.078 -25.281 1 80.56 266 LYS B O 1
ATOM 5993 N N . GLY B 1 267 ? -20.266 -27.547 -25.031 1 79.62 267 GLY B N 1
ATOM 5994 C CA . GLY B 1 267 ? -19.875 -26.609 -26.078 1 79.62 267 GLY B CA 1
ATOM 5995 C C . GLY B 1 267 ? -20.062 -25.156 -25.688 1 79.62 267 GLY B C 1
ATOM 5996 O O . GLY B 1 267 ? -20.188 -24.297 -26.562 1 79.62 267 GLY B O 1
ATOM 5997 N N . ASN B 1 268 ? -20.203 -24.859 -24.453 1 84.19 268 ASN B N 1
ATOM 5998 C CA . ASN B 1 268 ? -20.484 -23.5 -24.016 1 84.19 268 ASN B CA 1
ATOM 5999 C C . ASN B 1 268 ? -19.25 -22.844 -23.391 1 84.19 268 ASN B C 1
ATOM 6001 O O . ASN B 1 268 ? -19.391 -22.016 -22.5 1 84.19 268 ASN B O 1
ATOM 6005 N N . ILE B 1 269 ? -18.156 -23.266 -23.844 1 90.06 269 ILE B N 1
ATOM 6006 C CA . ILE B 1 269 ? -16.906 -22.719 -23.297 1 90.06 269 ILE B CA 1
ATOM 6007 C C . ILE B 1 269 ? -16.578 -21.406 -24 1 90.06 269 ILE B C 1
ATOM 6009 O O . ILE B 1 269 ? -16.625 -21.312 -25.234 1 90.06 269 ILE B O 1
ATOM 6013 N N . VAL B 1 270 ? -16.312 -20.359 -23.25 1 94.06 270 VAL B N 1
ATOM 6014 C CA . VAL B 1 270 ? -15.883 -19.078 -23.781 1 94.06 270 VAL B CA 1
ATOM 6015 C C . VAL B 1 270 ? -14.383 -18.891 -23.547 1 94.06 270 VAL B C 1
ATOM 6017 O O . VAL B 1 270 ? -13.953 -18.688 -22.406 1 94.06 270 VAL B O 1
ATOM 6020 N N . PRO B 1 271 ? -13.617 -18.953 -24.594 1 96.06 271 PRO B N 1
ATOM 6021 C CA . PRO B 1 271 ? -12.18 -18.734 -24.422 1 96.06 271 PRO B CA 1
ATOM 6022 C C . PRO B 1 271 ? -11.852 -17.344 -23.891 1 96.06 271 PRO B C 1
ATOM 6024 O O . PRO B 1 271 ? -12.508 -16.359 -24.266 1 96.06 271 PRO B O 1
ATOM 6027 N N . LEU B 1 272 ? -10.914 -17.281 -23.062 1 97.31 272 LEU B N 1
ATOM 6028 C CA . LEU B 1 272 ? -10.523 -16.016 -22.453 1 97.31 272 LEU B CA 1
ATOM 6029 C C . LEU B 1 272 ? -10.062 -15.008 -23.5 1 97.31 272 LEU B C 1
ATOM 6031 O O . LEU B 1 272 ? -10.375 -13.82 -23.406 1 97.31 272 LEU B O 1
ATOM 6035 N N . LYS B 1 273 ? -9.32 -15.508 -24.5 1 96 273 LYS B N 1
ATOM 6036 C CA . LYS B 1 273 ? -8.828 -14.68 -25.594 1 96 273 LYS B CA 1
ATOM 6037 C C . LYS B 1 273 ? -9.977 -13.938 -26.281 1 96 273 LYS B C 1
ATOM 6039 O O . LYS B 1 273 ? -9.852 -12.75 -26.578 1 96 273 LYS B O 1
ATOM 6044 N N . GLU B 1 274 ? -11.07 -14.562 -26.469 1 95.19 274 GLU B N 1
ATOM 6045 C CA . GLU B 1 274 ? -12.234 -13.961 -27.125 1 95.19 274 GLU B CA 1
ATOM 6046 C C . GLU B 1 274 ? -12.883 -12.914 -26.234 1 95.19 274 GLU B C 1
ATOM 6048 O O . GLU B 1 274 ? -13.25 -11.828 -26.703 1 95.19 274 GLU B O 1
ATOM 6053 N N . ALA B 1 275 ? -13.031 -13.305 -24.984 1 96.81 275 ALA B N 1
ATOM 6054 C CA . ALA B 1 275 ? -13.633 -12.359 -24.047 1 96.81 275 ALA B CA 1
ATOM 6055 C C . ALA B 1 275 ? -12.773 -11.109 -23.891 1 96.81 275 ALA B C 1
ATOM 6057 O O . ALA B 1 275 ? -13.289 -9.992 -23.844 1 96.81 275 ALA B O 1
ATOM 6058 N N . LEU B 1 276 ? -11.461 -11.289 -23.844 1 96.12 276 LEU B N 1
ATOM 6059 C CA . LEU B 1 276 ? -10.523 -10.172 -23.734 1 96.12 276 LEU B CA 1
ATOM 6060 C C . LEU B 1 276 ? -10.633 -9.25 -24.938 1 96.12 276 LEU B C 1
ATOM 6062 O O . LEU B 1 276 ? -10.633 -8.023 -24.781 1 96.12 276 LEU B O 1
ATOM 6066 N N . SER B 1 277 ? -10.727 -9.805 -26.078 1 92.38 277 SER B N 1
ATOM 6067 C CA . SER B 1 277 ? -10.836 -9.031 -27.312 1 92.38 277 SER B CA 1
ATOM 6068 C C . SER B 1 277 ? -12.141 -8.25 -27.359 1 92.38 277 SER B C 1
ATOM 6070 O O . SER B 1 277 ? -12.164 -7.102 -27.812 1 92.38 277 SER B O 1
ATOM 6072 N N . LYS B 1 278 ? -13.133 -8.875 -26.875 1 93.38 278 LYS B N 1
ATOM 6073 C CA . LYS B 1 278 ? -14.461 -8.289 -27 1 93.38 278 LYS B CA 1
ATOM 6074 C C . LYS B 1 278 ? -14.711 -7.223 -25.938 1 93.38 278 LYS B C 1
ATOM 6076 O O . LYS B 1 278 ? -15.258 -6.16 -26.234 1 93.38 278 LYS B O 1
ATOM 6081 N N . TYR B 1 279 ? -14.305 -7.48 -24.672 1 95.38 279 TYR B N 1
ATOM 6082 C CA . TYR B 1 279 ? -14.75 -6.625 -23.578 1 95.38 279 TYR B CA 1
ATOM 6083 C C . TYR B 1 279 ? -13.57 -5.859 -22.984 1 95.38 279 TYR B C 1
ATOM 6085 O O . TYR B 1 279 ? -13.766 -4.871 -22.266 1 95.38 279 TYR B O 1
ATOM 6093 N N . GLY B 1 280 ? -12.344 -6.309 -23.219 1 94 280 GLY B N 1
ATOM 6094 C CA . GLY B 1 280 ? -11.164 -5.695 -22.641 1 94 280 GLY B CA 1
ATOM 6095 C C . GLY B 1 280 ? -10.852 -6.211 -21.25 1 94 280 GLY B C 1
ATOM 6096 O O . GLY B 1 280 ? -11.727 -6.758 -20.578 1 94 280 GLY B O 1
ATOM 6097 N N . PRO B 1 281 ? -9.641 -6.105 -20.844 1 96.12 281 PRO B N 1
ATOM 6098 C CA . PRO B 1 281 ? -9.18 -6.691 -19.578 1 96.12 281 PRO B CA 1
ATOM 6099 C C . PRO B 1 281 ? -9.812 -6.035 -18.359 1 96.12 281 PRO B C 1
ATOM 6101 O O . PRO B 1 281 ? -10.172 -6.719 -17.391 1 96.12 281 PRO B O 1
ATOM 6104 N N . SER B 1 282 ? -10.008 -4.668 -18.359 1 95.69 282 SER B N 1
ATOM 6105 C CA . SER B 1 282 ? -10.516 -3.957 -17.188 1 95.69 282 SER B CA 1
ATOM 6106 C C . SER B 1 282 ? -11.969 -4.328 -16.906 1 95.69 282 SER B C 1
ATOM 6108 O O . SER B 1 282 ? -12.344 -4.57 -15.758 1 95.69 282 SER B O 1
ATOM 6110 N N . THR B 1 283 ? -12.742 -4.371 -17.984 1 97.19 283 THR B N 1
ATOM 6111 C CA . THR B 1 283 ? -14.141 -4.75 -17.812 1 97.19 283 THR B CA 1
ATOM 6112 C C . THR B 1 283 ? -14.258 -6.184 -17.297 1 97.19 283 THR B C 1
ATOM 6114 O O . THR B 1 283 ? -15.047 -6.461 -16.406 1 97.19 283 THR B O 1
ATOM 6117 N N . LEU B 1 284 ? -13.453 -7.09 -17.844 1 98.12 284 LEU B N 1
ATOM 6118 C CA . LEU B 1 284 ? -13.484 -8.484 -17.406 1 98.12 284 LEU B CA 1
ATOM 6119 C C . LEU B 1 284 ? -13.07 -8.602 -15.945 1 98.12 284 LEU B C 1
ATOM 6121 O O . LEU B 1 284 ? -13.727 -9.305 -15.172 1 98.12 284 LEU B O 1
ATOM 6125 N N . ARG B 1 285 ? -12.008 -7.957 -15.609 1 98.19 285 ARG B N 1
ATOM 6126 C CA . ARG B 1 285 ? -11.539 -7.992 -14.227 1 98.19 285 ARG B CA 1
ATOM 6127 C C . ARG B 1 285 ? -12.602 -7.461 -13.273 1 98.19 285 ARG B C 1
ATOM 6129 O O . ARG B 1 285 ? -12.859 -8.062 -12.234 1 98.19 285 ARG B O 1
ATOM 6136 N N . TYR B 1 286 ? -13.18 -6.301 -13.648 1 98.62 286 TYR B N 1
ATOM 6137 C CA . TYR B 1 286 ? -14.25 -5.734 -12.844 1 98.62 286 TYR B CA 1
ATOM 6138 C C . TYR B 1 286 ? -15.383 -6.738 -12.656 1 98.62 286 TYR B C 1
ATOM 6140 O O . TYR B 1 286 ? -15.844 -6.957 -11.539 1 98.62 286 TYR B O 1
ATOM 6148 N N . TRP B 1 287 ? -15.766 -7.363 -13.734 1 98.69 287 TRP B N 1
ATOM 6149 C CA . TRP B 1 287 ? -16.859 -8.336 -13.711 1 98.69 287 TRP B CA 1
ATOM 6150 C C . TRP B 1 287 ? -16.484 -9.547 -12.859 1 98.69 287 TRP B C 1
ATOM 6152 O O . TRP B 1 287 ? -17.266 -9.969 -12 1 98.69 287 TRP B O 1
ATOM 6162 N N . PHE B 1 288 ? -15.281 -10.102 -13.008 1 98.62 288 PHE B N 1
ATOM 6163 C CA . PHE B 1 288 ? -14.828 -11.25 -12.227 1 98.62 288 PHE B CA 1
ATOM 6164 C C . PHE B 1 288 ? -14.93 -10.961 -10.734 1 98.62 288 PHE B C 1
ATOM 6166 O O . PHE B 1 288 ? -15.25 -11.852 -9.945 1 98.62 288 PHE B O 1
ATOM 6173 N N . LEU B 1 289 ? -14.688 -9.703 -10.359 1 98.69 289 LEU B N 1
ATOM 6174 C CA . LEU B 1 289 ? -14.578 -9.336 -8.953 1 98.69 289 LEU B CA 1
ATOM 6175 C C . LEU B 1 289 ? -15.883 -8.734 -8.445 1 98.69 289 LEU B C 1
ATOM 6177 O O . LEU B 1 289 ? -15.969 -8.344 -7.277 1 98.69 289 LEU B O 1
ATOM 6181 N N . SER B 1 290 ? -16.891 -8.656 -9.305 1 98.38 290 SER B N 1
ATOM 6182 C CA . SER B 1 290 ? -18.172 -8.102 -8.891 1 98.38 290 SER B CA 1
ATOM 6183 C C . SER B 1 290 ? -18.938 -9.086 -8.008 1 98.38 290 SER B C 1
ATOM 6185 O O . SER B 1 290 ? -19.922 -8.719 -7.363 1 98.38 290 SER B O 1
ATOM 6187 N N . SER B 1 291 ? -18.453 -10.297 -7.938 1 97.81 291 SER B N 1
ATOM 6188 C CA . SER B 1 291 ? -18.969 -11.32 -7.031 1 97.81 291 SER B CA 1
ATOM 6189 C C . SER B 1 291 ? -17.875 -11.828 -6.102 1 97.81 291 SER B C 1
ATOM 6191 O O . SER B 1 291 ? -16.703 -11.906 -6.492 1 97.81 291 SER B O 1
ATOM 6193 N N . GLN B 1 292 ? -18.297 -12.102 -4.875 1 97.88 292 GLN B N 1
ATOM 6194 C CA . GLN B 1 292 ? -17.328 -12.711 -3.975 1 97.88 292 GLN B CA 1
ATOM 6195 C C . GLN B 1 292 ? -16.859 -14.062 -4.504 1 97.88 292 GLN B C 1
ATOM 6197 O O . GLN B 1 292 ? -17.641 -14.82 -5.086 1 97.88 292 GLN B O 1
ATOM 6202 N N . TYR B 1 293 ? -15.609 -14.43 -4.238 1 98.56 293 TYR B N 1
ATOM 6203 C CA . TYR B 1 293 ? -14.93 -15.523 -4.93 1 98.56 293 TYR B CA 1
ATOM 6204 C C . TYR B 1 293 ? -15.617 -16.859 -4.648 1 98.56 293 TYR B C 1
ATOM 6206 O O . TYR B 1 293 ? -15.531 -17.781 -5.453 1 98.56 293 TYR B O 1
ATOM 6214 N N . ARG B 1 294 ? -16.328 -17 -3.527 1 98.19 294 ARG B N 1
ATOM 6215 C CA . ARG B 1 294 ? -16.953 -18.281 -3.176 1 98.19 294 ARG B CA 1
ATOM 6216 C C . ARG B 1 294 ? -18.359 -18.375 -3.764 1 98.19 294 ARG B C 1
ATOM 6218 O O . ARG B 1 294 ? -19.016 -19.406 -3.65 1 98.19 294 ARG B O 1
ATOM 6225 N N . ASN B 1 295 ? -18.828 -17.344 -4.379 1 97.44 295 ASN B N 1
ATOM 6226 C CA . ASN B 1 295 ? -20.125 -17.328 -5.039 1 97.44 295 ASN B CA 1
ATOM 6227 C C . ASN B 1 295 ? -19.984 -17.453 -6.555 1 97.44 295 ASN B C 1
ATOM 6229 O O . ASN B 1 295 ? -19.078 -16.891 -7.148 1 97.44 295 ASN B O 1
ATOM 6233 N N . PRO B 1 296 ? -20.922 -18.188 -7.141 1 95.81 296 PRO B N 1
ATOM 6234 C CA . PRO B 1 296 ? -20.891 -18.281 -8.602 1 95.81 296 PRO B CA 1
ATOM 6235 C C . PRO B 1 296 ? -21.156 -16.938 -9.281 1 95.81 296 PRO B C 1
ATOM 6237 O O . PRO B 1 296 ? -21.75 -16.031 -8.672 1 95.81 296 PRO B O 1
ATOM 6240 N N . ILE B 1 297 ? -20.688 -16.812 -10.477 1 95.75 297 ILE B N 1
ATOM 6241 C CA . ILE B 1 297 ? -20.953 -15.625 -11.273 1 95.75 297 ILE B CA 1
ATOM 6242 C C . ILE B 1 297 ? -21.484 -16.031 -12.648 1 95.75 297 ILE B C 1
ATOM 6244 O O . ILE B 1 297 ? -21.109 -17.062 -13.188 1 95.75 297 ILE B O 1
ATOM 6248 N N . GLU B 1 298 ? -22.422 -15.258 -13.156 1 95.25 298 GLU B N 1
ATOM 6249 C CA . GLU B 1 298 ? -23.078 -15.547 -14.422 1 95.25 298 GLU B CA 1
ATOM 6250 C C . GLU B 1 298 ? -22.453 -14.742 -15.562 1 95.25 298 GLU B C 1
ATOM 6252 O O . GLU B 1 298 ? -22.141 -13.562 -15.398 1 95.25 298 GLU B O 1
ATOM 6257 N N . TYR B 1 299 ? -22.25 -15.414 -16.672 1 95.81 299 TYR B N 1
ATOM 6258 C CA . TYR B 1 299 ? -21.781 -14.75 -17.891 1 95.81 299 TYR B CA 1
ATOM 6259 C C . TYR B 1 299 ? -22.953 -14.438 -18.812 1 95.81 299 TYR B C 1
ATOM 6261 O O . TYR B 1 299 ? -23.719 -15.336 -19.172 1 95.81 299 TYR B O 1
ATOM 6269 N N . SER B 1 300 ? -23.062 -13.211 -19.219 1 95 300 SER B N 1
ATOM 6270 C CA . SER B 1 300 ? -23.938 -12.75 -20.297 1 95 300 SER B CA 1
ATOM 6271 C C . SER B 1 300 ? -23.453 -11.422 -20.875 1 95 300 SER B C 1
ATOM 6273 O O . SER B 1 300 ? -22.75 -10.672 -20.203 1 95 300 SER B O 1
ATOM 6275 N N . GLU B 1 301 ? -23.828 -11.219 -22.062 1 94.31 301 GLU B N 1
ATOM 6276 C CA . GLU B 1 301 ? -23.469 -9.961 -22.703 1 94.31 301 GLU B CA 1
ATOM 6277 C C . GLU B 1 301 ? -24.031 -8.766 -21.938 1 94.31 301 GLU B C 1
ATOM 6279 O O . GLU B 1 301 ? -23.359 -7.746 -21.781 1 94.31 301 GLU B O 1
ATOM 6284 N N . GLU B 1 302 ? -25.188 -8.914 -21.469 1 96.31 302 GLU B N 1
ATOM 6285 C CA . GLU B 1 302 ? -25.859 -7.844 -20.719 1 96.31 302 GLU B CA 1
ATOM 6286 C C . GLU B 1 302 ? -25.094 -7.512 -19.438 1 96.31 302 GLU B C 1
ATOM 6288 O O . GLU B 1 302 ? -24.906 -6.336 -19.109 1 96.31 302 GLU B O 1
ATOM 6293 N N . ILE B 1 303 ? -24.672 -8.523 -18.766 1 97 303 ILE B N 1
ATOM 6294 C CA . ILE B 1 303 ? -23.953 -8.359 -17.5 1 97 303 ILE B CA 1
ATOM 6295 C C . ILE B 1 303 ? -22.625 -7.66 -17.75 1 97 303 ILE B C 1
ATOM 6297 O O . ILE B 1 303 ? -22.234 -6.762 -17 1 97 303 ILE B O 1
ATOM 6301 N N . LEU B 1 304 ? -21.938 -8.039 -18.75 1 97.44 304 LEU B N 1
ATOM 6302 C CA . LEU B 1 304 ? -20.641 -7.449 -19.078 1 97.44 304 LEU B CA 1
ATOM 6303 C C . LEU B 1 304 ? -20.797 -6 -19.516 1 97.44 304 LEU B C 1
ATOM 6305 O O . LEU B 1 304 ? -19.953 -5.156 -19.203 1 97.44 304 LEU B O 1
ATOM 6309 N N . GLU B 1 305 ? -21.844 -5.707 -20.266 1 95.75 305 GLU B N 1
ATOM 6310 C CA . GLU B 1 305 ? -22.125 -4.324 -20.656 1 95.75 305 GLU B CA 1
ATOM 6311 C C . GLU B 1 305 ? -22.406 -3.459 -19.422 1 95.75 305 GLU B C 1
ATOM 6313 O O . GLU B 1 305 ? -21.938 -2.326 -19.344 1 95.75 305 GLU B O 1
ATOM 6318 N N . GLN B 1 306 ? -23.172 -4 -18.578 1 97.38 306 GLN B N 1
ATOM 6319 C CA . GLN B 1 306 ? -23.453 -3.291 -17.328 1 97.38 306 GLN B CA 1
ATOM 6320 C C . GLN B 1 306 ? -22.172 -3.051 -16.531 1 97.38 306 GLN B C 1
ATOM 6322 O O . GLN B 1 306 ? -21.984 -1.983 -15.945 1 97.38 306 GLN B O 1
ATOM 6327 N N . SER B 1 307 ? -21.297 -4.043 -16.469 1 97.94 307 SER B N 1
ATOM 6328 C CA . SER B 1 307 ? -20.016 -3.916 -15.797 1 97.94 307 SER B CA 1
ATOM 6329 C C . SER B 1 307 ? -19.172 -2.791 -16.406 1 97.94 307 SER B C 1
ATOM 6331 O O . SER B 1 307 ? -18.547 -2.012 -15.68 1 97.94 307 SER B O 1
ATOM 6333 N N . SER B 1 308 ? -19.188 -2.773 -17.703 1 96.12 308 SER B N 1
ATOM 6334 C CA . SER B 1 308 ? -18.453 -1.725 -18.422 1 96.12 308 SER B CA 1
ATOM 6335 C C . SER B 1 308 ? -18.984 -0.342 -18.047 1 96.12 308 SER B C 1
ATOM 6337 O O . SER B 1 308 ? -18.203 0.577 -17.797 1 96.12 308 SER B O 1
ATOM 6339 N N . ARG B 1 309 ? -20.25 -0.183 -17.984 1 95.75 309 ARG B N 1
ATOM 6340 C CA . ARG B 1 309 ? -20.859 1.092 -17.641 1 95.75 309 ARG B CA 1
ATOM 6341 C C . ARG B 1 309 ? -20.547 1.475 -16.203 1 95.75 309 ARG B C 1
ATOM 6343 O O . ARG B 1 309 ? -20.266 2.637 -15.906 1 95.75 309 ARG B O 1
ATOM 6350 N N . SER B 1 310 ? -20.656 0.487 -15.344 1 97.88 310 SER B N 1
ATOM 6351 C CA . SER B 1 310 ? -20.359 0.725 -13.93 1 97.88 310 SER B CA 1
ATOM 6352 C C . SER B 1 310 ? -18.906 1.175 -13.742 1 97.88 310 SER B C 1
ATOM 6354 O O . SER B 1 310 ? -18.641 2.092 -12.969 1 97.88 310 SER B O 1
ATOM 6356 N N . LEU B 1 311 ? -18.016 0.522 -14.414 1 97.31 311 LEU B N 1
ATOM 6357 C CA . LEU B 1 311 ? -16.609 0.895 -14.352 1 97.31 311 LEU B CA 1
ATOM 6358 C C . LEU B 1 311 ? -16.406 2.307 -14.891 1 97.31 311 LEU B C 1
ATOM 6360 O O . LEU B 1 311 ? -15.648 3.09 -14.305 1 97.31 311 LEU B O 1
ATOM 6364 N N . GLN B 1 312 ? -17.062 2.627 -15.945 1 93.56 312 GLN B N 1
ATOM 6365 C CA . GLN B 1 312 ? -16.938 3.961 -16.531 1 93.56 312 GLN B CA 1
ATOM 6366 C C . GLN B 1 312 ? -17.406 5.031 -15.539 1 93.56 312 GLN B C 1
ATOM 6368 O O . GLN B 1 312 ? -16.797 6.105 -15.453 1 93.56 312 GLN B O 1
ATOM 6373 N N . ARG B 1 313 ? -18.422 4.781 -14.836 1 95.44 313 ARG B N 1
ATOM 6374 C CA . ARG B 1 313 ? -18.922 5.723 -13.836 1 95.44 313 ARG B CA 1
ATOM 6375 C C . ARG B 1 313 ? -17.844 6.008 -12.781 1 95.44 313 ARG B C 1
ATOM 6377 O O . ARG B 1 313 ? -17.672 7.156 -12.359 1 95.44 313 ARG B O 1
ATOM 6384 N N . LEU B 1 314 ? -17.172 4.98 -12.328 1 97.88 314 LEU B N 1
ATOM 6385 C CA . LEU B 1 314 ? -16.094 5.168 -11.367 1 97.88 314 LEU B CA 1
ATOM 6386 C C . LEU B 1 314 ? -14.984 6.027 -11.953 1 97.88 314 LEU B C 1
ATOM 6388 O O . LEU B 1 314 ? -14.453 6.914 -11.281 1 97.88 314 LEU B O 1
ATOM 6392 N N . LYS B 1 315 ? -14.664 5.75 -13.234 1 92.31 315 LYS B N 1
ATOM 6393 C CA . LYS B 1 315 ? -13.648 6.543 -13.922 1 92.31 315 LYS B CA 1
ATOM 6394 C C . LYS B 1 315 ? -14.07 8 -14.031 1 92.31 315 LYS B C 1
ATOM 6396 O O . LYS B 1 315 ? -13.258 8.906 -13.828 1 92.31 315 LYS B O 1
ATOM 6401 N N . ASP B 1 316 ? -15.297 8.211 -14.312 1 93 316 ASP B N 1
ATOM 6402 C CA . ASP B 1 316 ? -15.836 9.562 -14.391 1 93 316 ASP B CA 1
ATOM 6403 C C . ASP B 1 316 ? -15.734 10.273 -13.047 1 93 316 ASP B C 1
ATOM 6405 O O . ASP B 1 316 ? -15.461 11.477 -12.992 1 93 316 ASP B O 1
ATOM 6409 N N . ALA B 1 317 ? -15.969 9.578 -11.961 1 96.69 317 ALA B N 1
ATOM 6410 C CA . ALA B 1 317 ? -15.844 10.148 -10.625 1 96.69 317 ALA B CA 1
ATOM 6411 C C . ALA B 1 317 ? -14.422 10.648 -10.375 1 96.69 317 ALA B C 1
ATOM 6413 O O . ALA B 1 317 ? -14.227 11.734 -9.828 1 96.69 317 ALA B O 1
ATOM 6414 N N . ILE B 1 318 ? -13.461 9.867 -10.789 1 93.88 318 ILE B N 1
ATOM 6415 C CA . ILE B 1 318 ? -12.062 10.25 -10.617 1 93.88 318 ILE B CA 1
ATOM 6416 C C . ILE B 1 318 ? -11.781 11.531 -11.398 1 93.88 318 ILE B C 1
ATOM 6418 O O . ILE B 1 318 ? -11.078 12.422 -10.906 1 93.88 318 ILE B O 1
ATOM 6422 N N . SER B 1 319 ? -12.328 11.617 -12.578 1 87.62 319 SER B N 1
ATOM 6423 C CA . SER B 1 319 ? -12.156 12.812 -13.391 1 87.62 319 SER B CA 1
ATOM 6424 C C . SER B 1 319 ? -12.688 14.047 -12.672 1 87.62 319 SER B C 1
ATOM 6426 O O . SER B 1 319 ? -12.047 15.102 -12.672 1 87.62 319 SER B O 1
ATOM 6428 N N . VAL B 1 320 ? -13.805 13.914 -12.055 1 92.12 320 VAL B N 1
ATOM 6429 C CA . VAL B 1 320 ? -14.391 15.008 -11.281 1 92.12 320 VAL B CA 1
ATOM 6430 C C . VAL B 1 320 ? -13.461 15.391 -10.133 1 92.12 320 VAL B C 1
ATOM 6432 O O . VAL B 1 320 ? -13.188 16.578 -9.914 1 92.12 320 VAL B O 1
ATOM 6435 N N . LEU B 1 321 ? -12.984 14.422 -9.438 1 94 321 LEU B N 1
ATOM 6436 C CA . LEU B 1 321 ? -12.117 14.664 -8.297 1 94 321 LEU B CA 1
ATOM 6437 C C . LEU B 1 321 ? -10.844 15.398 -8.719 1 94 321 LEU B C 1
ATOM 6439 O O . LEU B 1 321 ? -10.406 16.328 -8.047 1 94 321 LEU B O 1
ATOM 6443 N N . ARG B 1 322 ? -10.273 14.961 -9.82 1 86.94 322 ARG B N 1
ATOM 6444 C CA . ARG B 1 322 ? -9.047 15.578 -10.312 1 86.94 322 ARG B CA 1
ATOM 6445 C C . ARG B 1 322 ? -9.258 17.047 -10.641 1 86.94 322 ARG B C 1
ATOM 6447 O O . ARG B 1 322 ? -8.391 17.891 -10.367 1 86.94 322 ARG B O 1
ATOM 6454 N N . LYS B 1 323 ? -10.367 17.359 -11.195 1 84.5 323 LYS B N 1
ATOM 6455 C CA . LYS B 1 323 ? -10.695 18.75 -11.5 1 84.5 323 LYS B CA 1
ATOM 6456 C C . LYS B 1 323 ? -10.781 19.578 -10.219 1 84.5 323 LYS B C 1
ATOM 6458 O O . LYS B 1 323 ? -10.281 20.703 -10.172 1 84.5 323 LYS B O 1
ATOM 6463 N N . ILE B 1 324 ? -11.344 19.031 -9.172 1 90.94 324 ILE B N 1
ATOM 6464 C CA . ILE B 1 324 ? -11.492 19.734 -7.898 1 90.94 324 ILE B CA 1
ATOM 6465 C C . ILE B 1 324 ? -10.125 19.953 -7.273 1 90.94 324 ILE B C 1
ATOM 6467 O O . ILE B 1 324 ? -9.82 21.062 -6.801 1 90.94 324 ILE B O 1
ATOM 6471 N N . ILE B 1 325 ? -9.297 18.969 -7.301 1 88.88 325 ILE B N 1
ATOM 6472 C CA . ILE B 1 325 ? -8.008 18.984 -6.621 1 88.88 325 ILE B CA 1
ATOM 6473 C C . ILE B 1 325 ? -7.082 20 -7.293 1 88.88 325 ILE B C 1
ATOM 6475 O O . ILE B 1 325 ? -6.242 20.609 -6.633 1 88.88 325 ILE B O 1
ATOM 6479 N N . GLN B 1 326 ? -7.277 20.297 -8.555 1 79.62 326 GLN B N 1
ATOM 6480 C CA . GLN B 1 326 ? -6.453 21.234 -9.305 1 79.62 326 GLN B CA 1
ATOM 6481 C C . GLN B 1 326 ? -6.605 22.656 -8.758 1 79.62 326 GLN B C 1
ATOM 6483 O O . GLN B 1 326 ? -5.77 23.516 -9.016 1 79.62 326 GLN B O 1
ATOM 6488 N N . LYS B 1 327 ? -7.582 22.844 -7.945 1 82.56 327 LYS B N 1
ATOM 6489 C CA . LYS B 1 327 ? -7.824 24.172 -7.383 1 82.56 327 LYS B CA 1
ATOM 6490 C C . LYS B 1 327 ? -6.789 24.516 -6.312 1 82.56 327 LYS B C 1
ATOM 6492 O O . LYS B 1 327 ? -6.641 25.688 -5.938 1 82.56 327 LYS B O 1
ATOM 6497 N N . GLY B 1 328 ? -6.086 23.547 -5.84 1 80.06 328 GLY B N 1
ATOM 6498 C CA . GLY B 1 328 ? -5.023 23.781 -4.875 1 80.06 328 GLY B CA 1
ATOM 6499 C C . GLY B 1 328 ? -5.426 23.469 -3.449 1 80.06 328 GLY B C 1
ATOM 6500 O O . GLY B 1 328 ? -6.547 23.016 -3.201 1 80.06 328 GLY B O 1
ATOM 6501 N N . PRO B 1 329 ? -4.488 23.781 -2.564 1 79.88 329 PRO B N 1
ATOM 6502 C CA . PRO B 1 329 ? -4.711 23.359 -1.18 1 79.88 329 PRO B CA 1
ATOM 6503 C C . PRO B 1 329 ? -5.883 24.078 -0.523 1 79.88 329 PRO B C 1
ATOM 6505 O O . PRO B 1 329 ? -6.109 25.266 -0.797 1 79.88 329 PRO B O 1
ATOM 6508 N N . ALA B 1 330 ? -6.566 23.328 0.344 1 83.31 330 ALA B N 1
ATOM 6509 C CA . ALA B 1 330 ? -7.703 23.875 1.077 1 83.31 330 ALA B CA 1
ATOM 6510 C C . ALA B 1 330 ? -7.266 24.453 2.424 1 83.31 330 ALA B C 1
ATOM 6512 O O . ALA B 1 330 ? -6.387 23.891 3.084 1 83.31 330 ALA B O 1
ATOM 6513 N N . HIS B 1 331 ? -7.906 25.547 2.717 1 93.25 331 HIS B N 1
ATOM 6514 C CA . HIS B 1 331 ? -7.551 26.172 3.984 1 93.25 331 HIS B CA 1
ATOM 6515 C C . HIS B 1 331 ? -8.758 26.297 4.902 1 93.25 331 HIS B C 1
ATOM 6517 O O . HIS B 1 331 ? -8.648 26.797 6.023 1 93.25 331 HIS B O 1
ATOM 6523 N N . TYR B 1 332 ? -9.859 25.828 4.391 1 94.44 332 TYR B N 1
ATOM 6524 C CA . TYR B 1 332 ? -11.094 25.844 5.16 1 94.44 332 TYR B CA 1
ATOM 6525 C C . TYR B 1 332 ? -12.148 24.938 4.527 1 94.44 332 TYR B C 1
ATOM 6527 O O . TYR B 1 332 ? -12.203 24.812 3.305 1 94.44 332 TYR B O 1
ATOM 6535 N N . ALA B 1 333 ? -12.953 24.297 5.355 1 94.25 333 ALA B N 1
ATOM 6536 C CA . ALA B 1 333 ? -14.094 23.5 4.902 1 94.25 333 ALA B CA 1
ATOM 6537 C C . ALA B 1 333 ? -15.359 23.875 5.672 1 94.25 333 ALA B C 1
ATOM 6539 O O . ALA B 1 333 ? -15.328 24.016 6.898 1 94.25 333 ALA B O 1
ATOM 6540 N N . LYS B 1 334 ? -16.453 24.062 4.945 1 95.12 334 LYS B N 1
ATOM 6541 C CA . LYS B 1 334 ? -17.734 24.328 5.59 1 95.12 334 LYS B CA 1
ATOM 6542 C C . LYS B 1 334 ? -18.203 23.109 6.391 1 95.12 334 LYS B C 1
ATOM 6544 O O . LYS B 1 334 ? -17.734 22 6.172 1 95.12 334 LYS B O 1
ATOM 6549 N N . GLU B 1 335 ? -19.062 23.391 7.316 1 94.38 335 GLU B N 1
ATOM 6550 C CA . GLU B 1 335 ? -19.562 22.344 8.188 1 94.38 335 GLU B CA 1
ATOM 6551 C C . GLU B 1 335 ? -20.125 21.172 7.375 1 94.38 335 GLU B C 1
ATOM 6553 O O . GLU B 1 335 ? -19.875 20.016 7.695 1 94.38 335 GLU B O 1
ATOM 6558 N N . GLU B 1 336 ? -20.906 21.469 6.387 1 96.06 336 GLU B N 1
ATOM 6559 C CA . GLU B 1 336 ? -21.5 20.438 5.539 1 96.06 336 GLU B CA 1
ATOM 6560 C C . GLU B 1 336 ? -20.422 19.609 4.844 1 96.06 336 GLU B C 1
ATOM 6562 O O . GLU B 1 336 ? -20.562 18.406 4.676 1 96.06 336 GLU B O 1
ATOM 6567 N N . ASP B 1 337 ? -19.344 20.297 4.434 1 96.31 337 ASP B N 1
ATOM 6568 C CA . ASP B 1 337 ? -18.234 19.625 3.773 1 96.31 337 ASP B CA 1
ATOM 6569 C C . ASP B 1 337 ? -17.516 18.656 4.73 1 96.31 337 ASP B C 1
ATOM 6571 O O . ASP B 1 337 ? -17.141 17.562 4.34 1 96.31 337 ASP B O 1
ATOM 6575 N N . VAL B 1 338 ? -17.328 19.078 5.953 1 95.88 338 VAL B N 1
ATOM 6576 C CA . VAL B 1 338 ? -16.688 18.234 6.961 1 95.88 338 VAL B CA 1
ATOM 6577 C C . VAL B 1 338 ? -17.5 16.953 7.156 1 95.88 338 VAL B C 1
ATOM 6579 O O . VAL B 1 338 ? -16.938 15.867 7.266 1 95.88 338 VAL B O 1
ATOM 6582 N N . LYS B 1 339 ? -18.812 17.094 7.18 1 96.69 339 LYS B N 1
ATOM 6583 C CA . LYS B 1 339 ? -19.688 15.93 7.316 1 96.69 339 LYS B CA 1
ATOM 6584 C C . LYS B 1 339 ? -19.531 14.977 6.133 1 96.69 339 LYS B C 1
ATOM 6586 O O . LYS B 1 339 ? -19.516 13.758 6.309 1 96.69 339 LYS B O 1
ATOM 6591 N N . VAL B 1 340 ? -19.484 15.578 4.949 1 97.88 340 VAL B N 1
ATOM 6592 C CA . VAL B 1 340 ? -19.312 14.781 3.736 1 97.88 340 VAL B CA 1
ATOM 6593 C C . VAL B 1 340 ? -17.969 14.055 3.785 1 97.88 340 VAL B C 1
ATOM 6595 O O . VAL B 1 340 ? -17.875 12.883 3.404 1 97.88 340 VAL B O 1
ATOM 6598 N N . GLN B 1 341 ? -16.891 14.727 4.242 1 96.56 341 GLN B N 1
ATOM 6599 C CA . GLN B 1 341 ? -15.57 14.117 4.402 1 96.56 341 GLN B CA 1
ATOM 6600 C C . GLN B 1 341 ? -15.641 12.891 5.312 1 96.56 341 GLN B C 1
ATOM 6602 O O . GLN B 1 341 ? -15.094 11.844 4.988 1 96.56 341 GLN B O 1
ATOM 6607 N N . GLU B 1 342 ? -16.375 13 6.367 1 95.81 342 GLU B N 1
ATOM 6608 C CA . GLU B 1 342 ? -16.547 11.891 7.305 1 95.81 342 GLU B CA 1
ATOM 6609 C C . GLU B 1 342 ? -17.266 10.719 6.648 1 95.81 342 GLU B C 1
ATOM 6611 O O . GLU B 1 342 ? -16.938 9.555 6.91 1 95.81 342 GLU B O 1
ATOM 6616 N N . GLU B 1 343 ? -18.281 11.062 5.855 1 97.69 343 GLU B N 1
ATOM 6617 C CA . GLU B 1 343 ? -19.016 10.031 5.133 1 97.69 343 GLU B CA 1
ATOM 6618 C C . GLU B 1 343 ? -18.094 9.258 4.191 1 97.69 343 GLU B C 1
ATOM 6620 O O . GLU B 1 343 ? -18.188 8.031 4.086 1 97.69 343 GLU B O 1
ATOM 6625 N N . ILE B 1 344 ? -17.234 9.969 3.516 1 98.19 344 ILE B N 1
ATOM 6626 C CA . ILE B 1 344 ? -16.297 9.352 2.58 1 98.19 344 ILE B CA 1
ATOM 6627 C C . ILE B 1 344 ? -15.328 8.453 3.34 1 98.19 344 ILE B C 1
ATOM 6629 O O . ILE B 1 344 ? -15.078 7.312 2.938 1 98.19 344 ILE B O 1
ATOM 6633 N N . VAL B 1 345 ? -14.805 8.906 4.473 1 96.62 345 VAL B N 1
ATOM 6634 C CA . VAL B 1 345 ? -13.883 8.133 5.297 1 96.62 345 VAL B CA 1
ATOM 6635 C C . VAL B 1 345 ? -14.555 6.836 5.746 1 96.62 345 VAL B C 1
ATOM 6637 O O . VAL B 1 345 ? -13.945 5.766 5.711 1 96.62 345 VAL B O 1
ATOM 6640 N N . ARG B 1 346 ? -15.812 6.902 6.105 1 96.88 346 ARG B N 1
ATOM 6641 C CA . ARG B 1 346 ? -16.562 5.73 6.547 1 96.88 346 ARG B CA 1
ATOM 6642 C C . ARG B 1 346 ? -16.734 4.73 5.406 1 96.88 346 ARG B C 1
ATOM 6644 O O . ARG B 1 346 ? -16.641 3.518 5.617 1 96.88 346 ARG B O 1
ATOM 6651 N N . ALA B 1 347 ? -17.031 5.242 4.262 1 98.19 347 ALA B N 1
ATOM 6652 C CA . ALA B 1 347 ? -17.188 4.371 3.1 1 98.19 347 ALA B CA 1
ATOM 6653 C C . ALA B 1 347 ? -15.883 3.637 2.789 1 98.19 347 ALA B C 1
ATOM 6655 O O . ALA B 1 347 ? -15.898 2.445 2.465 1 98.19 347 ALA B O 1
ATOM 6656 N N . ILE B 1 348 ? -14.75 4.34 2.869 1 98.12 348 ILE B N 1
ATOM 6657 C CA . ILE B 1 348 ? -13.445 3.725 2.645 1 98.12 348 ILE B CA 1
ATOM 6658 C C . ILE B 1 348 ? -13.195 2.643 3.693 1 98.12 348 ILE B C 1
ATOM 6660 O O . ILE B 1 348 ? -12.719 1.555 3.371 1 98.12 348 ILE B O 1
ATOM 6664 N N . SER B 1 349 ? -13.555 2.908 4.918 1 97.38 349 SER B N 1
ATOM 6665 C CA . SER B 1 349 ? -13.406 1.938 5.996 1 97.38 349 SER B CA 1
ATOM 6666 C C . SER B 1 349 ? -14.242 0.689 5.742 1 97.38 349 SER B C 1
ATOM 6668 O O . SER B 1 349 ? -13.812 -0.427 6.035 1 97.38 349 SER B O 1
ATOM 6670 N N . ARG B 1 350 ? -15.391 0.897 5.254 1 98 350 ARG B N 1
ATOM 6671 C CA . ARG B 1 350 ? -16.266 -0.233 4.957 1 98 350 ARG B CA 1
ATOM 6672 C C . ARG B 1 350 ? -15.672 -1.107 3.855 1 98 350 ARG B C 1
ATOM 6674 O O . ARG B 1 350 ? -15.828 -2.33 3.875 1 98 350 ARG B O 1
ATOM 6681 N N . PHE B 1 351 ? -15.062 -0.473 2.846 1 98.44 351 PHE B N 1
ATOM 6682 C CA . PHE B 1 351 ? -14.336 -1.247 1.845 1 98.44 351 PHE B CA 1
ATOM 6683 C C . PHE B 1 351 ? -13.391 -2.238 2.508 1 98.44 351 PHE B C 1
ATOM 6685 O O . PHE B 1 351 ? -13.398 -3.43 2.188 1 98.44 351 PHE B O 1
ATOM 6692 N N . ASP B 1 352 ? -12.609 -1.775 3.475 1 98.12 352 ASP B N 1
ATOM 6693 C CA . ASP B 1 352 ? -11.641 -2.615 4.176 1 98.12 352 ASP B CA 1
ATOM 6694 C C . ASP B 1 352 ? -12.344 -3.682 5.012 1 98.12 352 ASP B C 1
ATOM 6696 O O . ASP B 1 352 ? -11.906 -4.832 5.051 1 98.12 352 ASP B O 1
ATOM 6700 N N . GLU B 1 353 ? -13.406 -3.264 5.664 1 97.88 353 GLU B N 1
ATOM 6701 C CA . GLU B 1 353 ? -14.156 -4.211 6.484 1 97.88 353 GLU B CA 1
ATOM 6702 C C . GLU B 1 353 ? -14.648 -5.395 5.656 1 97.88 353 GLU B C 1
ATOM 6704 O O . GLU B 1 353 ? -14.555 -6.547 6.09 1 97.88 353 GLU B O 1
ATOM 6709 N N . HIS B 1 354 ? -15.102 -5.074 4.508 1 98.5 354 HIS B N 1
ATOM 6710 C CA . HIS B 1 354 ? -15.594 -6.125 3.625 1 98.5 354 HIS B CA 1
ATOM 6711 C C . HIS B 1 354 ? -14.461 -6.992 3.104 1 98.5 354 HIS B C 1
ATOM 6713 O O . HIS B 1 354 ? -14.547 -8.219 3.123 1 98.5 354 HIS B O 1
ATOM 6719 N N . MET B 1 355 ? -13.383 -6.387 2.684 1 98.62 355 MET B N 1
ATOM 6720 C CA . MET B 1 355 ? -12.25 -7.16 2.18 1 98.62 355 MET B CA 1
ATOM 6721 C C . MET B 1 355 ? -11.656 -8.031 3.281 1 98.62 355 MET B C 1
ATOM 6723 O O . MET B 1 355 ? -11.203 -9.148 3.021 1 98.62 355 MET B O 1
ATOM 6727 N N . GLU B 1 356 ? -11.672 -7.516 4.531 1 98.12 356 GLU B N 1
ATOM 6728 C CA . GLU B 1 356 ? -11.117 -8.25 5.66 1 98.12 356 GLU B CA 1
ATOM 6729 C C . GLU B 1 356 ? -12.023 -9.406 6.066 1 98.12 356 GLU B C 1
ATOM 6731 O O . GLU B 1 356 ? -11.617 -10.289 6.82 1 98.12 356 GLU B O 1
ATOM 6736 N N . ASN B 1 357 ? -13.258 -9.305 5.598 1 98.25 357 ASN B N 1
ATOM 6737 C CA . ASN B 1 357 ? -14.195 -10.398 5.816 1 98.25 357 ASN B CA 1
ATOM 6738 C C . ASN B 1 357 ? -14.234 -11.344 4.621 1 98.25 357 ASN B C 1
ATOM 6740 O O . ASN B 1 357 ? -15.203 -11.352 3.857 1 98.25 357 ASN B O 1
ATOM 6744 N N . ASP B 1 358 ? -13.242 -12.125 4.484 1 98.69 358 ASP B N 1
ATOM 6745 C CA . ASP B 1 358 ? -13.148 -13.195 3.5 1 98.69 358 ASP B CA 1
ATOM 6746 C C . ASP B 1 358 ? -13.117 -12.633 2.08 1 98.69 358 ASP B C 1
ATOM 6748 O O . ASP B 1 358 ? -13.781 -13.156 1.185 1 98.69 358 ASP B O 1
ATOM 6752 N N . PHE B 1 359 ? -12.43 -11.555 1.892 1 98.75 359 PHE B N 1
ATOM 6753 C CA . PHE B 1 359 ? -12.219 -10.961 0.577 1 98.75 359 PHE B CA 1
ATOM 6754 C C . PHE B 1 359 ? -13.547 -10.766 -0.143 1 98.75 359 PHE B C 1
ATOM 6756 O O . PHE B 1 359 ? -13.703 -11.172 -1.296 1 98.75 359 PHE B O 1
ATOM 6763 N N . ASP B 1 360 ? -14.484 -10.164 0.504 1 98.62 360 ASP B N 1
ATOM 6764 C CA . ASP B 1 360 ? -15.805 -9.891 -0.048 1 98.62 360 ASP B CA 1
ATOM 6765 C C . ASP B 1 360 ? -15.758 -8.727 -1.035 1 98.62 360 ASP B C 1
ATOM 6767 O O . ASP B 1 360 ? -16.219 -7.625 -0.727 1 98.62 360 ASP B O 1
ATOM 6771 N N . THR B 1 361 ? -15.352 -9.008 -2.248 1 98.75 361 THR B N 1
ATOM 6772 C CA . THR B 1 361 ? -15.156 -7.984 -3.271 1 98.75 361 THR B CA 1
ATOM 6773 C C . THR B 1 361 ? -16.484 -7.359 -3.672 1 98.75 361 THR B C 1
ATOM 6775 O O . THR B 1 361 ? -16.547 -6.184 -4.039 1 98.75 361 THR B O 1
ATOM 6778 N N . SER B 1 362 ? -17.578 -8.109 -3.645 1 98.44 362 SER B N 1
ATOM 6779 C CA . SER B 1 362 ? -18.891 -7.621 -4.039 1 98.44 362 SER B CA 1
ATOM 6780 C C . SER B 1 362 ? -19.328 -6.461 -3.154 1 98.44 362 SER B C 1
ATOM 6782 O O . SER B 1 362 ? -19.641 -5.375 -3.65 1 98.44 362 SER B O 1
ATOM 6784 N N . ASN B 1 363 ? -19.297 -6.684 -1.87 1 98.5 363 ASN B N 1
ATOM 6785 C CA . ASN B 1 363 ? -19.703 -5.629 -0.945 1 98.5 363 ASN B CA 1
ATOM 6786 C C . ASN B 1 363 ? -18.688 -4.504 -0.887 1 98.5 363 ASN B C 1
ATOM 6788 O O . ASN B 1 363 ? -19.031 -3.342 -0.696 1 98.5 363 ASN B O 1
ATOM 6792 N N . ALA B 1 364 ? -17.406 -4.852 -0.993 1 98.75 364 ALA B N 1
ATOM 6793 C CA . ALA B 1 364 ? -16.391 -3.812 -1.096 1 98.75 364 ALA B CA 1
ATOM 6794 C C . ALA B 1 364 ? -16.672 -2.869 -2.26 1 98.75 364 ALA B C 1
ATOM 6796 O O . ALA B 1 364 ? -16.562 -1.649 -2.123 1 98.75 364 ALA B O 1
ATOM 6797 N N . LEU B 1 365 ? -17.047 -3.451 -3.369 1 98.5 365 LEU B N 1
ATOM 6798 C CA . LEU B 1 365 ? -17.391 -2.672 -4.559 1 98.5 365 LEU B CA 1
ATOM 6799 C C . LEU B 1 365 ? -18.562 -1.738 -4.285 1 98.5 365 LEU B C 1
ATOM 6801 O O . LEU B 1 365 ? -18.578 -0.601 -4.762 1 98.5 365 LEU B O 1
ATOM 6805 N N . THR B 1 366 ? -19.531 -2.172 -3.533 1 98.38 366 THR B N 1
ATOM 6806 C CA . THR B 1 366 ? -20.672 -1.347 -3.152 1 98.38 366 THR B CA 1
ATOM 6807 C C . THR B 1 366 ? -20.203 -0.093 -2.414 1 98.38 366 THR B C 1
ATOM 6809 O O . THR B 1 366 ? -20.719 1.001 -2.66 1 98.38 366 THR B O 1
ATOM 6812 N N . SER B 1 367 ? -19.281 -0.255 -1.487 1 98.44 367 SER B N 1
ATOM 6813 C CA . SER B 1 367 ? -18.719 0.879 -0.751 1 98.44 367 SER B CA 1
ATOM 6814 C C . SER B 1 367 ? -18.062 1.879 -1.691 1 98.44 367 SER B C 1
ATOM 6816 O O . SER B 1 367 ? -18.172 3.092 -1.493 1 98.44 367 SER B O 1
ATOM 6818 N N . ILE B 1 368 ? -17.406 1.417 -2.746 1 98.75 368 ILE B N 1
ATOM 6819 C CA . ILE B 1 368 ? -16.719 2.271 -3.709 1 98.75 368 ILE B CA 1
ATOM 6820 C C . ILE B 1 368 ? -17.75 3.037 -4.543 1 98.75 368 ILE B C 1
ATOM 6822 O O . ILE B 1 368 ? -17.578 4.227 -4.809 1 98.75 368 ILE B O 1
ATOM 6826 N N . HIS B 1 369 ? -18.797 2.389 -4.918 1 98.75 369 HIS B N 1
ATOM 6827 C CA . HIS B 1 369 ? -19.859 3.062 -5.664 1 98.75 369 HIS B CA 1
ATOM 6828 C C . HIS B 1 369 ? -20.562 4.113 -4.805 1 98.75 369 HIS B C 1
ATOM 6830 O O . HIS B 1 369 ? -21.047 5.121 -5.32 1 98.75 369 HIS B O 1
ATOM 6836 N N . GLU B 1 370 ? -20.609 3.863 -3.496 1 98.75 370 GLU B N 1
ATOM 6837 C CA . GLU B 1 370 ? -21.109 4.887 -2.586 1 98.75 370 GLU B CA 1
ATOM 6838 C C . GLU B 1 370 ? -20.25 6.148 -2.645 1 98.75 370 GLU B C 1
ATOM 6840 O O . GLU B 1 370 ? -20.781 7.262 -2.668 1 98.75 370 GLU B O 1
ATOM 6845 N N . ILE B 1 371 ? -18.953 5.996 -2.654 1 98.81 371 ILE B N 1
ATOM 6846 C CA . ILE B 1 371 ? -18.047 7.137 -2.783 1 98.81 371 ILE B CA 1
ATOM 6847 C C . ILE B 1 371 ? -18.344 7.879 -4.086 1 98.81 371 ILE B C 1
ATOM 6849 O O . ILE B 1 371 ? -18.438 9.109 -4.098 1 98.81 371 ILE B O 1
ATOM 6853 N N . ALA B 1 372 ? -18.516 7.113 -5.207 1 98.69 372 ALA B N 1
ATOM 6854 C CA . ALA B 1 372 ? -18.844 7.734 -6.488 1 98.69 372 ALA B CA 1
ATOM 6855 C C . ALA B 1 372 ? -20.125 8.539 -6.398 1 98.69 372 ALA B C 1
ATOM 6857 O O . ALA B 1 372 ? -20.219 9.648 -6.934 1 98.69 372 ALA B O 1
ATOM 6858 N N . SER B 1 373 ? -21.062 7.992 -5.742 1 98.75 373 SER B N 1
ATOM 6859 C CA . SER B 1 373 ? -22.328 8.695 -5.566 1 98.75 373 SER B CA 1
ATOM 6860 C C . SER B 1 373 ? -22.141 10.008 -4.824 1 98.75 373 SER B C 1
ATOM 6862 O O . SER B 1 373 ? -22.719 11.031 -5.191 1 98.75 373 SER B O 1
ATOM 6864 N N . ILE B 1 374 ? -21.328 10.008 -3.744 1 98.69 374 ILE B N 1
ATOM 6865 C CA . ILE B 1 374 ? -21.016 11.211 -2.979 1 98.69 374 ILE B CA 1
ATOM 6866 C C . ILE B 1 374 ? -20.312 12.227 -3.873 1 98.69 374 ILE B C 1
ATOM 6868 O O . ILE B 1 374 ? -20.609 13.422 -3.807 1 98.69 374 ILE B O 1
ATOM 6872 N N . VAL B 1 375 ? -19.422 11.766 -4.762 1 98.38 375 VAL B N 1
ATOM 6873 C CA . VAL B 1 375 ? -18.688 12.633 -5.68 1 98.38 375 VAL B CA 1
ATOM 6874 C C . VAL B 1 375 ? -19.688 13.375 -6.578 1 98.38 375 VAL B C 1
ATOM 6876 O O . VAL B 1 375 ? -19.641 14.602 -6.68 1 98.38 375 VAL B O 1
ATOM 6879 N N . PHE B 1 376 ? -20.625 12.648 -7.168 1 97.38 376 PHE B N 1
ATOM 6880 C CA . PHE B 1 376 ? -21.516 13.219 -8.172 1 97.38 376 PHE B CA 1
ATOM 6881 C C . PHE B 1 376 ? -22.609 14.047 -7.508 1 97.38 376 PHE B C 1
ATOM 6883 O O . PHE B 1 376 ? -23.062 15.047 -8.07 1 97.38 376 PHE B O 1
ATOM 6890 N N . SER B 1 377 ? -22.984 13.734 -6.316 1 98.25 377 SER B N 1
ATOM 6891 C CA . SER B 1 377 ? -24.141 14.398 -5.699 1 98.25 377 SER B CA 1
ATOM 6892 C C . SER B 1 377 ? -23.688 15.547 -4.805 1 98.25 377 SER B C 1
ATOM 6894 O O . SER B 1 377 ? -24.469 16.469 -4.539 1 98.25 377 SER B O 1
ATOM 6896 N N . LYS B 1 378 ? -22.484 15.531 -4.301 1 98.06 378 LYS B N 1
ATOM 6897 C CA . LYS B 1 378 ? -22.078 16.516 -3.309 1 98.06 378 LYS B CA 1
ATOM 6898 C C . LYS B 1 378 ? -20.781 17.219 -3.719 1 98.06 378 LYS B C 1
ATOM 6900 O O . LYS B 1 378 ? -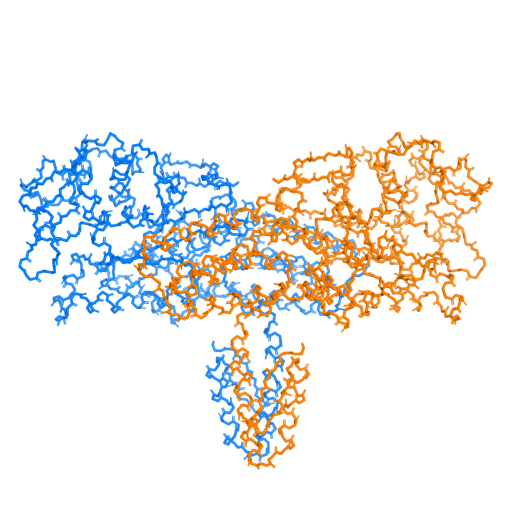20.781 18.406 -4.016 1 98.06 378 LYS B O 1
ATOM 6905 N N . LEU B 1 379 ? -19.688 16.469 -3.9 1 97.5 379 LEU B N 1
ATOM 6906 C CA . LEU B 1 379 ? -18.375 17.047 -4.109 1 97.5 379 LEU B CA 1
ATOM 6907 C C . LEU B 1 379 ? -18.328 17.859 -5.402 1 97.5 379 LEU B C 1
ATOM 6909 O O . LEU B 1 379 ? -17.656 18.891 -5.469 1 97.5 379 LEU B O 1
ATOM 6913 N N . GLN B 1 380 ? -19.016 17.312 -6.41 1 94.25 380 GLN B N 1
ATOM 6914 C CA . GLN B 1 380 ? -19.047 18 -7.699 1 94.25 380 GLN B CA 1
ATOM 6915 C C . GLN B 1 380 ? -19.578 19.422 -7.555 1 94.25 380 GLN B C 1
ATOM 6917 O O . GLN B 1 380 ? -19.156 20.328 -8.289 1 94.25 380 GLN B O 1
ATOM 6922 N N . TYR B 1 381 ? -20.375 19.641 -6.598 1 95.38 381 TYR B N 1
ATOM 6923 C CA . TYR B 1 381 ? -21.016 20.953 -6.414 1 95.38 381 TYR B CA 1
ATOM 6924 C C . TYR B 1 381 ? -20.281 21.766 -5.352 1 95.38 381 TYR B C 1
ATOM 6926 O O . TYR B 1 381 ? -20.062 22.969 -5.527 1 95.38 381 TYR B O 1
ATOM 6934 N N . SER B 1 382 ? -19.875 21.141 -4.273 1 95.62 382 SER B N 1
ATOM 6935 C CA . SER B 1 382 ? -19.188 21.859 -3.207 1 95.62 382 SER B CA 1
ATOM 6936 C C . SER B 1 382 ? -17.75 22.188 -3.59 1 95.62 382 SER B C 1
ATOM 6938 O O . SER B 1 382 ? -17.141 23.109 -3.041 1 95.62 382 SER B O 1
ATOM 6940 N N . GLU B 1 383 ? -17.188 21.344 -4.395 1 94.69 383 GLU B N 1
ATOM 6941 C CA . GLU B 1 383 ? -15.797 21.469 -4.84 1 94.69 383 GLU B CA 1
ATOM 6942 C C . GLU B 1 383 ? -14.836 21.5 -3.65 1 94.69 383 GLU B C 1
ATOM 6944 O O . GLU B 1 383 ? -13.859 22.25 -3.66 1 94.69 383 GLU B O 1
ATOM 6949 N N . ASP B 1 384 ? -15.188 20.797 -2.627 1 95.75 384 ASP B N 1
ATOM 6950 C CA . ASP B 1 384 ? -14.359 20.656 -1.436 1 95.75 384 ASP B CA 1
ATOM 6951 C C . ASP B 1 384 ? -13.094 19.859 -1.741 1 95.75 384 ASP B C 1
ATOM 6953 O O . ASP B 1 384 ? -13.148 18.641 -1.866 1 95.75 384 ASP B O 1
ATOM 6957 N N . VAL B 1 385 ? -11.961 20.516 -1.73 1 93 385 VAL B N 1
ATOM 6958 C CA . VAL B 1 385 ? -10.688 19.906 -2.125 1 93 385 VAL B CA 1
ATOM 6959 C C . VAL B 1 385 ? -10.297 18.828 -1.12 1 93 385 VAL B C 1
ATOM 6961 O O . VAL B 1 385 ? -9.789 17.766 -1.503 1 93 385 VAL B O 1
ATOM 6964 N N . PHE B 1 386 ? -10.539 19.094 0.151 1 94.25 386 PHE B N 1
ATOM 6965 C CA . PHE B 1 386 ? -10.188 18.125 1.186 1 94.25 386 PHE B CA 1
ATOM 6966 C C . PHE B 1 386 ? -10.984 16.828 1.007 1 94.25 386 PHE B C 1
ATOM 6968 O O . PHE B 1 386 ? -10.406 15.742 0.982 1 94.25 386 PHE B O 1
ATOM 6975 N N . GLY B 1 387 ? -12.25 16.969 0.799 1 96.44 387 GLY B N 1
ATOM 6976 C CA . GLY B 1 387 ? -13.086 15.82 0.522 1 96.44 387 GLY B CA 1
ATOM 6977 C C . GLY B 1 387 ? -12.68 15.07 -0.735 1 96.44 387 GLY B C 1
ATOM 6978 O O . GLY B 1 387 ? -12.688 13.844 -0.765 1 96.44 387 GLY B O 1
ATOM 6979 N N . ALA B 1 388 ? -12.312 15.82 -1.746 1 96.06 388 ALA B N 1
ATOM 6980 C CA . ALA B 1 388 ? -11.883 15.227 -3.012 1 96.06 388 ALA B CA 1
ATOM 6981 C C . ALA B 1 388 ? -10.609 14.406 -2.83 1 96.06 388 ALA B C 1
ATOM 6983 O O . ALA B 1 388 ? -10.469 13.328 -3.406 1 96.06 388 ALA B O 1
ATOM 6984 N N . LEU B 1 389 ? -9.711 14.938 -2.035 1 93.88 389 LEU B N 1
ATOM 6985 C CA . LEU B 1 389 ? -8.453 14.242 -1.785 1 93.88 389 LEU B CA 1
ATOM 6986 C C . LEU B 1 389 ? -8.703 12.93 -1.045 1 93.88 389 LEU B C 1
ATOM 6988 O O . LEU B 1 389 ? -8.117 11.898 -1.391 1 93.88 389 LEU B O 1
ATOM 6992 N N . ILE B 1 390 ? -9.562 12.914 -0.056 1 95.44 390 ILE B N 1
ATOM 6993 C CA . ILE B 1 390 ? -9.891 11.703 0.696 1 95.44 390 ILE B CA 1
ATOM 6994 C C . ILE B 1 390 ? -10.555 10.688 -0.228 1 95.44 390 ILE B C 1
ATOM 6996 O O . ILE B 1 390 ? -10.203 9.5 -0.207 1 95.44 390 ILE B O 1
ATOM 7000 N N . ALA B 1 391 ? -11.477 11.188 -1.023 1 97.75 391 ALA B N 1
ATOM 7001 C CA . ALA B 1 391 ? -12.18 10.305 -1.95 1 97.75 391 ALA B CA 1
ATOM 7002 C C . ALA B 1 391 ? -11.203 9.656 -2.936 1 97.75 391 ALA B C 1
ATOM 7004 O O . ALA B 1 391 ? -11.305 8.461 -3.221 1 97.75 391 ALA B O 1
ATOM 7005 N N . LEU B 1 392 ? -10.289 10.477 -3.471 1 95.44 392 LEU B N 1
ATOM 7006 C CA . LEU B 1 392 ? -9.312 9.961 -4.418 1 95.44 392 LEU B CA 1
ATOM 7007 C C . LEU B 1 392 ? -8.469 8.859 -3.781 1 95.44 392 LEU B C 1
ATOM 7009 O O . LEU B 1 392 ? -8.141 7.867 -4.438 1 95.44 392 LEU B O 1
ATOM 7013 N N . ASP B 1 393 ? -8.117 9.016 -2.545 1 94.06 393 ASP B N 1
ATOM 7014 C CA . ASP B 1 393 ? -7.375 7.988 -1.825 1 94.06 393 ASP B CA 1
ATOM 7015 C C . ASP B 1 393 ? -8.18 6.691 -1.734 1 94.06 393 ASP B C 1
ATOM 7017 O O . ASP B 1 393 ? -7.613 5.598 -1.808 1 94.06 393 ASP B O 1
ATOM 7021 N N . GLY B 1 394 ? -9.469 6.852 -1.517 1 97.19 394 GLY B N 1
ATOM 7022 C CA . GLY B 1 394 ? -10.336 5.68 -1.521 1 97.19 394 GLY B CA 1
ATOM 7023 C C . GLY B 1 394 ? -10.312 4.934 -2.842 1 97.19 394 GLY B C 1
ATOM 7024 O O . GLY B 1 394 ? -10.188 3.707 -2.865 1 97.19 394 GLY B O 1
ATOM 7025 N N . PHE B 1 395 ? -10.383 5.695 -3.93 1 97.5 395 PHE B N 1
ATOM 7026 C CA . PHE B 1 395 ? -10.344 5.086 -5.254 1 97.5 395 PHE B CA 1
ATOM 7027 C C . PHE B 1 395 ? -8.977 4.473 -5.527 1 97.5 395 PHE B C 1
ATOM 7029 O O . PHE B 1 395 ? -8.867 3.453 -6.211 1 97.5 395 PHE B O 1
ATOM 7036 N N . ARG B 1 396 ? -7.941 5.125 -5.047 1 94.88 396 ARG B N 1
ATOM 7037 C CA . ARG B 1 396 ? -6.602 4.566 -5.203 1 94.88 396 ARG B CA 1
ATOM 7038 C C . ARG B 1 396 ? -6.492 3.209 -4.516 1 94.88 396 ARG B C 1
ATOM 7040 O O . ARG B 1 396 ? -5.973 2.254 -5.098 1 94.88 396 ARG B O 1
ATOM 7047 N N . LYS B 1 397 ? -6.965 3.098 -3.305 1 96.44 397 LYS B N 1
ATOM 7048 C CA . LYS B 1 397 ? -6.953 1.84 -2.564 1 96.44 397 LYS B CA 1
ATOM 7049 C C . LYS B 1 397 ? -7.754 0.765 -3.297 1 96.44 397 LYS B C 1
ATOM 7051 O O . LYS B 1 397 ? -7.312 -0.38 -3.402 1 96.44 397 LYS B O 1
ATOM 7056 N N . PHE B 1 398 ? -8.906 1.231 -3.771 1 98.31 398 PHE B N 1
ATOM 7057 C CA . PHE B 1 398 ? -9.727 0.339 -4.578 1 98.31 398 PHE B CA 1
ATOM 7058 C C . PHE B 1 398 ? -8.938 -0.194 -5.77 1 98.31 398 PHE B C 1
ATOM 7060 O O . PHE B 1 398 ? -8.922 -1.4 -6.02 1 98.31 398 PHE B O 1
ATOM 7067 N N . ASN B 1 399 ? -8.234 0.632 -6.461 1 97.5 399 ASN B N 1
ATOM 7068 C CA . ASN B 1 399 ? -7.547 0.236 -7.684 1 97.5 399 ASN B CA 1
ATOM 7069 C C . ASN B 1 399 ? -6.332 -0.637 -7.383 1 97.5 399 ASN B C 1
ATOM 7071 O O . ASN B 1 399 ? -5.938 -1.466 -8.203 1 97.5 399 ASN B O 1
ATOM 7075 N N . GLU B 1 400 ? -5.727 -0.456 -6.266 1 96.38 400 GLU B N 1
ATOM 7076 C CA . GLU B 1 400 ? -4.621 -1.325 -5.879 1 96.38 400 GLU B CA 1
ATOM 7077 C C . GLU B 1 400 ? -5.062 -2.785 -5.812 1 96.38 400 GLU B C 1
ATOM 7079 O O . GLU B 1 400 ? -4.262 -3.691 -6.051 1 96.38 400 GLU B O 1
ATOM 7084 N N . VAL B 1 401 ? -6.352 -2.969 -5.566 1 98.38 401 VAL B N 1
ATOM 7085 C CA . VAL B 1 401 ? -6.867 -4.32 -5.379 1 98.38 401 VAL B CA 1
ATOM 7086 C C . VAL B 1 401 ? -7.504 -4.812 -6.68 1 98.38 401 VAL B C 1
ATOM 7088 O O . VAL B 1 401 ? -7.176 -5.898 -7.164 1 98.38 401 VAL B O 1
ATOM 7091 N N . PHE B 1 402 ? -8.352 -3.928 -7.266 1 98.5 402 PHE B N 1
ATOM 7092 C CA . PHE B 1 402 ? -9.148 -4.34 -8.414 1 98.5 402 PHE B CA 1
ATOM 7093 C C . PHE B 1 402 ? -8.359 -4.145 -9.711 1 98.5 402 PHE B C 1
ATOM 7095 O O . PHE B 1 402 ? -8.594 -4.844 -10.695 1 98.5 402 PHE B O 1
ATOM 7102 N N . ALA B 1 403 ? -7.461 -3.172 -9.789 1 97.12 403 ALA B N 1
ATOM 7103 C CA . ALA B 1 403 ? -6.562 -2.92 -10.914 1 97.12 403 ALA B CA 1
ATOM 7104 C C . ALA B 1 403 ? -7.348 -2.707 -12.203 1 97.12 403 ALA B C 1
ATOM 7106 O O . ALA B 1 403 ? -7.051 -3.332 -13.227 1 97.12 403 ALA B O 1
ATOM 7107 N N . VAL B 1 404 ? -8.297 -1.835 -12.18 1 96.88 404 VAL B N 1
ATOM 7108 C CA . VAL B 1 404 ? -9.156 -1.652 -13.344 1 96.88 404 VAL B CA 1
ATOM 7109 C C . VAL B 1 404 ? -9.07 -0.208 -13.828 1 96.88 404 VAL B C 1
ATOM 7111 O O . VAL B 1 404 ? -9.664 0.146 -14.852 1 96.88 404 VAL B O 1
ATOM 7114 N N . MET B 1 405 ? -8.336 0.653 -13.094 1 92.75 405 MET B N 1
ATOM 7115 C CA . MET B 1 405 ? -8.273 2.072 -13.43 1 92.75 405 MET B CA 1
ATOM 7116 C C . MET B 1 405 ? -6.836 2.582 -13.375 1 92.75 405 MET B C 1
ATOM 7118 O O . MET B 1 405 ? -6.582 3.688 -12.891 1 92.75 405 MET B O 1
ATOM 7122 N N . ASP B 1 406 ? -5.883 1.81 -13.734 1 86.44 406 ASP B N 1
ATOM 7123 C CA . ASP B 1 406 ? -4.469 2.172 -13.656 1 86.44 406 ASP B CA 1
ATOM 7124 C C . ASP B 1 406 ? -4.191 3.453 -14.438 1 86.44 406 ASP B C 1
ATOM 7126 O O . ASP B 1 406 ? -3.385 4.281 -14.016 1 86.44 406 ASP B O 1
ATOM 7130 N N . GLU B 1 407 ? -4.828 3.643 -15.539 1 77.19 407 GLU B N 1
ATOM 7131 C CA . GLU B 1 407 ? -4.605 4.809 -16.391 1 77.19 407 GLU B CA 1
ATOM 7132 C C . GLU B 1 407 ? -5.016 6.098 -15.68 1 77.19 407 GLU B C 1
ATOM 7134 O O . GLU B 1 407 ? -4.375 7.137 -15.852 1 77.19 407 GLU B O 1
ATOM 7139 N N . GLU B 1 408 ? -6.023 5.988 -14.914 1 78.5 408 GLU B N 1
ATOM 7140 C CA . GLU B 1 408 ? -6.543 7.152 -14.195 1 78.5 408 GLU B CA 1
ATOM 7141 C C . GLU B 1 408 ? -5.578 7.59 -13.094 1 78.5 408 GLU B C 1
ATOM 7143 O O . GLU B 1 408 ? -5.629 8.734 -12.641 1 78.5 408 GLU B O 1
ATOM 7148 N N . PHE B 1 409 ? -4.699 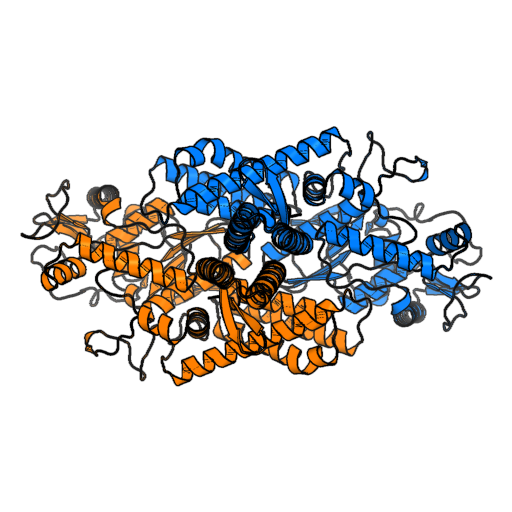6.746 -12.625 1 78.75 409 PHE B N 1
ATOM 7149 C CA . PHE B 1 409 ? -3.787 7.082 -11.539 1 78.75 409 PHE B CA 1
ATOM 7150 C C . PHE B 1 409 ? -2.365 7.246 -12.062 1 78.75 409 PHE B C 1
ATOM 7152 O O . PHE B 1 409 ? -1.442 7.512 -11.289 1 78.75 409 PHE B O 1
ATOM 7159 N N . SER B 1 410 ? -2.137 6.988 -13.164 1 62.91 410 SER B N 1
ATOM 7160 C CA . SER B 1 410 ? -0.8 7.133 -13.734 1 62.91 410 SER B CA 1
ATOM 7161 C C . SER B 1 410 ? -0.392 8.602 -13.82 1 62.91 410 SER B C 1
ATOM 7163 O O . SER B 1 410 ? -1.19 9.453 -14.227 1 62.91 410 SER B O 1
ATOM 7165 N N . ALA B 1 411 ? 0.325 9.18 -12.734 1 51.97 411 ALA B N 1
ATOM 7166 C CA . ALA B 1 411 ? 0.82 10.555 -12.742 1 51.97 411 ALA B CA 1
ATOM 7167 C C . ALA B 1 411 ? 1.266 10.977 -14.133 1 51.97 411 ALA B C 1
ATOM 7169 O O . ALA B 1 411 ? 1.071 12.125 -14.539 1 51.97 411 ALA B O 1
ATOM 7170 N N . GLU B 1 412 ? 2.203 10.195 -14.594 1 48.19 412 GLU B N 1
ATOM 7171 C CA . GLU B 1 412 ? 2.943 10.5 -15.812 1 48.19 412 GLU B CA 1
ATOM 7172 C C . GLU B 1 412 ? 2.002 10.648 -17 1 48.19 412 GLU B C 1
ATOM 7174 O O . GLU B 1 412 ? 2.426 11.047 -18.094 1 48.19 412 GLU B O 1
ATOM 7179 N N . LEU B 1 413 ? 0.849 10.297 -16.688 1 48 413 LEU B N 1
ATOM 7180 C CA . LEU B 1 413 ? -0.108 10.492 -17.781 1 48 413 LEU B CA 1
ATOM 7181 C C . LEU B 1 413 ? -0.234 11.977 -18.125 1 48 413 LEU B C 1
ATOM 7183 O O . LEU B 1 413 ? -0.293 12.336 -19.312 1 48 413 LEU B O 1
ATOM 7187 N N . ASP B 1 414 ? -0.214 12.68 -17.016 1 47.72 414 ASP B N 1
ATOM 7188 C CA . ASP B 1 414 ? -0.298 14.102 -17.328 1 47.72 414 ASP B CA 1
ATOM 7189 C C . ASP B 1 414 ? 0.94 14.578 -18.078 1 47.72 414 ASP B C 1
ATOM 7191 O O . ASP B 1 414 ? 0.831 15.328 -19.062 1 47.72 414 ASP B O 1
ATOM 7195 N N . ARG B 1 415 ? 2.127 14.125 -17.547 1 48.75 415 ARG B N 1
ATOM 7196 C CA . ARG B 1 415 ? 3.348 14.484 -18.266 1 48.75 415 ARG B CA 1
ATOM 7197 C C . ARG B 1 415 ? 3.379 13.836 -19.656 1 48.75 415 ARG B C 1
ATOM 7199 O O . ARG B 1 415 ? 3.77 14.477 -20.625 1 48.75 415 ARG B O 1
ATOM 7206 N N . LEU B 1 416 ? 2.973 12.602 -19.594 1 50.97 416 LEU B N 1
ATOM 7207 C CA . LEU B 1 416 ? 2.867 11.883 -20.859 1 50.97 416 LEU B CA 1
ATOM 7208 C C . LEU B 1 416 ? 1.869 12.555 -21.797 1 50.97 416 LEU B C 1
ATOM 7210 O O . LEU B 1 416 ? 2.137 12.711 -22.984 1 50.97 416 LEU B O 1
ATOM 7214 N N . THR B 1 417 ? 0.877 12.984 -21.172 1 52.28 417 THR B N 1
ATOM 7215 C CA . THR B 1 417 ? -0.149 13.664 -21.953 1 52.28 417 THR B CA 1
ATOM 7216 C C . THR B 1 417 ? 0.37 14.992 -22.484 1 52.28 417 THR B C 1
ATOM 7218 O O . THR B 1 417 ? 0.149 15.328 -23.656 1 52.28 417 THR B O 1
ATOM 7221 N N . LYS B 1 418 ? 1.113 15.609 -21.594 1 55.91 418 LYS B N 1
ATOM 7222 C CA . LYS B 1 418 ? 1.666 16.891 -22.031 1 55.91 418 LYS B CA 1
ATOM 7223 C C . LYS B 1 418 ? 2.699 16.688 -23.141 1 55.91 418 LYS B C 1
ATOM 7225 O O . LYS B 1 418 ? 2.736 17.453 -24.109 1 55.91 418 LYS B O 1
ATOM 7230 N N . VAL B 1 419 ? 3.451 15.641 -22.969 1 57.97 419 VAL B N 1
ATOM 7231 C CA . VAL B 1 419 ? 4.461 15.328 -23.969 1 57.97 419 VAL B CA 1
ATOM 7232 C C . VAL B 1 419 ? 3.787 14.852 -25.25 1 57.97 419 VAL B C 1
ATOM 7234 O O . VAL B 1 419 ? 4.164 15.266 -26.359 1 57.97 419 VAL B O 1
ATOM 7237 N N . ILE B 1 420 ? 2.762 14.078 -25.031 1 61.69 420 ILE B N 1
ATOM 7238 C CA . ILE B 1 420 ? 2.057 13.57 -26.203 1 61.69 420 ILE B CA 1
ATOM 7239 C C . ILE B 1 420 ? 1.331 14.719 -26.891 1 61.69 420 ILE B C 1
ATOM 7241 O O . ILE B 1 420 ? 1.372 14.828 -28.125 1 61.69 420 ILE B O 1
ATOM 7245 N N . ASP B 1 421 ? 0.82 15.547 -26.062 1 61.69 421 ASP B N 1
ATOM 7246 C CA . ASP B 1 421 ? 0.156 16.719 -26.641 1 61.69 421 ASP B CA 1
ATOM 7247 C C . ASP B 1 421 ? 1.149 17.594 -27.391 1 61.69 421 ASP B C 1
ATOM 7249 O O . ASP B 1 421 ? 0.837 18.125 -28.469 1 61.69 421 ASP B O 1
ATOM 7253 N N . ALA B 1 422 ? 2.279 17.719 -26.844 1 62.25 422 ALA B N 1
ATOM 7254 C CA . ALA B 1 422 ? 3.33 18.516 -27.5 1 62.25 422 ALA B CA 1
ATOM 7255 C C . ALA B 1 422 ? 3.785 17.844 -28.797 1 62.25 422 ALA B C 1
ATOM 7257 O O . ALA B 1 422 ? 3.996 18.531 -29.797 1 62.25 422 ALA B O 1
ATOM 7258 N N . VAL B 1 423 ? 3.842 16.531 -28.766 1 67.12 423 VAL B N 1
ATOM 7259 C CA . VAL B 1 423 ? 4.23 15.789 -29.953 1 67.12 423 VAL B CA 1
ATOM 7260 C C . VAL B 1 423 ? 3.141 15.898 -31.016 1 67.12 423 VAL B C 1
ATOM 7262 O O . VAL B 1 423 ? 3.432 16.047 -32.219 1 67.12 423 VAL B O 1
ATOM 7265 N N . ILE B 1 424 ? 2.029 15.922 -30.531 1 69.44 424 ILE B N 1
ATOM 7266 C CA . ILE B 1 424 ? 0.899 16.047 -31.453 1 69.44 424 ILE B CA 1
ATOM 7267 C C . ILE B 1 424 ? 0.867 17.469 -32.031 1 69.44 424 ILE B C 1
ATOM 7269 O O . ILE B 1 424 ? 0.579 17.641 -33.219 1 69.44 424 ILE B O 1
ATOM 7273 N N . GLU B 1 425 ? 1.191 18.375 -31.219 1 69.69 425 GLU B N 1
ATOM 7274 C CA . GLU B 1 425 ? 1.311 19.75 -31.719 1 69.69 425 GLU B CA 1
ATOM 7275 C C . GLU B 1 425 ? 2.404 19.859 -32.781 1 69.69 425 GLU B C 1
ATOM 7277 O O . GLU B 1 425 ? 2.223 20.531 -33.812 1 69.69 425 GLU B O 1
ATOM 7282 N N . VAL B 1 426 ? 3.488 19.281 -32.594 1 69.25 426 VAL B N 1
ATOM 7283 C CA . VAL B 1 426 ? 4.582 19.25 -33.562 1 69.25 426 VAL B CA 1
ATOM 7284 C C . VAL B 1 426 ? 4.121 18.562 -34.844 1 69.25 426 VAL B C 1
ATOM 7286 O O . VAL B 1 426 ? 4.391 19.047 -35.938 1 69.25 426 VAL B O 1
ATOM 7289 N N . ARG B 1 427 ? 3.465 17.484 -34.594 1 73.5 427 ARG B N 1
ATOM 7290 C CA . ARG B 1 427 ? 2.951 16.734 -35.719 1 73.5 427 ARG B CA 1
ATOM 7291 C C . ARG B 1 427 ? 1.961 17.578 -36.531 1 73.5 427 ARG B C 1
ATOM 7293 O O . ARG B 1 427 ? 1.999 17.578 -37.75 1 73.5 427 ARG B O 1
ATOM 7300 N N . ASN B 1 428 ? 1.19 18.25 -35.875 1 73.31 428 ASN B N 1
ATOM 7301 C CA . ASN B 1 428 ? 0.237 19.125 -36.562 1 73.31 428 ASN B CA 1
ATOM 7302 C C . ASN B 1 428 ? 0.944 20.25 -37.312 1 73.31 428 ASN B C 1
ATOM 7304 O O . ASN B 1 428 ? 0.531 20.609 -38.406 1 73.31 428 ASN B O 1
ATOM 7308 N N . TYR B 1 429 ? 1.881 20.688 -36.75 1 72.19 429 TYR B N 1
ATOM 7309 C CA . TYR B 1 429 ? 2.689 21.703 -37.406 1 72.19 429 TYR B CA 1
ATOM 7310 C C . TYR B 1 429 ? 3.357 21.141 -38.656 1 72.19 429 TYR B C 1
ATOM 7312 O O . TYR B 1 429 ? 3.367 21.781 -39.688 1 72.19 429 TYR B O 1
ATOM 7320 N N . LEU B 1 430 ? 3.885 19.984 -38.562 1 72.94 430 LEU B N 1
ATOM 7321 C CA . LEU B 1 430 ? 4.496 19.328 -39.719 1 72.94 430 LEU B CA 1
ATOM 7322 C C . LEU B 1 430 ? 3.473 19.094 -40.812 1 72.94 430 LEU B C 1
ATOM 7324 O O . LEU B 1 430 ? 3.768 19.297 -42 1 72.94 430 LEU B O 1
ATOM 7328 N N . ARG B 1 431 ? 2.393 18.734 -40.406 1 78.19 431 ARG B N 1
ATOM 7329 C CA . ARG B 1 431 ? 1.325 18.5 -41.375 1 78.19 431 ARG B CA 1
ATOM 7330 C C . ARG B 1 431 ? 0.926 19.797 -42.062 1 78.19 431 ARG B C 1
ATOM 7332 O O . ARG B 1 431 ? 0.699 19.812 -43.281 1 78.19 431 ARG B O 1
ATOM 7339 N N . LYS B 1 432 ? 0.952 20.734 -41.312 1 77.94 432 LYS B N 1
ATOM 7340 C CA . LYS B 1 432 ? 0.651 22.031 -41.875 1 77.94 432 LYS B CA 1
ATOM 7341 C C . LYS B 1 432 ? 1.713 22.453 -42.906 1 77.94 432 LYS B C 1
ATOM 7343 O O . LYS B 1 432 ? 1.412 23.141 -43.875 1 77.94 432 LYS B O 1
ATOM 7348 N N . LYS B 1 433 ? 2.771 21.984 -42.625 1 76.12 433 LYS B N 1
ATOM 7349 C CA . LYS B 1 433 ? 3.877 22.297 -43.531 1 76.12 433 LYS B CA 1
ATOM 7350 C C . LYS B 1 433 ? 4.043 21.234 -44.594 1 76.12 433 LYS B C 1
ATOM 7352 O O . LYS B 1 433 ? 5.035 21.234 -45.312 1 76.12 433 LYS B O 1
ATOM 7357 N N . GLN B 1 434 ? 3.061 20.375 -44.562 1 77.69 434 GLN B N 1
ATOM 7358 C CA . GLN B 1 434 ? 2.943 19.344 -45.594 1 77.69 434 GLN B CA 1
ATOM 7359 C C . GLN B 1 434 ? 4.129 18.375 -45.531 1 77.69 434 GLN B C 1
ATOM 7361 O O . GLN B 1 434 ? 4.57 17.875 -46.594 1 77.69 434 GLN B O 1
ATOM 7366 N N . MET B 1 435 ? 4.703 18.297 -44.469 1 75.88 435 MET B N 1
ATOM 7367 C CA . MET B 1 435 ? 5.746 17.297 -44.25 1 75.88 435 MET B CA 1
ATOM 7368 C C . MET B 1 435 ? 5.152 15.992 -43.719 1 75.88 435 MET B C 1
ATOM 7370 O O . MET B 1 435 ? 5.43 15.594 -42.594 1 75.88 435 MET B O 1
ATOM 7374 N N . TYR B 1 436 ? 4.516 15.273 -44.531 1 78.44 436 TYR B N 1
ATOM 7375 C CA . TYR B 1 436 ? 3.68 14.141 -44.156 1 78.44 436 TYR B CA 1
ATOM 7376 C C . TYR B 1 436 ? 4.531 12.93 -43.781 1 78.44 436 TYR B C 1
ATOM 7378 O O . TYR B 1 436 ? 4.16 12.141 -42.938 1 78.44 436 TYR B O 1
ATOM 7386 N N . ASP B 1 437 ? 5.535 12.828 -44.375 1 77.5 437 ASP B N 1
ATOM 7387 C CA . ASP B 1 437 ? 6.41 11.688 -44.094 1 77.5 437 ASP B CA 1
ATOM 7388 C C . ASP B 1 437 ? 6.883 11.711 -42.656 1 77.5 437 ASP B C 1
ATOM 7390 O O . ASP B 1 437 ? 6.871 10.688 -41.969 1 77.5 437 ASP B O 1
ATOM 7394 N N . LEU B 1 438 ? 7.242 12.828 -42.344 1 72.75 438 LEU B N 1
ATOM 7395 C CA . LEU B 1 438 ? 7.727 12.977 -40.969 1 72.75 438 LEU B CA 1
ATOM 7396 C C . LEU B 1 438 ? 6.582 12.844 -39.969 1 72.75 438 LEU B C 1
ATOM 7398 O O . LEU B 1 438 ? 6.754 12.258 -38.906 1 72.75 438 LEU B O 1
ATOM 7402 N N . SER B 1 439 ? 5.52 13.367 -40.281 1 76 439 SER B N 1
ATOM 7403 C CA . SER B 1 439 ? 4.32 13.234 -39.469 1 76 439 SER B CA 1
ATOM 7404 C C . SER B 1 439 ? 3.92 11.773 -39.312 1 76 439 SER B C 1
ATOM 7406 O O . SER B 1 439 ? 3.578 11.328 -38.188 1 76 439 SER B O 1
ATOM 7408 N N . ASP B 1 440 ? 3.992 11.07 -40.312 1 78.38 440 ASP B N 1
ATOM 7409 C CA . ASP B 1 440 ? 3.658 9.648 -40.281 1 78.38 440 ASP B CA 1
ATOM 7410 C C . ASP B 1 440 ? 4.684 8.867 -39.469 1 78.38 440 ASP B C 1
ATOM 7412 O O . ASP B 1 440 ? 4.328 7.914 -38.75 1 78.38 440 ASP B O 1
ATOM 7416 N N . GLN B 1 441 ? 5.777 9.211 -39.594 1 73.56 441 GLN B N 1
ATOM 7417 C CA . GLN B 1 441 ? 6.809 8.57 -38.781 1 73.56 441 GLN B CA 1
ATOM 7418 C C . GLN B 1 441 ? 6.551 8.773 -37.312 1 73.56 441 GLN B C 1
ATOM 7420 O O . GLN B 1 441 ? 6.723 7.852 -36.5 1 73.56 441 GLN B O 1
ATOM 7425 N N . ILE B 1 442 ? 6.148 9.898 -36.969 1 71.69 442 ILE B N 1
ATOM 7426 C CA . ILE B 1 442 ? 5.801 10.203 -35.594 1 71.69 442 ILE B CA 1
ATOM 7427 C C . ILE B 1 442 ? 4.617 9.336 -35.156 1 71.69 442 ILE B C 1
ATOM 7429 O O . ILE B 1 442 ? 4.625 8.766 -34.062 1 71.69 442 ILE B O 1
ATOM 7433 N N . ARG B 1 443 ? 3.705 9.289 -35.969 1 75.44 443 ARG B N 1
ATOM 7434 C CA . ARG B 1 443 ? 2.531 8.469 -35.688 1 75.44 443 ARG B CA 1
ATOM 7435 C C . ARG B 1 443 ? 2.922 7.012 -35.469 1 75.44 443 ARG B C 1
ATOM 7437 O O . ARG B 1 443 ? 2.434 6.371 -34.531 1 75.44 443 ARG B O 1
ATOM 7444 N N . ASP B 1 444 ? 3.715 6.574 -36.25 1 73.94 444 ASP B N 1
ATOM 7445 C CA . ASP B 1 444 ? 4.168 5.191 -36.125 1 73.94 444 ASP B CA 1
ATOM 7446 C C . ASP B 1 444 ? 4.922 4.957 -34.844 1 73.94 444 ASP B C 1
ATOM 7448 O O . ASP B 1 444 ? 4.719 3.938 -34.156 1 73.94 444 ASP B O 1
ATOM 7452 N N . ILE B 1 445 ? 5.688 5.832 -34.594 1 67.88 445 ILE B N 1
ATOM 7453 C CA . ILE B 1 445 ? 6.488 5.73 -33.375 1 67.88 445 ILE B CA 1
ATOM 7454 C C . ILE B 1 445 ? 5.578 5.773 -32.156 1 67.88 445 ILE B C 1
ATOM 7456 O O . ILE B 1 445 ? 5.734 4.977 -31.219 1 67.88 445 ILE B O 1
ATOM 7460 N N . LEU B 1 446 ? 4.68 6.68 -32.219 1 69.94 446 LEU B N 1
ATOM 7461 C CA . LEU B 1 446 ? 3.717 6.789 -31.109 1 69.94 446 LEU B CA 1
ATOM 7462 C C . LEU B 1 446 ? 2.873 5.52 -31.016 1 69.94 446 LEU B C 1
ATOM 7464 O O . LEU B 1 446 ? 2.615 5.031 -29.906 1 69.94 446 LEU B O 1
ATOM 7468 N N . SER B 1 447 ? 2.557 5.031 -32.062 1 71.12 447 SER B N 1
ATOM 7469 C CA . SER B 1 447 ? 1.767 3.807 -32.094 1 71.12 447 SER B CA 1
ATOM 7470 C C . SER B 1 447 ? 2.539 2.635 -31.5 1 71.12 447 SER B C 1
ATOM 7472 O O . SER B 1 447 ? 1.982 1.844 -30.734 1 71.12 447 SER B O 1
ATOM 7474 N N . ARG B 1 448 ? 3.705 2.633 -31.828 1 64.81 448 ARG B N 1
ATOM 7475 C CA . ARG B 1 448 ? 4.559 1.57 -31.297 1 64.81 448 ARG B CA 1
ATOM 7476 C C . ARG B 1 448 ? 4.73 1.698 -29.797 1 64.81 448 ARG B C 1
ATOM 7478 O O . ARG B 1 448 ? 5.035 0.716 -29.109 1 64.81 448 ARG B O 1
ATOM 7485 N N . SER B 1 449 ? 4.512 2.916 -29.453 1 59.44 449 SER B N 1
ATOM 7486 C CA . SER B 1 449 ? 4.66 3.172 -28.031 1 59.44 449 SER B CA 1
ATOM 7487 C C . SER B 1 449 ? 3.312 3.121 -27.312 1 59.44 449 SER B C 1
ATOM 7489 O O . SER B 1 449 ? 3.182 3.602 -26.188 1 59.44 449 SER B O 1
ATOM 7491 N N . GLY B 1 450 ? 2.414 2.771 -28.094 1 58.62 450 GLY B N 1
ATOM 7492 C CA . GLY B 1 450 ? 1.102 2.529 -27.516 1 58.62 450 GLY B CA 1
ATOM 7493 C C . GLY B 1 450 ? 0.206 3.754 -27.547 1 58.62 450 GLY B C 1
ATOM 7494 O O . GLY B 1 450 ? -0.73 3.859 -26.75 1 58.62 450 GLY B O 1
ATOM 7495 N N . VAL B 1 451 ? 0.653 4.754 -28.312 1 63.75 451 VAL B N 1
ATOM 7496 C CA . VAL B 1 451 ? -0.166 5.953 -28.469 1 63.75 451 VAL B CA 1
ATOM 7497 C C . VAL B 1 451 ? -0.827 5.953 -29.844 1 63.75 451 VAL B C 1
ATOM 7499 O O . VAL B 1 451 ? -0.14 5.918 -30.875 1 63.75 451 VAL B O 1
ATOM 7502 N N . LYS B 1 452 ? -2.086 5.859 -29.812 1 68.81 452 LYS B N 1
ATOM 7503 C CA . LYS B 1 452 ? -2.84 5.918 -31.062 1 68.81 452 LYS B CA 1
ATOM 7504 C C . LYS B 1 452 ? -3.283 7.348 -31.359 1 68.81 452 LYS B C 1
ATOM 7506 O O . LYS B 1 452 ? -3.932 7.992 -30.531 1 68.81 452 LYS B O 1
ATOM 7511 N N . ILE B 1 453 ? -2.855 7.789 -32.531 1 72 453 ILE B N 1
ATOM 7512 C CA . ILE B 1 453 ? -3.242 9.125 -32.969 1 72 453 ILE B CA 1
ATOM 7513 C C . ILE B 1 453 ? -4.527 9.047 -33.781 1 72 453 ILE B C 1
ATOM 7515 O O . ILE B 1 453 ? -4.66 8.188 -34.688 1 72 453 ILE B O 1
ATOM 7519 N N . LEU B 1 454 ? -5.453 9.836 -33.312 1 69.06 454 LEU B N 1
ATOM 7520 C CA . LEU B 1 454 ? -6.711 9.961 -34.031 1 69.06 454 LEU B CA 1
ATOM 7521 C C . LEU B 1 454 ? -6.75 11.266 -34.844 1 69.06 454 LEU B C 1
ATOM 7523 O O . LEU B 1 454 ? -6.848 12.344 -34.25 1 69.06 454 LEU B O 1
ATOM 7527 N N . ASP B 1 455 ? -6.637 11.109 -36.125 1 71.81 455 ASP B N 1
ATOM 7528 C CA . ASP B 1 455 ? -6.598 12.281 -37 1 71.81 455 ASP B CA 1
ATOM 7529 C C . ASP B 1 455 ? -8.008 12.734 -37.375 1 71.81 455 ASP B C 1
ATOM 7531 O O . ASP B 1 455 ? -8.867 11.906 -37.688 1 71.81 455 ASP B O 1
ATOM 7535 N N . SER B 1 456 ? -8.312 13.984 -37.094 1 65.69 456 SER B N 1
ATOM 7536 C CA . SER B 1 456 ? -9.547 14.602 -37.562 1 65.69 456 SER B CA 1
ATOM 7537 C C . SER B 1 456 ? -9.266 15.875 -38.344 1 65.69 456 SER B C 1
ATOM 7539 O O . SER B 1 456 ? -8.125 16.312 -38.438 1 65.69 456 SER B O 1
ATOM 7541 N N . LYS B 1 457 ? -10.391 16.516 -39.094 1 69.56 457 LYS B N 1
ATOM 7542 C CA . LYS B 1 457 ? -10.273 17.75 -39.844 1 69.56 457 LYS B CA 1
ATOM 7543 C C . LYS B 1 457 ? -9.828 18.906 -38.938 1 69.56 457 LYS B C 1
ATOM 7545 O O . LYS B 1 457 ? -9.188 19.844 -39.406 1 69.56 457 LYS B O 1
ATOM 7550 N N . GLU B 1 458 ? -10.078 18.797 -37.688 1 61.66 458 GLU B N 1
ATOM 7551 C CA . GLU B 1 458 ? -9.852 19.875 -36.719 1 61.66 458 GLU B CA 1
ATOM 7552 C C . GLU B 1 458 ? -8.516 19.703 -36 1 61.66 458 GLU B C 1
ATOM 7554 O O . GLU B 1 458 ? -8.086 20.578 -35.25 1 61.66 458 GLU B O 1
ATOM 7559 N N . GLY B 1 459 ? -7.938 18.562 -36.281 1 65.12 459 GLY B N 1
ATOM 7560 C CA . GLY B 1 459 ? -6.652 18.328 -35.625 1 65.12 459 GLY B CA 1
ATOM 7561 C C . GLY B 1 459 ? -6.488 16.906 -35.156 1 65.12 459 GLY B C 1
ATOM 7562 O O . GLY B 1 459 ? -7.402 16.094 -35.281 1 65.12 459 GLY B O 1
ATOM 7563 N N . SER B 1 460 ? -5.246 16.594 -34.719 1 68.56 460 SER B N 1
ATOM 7564 C CA . SER B 1 460 ? -4.969 15.227 -34.25 1 68.56 460 SER B CA 1
ATOM 7565 C C . SER B 1 460 ? -5.195 15.102 -32.75 1 68.56 460 SER B C 1
ATOM 7567 O O . SER B 1 460 ? -4.859 16 -31.984 1 68.56 460 SER B O 1
ATOM 7569 N N . THR B 1 461 ? -5.93 14.117 -32.344 1 67 461 THR B N 1
ATOM 7570 C CA . THR B 1 461 ? -6.07 13.711 -30.938 1 67 461 THR B CA 1
ATOM 7571 C C . THR B 1 461 ? -5.422 12.359 -30.688 1 67 461 THR B C 1
ATOM 7573 O O . THR B 1 461 ? -4.895 11.742 -31.625 1 67 461 THR B O 1
ATOM 7576 N N . TRP B 1 462 ? -5.141 12.188 -29.328 1 64.12 462 TRP B N 1
ATOM 7577 C CA . TRP B 1 462 ? -4.457 10.914 -29.094 1 64.12 462 TRP B CA 1
ATOM 7578 C C . TRP B 1 462 ? -5.09 10.164 -27.922 1 64.12 462 TRP B C 1
ATOM 7580 O O . TRP B 1 462 ? -5.852 10.742 -27.141 1 64.12 462 TRP B O 1
ATOM 7590 N N . ARG B 1 463 ? -4.973 8.891 -28.047 1 60.53 463 ARG B N 1
ATOM 7591 C CA . ARG B 1 463 ? -5.332 8.016 -26.938 1 60.53 463 ARG B CA 1
ATOM 7592 C C . ARG B 1 463 ? -4.32 6.883 -26.781 1 60.53 463 ARG B C 1
ATOM 7594 O O . ARG B 1 463 ? -3.58 6.574 -27.703 1 60.53 463 ARG B O 1
ATOM 7601 N N . PHE B 1 464 ? -4.27 6.406 -25.656 1 55.19 464 PHE B N 1
ATOM 7602 C CA . PHE B 1 464 ? -3.426 5.23 -25.484 1 55.19 464 PHE B CA 1
ATOM 7603 C C . PHE B 1 464 ? -4.059 4.008 -26.125 1 55.19 464 PHE B C 1
ATOM 7605 O O . PHE B 1 464 ? -5.285 3.873 -26.156 1 55.19 464 PHE B O 1
ATOM 7612 N N . GLN B 1 465 ? -3.18 3.109 -26.734 1 54.62 465 GLN B N 1
ATOM 7613 C CA . GLN B 1 465 ? -3.658 1.873 -27.344 1 54.62 465 GLN B CA 1
ATOM 7614 C C . GLN B 1 465 ? -4.039 0.847 -26.281 1 54.62 465 GLN B C 1
ATOM 7616 O O . GLN B 1 465 ? -3.361 0.729 -25.25 1 54.62 465 GLN B O 1
#

pLDDT: mean 91.5, std 11.64, range [47.47, 98.88]

InterPro domains:
  IPR009080 Aminoacyl-tRNA synthetase, class Ia, anticodon-binding [SSF47323] (335-464)
  IPR014729 Rossmann-like alpha/beta/alpha sandwich fold [G3DSA:3.40.50.620] (1-298)
  IPR015273 Cysteinyl-tRNA synthetase, class Ia, DALR [SM00840] (350-413)
  IPR015803 Cysteine-tRNA ligase [MF_00041] (1-465)
  IPR015803 Cysteine-tRNA ligase [TIGR00435] (1-463)
  IPR024909 Cysteinyl-tRNA synthetase/mycothiol ligase [PR00983] (24-35)
  IPR024909 Cysteinyl-tRNA synthetase/mycothiol ligase [PR00983] (60-69)
  IPR024909 Cysteinyl-tRNA synthetase/mycothiol ligase [PR00983] (186-204)
  IPR024909 Cysteinyl-tRNA synthetase/mycothiol ligase [PR00983] (217-238)
  IPR024909 Cysteinyl-tRNA synthetase/mycothiol ligase [PTHR10890] (1-463)
  IPR032678 tRNA synthetases class I, catalytic domain [PF01406] (14-307)
  IPR032678 tRNA synthetases class I, catalytic domain [cd00672] (2-300)

Radius of gyration: 32.14 Å; Cα contacts (8 Å, |Δi|>4): 1598; chains: 2; bounding box: 57×104×85 Å

Nearest PDB structures (foldseek):
  8qhp-assembly1_B  TM=9.636E-01  e=1.777E-47  Pyrococcus furiosus DSM 3638
  3tqo-assembly1_A  TM=9.470E-01  e=4.822E-41  Coxiella burnetii
  1u0b-assembly1_B  TM=7.997E-01  e=8.865E-45  Escherichia coli
  1li7-assembly1_A  TM=9.358E-01  e=5.624E-38  Escherichia coli
  6ujd-assembly1_A-2  TM=8.879E-01  e=4.460E-37  Elizabethkingia sp.

Sequence (930 aa):
MQVFNTLGKRLQSFEPHEPNTVKMYVCGPTVYDEVHIGHGRTFVAFDAMSRYLRVKGYNVVRVQNITDIDDKIINKARELGKSWNEVSEYYSKSYLEHIGALKVKIDMHPKVTTHIKEIIDFVQRLIDSGHAYVANGSVYFDVDTYPGYGELSNVKKEEWDQGEEIVKEKRHPYDFALWKAYKPGEPYWESPWGKGRPGWHIECSTMSTRYLGTKIDIHGGGMDLVFPHHENERAQTESLTGSTWVKYWMHVAFLTIRKEKMSKSKGNIVPLKEALSKYGPSTLRYWFLSSQYRNPIEYSEEILEQSSRSLQRLKDAISVLRKIIQKGPAHYAKEEDVKVQEEIVRAISRFDEHMENDFDTSNALTSIHEIASIVFSKLQYSEDVFGALIALDGFRKFNEVFAVMDEEFSAELDRLTKVIDAVIEVRNYLRKKQMYDLSDQIRDILSRSGVKILDSKEGSTWRFQMQVFNTLGKRLQSFEPHEPNTVKMYVCGPTVYDEVHIGHGRTFVAFDAMSRYLRVKGYNVVRVQNITDIDDKIINKARELGKSWNEVSEYYSKSYLEHIGALKVKIDMHPKVTTHIKEIIDFVQRLIDSGHAYVANGSVYFDVDTYPGYGELSNVKKEEWDQGEEIVKEKRHPYDFALWKAYKPGEPYWESPWGKGRPGWHIECSTMSTRYLGTKIDIHGGGMDLVFPHHENERAQTESLTGSTWVKYWMHVAFLTIRKEKMSKSKGNIVPLKEALSKYGPSTLRYWFLSSQYRNPIEYSEEILEQSSRSLQRLKDAISVLRKIIQKGPAHYAKEEDVKVQEEIVRAISRFDEHMENDFDTSNALTSIHEIASIVFSKLQYSEDVFGALIALDGFRKFNEVFAVMDEEFSAELDRLTKVIDAVIEVRNYLRKKQMYDLSDQIRDILSRSGVKILDSKEGSTWRFQ